Protein AF-T0KMW0-F1 (afdb_monomer)

Radius of gyration: 42.68 Å; Cα contacts (8 Å, |Δi|>4): 1321; chains: 1; bounding box: 124×105×112 Å

Solvent-accessible surface area (backbone atoms only — not comparable to full-atom values): 58105 Å² total; per-residue (Å²): 132,82,87,70,56,68,65,58,56,50,52,48,45,53,71,49,12,86,48,44,51,62,64,63,90,37,74,67,52,76,66,54,47,53,48,23,48,52,53,36,54,50,48,64,73,42,37,80,40,32,26,26,85,86,44,40,38,42,40,37,41,48,25,47,101,69,45,38,69,63,96,67,69,47,76,34,62,45,50,66,51,44,46,58,66,69,69,53,97,56,53,62,53,52,36,39,37,38,35,42,28,41,96,46,80,39,38,32,28,29,29,33,66,65,39,51,28,38,53,35,40,72,64,67,54,64,66,75,53,50,67,58,55,68,66,49,15,62,54,98,63,83,63,65,73,86,65,64,42,69,48,76,48,77,42,81,52,70,86,67,70,44,36,65,62,38,70,72,43,56,43,68,36,30,30,42,39,38,32,40,49,44,50,32,51,44,81,49,91,90,65,97,79,78,81,50,67,42,83,41,59,34,34,41,39,37,38,38,28,73,70,70,36,31,33,42,37,41,34,39,53,51,47,68,71,52,49,51,48,50,61,74,44,39,82,61,50,46,39,79,47,77,91,81,49,62,93,83,66,36,41,59,40,49,43,29,50,56,44,52,49,48,62,61,59,53,50,48,62,37,57,50,68,58,54,51,51,51,51,52,51,53,50,47,67,62,42,49,57,42,58,58,57,62,59,77,81,58,96,60,100,79,80,92,79,88,68,83,74,81,78,62,77,84,80,69,84,77,86,79,89,76,92,87,80,84,88,81,91,76,88,78,89,77,80,89,79,79,90,74,77,76,53,57,58,63,50,49,50,54,48,51,57,47,45,61,59,45,56,78,59,61,84,76,73,81,88,80,90,76,84,77,78,84,81,75,93,76,90,80,87,90,76,82,85,74,86,75,78,77,60,75,78,61,51,62,70,74,69,51,74,68,52,56,44,52,51,52,51,49,48,54,52,45,53,54,50,40,50,46,38,56,36,42,40,50,37,46,49,52,53,40,54,50,52,53,51,45,33,67,64,78,31,62,89,34,67,66,44,34,53,47,48,53,54,50,43,55,49,46,52,50,52,38,53,51,37,51,49,50,36,51,51,44,52,51,49,48,55,52,46,53,53,43,50,53,49,43,50,51,46,52,48,55,51,51,52,53,50,51,51,52,50,50,53,50,49,50,55,48,47,56,49,45,51,60,44,50,67,56,47,71,73,41,57,71,54,52,57,51,50,52,54,50,46,67,64,42,49,62,54,50,52,52,51,50,52,55,69,68,55,33,52,38,75,60,85,86,58,95,82,67,89,84,65,72,59,45,74,37,63,66,53,47,49,51,48,52,68,51,54,53,58,66,63,71,50,50,35,76,52,74,49,77,60,84,52,68,67,63,49,51,26,50,52,29,28,52,50,57,60,72,45,58,87,51,85,73,49,46,70,15,24,61,42,75,78,50,70,53,76,57,92,51,38,38,37,41,33,30,51,54,56,83,48,46,29,44,46,59,38,62,76,72,47,79,80,66,83,49,71,67,49,42,54,50,52,49,56,29,57,55,40,34,58,58,24,49,50,44,43,43,45,42,50,94,61,99,63,90,50,88,51,40,83,33,36,26,38,44,79,46,61,84,51,49,76,36,25,32,24,34,65,71,65,97,86,57,99,78,53,60,38,40,20,45,46,76,44,42,73,24,48,80,41,81,44,47,46,93,58,86,80,86,78,73,76,77,83,70,48,64,87,88,76,68,92,74,53,27,46,66,59,52,34,58,65,31,69,49,93,80,60,78,66,58,58,79,81,44,89,75,93,67,98,67,82,61,54,63,62,52,80,79,40,53,66,54,49,56,42,32,50,64,58,13,56,97,81,32,19,45,45,35,38,38,36,52,39,21,38,87,40,44,87,44,41,66,58,53,20,49,45,54,22,42,51,47,42,56,35,54,78,59,56,15,30,79,80,54,49,37,40,40,40,48,30,54,98,61,86,68,47,75,45,66,46,34,67,56,56,21,46,51,48,67,72,53,75,42,68,40,92,61,38,43,52,34,63,40,46,34,53,50,39,55,51,53,72,73,44,94,64,35,37,39,36,40,35,40,38,45,58,68,44,55,87,88,54,87,57,75,58,71,60,46,55,55,35,53,53,49,47,51,51,47,35,62,72,70,70,48,62,79,72,37,48,23,34,25,39,35,36,59,73,61,88,78,71,48,76,62,40,53,53,9,49,51,37,48,51,42,52,32,62,53,45,24,76,76,63,80,56,71,29,40,26,70,45,54,63,82,40,44,44,60,55,67,63,32,41,28,68,45,77,65,59,61,61,58,60,50,65,64,54,74,77,74,121

Secondary structure (DSSP, 8-state):
-----HHHHHHHHHHTGGGTTT--SS---HHHHHHHHHHHHHHHHTHHHHB-SS---EEEEE--TTS---SS-EEE-SHHHHHHHHS-SSPPPSEEEEEE--SSTTSPBSS-HHHHHHHHHHTT--TTHHHHHTT-SS-SS-TTTT---EEEEEE--SSSSS---BTTTTB-S-EEEEEEEEEEEEE-TT-SSS--EEEEEEEEEEEEETTT--EEEEEES-SHHHHHHHHHHHHHHPPPPGGGS-TT--HHHHHHHHHHHHHHHHHTTSSHHHHHHHHHHHHHHHHHHHHHHHHTT---SS----S-GGGTTTS-------------------------PPPHHHHHHHHHHHHHHHHHHHTT-------PPPPPP--------------TTTGGGS--HHHHHHHHHHHHHHHHHHHHHHHHHHHHHHHHHHHHHHHHHTTTT-HHHHHHHHHHHHHHHHHHHHHHHHHHHHHHHHHHHHHHHHHHHHHHHHHHHHHHHHHHHHHHHHHHHHHHHHHHHTTTHHHHHHHHHHHHHHHHHHHHHHHHHTTSEEE-TT-TT-TT--EEE-HHHHHHHHHHHHHHHHSEEEEEEES--HHHHHHHHHHHHHHHT---GGGGGSBPPEEEEEEETTEEEEEEE--TT-BHHHHHHHSPPP-SHHHHHHHHHHHHHHHHHHHHHH-----S---TT-EEEEEE----STTSEEEEE-STT-TT-EEEEE---TT-EEEEEETT---S--------TTSS---BHHHHIIIII-SS-TTHHHH-S-----S---HHHH-THHHHHHHHHHTTT-EEEEEEE--BGGGGGGHHHHHHHHHHHHHHHHHTT-STTS-EEEEESSSPPPEEES-HHHHHHHHHHS---BSS--HHHHHHHHHHHHHH-SSEEEEEEEE-S-S-TT---SSTTTHHHHHHHHHHHHHTT--GGGEEEEEEE---SSPPHHHHHHHHHHHHHHHHHHHHHS---EEEEETTSBHHHHHHGGGTHHHHHHHHTTTTT--

Foldseek 3Di:
DDPDDLQVLLVVLLVVLVLPPQDAQWDDDPVLNVVRVVLVVLCVVCQPFAADPVFAWKWKWFQDPQQATDLGTDIAGDQVSLCVVLPDQAAAGQEMEIEFAAPAQQAHTRHHPNNVSSVCSNVVPDSVLSVVSSQGGHDPDRPPLLDWDKDKDWQQDPPPIGQPQPVSRRAGSGKIKMKTKAKAWDADPPDPDDRRIDIHMKIWIWMARLQSLRIYIYIYHDPPPLVVVCSVLSVLLGAHGPVPDDRRDNLSSLLSVLLSVCSVLLRRLPPLVVVLVVLLVLLCVLLVLLVVLVPPPDPDPDDPDPDPPPPPVPPDPDDDDDDDDDDDDDDDDDDDDDDPPDRSLVVSVVVVVVVVVVVVVPVPDDDDDDDPDDDDDDDDDDDDDDPPPPPSVVSLVPLDCLSLLSLVVSLVVLVSLLSSLVSSLVNLVVVLVSLVVCCVPVVVPPVSNNVSSVSSSVVSVVSSVSSVVSSVSSVVSSVVSVVSSVSSVVSVVVVVVVVVVVVVVVVVVVVVVVVVVVVVVVVCPVVVVVVVVVCVVVVVVVVVVVVVVQPQWDAPPPDPPDPPDRTDGPVVSVVVVCVPPVVVVPFKDKDKQAADDPLSVLLLVQQQVLLVLQDDPCLCLAAWHWPDWDDDDRITITMTTDFPAAFQVVCVVPPDDDDDPVLVVLVCVQVCVNVVNQVSQQFSDDDPDLDFFDKGWGKDQLEDDRNQKGWHADDPDDPRDIHIHGHRRSVMDTDIDTRPDDDPPPPNPDRPVVDDDFAALVVLCVQFPDQDDPVVCVVDPDDDDDHGDDSCVVVVVLLVLLCLLQDDPAAAEEEEEELALVCVVCLQLSLSLQLSLLRSNLSSVRHVVLWYWYHYQPPDDIDIGNHSNVSSVVSVPRHSYHNAGNLLVRLLVVLVVLLVDPAAYEYEYEELQPHDPVDPDLQVNNVVSVLVSLVSCVVVVHDLRSYAYEYAHDADPPGDPSSVSSVSSLVCVQPVSCVVSVGQRYFYDYSRGGVSCRRCVSPPVVVVVVVVVVVVVPD

Organism: Colletotrichum gloeosporioides (strain Cg-14) (NCBI:txid1237896)

Nearest PDB structures (foldseek):
  5ukl-assembly1_A  TM=7.472E-01  e=7.628E-03  Homo sapiens
  5a4e-assembly3_C  TM=7.513E-01  e=1.359E-02  Homo sapiens
  7a5n-assembly2_B  TM=7.658E-01  e=2.665E-02  Homo sapiens
  6ln1-assembly2_B  TM=7.079E-01  e=1.359E-02  Homo sapiens

pLDDT: mean 72.18, std 20.34, range [23.08, 97.0]

Sequence (1019 aa):
MQNHDPQDEFAELCRRYKEYPKFQLHTQSPQEAWYNETQWDKLQEKEKTVFCATHENIDVWETGGLNKFPAQETSISGVNDLKQHLVRSDKDPIVRHLFLASPDSRSPLNCSVDMFKFACAYHEVDPYFLESLHAFGEQDEPIDLCLSQFRGQNILSADSNGSRELKKLGRSGRETRVSYLLRSVEFSENEEEGLNWKFRQTANYHSFDLKTGRALWINIKGSELFKERILQFRHLLNVPPKTELNEGDVSHHLQASLATHLIYLSWCDENWRQFINDIEGAIKRIIAPAREALVDDHVGEDGLEIYPKLMRETISRKSTTNSKNSPSKTNTMVSGTTLTKSPMLSRMMSATSSTLRSWTRTQTNLPTDLEKGPPQETSADNASSPSLGLDPRGMLKDIRFKHMQSLHHHAETIQKSMLILDLNVGVLKNIGEHYDNLAVTEFKDMDACKAVINEFLREIASISKMLETRSRQLKCLAANLEQGISLYDKALQQRSDQINTKLAEYAQKNSEQMQIISDKTSRQTTSMHVITVATLFFLPATFVATFFQSGVFLWNEETPEEMQAPFKWQGDNFRLFIKITIPLTITVVFKILRGSSDTLKVMYDNEVDMYKNLIKEDSFNHIMRYYGSFQSLDVRVIILEYANGGTLESFFEHQPPPQSKAERELFWNCLMGLSRGLERIHNLTDSKEYSKGAWMRRGTHQDIHPQNILVCNEGFGNMHGFAFKFADMGTGHIRRMRYKGLDEDAMDQEGNGMYNLIATVDLVWHICLADKTGLSKYLNPTPKKQRGRHPFKIFPQLAIDVNKVKGDKGRDQIFLVDDSASMKNHKEAVGRTCRVLAYVLKEGGADPDEAFDLYFTSAQPNVRSGKSSDLQKAVQECKFSDNTCDMQSSLDLIATKVIQNRKQVSIYVLTNGHWNLQSEEKFCGVDFPIRRLIRYIKKEDKQRNWVGIQFIRFFDQPFSNEDKLGQERLIRLDEELETEADRDIVDTTDFGKDVHKMLTGALSRWEDAVGEREKDLET

Mean predicted aligned error: 22.56 Å

InterPro domains:
  IPR000719 Protein kinase domain [PS50011] (538-960)
  IPR011009 Protein kinase-like domain superfamily [SSF56112] (587-732)
  IPR058257 CorA-like transporter domain [PF26616] (14-288)

Structure (mmCIF, N/CA/C/O backbone):
data_AF-T0KMW0-F1
#
_entry.id   AF-T0KMW0-F1
#
loop_
_atom_site.group_PDB
_atom_site.id
_atom_site.type_symbol
_atom_site.label_atom_id
_atom_site.label_alt_id
_atom_site.label_comp_id
_atom_site.label_asym_id
_atom_site.label_entity_id
_atom_site.label_seq_id
_atom_site.pdbx_PDB_ins_code
_atom_site.Cartn_x
_atom_site.Cartn_y
_atom_site.Cartn_z
_atom_site.occupancy
_atom_site.B_iso_or_equiv
_atom_site.auth_seq_id
_atom_site.auth_comp_id
_atom_site.auth_asym_id
_atom_site.auth_atom_id
_atom_site.pdbx_PDB_model_num
ATOM 1 N N . MET A 1 1 ? 29.737 -19.613 -42.304 1.00 38.97 1 MET A N 1
ATOM 2 C CA . MET A 1 1 ? 28.943 -18.440 -41.892 1.00 38.97 1 MET A CA 1
ATOM 3 C C . MET A 1 1 ? 28.436 -17.783 -43.163 1.00 38.97 1 MET A C 1
ATOM 5 O O . MET A 1 1 ? 29.221 -17.154 -43.856 1.00 38.97 1 MET A O 1
ATOM 9 N N . GLN A 1 2 ? 27.196 -18.074 -43.562 1.00 37.94 2 GLN A N 1
ATOM 10 C CA . GLN A 1 2 ? 26.576 -17.412 -44.713 1.00 37.94 2 GLN A CA 1
ATOM 11 C C . GLN A 1 2 ? 26.334 -15.947 -44.329 1.00 37.94 2 GLN A C 1
ATOM 13 O O . GLN A 1 2 ? 25.700 -15.684 -43.311 1.00 37.94 2 GLN A O 1
ATOM 18 N N . ASN A 1 3 ? 26.886 -15.010 -45.103 1.00 44.97 3 ASN A N 1
ATOM 19 C CA . ASN A 1 3 ? 26.545 -13.591 -45.013 1.00 44.97 3 ASN A CA 1
ATOM 20 C C . ASN A 1 3 ? 25.090 -13.434 -45.474 1.00 44.97 3 ASN A C 1
ATOM 22 O O . ASN A 1 3 ? 24.845 -13.300 -46.672 1.00 44.97 3 ASN A O 1
ATOM 26 N N . HIS A 1 4 ? 24.131 -13.519 -44.553 1.00 59.81 4 HIS A N 1
ATOM 27 C CA . HIS A 1 4 ? 22.753 -13.137 -44.842 1.00 59.81 4 HIS A CA 1
ATOM 28 C C . HIS A 1 4 ? 22.685 -11.618 -45.053 1.00 59.81 4 HIS A C 1
ATOM 30 O O . HIS A 1 4 ? 23.308 -10.854 -44.313 1.00 59.81 4 HIS A O 1
ATOM 36 N N . ASP A 1 5 ? 21.972 -11.184 -46.097 1.00 75.50 5 ASP A N 1
ATOM 37 C CA . ASP A 1 5 ? 21.679 -9.768 -46.331 1.00 75.50 5 ASP A CA 1
ATOM 38 C C . ASP A 1 5 ? 20.854 -9.250 -45.133 1.00 75.50 5 ASP A C 1
ATOM 40 O O . ASP A 1 5 ? 19.832 -9.860 -44.805 1.00 75.50 5 ASP A O 1
ATOM 44 N N . PRO A 1 6 ? 21.242 -8.146 -44.465 1.00 75.12 6 PRO A N 1
ATOM 45 C CA . PRO A 1 6 ? 20.454 -7.542 -43.385 1.00 75.12 6 PRO A CA 1
ATOM 46 C C . PRO A 1 6 ? 18.988 -7.274 -43.761 1.00 75.12 6 PRO A C 1
ATOM 48 O O . PRO A 1 6 ? 18.115 -7.244 -42.897 1.00 75.12 6 PRO A O 1
ATOM 51 N N . GLN A 1 7 ? 18.701 -7.098 -45.055 1.00 80.94 7 GLN A N 1
ATOM 52 C CA . GLN A 1 7 ? 17.337 -6.983 -45.573 1.00 80.94 7 GLN A CA 1
ATOM 53 C C . GLN A 1 7 ? 16.532 -8.285 -45.451 1.00 80.94 7 GLN A C 1
ATOM 55 O O . GLN A 1 7 ? 15.338 -8.231 -45.161 1.00 80.94 7 GLN A O 1
ATOM 60 N N . ASP A 1 8 ? 17.166 -9.439 -45.661 1.00 82.19 8 ASP A N 1
ATOM 61 C CA . ASP A 1 8 ? 16.512 -10.747 -45.572 1.00 82.19 8 ASP A CA 1
ATOM 62 C C . ASP A 1 8 ? 16.218 -11.111 -44.112 1.00 82.19 8 ASP A C 1
ATOM 64 O O . ASP A 1 8 ? 15.134 -11.603 -43.804 1.00 82.19 8 ASP A O 1
ATOM 68 N N . GLU A 1 9 ? 17.146 -10.799 -43.201 1.00 83.44 9 GLU A N 1
ATOM 69 C CA . GLU A 1 9 ? 16.940 -10.955 -41.756 1.00 83.44 9 GLU A CA 1
ATOM 70 C C . GLU A 1 9 ? 15.781 -10.069 -41.266 1.00 83.44 9 GLU A C 1
ATOM 72 O O . GLU A 1 9 ? 14.892 -10.547 -40.559 1.00 83.44 9 GLU A O 1
ATOM 77 N N . PHE A 1 10 ? 15.726 -8.801 -41.694 1.00 87.06 10 PHE A N 1
ATOM 78 C CA . PHE A 1 10 ? 14.619 -7.891 -41.371 1.00 87.06 10 PHE A CA 1
ATOM 79 C C . PHE A 1 10 ? 13.270 -8.382 -41.918 1.00 87.06 10 PHE A C 1
ATOM 81 O O . PHE A 1 10 ? 12.250 -8.334 -41.222 1.00 87.06 10 PHE A O 1
ATOM 88 N N . ALA A 1 11 ? 13.249 -8.893 -43.153 1.00 87.12 11 ALA A N 1
ATOM 89 C CA . ALA A 1 11 ? 12.049 -9.493 -43.725 1.00 87.12 11 ALA A CA 1
ATOM 90 C C . ALA A 1 11 ? 11.581 -10.706 -42.901 1.00 87.12 11 ALA A C 1
ATOM 92 O O . ALA A 1 11 ? 10.378 -10.890 -42.708 1.00 87.12 11 ALA A O 1
ATOM 93 N N . GLU A 1 12 ? 12.515 -11.498 -42.371 1.00 88.25 12 GLU A N 1
ATOM 94 C CA . GLU A 1 12 ? 12.210 -12.628 -41.497 1.00 88.25 12 GLU A CA 1
ATOM 95 C C . GLU A 1 12 ? 11.679 -12.191 -40.122 1.00 88.25 12 G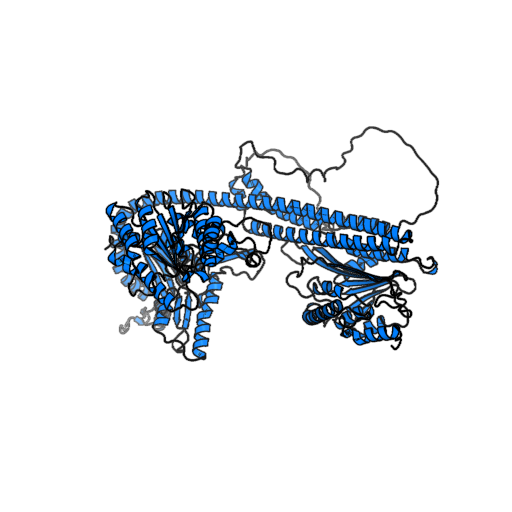LU A C 1
ATOM 97 O O . GLU A 1 12 ? 10.700 -12.768 -39.647 1.00 88.25 12 GLU A O 1
ATOM 102 N N . LEU A 1 13 ? 12.220 -11.119 -39.523 1.00 88.44 13 LEU A N 1
ATOM 103 C CA . LEU A 1 13 ? 11.647 -10.493 -38.317 1.00 88.44 13 LEU A CA 1
ATOM 104 C C . LEU A 1 13 ? 10.181 -10.106 -38.541 1.00 88.44 13 LEU A C 1
ATOM 106 O O . LEU A 1 13 ? 9.316 -10.437 -37.730 1.00 88.44 13 LEU A O 1
ATOM 110 N N . CYS A 1 14 ? 9.883 -9.460 -39.669 1.00 89.31 14 CYS A N 1
ATOM 111 C CA . CYS A 1 14 ? 8.520 -9.055 -40.004 1.00 89.31 14 CYS A CA 1
ATOM 112 C C . CYS A 1 14 ? 7.582 -10.255 -40.220 1.00 89.31 14 CYS A C 1
ATOM 114 O O . CYS A 1 14 ? 6.401 -10.174 -39.878 1.00 89.31 14 CYS A O 1
ATOM 116 N N . ARG A 1 15 ? 8.074 -11.383 -40.756 1.00 90.56 15 ARG A N 1
ATOM 117 C CA . ARG A 1 15 ? 7.285 -12.625 -40.887 1.00 90.56 15 ARG A CA 1
ATOM 118 C C . ARG A 1 15 ? 7.005 -13.268 -39.532 1.00 90.56 15 ARG A C 1
ATOM 120 O O . ARG A 1 15 ? 5.879 -13.697 -39.286 1.00 90.56 15 ARG A O 1
ATOM 127 N N . ARG A 1 16 ? 8.002 -13.278 -38.645 1.00 92.94 16 ARG A N 1
ATOM 128 C CA . ARG A 1 16 ? 7.939 -13.853 -37.294 1.00 92.94 16 ARG A CA 1
ATOM 129 C C . ARG A 1 16 ? 7.467 -12.860 -36.230 1.00 92.94 16 ARG A C 1
ATOM 131 O O . ARG A 1 16 ? 7.627 -13.125 -35.044 1.00 92.94 16 ARG A O 1
ATOM 138 N N . TYR A 1 17 ? 6.818 -11.757 -36.620 1.00 92.94 17 TYR A N 1
ATOM 139 C CA . TYR A 1 17 ? 6.334 -10.720 -35.694 1.00 92.94 17 TYR A CA 1
ATOM 140 C C . TYR A 1 17 ? 5.496 -11.275 -34.540 1.00 92.94 17 TYR A C 1
ATOM 142 O O . TYR A 1 17 ? 5.498 -10.721 -33.442 1.00 92.94 17 TYR A O 1
ATOM 150 N N . LYS A 1 18 ? 4.785 -12.385 -34.783 1.00 93.69 18 LYS A N 1
ATOM 151 C CA . LYS A 1 18 ? 3.978 -13.042 -33.762 1.00 93.69 18 LYS A CA 1
ATOM 152 C C . LYS A 1 18 ? 4.797 -13.429 -32.555 1.00 93.69 18 LYS A C 1
ATOM 154 O O . LYS A 1 18 ? 4.195 -13.422 -31.501 1.00 93.69 18 LYS A O 1
ATOM 159 N N . GLU A 1 19 ? 6.094 -13.702 -32.704 1.00 92.38 19 GLU A N 1
ATOM 160 C CA . GLU A 1 19 ? 7.049 -14.095 -31.661 1.00 92.38 19 GLU A CA 1
ATOM 161 C C . GLU A 1 19 ? 7.676 -12.907 -30.907 1.00 92.38 19 GLU A C 1
ATOM 163 O O . GLU A 1 19 ? 8.499 -13.118 -30.020 1.00 92.38 19 GLU A O 1
ATOM 168 N N . TYR A 1 20 ? 7.313 -11.657 -31.207 1.00 91.88 20 TYR A N 1
ATOM 169 C CA . TYR A 1 20 ? 7.796 -10.493 -30.454 1.00 91.88 20 TYR A CA 1
ATOM 170 C C . TYR A 1 20 ? 7.316 -10.521 -28.985 1.00 91.88 20 TYR A C 1
ATOM 172 O O . TYR A 1 20 ? 6.109 -10.673 -28.769 1.00 91.88 20 TYR A O 1
ATOM 180 N N . PRO A 1 21 ? 8.189 -10.303 -27.973 1.00 91.69 21 PRO A N 1
ATOM 181 C CA . PRO A 1 21 ? 9.578 -9.828 -28.080 1.00 91.69 21 PRO A CA 1
ATOM 182 C C . PRO A 1 21 ? 10.674 -10.913 -28.111 1.00 91.69 21 PRO A C 1
ATOM 184 O O . PRO A 1 21 ? 11.848 -10.546 -28.120 1.00 91.69 21 PRO A O 1
ATOM 187 N N . LYS A 1 22 ? 10.342 -12.215 -28.128 1.00 89.88 22 LYS A N 1
ATOM 188 C CA . LYS A 1 22 ? 11.324 -13.323 -28.089 1.00 89.88 22 LYS A CA 1
ATOM 189 C C . LYS A 1 22 ? 12.306 -13.265 -29.261 1.00 89.88 22 LYS A C 1
ATOM 191 O O . LYS A 1 22 ? 13.511 -13.385 -29.059 1.00 89.88 22 LYS A O 1
ATOM 196 N N . PHE A 1 23 ? 11.807 -13.036 -30.475 1.00 86.50 23 PHE A N 1
ATOM 197 C CA . PHE A 1 23 ? 12.641 -12.915 -31.673 1.00 86.50 23 PHE A CA 1
ATOM 198 C C . PHE A 1 23 ? 13.007 -11.445 -31.954 1.00 86.50 23 PHE A C 1
ATOM 200 O O . PHE A 1 23 ? 12.121 -10.616 -32.148 1.00 86.50 23 PHE A O 1
ATOM 207 N N . GLN A 1 24 ? 14.308 -11.127 -31.971 1.00 81.38 24 GLN A N 1
ATOM 208 C CA . GLN A 1 24 ? 14.875 -9.802 -32.283 1.00 81.38 24 GLN A CA 1
ATOM 209 C C . GLN A 1 24 ? 16.016 -9.950 -33.302 1.00 81.38 24 GLN A C 1
ATOM 211 O O . GLN A 1 24 ? 16.615 -11.018 -33.402 1.00 81.38 24 GLN A O 1
ATOM 216 N N . LEU A 1 25 ? 16.338 -8.878 -34.034 1.00 77.56 25 LEU A N 1
ATOM 217 C CA . LEU A 1 25 ? 17.413 -8.890 -35.042 1.00 77.56 25 LEU A CA 1
ATOM 218 C C . LEU A 1 25 ? 18.827 -8.871 -34.454 1.00 77.56 25 LEU A C 1
ATOM 220 O O . LEU A 1 25 ? 19.761 -9.362 -35.086 1.00 77.56 25 LEU A O 1
ATOM 224 N N . HIS A 1 26 ? 19.001 -8.312 -33.257 1.00 74.06 26 HIS A N 1
ATOM 225 C CA . HIS A 1 26 ? 20.298 -8.279 -32.593 1.00 74.06 26 HIS A CA 1
ATOM 226 C C . HIS A 1 26 ? 20.543 -9.550 -31.774 1.00 74.06 26 HIS A C 1
ATOM 228 O O . HIS A 1 26 ? 19.616 -10.181 -31.264 1.00 74.06 26 HIS A O 1
ATOM 234 N N . THR A 1 27 ? 21.818 -9.904 -31.615 1.00 69.50 27 THR A N 1
ATOM 235 C CA . THR A 1 27 ? 22.227 -11.009 -30.746 1.00 69.50 27 THR A CA 1
ATOM 236 C C . THR A 1 27 ? 21.910 -10.660 -29.296 1.00 69.50 27 THR A C 1
ATOM 238 O O . THR A 1 27 ? 22.543 -9.775 -28.724 1.00 69.50 27 THR A O 1
ATOM 241 N N . GLN A 1 28 ? 20.954 -11.373 -28.707 1.00 76.38 28 GLN A N 1
ATOM 242 C CA . GLN A 1 28 ? 20.549 -11.191 -27.316 1.00 76.38 28 GLN A CA 1
ATOM 243 C C . GLN A 1 28 ? 21.567 -11.834 -26.368 1.00 76.38 28 GLN A C 1
ATOM 245 O O . GLN A 1 28 ? 22.008 -12.970 -26.574 1.00 76.38 28 GLN A O 1
ATOM 250 N N . SER A 1 29 ? 21.912 -11.137 -25.291 1.00 83.00 29 SER A N 1
ATOM 251 C CA . SER A 1 29 ? 22.547 -11.761 -24.132 1.00 83.00 29 SER A CA 1
ATOM 252 C C . SER A 1 29 ? 21.576 -12.740 -23.448 1.00 83.00 29 SER A C 1
ATOM 254 O O . SER A 1 29 ? 20.358 -12.590 -23.567 1.00 83.00 29 SER A O 1
ATOM 256 N N . PRO A 1 30 ? 22.066 -13.723 -22.667 1.00 84.06 30 PRO A N 1
ATOM 257 C CA . PRO A 1 30 ? 21.188 -14.637 -21.929 1.00 84.06 30 PRO A CA 1
ATOM 258 C C . PRO A 1 30 ? 20.183 -13.926 -21.007 1.00 84.06 30 PRO A C 1
ATOM 260 O O . PRO A 1 30 ? 19.072 -14.409 -20.813 1.00 84.06 30 PRO A O 1
ATOM 263 N N . GLN A 1 31 ? 20.560 -12.767 -20.456 1.00 84.56 31 GLN A N 1
ATOM 264 C CA . GLN A 1 31 ? 19.685 -11.955 -19.605 1.00 84.56 31 GLN A CA 1
ATOM 265 C C . GLN A 1 31 ? 18.571 -11.279 -20.411 1.00 84.56 31 GLN A C 1
ATOM 267 O O . GLN A 1 31 ? 17.423 -11.285 -19.978 1.00 84.56 31 GLN A O 1
ATOM 272 N N . GLU A 1 32 ? 18.894 -10.735 -21.587 1.00 83.31 32 GLU A N 1
ATOM 273 C CA . GLU A 1 32 ? 17.906 -10.140 -22.495 1.00 83.31 32 GLU A CA 1
ATOM 274 C C . GLU A 1 32 ? 16.951 -11.198 -23.045 1.00 83.31 32 GLU A C 1
ATOM 276 O O . GLU A 1 32 ? 15.747 -10.966 -23.075 1.00 83.31 32 GLU A O 1
ATOM 281 N N . ALA A 1 33 ? 17.457 -12.381 -23.403 1.00 86.56 33 ALA A N 1
ATOM 282 C CA . ALA A 1 33 ? 16.625 -13.494 -23.848 1.00 86.56 33 ALA A CA 1
ATOM 283 C C . ALA A 1 33 ? 15.615 -13.904 -22.762 1.00 86.56 33 ALA A C 1
ATOM 285 O O . ALA A 1 33 ? 14.414 -13.940 -23.023 1.00 86.56 33 ALA A O 1
ATOM 286 N N . TRP A 1 34 ? 16.074 -14.110 -21.522 1.00 89.31 34 TRP A N 1
ATOM 287 C CA . TRP A 1 34 ? 15.196 -14.431 -20.390 1.00 89.31 34 TRP A CA 1
ATOM 288 C C . TRP A 1 34 ? 14.181 -13.317 -20.084 1.00 89.31 34 TRP A C 1
ATOM 290 O O . TRP A 1 34 ? 13.006 -13.584 -19.814 1.00 89.31 34 TRP A O 1
ATOM 300 N N . TYR A 1 35 ? 14.608 -12.052 -20.153 1.00 90.00 35 TYR A N 1
ATOM 301 C CA . TYR A 1 35 ? 13.713 -10.911 -19.973 1.00 90.00 35 TYR A CA 1
ATOM 302 C C . TYR A 1 35 ? 12.629 -10.880 -21.058 1.00 90.00 35 TYR A C 1
ATOM 304 O O . TYR A 1 35 ? 11.449 -10.733 -20.743 1.00 90.00 35 TYR A O 1
ATOM 312 N N . ASN A 1 36 ? 13.003 -11.097 -22.319 1.00 90.75 36 ASN A N 1
ATOM 313 C CA . ASN A 1 36 ? 12.073 -11.136 -23.444 1.00 90.75 36 ASN A CA 1
ATOM 314 C C . ASN A 1 36 ? 11.086 -12.305 -23.331 1.00 90.75 36 ASN A C 1
ATOM 316 O O . ASN A 1 36 ? 9.907 -12.134 -23.636 1.00 90.75 36 ASN A O 1
ATOM 320 N N . GLU A 1 37 ? 11.520 -13.471 -22.844 1.00 91.56 37 GLU A N 1
ATOM 321 C CA . GLU A 1 37 ? 10.611 -14.579 -22.526 1.00 91.56 37 GLU A CA 1
ATOM 322 C C . GLU A 1 37 ? 9.608 -14.195 -21.432 1.00 91.56 37 GLU A C 1
ATOM 324 O O . GLU A 1 37 ? 8.409 -14.413 -21.590 1.00 91.56 37 GLU A O 1
ATOM 329 N N . THR A 1 38 ? 10.070 -13.526 -20.376 1.00 91.81 38 THR A N 1
ATOM 330 C CA . THR A 1 38 ? 9.199 -13.064 -19.285 1.00 91.81 38 THR A CA 1
ATOM 331 C C . THR A 1 38 ? 8.170 -12.037 -19.770 1.00 91.81 38 THR A C 1
ATOM 333 O O . THR A 1 38 ? 6.995 -12.108 -19.408 1.00 91.81 38 THR A O 1
ATOM 336 N N . GLN A 1 39 ? 8.587 -11.066 -20.589 1.00 91.38 39 GLN A N 1
ATOM 337 C CA . GLN A 1 39 ? 7.674 -10.064 -21.152 1.00 91.38 39 GLN A CA 1
ATOM 338 C C . GLN A 1 39 ? 6.689 -10.688 -22.144 1.00 91.38 39 GLN A C 1
ATOM 340 O O . GLN A 1 39 ? 5.527 -10.292 -22.194 1.00 91.38 39 GLN A O 1
ATOM 345 N N . TRP A 1 40 ? 7.126 -11.693 -22.904 1.00 91.69 40 TRP A N 1
ATOM 346 C CA . TRP A 1 40 ? 6.237 -12.477 -23.750 1.00 91.69 40 TRP A CA 1
ATOM 347 C C . TRP A 1 40 ? 5.134 -13.153 -22.936 1.00 91.69 40 TRP A C 1
ATOM 349 O O . TRP A 1 40 ? 3.965 -13.010 -23.285 1.00 91.69 40 TRP A O 1
ATOM 359 N N . ASP A 1 41 ? 5.483 -13.854 -21.855 1.00 91.50 41 ASP A N 1
ATOM 360 C CA . ASP A 1 41 ? 4.504 -14.572 -21.033 1.00 91.50 41 ASP A CA 1
ATOM 361 C C . ASP A 1 41 ? 3.487 -13.601 -20.409 1.00 91.50 41 ASP A C 1
ATOM 363 O O . ASP A 1 41 ? 2.278 -13.827 -20.496 1.00 91.50 41 ASP A O 1
ATOM 367 N N . LYS A 1 42 ? 3.952 -12.452 -19.896 1.00 89.62 42 LYS A N 1
ATOM 368 C CA . LYS A 1 42 ? 3.077 -11.381 -19.381 1.00 89.62 42 LYS A CA 1
ATOM 369 C C . LYS A 1 42 ? 2.149 -10.801 -20.446 1.00 89.62 42 LYS A C 1
ATOM 371 O O . LYS A 1 42 ? 0.998 -10.480 -20.152 1.00 89.62 42 LYS A O 1
ATOM 376 N N . LEU A 1 43 ? 2.641 -10.629 -21.673 1.00 89.81 43 LEU A N 1
ATOM 377 C CA . LEU A 1 43 ? 1.843 -10.113 -22.784 1.00 89.81 43 LEU A CA 1
ATOM 378 C C . LEU A 1 43 ? 0.722 -11.085 -23.171 1.00 89.81 43 LEU A C 1
ATOM 380 O O . LEU A 1 43 ? -0.370 -10.629 -23.492 1.00 89.81 43 LEU A O 1
ATOM 384 N N . GLN A 1 44 ? 0.974 -12.396 -23.101 1.00 88.00 44 GLN A N 1
ATOM 385 C CA . GLN A 1 44 ? -0.042 -13.431 -23.332 1.00 88.00 44 GLN A CA 1
ATOM 386 C C . GLN A 1 44 ? -1.083 -13.462 -22.205 1.00 88.00 44 GLN A C 1
ATOM 388 O O . GLN A 1 44 ? -2.280 -13.535 -22.468 1.00 88.00 44 GLN A O 1
ATOM 393 N N . GLU A 1 45 ? -0.646 -13.360 -20.946 1.00 88.50 45 GLU A N 1
ATOM 394 C CA . GLU A 1 45 ? -1.540 -13.332 -19.781 1.00 88.50 45 GLU A CA 1
ATOM 395 C C . GLU A 1 45 ? -2.483 -12.118 -19.810 1.00 88.50 45 GLU A C 1
ATOM 397 O O . GLU A 1 45 ? -3.688 -12.245 -19.584 1.00 88.50 45 GLU A O 1
ATOM 402 N N . LYS A 1 46 ? -1.941 -10.936 -20.124 1.00 85.75 46 LYS A N 1
ATOM 403 C CA . LYS A 1 46 ? -2.672 -9.661 -20.114 1.00 85.75 46 LYS A CA 1
ATOM 404 C C . LYS A 1 46 ? -3.316 -9.293 -21.453 1.00 85.75 46 LYS A C 1
ATOM 406 O O . LYS A 1 46 ? -3.844 -8.193 -21.589 1.00 85.75 46 LYS A O 1
ATOM 411 N N . GLU A 1 47 ? -3.300 -10.180 -22.446 1.00 86.50 47 GLU A N 1
ATOM 412 C CA . GLU A 1 47 ? -3.777 -9.867 -23.798 1.00 86.50 47 GLU A CA 1
ATOM 413 C C . GLU A 1 47 ? -5.213 -9.322 -23.789 1.00 86.50 47 GLU A C 1
ATOM 415 O O . GLU A 1 47 ? -5.476 -8.241 -24.313 1.00 86.50 47 GLU A O 1
ATOM 420 N N . LYS A 1 48 ? -6.126 -10.038 -23.122 1.00 84.12 48 LYS A N 1
ATOM 421 C CA . LYS A 1 48 ? -7.560 -9.711 -23.096 1.00 84.12 48 LYS A CA 1
ATOM 422 C C . LYS A 1 48 ? -7.904 -8.483 -22.255 1.00 84.12 48 LYS A C 1
ATOM 424 O O . LYS A 1 48 ? -8.981 -7.929 -22.428 1.00 84.12 48 LYS A O 1
ATOM 429 N N . THR A 1 49 ? -7.025 -8.088 -21.335 1.00 85.38 49 THR A N 1
ATOM 430 C CA . THR A 1 49 ? -7.243 -6.925 -20.465 1.00 85.38 49 THR A CA 1
ATOM 431 C C . THR A 1 49 ? -6.635 -5.661 -21.060 1.00 85.38 49 THR A C 1
ATOM 433 O O . THR A 1 49 ? -7.179 -4.575 -20.873 1.00 85.38 49 THR A O 1
ATOM 436 N N . VAL A 1 50 ? -5.524 -5.782 -21.795 1.00 86.06 50 VAL A N 1
ATOM 437 C CA . VAL A 1 50 ? -4.809 -4.652 -22.406 1.00 86.06 50 VAL A CA 1
ATOM 438 C C . VAL A 1 50 ? -5.359 -4.302 -23.785 1.00 86.06 50 VAL A C 1
ATOM 440 O O . VAL A 1 50 ? -5.402 -3.119 -24.111 1.00 86.06 50 VAL A O 1
ATOM 443 N N . PHE A 1 51 ? -5.780 -5.282 -24.588 1.00 88.94 51 PHE A N 1
ATOM 444 C CA . PHE A 1 51 ? -6.155 -5.089 -25.992 1.00 88.94 51 PHE A CA 1
ATOM 445 C C . PHE A 1 51 ? -7.631 -5.398 -26.252 1.00 88.94 51 PHE A C 1
ATOM 447 O O . PHE A 1 51 ? -8.190 -6.357 -25.725 1.00 88.94 51 PHE A O 1
ATOM 454 N N . CYS A 1 52 ? -8.257 -4.602 -27.118 1.00 82.06 52 CYS A N 1
ATOM 455 C CA . CYS A 1 52 ? -9.628 -4.799 -27.565 1.00 82.06 52 CYS A CA 1
ATOM 456 C C . CYS A 1 52 ? -9.656 -5.559 -28.897 1.00 82.06 52 CYS A C 1
ATOM 458 O O . CYS A 1 52 ? -9.303 -5.019 -29.941 1.00 82.06 52 CYS A O 1
ATOM 460 N N . ALA A 1 53 ? -10.150 -6.799 -28.884 1.00 69.56 53 ALA A N 1
ATOM 461 C CA . ALA A 1 53 ? -10.285 -7.610 -30.101 1.00 69.56 53 ALA A CA 1
ATOM 462 C C . ALA A 1 53 ? -11.443 -7.171 -31.024 1.00 69.56 53 ALA A C 1
ATOM 464 O O . ALA A 1 53 ? -11.557 -7.662 -32.141 1.00 69.56 53 ALA A O 1
ATOM 465 N N . THR A 1 54 ? -12.340 -6.292 -30.558 1.00 72.25 54 THR A N 1
ATOM 466 C CA . THR A 1 54 ? -13.527 -5.864 -31.331 1.00 72.25 54 THR A CA 1
ATOM 467 C C . THR A 1 54 ? -13.321 -4.553 -32.084 1.00 72.25 54 THR A C 1
ATOM 469 O O . THR A 1 54 ? -14.010 -4.308 -33.070 1.00 72.25 54 THR A O 1
ATOM 472 N N . HIS A 1 55 ? -12.376 -3.724 -31.639 1.00 75.25 55 HIS A N 1
ATOM 473 C CA . HIS A 1 55 ? -12.051 -2.435 -32.239 1.00 75.25 55 HIS A CA 1
ATOM 474 C C . HIS A 1 55 ? -10.547 -2.398 -32.503 1.00 75.25 55 HIS A C 1
ATOM 476 O O . HIS A 1 55 ? -9.765 -2.124 -31.598 1.00 75.25 55 HIS A O 1
ATOM 482 N N . GLU A 1 56 ? -10.154 -2.707 -33.739 1.00 82.62 56 GLU A N 1
ATOM 483 C CA . GLU A 1 56 ? -8.758 -2.760 -34.172 1.00 82.62 56 GLU A CA 1
ATOM 484 C C . GLU A 1 56 ? -8.414 -1.537 -35.027 1.00 82.62 56 GLU A C 1
ATOM 486 O O . GLU A 1 56 ? -8.671 -1.539 -36.226 1.00 82.62 56 GLU A O 1
ATOM 491 N N . ASN A 1 57 ? -7.837 -0.496 -34.430 1.00 87.75 57 ASN A N 1
ATOM 492 C CA . ASN A 1 57 ? -7.384 0.703 -35.124 1.00 87.75 57 ASN A CA 1
ATOM 493 C C . ASN A 1 57 ? -6.057 1.235 -34.548 1.00 87.75 57 ASN A C 1
ATOM 495 O O . ASN A 1 57 ? -5.905 1.421 -33.341 1.00 87.75 57 ASN A O 1
ATOM 499 N N . ILE A 1 58 ? -5.100 1.529 -35.424 1.00 89.94 58 ILE A N 1
ATOM 500 C CA . ILE A 1 58 ? -3.927 2.341 -35.088 1.00 89.94 58 ILE A CA 1
ATOM 501 C C . ILE A 1 58 ? -3.962 3.579 -35.972 1.00 89.94 58 ILE A C 1
ATOM 503 O O . ILE A 1 58 ? -3.924 3.465 -37.199 1.00 89.94 58 ILE A O 1
ATOM 507 N N . ASP A 1 59 ? -3.987 4.755 -35.348 1.00 89.94 59 ASP A N 1
ATOM 508 C CA . ASP A 1 59 ? -3.912 6.008 -36.089 1.00 89.94 59 ASP A CA 1
ATOM 509 C C . ASP A 1 59 ? -2.446 6.326 -36.386 1.00 89.94 59 ASP A C 1
ATOM 511 O O . ASP A 1 59 ? -1.596 6.395 -35.490 1.00 89.94 59 ASP A O 1
ATOM 515 N N . VAL A 1 60 ? -2.144 6.482 -37.670 1.00 90.06 60 VAL A N 1
ATOM 516 C CA . VAL A 1 60 ? -0.799 6.685 -38.197 1.00 90.06 60 VAL A CA 1
ATOM 517 C C . VAL A 1 60 ? -0.691 8.072 -38.801 1.00 90.06 60 VAL A C 1
ATOM 519 O O . VAL A 1 60 ? -1.477 8.465 -39.667 1.00 90.06 60 VAL A O 1
ATOM 522 N N . TRP A 1 61 ? 0.334 8.811 -38.387 1.00 88.00 61 TRP A N 1
ATOM 523 C CA . TRP A 1 61 ? 0.594 10.140 -38.914 1.00 88.00 61 TRP A CA 1
ATOM 524 C C . TRP A 1 61 ? 2.056 10.315 -39.312 1.00 88.00 61 TRP A C 1
ATOM 526 O O . TRP A 1 61 ? 2.969 10.242 -38.492 1.00 88.00 61 TRP A O 1
ATOM 536 N N . GLU A 1 62 ? 2.283 10.520 -40.607 1.00 88.69 62 GLU A N 1
ATOM 537 C CA . GLU A 1 62 ? 3.606 10.450 -41.224 1.00 88.69 62 GLU A CA 1
ATOM 538 C C . GLU A 1 62 ? 3.898 11.687 -42.065 1.00 88.69 62 GLU A C 1
ATOM 540 O O . GLU A 1 62 ? 3.012 12.254 -42.704 1.00 88.69 62 GLU A O 1
ATOM 545 N N . THR A 1 63 ? 5.165 12.083 -42.134 1.00 82.69 63 THR A N 1
ATOM 546 C CA . THR A 1 63 ? 5.598 13.110 -43.087 1.00 82.69 63 THR A CA 1
ATOM 547 C C . THR A 1 63 ? 5.597 12.558 -44.511 1.00 82.69 63 THR A C 1
ATOM 549 O O . THR A 1 63 ? 6.269 11.561 -44.781 1.00 82.69 63 THR A O 1
ATOM 552 N N . GLY A 1 64 ? 4.920 13.238 -45.439 1.00 71.69 64 GLY A N 1
ATOM 553 C CA . GLY A 1 64 ? 4.987 12.908 -46.868 1.00 71.69 64 GLY A CA 1
ATOM 554 C C . GLY A 1 64 ? 6.323 13.309 -47.517 1.00 71.69 64 GLY A C 1
ATOM 555 O O . GLY A 1 64 ? 7.209 13.856 -46.862 1.00 71.69 64 GLY A O 1
ATOM 556 N N . GLY A 1 65 ? 6.454 13.127 -48.839 1.00 65.81 65 GLY A N 1
ATOM 557 C CA . GLY A 1 65 ? 7.702 13.387 -49.587 1.00 65.81 65 GLY A CA 1
ATOM 558 C C . GLY A 1 65 ? 8.253 14.825 -49.534 1.00 65.81 65 GLY A C 1
ATOM 559 O O . GLY A 1 65 ? 9.398 15.053 -49.911 1.00 65.81 65 GLY A O 1
ATOM 560 N N . LEU A 1 66 ? 7.464 15.789 -49.042 1.00 66.19 66 LEU A N 1
ATOM 561 C CA . LEU A 1 66 ? 7.867 17.183 -48.802 1.00 66.19 66 LEU A CA 1
ATOM 562 C C . LEU A 1 66 ? 8.290 17.461 -47.344 1.00 66.19 66 LEU A C 1
ATOM 564 O O . LEU A 1 66 ? 8.393 18.627 -46.970 1.00 66.19 66 LEU A O 1
ATOM 568 N N . ASN A 1 67 ? 8.488 16.427 -46.517 1.00 73.56 67 ASN A N 1
ATOM 569 C CA . ASN A 1 67 ? 8.787 16.530 -45.079 1.00 73.56 67 ASN A CA 1
ATOM 570 C C . ASN A 1 67 ? 7.735 17.328 -44.283 1.00 73.56 67 ASN A C 1
ATOM 572 O O . ASN A 1 67 ? 8.047 17.995 -43.298 1.00 73.56 67 ASN A O 1
ATOM 576 N N . LYS A 1 68 ? 6.473 17.270 -44.723 1.00 75.19 68 LYS A N 1
ATOM 577 C CA . LYS A 1 68 ? 5.338 17.939 -44.077 1.00 75.19 68 LYS A CA 1
ATOM 578 C C . LYS A 1 68 ? 4.302 16.918 -43.650 1.00 75.19 68 LYS A C 1
ATOM 580 O O . LYS A 1 68 ? 4.036 15.962 -44.383 1.00 75.19 68 LYS A O 1
ATOM 585 N N . PHE A 1 69 ? 3.699 17.167 -42.496 1.00 75.81 69 PHE A N 1
ATOM 586 C CA . PHE A 1 69 ? 2.566 16.385 -42.025 1.00 75.81 69 PHE A CA 1
ATOM 587 C C . PHE A 1 69 ? 1.305 16.676 -42.854 1.00 75.81 69 PHE A C 1
ATOM 589 O O . PHE A 1 69 ? 1.020 17.849 -43.137 1.00 75.81 69 PHE A O 1
ATOM 596 N N . PRO A 1 70 ? 0.531 15.643 -43.235 1.00 78.06 70 PRO A N 1
ATOM 597 C CA . PRO A 1 70 ? -0.778 15.826 -43.845 1.00 78.06 70 PRO A CA 1
ATOM 598 C C . PRO A 1 70 ? -1.754 16.467 -42.851 1.00 78.06 70 PRO A C 1
ATOM 600 O O . PRO A 1 70 ? -1.534 16.463 -41.640 1.00 78.06 70 PRO A O 1
ATOM 603 N N . ALA A 1 71 ? -2.837 17.050 -43.373 1.00 73.44 71 ALA A N 1
ATOM 604 C CA . ALA A 1 71 ? -3.845 17.720 -42.552 1.00 73.44 71 ALA A CA 1
ATOM 605 C C . ALA A 1 71 ? -4.687 16.756 -41.702 1.00 73.44 71 ALA A C 1
ATOM 607 O O . ALA A 1 71 ? -5.247 17.191 -40.702 1.00 73.44 71 ALA A O 1
ATOM 608 N N . GLN A 1 72 ? -4.766 15.490 -42.108 1.00 75.94 72 GLN A N 1
ATOM 609 C CA . GLN A 1 72 ? -5.462 14.416 -41.410 1.00 75.94 72 GLN A CA 1
ATOM 610 C C . GLN A 1 72 ? -4.530 13.211 -41.283 1.00 75.94 72 GLN A C 1
ATOM 612 O O . GLN A 1 72 ? -3.661 12.997 -42.135 1.00 75.94 72 GLN A O 1
ATOM 617 N N . GLU A 1 73 ? -4.708 12.454 -40.210 1.00 81.06 73 GLU A N 1
ATOM 618 C CA . GLU A 1 73 ? -4.044 11.174 -39.981 1.00 81.06 73 GLU A CA 1
ATOM 619 C C . GLU A 1 73 ? -4.710 10.044 -40.774 1.00 81.06 73 GLU A C 1
ATOM 621 O O . GLU A 1 73 ? -5.820 10.186 -41.289 1.00 81.06 73 GLU A O 1
ATOM 626 N N . THR A 1 74 ? -4.007 8.923 -40.902 1.00 88.12 74 THR A N 1
ATOM 627 C CA . THR A 1 74 ? -4.529 7.708 -41.530 1.00 88.12 74 THR A CA 1
ATOM 628 C C . THR A 1 74 ? -4.860 6.704 -40.439 1.00 88.12 74 THR A C 1
ATOM 630 O O . THR A 1 74 ? -3.962 6.192 -39.779 1.00 88.12 74 THR A O 1
ATOM 633 N N . SER A 1 75 ? -6.144 6.426 -40.251 1.00 88.94 75 SER A N 1
ATOM 634 C CA . SER A 1 75 ? -6.613 5.341 -39.389 1.00 88.94 75 SER A CA 1
ATOM 635 C C . SER A 1 75 ? -6.472 4.014 -40.138 1.00 88.94 75 SER A C 1
ATOM 637 O O . SER A 1 75 ? -6.939 3.888 -41.272 1.00 88.94 75 SER A O 1
ATOM 639 N N . ILE A 1 76 ? -5.780 3.047 -39.534 1.00 90.38 76 ILE A N 1
ATOM 640 C CA . ILE A 1 76 ? -5.517 1.737 -40.132 1.00 90.38 76 ILE A CA 1
ATOM 641 C C . ILE A 1 76 ? -6.208 0.661 -39.310 1.00 90.38 76 ILE A C 1
ATOM 643 O O . ILE A 1 76 ? -5.867 0.452 -38.145 1.00 90.38 76 ILE A O 1
ATOM 647 N N . SER A 1 77 ? -7.121 -0.069 -39.949 1.00 90.62 77 SER A N 1
ATOM 648 C CA . SER A 1 77 ? -7.878 -1.142 -39.316 1.00 90.62 77 SER A CA 1
ATOM 649 C C . SER A 1 77 ? -7.306 -2.524 -39.617 1.00 90.62 77 SER A C 1
ATOM 651 O O . SER A 1 77 ? -7.353 -2.994 -40.748 1.00 90.62 77 SER A O 1
ATOM 653 N N . GLY A 1 78 ? -6.812 -3.216 -38.594 1.00 89.56 78 GLY A N 1
ATOM 654 C CA . GLY A 1 78 ? -6.340 -4.595 -38.711 1.00 89.56 78 GLY A CA 1
ATOM 655 C C . GLY A 1 78 ? -4.892 -4.768 -39.190 1.00 89.56 78 GLY A C 1
ATOM 656 O O . GLY A 1 78 ? -4.262 -3.911 -39.814 1.00 89.56 78 GLY A O 1
ATOM 657 N N . VAL A 1 79 ? -4.329 -5.940 -38.877 1.00 90.88 79 VAL A N 1
ATOM 658 C CA . VAL A 1 79 ? -2.895 -6.234 -39.063 1.00 90.88 79 VAL A CA 1
ATOM 659 C C . VAL A 1 79 ? -2.456 -6.320 -40.531 1.00 90.88 79 VAL A C 1
ATOM 661 O O . VAL A 1 79 ? -1.302 -6.029 -40.845 1.00 90.88 79 VAL A O 1
ATOM 664 N N . ASN A 1 80 ? -3.342 -6.725 -41.444 1.00 91.19 80 ASN A N 1
ATOM 665 C CA . ASN A 1 80 ? -3.002 -6.849 -42.865 1.00 91.19 80 ASN A CA 1
ATOM 666 C C . ASN A 1 80 ? -2.887 -5.481 -43.539 1.00 91.19 80 ASN A C 1
ATOM 668 O O . ASN A 1 80 ? -1.946 -5.265 -44.302 1.00 91.19 80 ASN A O 1
ATOM 672 N N . ASP A 1 81 ? -3.777 -4.553 -43.200 1.00 91.31 81 ASP A N 1
ATOM 673 C CA . ASP A 1 81 ? -3.742 -3.184 -43.714 1.00 91.31 81 ASP A CA 1
ATOM 674 C C . ASP A 1 81 ? -2.519 -2.449 -43.154 1.00 91.31 81 ASP A C 1
ATOM 676 O O . ASP A 1 81 ? -1.802 -1.771 -43.889 1.00 91.31 81 ASP A O 1
ATOM 680 N N . LEU A 1 82 ? -2.177 -2.700 -41.884 1.00 91.62 82 LEU A N 1
ATOM 681 C CA . LEU A 1 82 ? -0.942 -2.203 -41.274 1.00 91.62 82 LEU A CA 1
ATOM 682 C C . LEU A 1 82 ? 0.316 -2.751 -41.963 1.00 91.62 82 LEU A C 1
ATOM 684 O O . LEU A 1 82 ? 1.258 -2.001 -42.213 1.00 91.62 82 LEU A O 1
ATOM 688 N N . LYS A 1 83 ? 0.335 -4.041 -42.321 1.00 91.56 83 LYS A N 1
ATOM 689 C CA . LYS A 1 83 ? 1.420 -4.645 -43.112 1.00 91.56 83 LYS A CA 1
ATOM 690 C C . LYS A 1 83 ? 1.567 -3.978 -44.472 1.00 91.56 83 LYS A C 1
ATOM 692 O O . LYS A 1 83 ? 2.686 -3.650 -44.852 1.00 91.56 83 LYS A O 1
ATOM 697 N N . GLN A 1 84 ? 0.463 -3.770 -45.185 1.00 89.62 84 GLN A N 1
ATOM 698 C CA . GLN A 1 84 ? 0.478 -3.116 -46.495 1.00 89.62 84 GLN A CA 1
ATOM 699 C C . GLN A 1 84 ? 0.940 -1.657 -46.403 1.00 89.62 84 GLN A C 1
ATOM 701 O O . GLN A 1 84 ? 1.675 -1.192 -47.273 1.00 89.62 84 GLN A O 1
ATOM 706 N N . HIS A 1 85 ? 0.554 -0.948 -45.340 1.00 89.44 85 HIS A N 1
ATOM 707 C CA . HIS A 1 85 ? 0.948 0.443 -45.121 1.00 89.44 85 HIS A CA 1
ATOM 708 C C . HIS A 1 85 ? 2.420 0.596 -44.721 1.00 89.44 85 HIS A C 1
ATOM 710 O O . HIS A 1 85 ? 3.083 1.517 -45.193 1.00 89.44 85 HIS A O 1
ATOM 716 N N . LEU A 1 86 ? 2.946 -0.282 -43.859 1.00 87.75 86 LEU A N 1
ATOM 717 C CA . LEU A 1 86 ? 4.331 -0.193 -43.383 1.00 87.75 86 LEU A CA 1
ATOM 718 C C . LEU A 1 86 ? 5.334 -0.801 -44.374 1.00 87.75 86 LEU A C 1
ATOM 720 O O . LEU A 1 86 ? 6.379 -0.206 -44.619 1.00 87.75 86 LEU A O 1
ATOM 724 N N . VAL A 1 87 ? 5.029 -1.954 -44.976 1.00 80.75 87 VAL A N 1
ATOM 725 C CA . VAL A 1 87 ? 5.925 -2.664 -45.907 1.00 80.75 87 VAL A CA 1
ATOM 726 C C . VAL A 1 87 ? 5.730 -2.129 -47.329 1.00 80.75 87 VAL A C 1
ATOM 728 O O . VAL A 1 87 ? 5.202 -2.803 -48.214 1.00 80.75 87 VAL A O 1
ATOM 731 N N . ARG A 1 88 ? 6.146 -0.881 -47.550 1.00 69.50 88 ARG A N 1
ATOM 732 C CA . ARG A 1 88 ? 6.137 -0.230 -48.867 1.00 69.50 88 ARG A CA 1
ATOM 733 C C . ARG A 1 88 ? 7.502 -0.361 -49.555 1.00 69.50 88 ARG A C 1
ATOM 735 O O . ARG A 1 88 ? 8.504 -0.718 -48.942 1.00 69.50 88 ARG A O 1
ATOM 742 N N . SER A 1 89 ? 7.550 -0.102 -50.864 1.00 58.94 89 SER A N 1
ATOM 743 C CA . SER A 1 89 ? 8.787 -0.155 -51.664 1.00 58.94 89 SER A CA 1
ATOM 744 C C . SER A 1 89 ? 9.678 1.091 -51.527 1.00 58.94 89 SER A C 1
ATOM 746 O O . SER A 1 89 ? 10.728 1.165 -52.166 1.00 58.94 89 SER A O 1
ATOM 748 N N . ASP A 1 90 ? 9.240 2.092 -50.763 1.00 71.38 90 ASP A N 1
ATOM 749 C CA . ASP A 1 90 ? 9.943 3.341 -50.480 1.00 71.38 90 ASP A CA 1
ATOM 750 C C . ASP A 1 90 ? 10.682 3.307 -49.128 1.00 71.38 90 ASP A C 1
ATOM 752 O O . ASP A 1 90 ? 10.614 2.349 -48.361 1.00 71.38 90 ASP A O 1
ATOM 756 N N . LYS A 1 91 ? 11.475 4.352 -48.868 1.00 83.31 91 LYS A N 1
ATOM 757 C CA . LYS A 1 91 ? 12.155 4.530 -47.577 1.00 83.31 91 LYS A CA 1
ATOM 758 C C . LYS A 1 91 ? 11.128 4.893 -46.507 1.00 83.31 91 LYS A C 1
ATOM 760 O O . LYS A 1 91 ? 10.157 5.579 -46.816 1.00 83.31 91 LYS A O 1
ATOM 765 N N . ASP A 1 92 ? 11.420 4.567 -45.249 1.00 86.88 92 ASP A N 1
ATOM 766 C CA . ASP A 1 92 ? 10.609 5.025 -44.124 1.00 86.88 92 ASP A CA 1
ATOM 767 C C . ASP A 1 92 ? 10.489 6.566 -44.141 1.00 86.88 92 ASP A C 1
ATOM 769 O O . ASP A 1 92 ? 11.458 7.264 -44.515 1.00 86.88 92 ASP A O 1
ATOM 773 N N . PRO A 1 93 ? 9.322 7.101 -43.727 1.00 88.75 93 PRO A N 1
ATOM 774 C CA . PRO A 1 93 ? 9.088 8.536 -43.623 1.00 88.75 93 PRO A CA 1
ATOM 775 C C . PRO A 1 93 ? 10.082 9.183 -42.654 1.00 88.75 93 PRO A C 1
ATOM 777 O O . PRO A 1 93 ? 10.688 8.521 -41.811 1.00 88.75 93 PRO A O 1
ATOM 780 N N . ILE A 1 94 ? 10.264 10.500 -42.782 1.00 87.31 94 ILE A N 1
ATOM 781 C CA . ILE A 1 94 ? 11.159 11.248 -41.891 1.00 87.31 94 ILE A CA 1
ATOM 782 C C . ILE A 1 94 ? 10.619 11.263 -40.463 1.00 87.31 94 ILE A C 1
ATOM 784 O O . ILE A 1 94 ? 11.381 11.027 -39.536 1.00 87.31 94 ILE A O 1
ATOM 788 N N . VAL A 1 95 ? 9.320 11.480 -40.269 1.00 90.62 95 VAL A N 1
ATOM 789 C CA . VAL A 1 95 ? 8.688 11.330 -38.954 1.00 90.62 95 VAL A CA 1
ATOM 790 C C . VAL A 1 95 ? 7.446 10.461 -39.080 1.00 90.62 95 VAL A C 1
ATOM 792 O O . VAL A 1 95 ? 6.656 10.658 -40.005 1.00 90.62 95 VAL A O 1
ATOM 795 N N . ARG A 1 96 ? 7.276 9.516 -38.150 1.00 92.00 96 ARG A N 1
ATOM 796 C CA . ARG A 1 96 ? 6.091 8.658 -38.007 1.00 92.00 96 ARG A CA 1
ATOM 797 C C . ARG A 1 96 ? 5.587 8.699 -36.570 1.00 92.00 96 ARG A C 1
ATOM 799 O O . ARG A 1 96 ? 6.350 8.439 -35.645 1.00 92.00 96 ARG A O 1
ATOM 806 N N . HIS A 1 97 ? 4.300 8.964 -36.404 1.00 91.44 97 HIS A N 1
ATOM 807 C CA . HIS A 1 97 ? 3.571 8.828 -35.151 1.00 91.44 97 HIS A CA 1
ATOM 808 C C . HIS A 1 97 ? 2.582 7.671 -35.259 1.00 91.44 97 HIS A C 1
ATOM 810 O O . HIS A 1 97 ? 1.841 7.587 -36.236 1.00 91.44 97 HIS A O 1
ATOM 816 N N . LEU A 1 98 ? 2.580 6.801 -34.254 1.00 92.69 98 LEU A N 1
ATOM 817 C CA . LEU A 1 98 ? 1.610 5.734 -34.050 1.00 92.69 98 LEU A CA 1
ATOM 818 C C . LEU A 1 98 ? 0.845 6.039 -32.760 1.00 92.69 98 LEU A C 1
ATOM 820 O O . LEU A 1 98 ? 1.449 6.083 -31.684 1.00 92.69 98 LEU A O 1
ATOM 824 N N . PHE A 1 99 ? -0.466 6.249 -32.855 1.00 91.00 99 PHE A N 1
ATOM 825 C CA . PHE A 1 99 ? -1.326 6.496 -31.701 1.00 91.00 99 PHE A CA 1
ATOM 826 C C . PHE A 1 99 ? -2.166 5.256 -31.392 1.00 91.00 99 PHE A C 1
ATOM 828 O O . PHE A 1 99 ? -2.974 4.802 -32.202 1.00 91.00 99 PHE A O 1
ATOM 835 N N . LEU A 1 100 ? -1.973 4.716 -30.190 1.00 89.69 100 LEU A N 1
ATOM 836 C CA . LEU A 1 100 ? -2.727 3.590 -29.644 1.00 89.69 100 LEU A CA 1
ATOM 837 C C . LEU A 1 100 ? -3.818 4.154 -28.720 1.00 89.69 100 LEU A C 1
ATOM 839 O O . LEU A 1 100 ? -3.569 4.460 -27.547 1.00 89.69 100 LEU A O 1
ATOM 843 N N . ALA A 1 101 ? -5.007 4.366 -29.287 1.00 83.12 101 ALA A N 1
ATOM 844 C CA . ALA A 1 101 ? -6.142 5.021 -28.636 1.00 83.12 101 ALA A CA 1
ATOM 845 C C . ALA A 1 101 ? -6.895 4.105 -27.650 1.00 83.12 101 ALA A C 1
ATOM 847 O O . ALA A 1 101 ? -6.783 2.883 -27.701 1.00 83.12 101 ALA A O 1
ATOM 848 N N . SER A 1 102 ? -7.686 4.706 -26.760 1.00 76.25 102 SER A N 1
ATOM 849 C CA . SER A 1 102 ? -8.598 4.034 -25.821 1.00 76.25 102 SER A CA 1
ATOM 850 C C . SER A 1 102 ? -9.714 5.013 -25.430 1.00 76.25 102 SER A C 1
ATOM 852 O O . SER A 1 102 ? -9.407 6.201 -25.306 1.00 76.25 102 SER A O 1
ATOM 854 N N . PRO A 1 103 ? -10.966 4.568 -25.191 1.00 67.88 103 PRO A N 1
ATOM 855 C CA . PRO A 1 103 ? -12.066 5.440 -24.763 1.00 67.88 103 PRO A CA 1
ATOM 856 C C . PRO A 1 103 ? -11.774 6.210 -23.467 1.00 67.88 103 PRO A C 1
ATOM 858 O O . PRO A 1 103 ? -12.129 7.378 -23.340 1.00 67.88 103 PRO A O 1
ATOM 861 N N . ASP A 1 104 ? -11.088 5.577 -22.511 1.00 65.69 104 ASP A N 1
ATOM 862 C CA . ASP A 1 104 ? -10.645 6.216 -21.270 1.00 65.69 104 ASP A CA 1
ATOM 863 C C . ASP A 1 104 ? -9.377 5.549 -20.685 1.00 65.69 104 ASP A C 1
ATOM 865 O O . ASP A 1 104 ? -8.858 4.551 -21.198 1.00 65.69 104 ASP A O 1
ATOM 869 N N . SER A 1 105 ? -8.826 6.103 -19.598 1.00 59.94 105 SER A N 1
ATOM 870 C CA . SER A 1 105 ? -7.566 5.619 -19.005 1.00 59.94 105 SER A CA 1
ATOM 871 C C . SER A 1 105 ? -7.628 4.211 -18.407 1.00 59.94 105 SER A C 1
ATOM 873 O O . SER A 1 105 ? -6.570 3.633 -18.166 1.00 59.94 105 SER A O 1
ATOM 875 N N . ARG A 1 106 ? -8.819 3.644 -18.217 1.00 67.31 106 ARG A N 1
ATOM 876 C CA . ARG A 1 106 ? -9.085 2.311 -17.662 1.00 67.31 106 ARG A CA 1
ATOM 877 C C . ARG A 1 106 ? -9.687 1.347 -18.683 1.00 67.31 106 ARG A C 1
ATOM 879 O O . ARG A 1 106 ? -9.871 0.195 -18.348 1.00 67.31 106 ARG A O 1
ATOM 886 N N . SER A 1 107 ? -9.963 1.781 -19.909 1.00 76.44 107 SER A N 1
ATOM 887 C CA . SER A 1 107 ? -10.415 0.886 -20.983 1.00 76.44 107 SER A CA 1
ATOM 888 C C . SER A 1 107 ? -9.243 0.159 -21.679 1.00 76.44 107 SER A C 1
ATOM 890 O O . SER A 1 107 ? -8.107 0.653 -21.643 1.00 76.44 107 SER A O 1
ATOM 892 N N . PRO A 1 108 ? -9.468 -1.004 -22.314 1.00 84.12 108 PRO A N 1
ATOM 893 C CA . PRO A 1 108 ? -8.488 -1.637 -23.201 1.00 84.12 108 PRO A CA 1
ATOM 894 C C . PRO A 1 108 ? -8.102 -0.736 -24.387 1.00 84.12 108 PRO A C 1
ATOM 896 O O . PRO A 1 108 ? -8.857 0.148 -24.790 1.00 84.12 108 PRO A O 1
ATOM 899 N N . LEU A 1 109 ? -6.918 -0.957 -24.959 1.00 87.06 109 LEU A N 1
ATOM 900 C CA . LEU A 1 109 ? -6.455 -0.270 -26.164 1.00 87.06 109 LEU A CA 1
ATOM 901 C C . LEU A 1 109 ? -7.274 -0.712 -27.376 1.00 87.06 109 LEU A C 1
ATOM 903 O O . LEU A 1 109 ? -7.515 -1.903 -27.568 1.00 87.06 109 LEU A O 1
ATOM 907 N N . ASN A 1 110 ? -7.625 0.241 -28.233 1.00 85.31 110 ASN A N 1
ATOM 908 C CA . ASN A 1 110 ? -8.356 0.030 -29.481 1.00 85.31 110 ASN A CA 1
ATOM 909 C C . ASN A 1 110 ? -7.470 -0.595 -30.573 1.00 85.31 110 ASN A C 1
ATOM 911 O O . ASN A 1 110 ? -7.535 -0.179 -31.719 1.00 85.31 110 ASN A O 1
ATOM 915 N N . CYS A 1 111 ? -6.604 -1.552 -30.249 1.00 87.81 111 CYS A N 1
ATOM 916 C CA . CYS A 1 111 ? -5.828 -2.305 -31.228 1.00 87.81 111 CYS A CA 1
ATOM 917 C C . CYS A 1 111 ? -5.736 -3.774 -30.813 1.00 87.81 111 CYS A C 1
ATOM 919 O O . CYS A 1 111 ? -5.844 -4.099 -29.629 1.00 87.81 111 CYS A O 1
ATOM 921 N N . SER A 1 112 ? -5.505 -4.667 -31.777 1.00 90.44 112 SER A N 1
ATOM 922 C CA . SER A 1 112 ? -5.213 -6.066 -31.469 1.00 90.44 112 SER A CA 1
ATOM 923 C C . SER A 1 112 ? -3.751 -6.265 -31.083 1.00 90.44 112 SER A C 1
ATOM 925 O O . SER A 1 112 ? -2.852 -5.536 -31.520 1.00 90.44 112 SER A O 1
ATOM 927 N N . VAL A 1 113 ? -3.496 -7.323 -30.309 1.00 91.75 113 VAL A N 1
ATOM 928 C CA . VAL A 1 113 ? -2.133 -7.741 -29.954 1.00 91.75 113 VAL A CA 1
ATOM 929 C C . VAL A 1 113 ? -1.275 -7.995 -31.198 1.00 91.75 113 VAL A C 1
ATOM 931 O O . VAL A 1 113 ? -0.082 -7.700 -31.197 1.00 91.75 113 VAL A O 1
ATOM 934 N N . ASP A 1 114 ? -1.880 -8.490 -32.281 1.00 92.12 114 ASP A N 1
ATOM 935 C CA . ASP A 1 114 ? -1.196 -8.783 -33.538 1.00 92.12 114 ASP A CA 1
ATOM 936 C C . ASP A 1 114 ? -0.766 -7.500 -34.262 1.00 92.12 114 ASP A C 1
ATOM 938 O O . ASP A 1 114 ? 0.356 -7.441 -34.770 1.00 92.12 114 ASP A O 1
ATOM 942 N N . MET A 1 115 ? -1.605 -6.456 -34.273 1.00 92.69 115 MET A N 1
ATOM 943 C CA . MET A 1 115 ? -1.221 -5.138 -34.793 1.00 92.69 115 MET A CA 1
ATOM 944 C C . MET A 1 115 ? -0.082 -4.528 -33.977 1.00 92.69 115 MET A C 1
ATOM 946 O O . MET A 1 115 ? 0.894 -4.044 -34.551 1.00 92.69 115 MET A O 1
ATOM 950 N N . PHE A 1 116 ? -0.180 -4.589 -32.647 1.00 93.12 116 PHE A N 1
ATOM 951 C CA . PHE A 1 116 ? 0.845 -4.060 -31.751 1.00 93.12 116 PHE A CA 1
ATOM 952 C C . PHE A 1 116 ? 2.185 -4.789 -31.928 1.00 93.12 116 PHE A C 1
ATOM 954 O O . PHE A 1 116 ? 3.205 -4.150 -32.180 1.00 93.12 116 PHE A O 1
ATOM 961 N N . LYS A 1 117 ? 2.187 -6.129 -31.887 1.00 94.19 117 LYS A N 1
ATOM 962 C CA . LYS A 1 117 ? 3.388 -6.948 -32.113 1.00 94.19 117 LYS A CA 1
ATOM 963 C C . LYS A 1 117 ? 4.000 -6.697 -33.486 1.00 94.19 117 LYS A C 1
ATOM 965 O O . LYS A 1 117 ? 5.220 -6.617 -33.594 1.00 94.19 117 LYS A O 1
ATOM 970 N N . PHE A 1 118 ? 3.177 -6.548 -34.528 1.00 94.62 118 PHE A N 1
ATOM 971 C CA . PHE A 1 118 ? 3.675 -6.239 -35.865 1.00 94.62 118 PHE A CA 1
ATOM 972 C C . PHE A 1 118 ? 4.328 -4.855 -35.930 1.00 94.62 118 PHE A C 1
ATOM 974 O O . PHE A 1 118 ? 5.442 -4.744 -36.437 1.00 94.62 118 PHE A O 1
ATOM 981 N N . ALA A 1 119 ? 3.684 -3.824 -35.374 1.00 93.81 119 ALA A N 1
ATOM 982 C CA . ALA A 1 119 ? 4.257 -2.484 -35.289 1.00 93.81 119 ALA A CA 1
ATOM 983 C C . ALA A 1 119 ? 5.589 -2.490 -34.522 1.00 93.81 119 ALA A C 1
ATOM 985 O O . ALA A 1 119 ? 6.579 -1.947 -35.009 1.00 93.81 119 ALA A O 1
ATOM 986 N N . CYS A 1 120 ? 5.638 -3.154 -33.363 1.00 94.38 120 CYS A N 1
ATOM 987 C CA . CYS A 1 120 ? 6.849 -3.272 -32.557 1.00 94.38 120 CYS A CA 1
ATOM 988 C C . CYS A 1 120 ? 7.970 -4.033 -33.271 1.00 94.38 120 CYS A C 1
ATOM 990 O O . CYS A 1 120 ? 9.112 -3.583 -33.238 1.00 94.38 120 CYS A O 1
ATOM 992 N N . ALA A 1 121 ? 7.659 -5.139 -33.952 1.00 92.44 121 ALA A N 1
ATOM 993 C CA . ALA A 1 121 ? 8.636 -5.896 -34.729 1.00 92.44 121 ALA A CA 1
ATOM 994 C C . ALA A 1 121 ? 9.168 -5.079 -35.920 1.00 92.44 121 ALA A C 1
ATOM 996 O O . ALA A 1 121 ? 10.376 -4.934 -36.067 1.00 92.44 121 ALA A O 1
ATOM 997 N N . TYR A 1 122 ? 8.293 -4.472 -36.731 1.00 92.56 122 TYR A N 1
ATOM 998 C CA . TYR A 1 122 ? 8.700 -3.666 -37.893 1.00 92.56 122 TYR A CA 1
ATOM 999 C C . TYR A 1 122 ? 9.608 -2.487 -37.504 1.00 92.56 122 TYR A C 1
ATOM 1001 O O . TYR A 1 122 ? 10.518 -2.103 -38.246 1.00 92.56 122 TYR A O 1
ATOM 1009 N N . HIS A 1 123 ? 9.351 -1.895 -36.340 1.00 91.56 123 HIS A N 1
ATOM 1010 C CA . HIS A 1 123 ? 10.091 -0.754 -35.815 1.00 91.56 123 HIS A CA 1
ATOM 1011 C C . HIS A 1 123 ? 11.220 -1.115 -34.848 1.00 91.56 123 HIS A C 1
ATOM 1013 O O . HIS A 1 123 ? 11.860 -0.208 -34.322 1.00 91.56 123 HIS A O 1
ATOM 1019 N N . GLU A 1 124 ? 11.467 -2.408 -34.622 1.00 90.00 124 GLU A N 1
ATOM 1020 C CA . GLU A 1 124 ? 12.509 -2.903 -33.715 1.00 90.00 124 GLU A CA 1
ATOM 1021 C C . GLU A 1 124 ? 12.403 -2.274 -32.309 1.00 90.00 124 GLU A C 1
ATOM 1023 O O . GLU A 1 124 ? 13.406 -1.915 -31.686 1.00 90.00 124 GLU A O 1
ATOM 1028 N N . VAL A 1 125 ? 11.162 -2.110 -31.828 1.00 92.12 125 VAL A N 1
ATOM 1029 C CA . VAL A 1 125 ? 10.839 -1.465 -30.548 1.00 92.12 125 VAL A CA 1
ATOM 1030 C C . VAL A 1 125 ? 11.439 -2.262 -29.403 1.00 92.12 125 VAL A C 1
ATOM 1032 O O . VAL A 1 125 ? 11.198 -3.466 -29.273 1.00 92.12 125 VAL A O 1
ATOM 1035 N N . ASP A 1 126 ? 12.181 -1.567 -28.548 1.00 88.44 126 ASP A N 1
ATOM 1036 C CA . ASP A 1 126 ? 12.834 -2.170 -27.395 1.00 88.44 126 ASP A CA 1
ATOM 1037 C C . ASP A 1 126 ? 11.813 -2.856 -26.449 1.00 88.44 126 ASP A C 1
ATOM 1039 O O . ASP A 1 126 ? 10.827 -2.223 -26.052 1.00 88.44 126 ASP A O 1
ATOM 1043 N N . PRO A 1 127 ? 12.023 -4.136 -26.073 1.00 90.31 127 PRO A N 1
ATOM 1044 C CA . PRO A 1 127 ? 11.094 -4.882 -25.222 1.00 90.31 127 PRO A CA 1
ATOM 1045 C C . PRO A 1 127 ? 10.829 -4.273 -23.841 1.00 90.31 127 PRO A C 1
ATOM 1047 O O . PRO A 1 127 ? 9.777 -4.554 -23.269 1.00 90.31 127 PRO A O 1
ATOM 1050 N N . TYR A 1 128 ? 11.707 -3.416 -23.300 1.00 89.00 128 TYR A N 1
ATOM 1051 C CA . TYR A 1 128 ? 11.441 -2.721 -22.034 1.00 89.00 128 TYR A CA 1
ATOM 1052 C C . TYR A 1 128 ? 10.243 -1.768 -22.130 1.00 89.00 128 TYR A C 1
ATOM 1054 O O . TYR A 1 128 ? 9.640 -1.437 -21.109 1.00 89.00 128 TYR A O 1
ATOM 1062 N N . PHE A 1 129 ? 9.830 -1.363 -23.335 1.00 91.38 129 PHE A N 1
ATOM 1063 C CA . PHE A 1 129 ? 8.596 -0.598 -23.515 1.00 91.38 129 PHE A CA 1
ATOM 1064 C C . PHE A 1 129 ? 7.342 -1.376 -23.068 1.00 91.38 129 PHE A C 1
ATOM 1066 O O . PHE A 1 129 ? 6.339 -0.768 -22.688 1.00 91.38 129 PHE A O 1
ATOM 1073 N N . LEU A 1 130 ? 7.398 -2.715 -23.033 1.00 90.56 130 LEU A N 1
ATOM 1074 C CA . LEU A 1 130 ? 6.286 -3.556 -22.579 1.00 90.56 130 LEU A CA 1
ATOM 1075 C C . LEU A 1 130 ? 5.962 -3.360 -21.095 1.00 90.56 130 LEU A C 1
ATOM 1077 O O . LEU A 1 130 ? 4.796 -3.427 -20.716 1.00 90.56 130 LEU A O 1
ATOM 1081 N N . GLU A 1 131 ? 6.944 -3.005 -20.264 1.00 86.75 131 GLU A N 1
ATOM 1082 C CA . GLU A 1 131 ? 6.677 -2.616 -18.875 1.00 86.75 131 GLU A CA 1
ATOM 1083 C C . GLU A 1 131 ? 5.744 -1.398 -18.799 1.00 86.75 131 GLU A C 1
ATOM 1085 O O . GLU A 1 131 ? 4.861 -1.365 -17.942 1.00 86.75 131 GLU A O 1
ATOM 1090 N N . SER A 1 132 ? 5.863 -0.447 -19.739 1.00 86.75 132 SER A N 1
ATOM 1091 C CA . SER A 1 132 ? 4.945 0.698 -19.806 1.00 86.75 132 SER A CA 1
ATOM 1092 C C . SER A 1 132 ? 3.568 0.261 -20.281 1.00 86.75 132 SER A C 1
ATOM 1094 O O . SER A 1 132 ? 2.566 0.692 -19.720 1.00 86.75 132 SER A O 1
ATOM 1096 N N . LEU A 1 133 ? 3.508 -0.617 -21.286 1.00 87.88 133 LEU A N 1
ATOM 1097 C CA . LEU A 1 133 ? 2.259 -1.179 -21.803 1.00 87.88 133 LEU A CA 1
ATOM 1098 C C . LEU A 1 133 ? 1.461 -1.910 -20.709 1.00 87.88 133 LEU A C 1
ATOM 1100 O O . LEU A 1 133 ? 0.242 -1.772 -20.636 1.00 87.88 133 LEU A O 1
ATOM 1104 N N . HIS A 1 134 ? 2.135 -2.660 -19.836 1.00 85.31 134 HIS A N 1
ATOM 1105 C CA . HIS A 1 134 ? 1.487 -3.458 -18.792 1.00 85.31 134 HIS A CA 1
ATOM 1106 C C . HIS A 1 134 ? 0.788 -2.641 -17.698 1.00 85.31 134 HIS A C 1
ATOM 1108 O O . HIS A 1 134 ? -0.001 -3.223 -16.945 1.00 85.31 134 HIS A O 1
ATOM 1114 N N . ALA A 1 135 ? 1.048 -1.330 -17.627 1.00 80.62 135 ALA A N 1
ATOM 1115 C CA . ALA A 1 135 ? 0.331 -0.402 -16.759 1.00 80.62 135 ALA A CA 1
ATOM 1116 C C . ALA A 1 135 ? -1.068 -0.038 -17.300 1.00 80.62 135 ALA A C 1
ATOM 1118 O O . ALA A 1 135 ? -1.854 0.581 -16.583 1.00 80.62 135 ALA A O 1
ATOM 1119 N N . PHE A 1 136 ? -1.392 -0.394 -18.547 1.00 82.25 136 PHE A N 1
ATOM 1120 C CA . PHE A 1 136 ? -2.671 -0.105 -19.203 1.00 82.25 136 PHE A CA 1
ATOM 1121 C C . PHE A 1 136 ? -3.607 -1.329 -19.226 1.00 82.25 136 PHE A C 1
ATOM 1123 O O . PHE A 1 136 ? -3.194 -2.440 -18.907 1.00 82.25 136 PHE A O 1
ATOM 1130 N N . GLY A 1 137 ? -4.874 -1.114 -19.594 1.00 77.56 137 GLY A N 1
ATOM 1131 C CA . GLY A 1 137 ? -5.920 -2.142 -19.685 1.00 77.56 137 GLY A CA 1
ATOM 1132 C C . GLY A 1 137 ? -7.108 -1.899 -18.750 1.00 77.56 137 GLY A C 1
ATOM 1133 O O . GLY A 1 137 ? -7.147 -0.863 -18.082 1.00 77.56 137 GLY A O 1
ATOM 1134 N N . GLU A 1 138 ? -8.047 -2.849 -18.727 1.00 73.81 138 GLU A N 1
ATOM 1135 C CA . GLU A 1 138 ? -9.235 -2.873 -17.855 1.00 73.81 138 GLU A CA 1
ATOM 1136 C C . GLU A 1 138 ? -8.852 -2.933 -16.367 1.00 73.81 138 GLU A C 1
ATOM 1138 O O . GLU A 1 138 ? -8.208 -3.891 -15.930 1.00 73.81 138 GLU A O 1
ATOM 1143 N N . GLN A 1 139 ? -9.184 -1.885 -15.597 1.00 67.56 139 GLN A N 1
ATOM 1144 C CA . GLN A 1 139 ? -8.782 -1.747 -14.186 1.00 67.56 139 GLN A CA 1
ATOM 1145 C C . GLN A 1 139 ? -9.802 -0.959 -13.335 1.00 67.56 139 GLN A C 1
ATOM 1147 O O . GLN A 1 139 ? -10.179 0.160 -13.692 1.00 67.56 139 GLN A O 1
ATOM 1152 N N . ASP A 1 140 ? -10.156 -1.483 -12.152 1.00 52.81 140 ASP A N 1
ATOM 1153 C CA . ASP A 1 140 ? -11.023 -0.807 -11.162 1.00 52.81 140 ASP A CA 1
ATOM 1154 C C . ASP A 1 140 ? -10.292 0.313 -10.387 1.00 52.81 140 ASP A C 1
ATOM 1156 O O . ASP A 1 140 ? -10.838 1.397 -10.150 1.00 52.81 140 ASP A O 1
ATOM 1160 N N . GLU A 1 141 ? -9.021 0.082 -10.038 1.00 54.69 141 GLU A N 1
ATOM 1161 C CA . GLU A 1 141 ? -8.104 1.047 -9.418 1.00 54.69 141 GLU A CA 1
ATOM 1162 C C . GLU A 1 141 ? -6.786 1.113 -10.214 1.00 54.69 141 GLU A C 1
ATOM 1164 O O . GLU A 1 141 ? -6.365 0.095 -10.759 1.00 54.69 141 GLU A O 1
ATOM 1169 N N . PRO A 1 142 ? -6.116 2.282 -10.298 1.00 56.81 142 PRO A N 1
ATOM 1170 C CA . PRO A 1 142 ? -4.858 2.417 -11.033 1.00 56.81 142 PRO A CA 1
ATOM 1171 C C . PRO A 1 142 ? -3.764 1.529 -10.422 1.00 56.81 142 PRO A C 1
ATOM 1173 O O . PRO A 1 142 ? -3.233 1.824 -9.346 1.00 56.81 142 PRO A O 1
ATOM 1176 N N . ILE A 1 143 ? -3.423 0.451 -11.127 1.00 56.00 143 ILE A N 1
ATOM 1177 C CA . ILE A 1 143 ? -2.304 -0.434 -10.791 1.00 56.00 143 ILE A CA 1
ATOM 1178 C C . ILE A 1 143 ? -0.995 0.332 -11.046 1.00 56.00 143 ILE A C 1
ATOM 1180 O O . ILE A 1 143 ? -0.936 1.231 -11.886 1.00 56.00 143 ILE A O 1
ATOM 1184 N N . ASP A 1 144 ? 0.061 0.016 -10.293 1.00 62.72 144 ASP A N 1
ATOM 1185 C CA . ASP A 1 144 ? 1.399 0.580 -10.509 1.00 62.72 144 ASP A CA 1
ATOM 1186 C C . ASP A 1 144 ? 1.480 2.117 -10.385 1.00 62.72 144 ASP A C 1
ATOM 1188 O O . ASP A 1 144 ? 2.321 2.769 -11.007 1.00 62.72 144 ASP A O 1
ATOM 1192 N N . LEU A 1 145 ? 0.653 2.719 -9.515 1.00 57.59 145 LEU A N 1
ATOM 1193 C CA . LEU A 1 145 ? 0.705 4.159 -9.203 1.00 57.59 145 LEU A CA 1
ATOM 1194 C C . LEU A 1 145 ? 2.105 4.614 -8.733 1.00 57.59 145 LEU A C 1
ATOM 1196 O O . LEU A 1 145 ? 2.484 5.768 -8.920 1.00 57.59 145 LEU A O 1
ATOM 1200 N N . CYS A 1 146 ? 2.875 3.695 -8.141 1.00 57.66 146 CYS A N 1
ATOM 1201 C CA . CYS A 1 146 ? 4.245 3.909 -7.673 1.00 57.66 146 CYS A CA 1
ATOM 1202 C C . CYS A 1 146 ? 5.320 3.694 -8.757 1.00 57.66 146 CYS A C 1
ATOM 1204 O O . CYS A 1 146 ? 6.503 3.895 -8.483 1.00 57.66 146 CYS A O 1
ATOM 1206 N N . LEU A 1 147 ? 4.949 3.252 -9.962 1.00 65.56 147 LEU A N 1
ATOM 1207 C CA . LEU A 1 147 ? 5.889 2.957 -11.041 1.00 65.56 147 LEU A CA 1
ATOM 1208 C C . LEU A 1 147 ? 6.284 4.255 -11.753 1.00 65.56 147 LEU A C 1
ATOM 1210 O O . LEU A 1 147 ? 5.467 4.876 -12.433 1.00 65.56 147 LEU A O 1
ATOM 1214 N N . SER A 1 148 ? 7.542 4.664 -11.598 1.00 65.75 148 SER A N 1
ATOM 1215 C CA . SER A 1 148 ? 8.200 5.627 -12.486 1.00 65.75 148 SER A CA 1
ATOM 1216 C C . SER A 1 148 ? 8.997 4.841 -13.509 1.00 65.75 148 SER A C 1
ATOM 1218 O O . SER A 1 148 ? 9.753 3.944 -13.137 1.00 65.75 148 SER A O 1
ATOM 1220 N N . GLN A 1 149 ? 8.819 5.164 -14.786 1.00 79.19 149 GLN A N 1
ATOM 1221 C CA . GLN A 1 149 ? 9.498 4.450 -15.850 1.00 79.19 149 GLN A CA 1
ATOM 1222 C C . GLN A 1 149 ? 10.146 5.425 -16.820 1.00 79.19 149 GLN A C 1
ATOM 1224 O O . GLN A 1 149 ? 9.480 6.237 -17.461 1.00 79.19 149 GLN A O 1
ATOM 1229 N N . PHE A 1 150 ? 11.463 5.300 -16.924 1.00 91.06 150 PHE A N 1
ATOM 1230 C CA . PHE A 1 150 ? 12.274 5.866 -17.983 1.00 91.06 150 PHE A CA 1
ATOM 1231 C C . PHE A 1 150 ? 13.299 4.816 -18.402 1.00 91.06 150 PHE A C 1
ATOM 1233 O O . PHE A 1 150 ? 13.969 4.221 -17.556 1.00 91.06 150 PHE A O 1
ATOM 1240 N N . ARG A 1 151 ? 13.452 4.627 -19.708 1.00 90.31 151 ARG A N 1
ATOM 1241 C CA . ARG A 1 151 ? 14.520 3.833 -20.305 1.00 90.31 151 ARG A CA 1
ATOM 1242 C C . ARG A 1 151 ? 15.111 4.636 -21.452 1.00 90.31 151 ARG A C 1
ATOM 1244 O O . ARG A 1 151 ? 14.378 5.049 -22.344 1.00 90.31 151 ARG A O 1
ATOM 1251 N N . GLY A 1 152 ? 16.420 4.848 -21.412 1.00 87.69 152 GLY A N 1
ATOM 1252 C CA . GLY A 1 152 ? 17.193 5.443 -22.495 1.00 87.69 152 GLY A CA 1
ATOM 1253 C C . GLY A 1 152 ? 18.257 4.457 -22.958 1.00 87.69 152 GLY A C 1
ATOM 1254 O O . GLY A 1 152 ? 18.929 3.838 -22.131 1.00 87.69 152 GLY A O 1
ATOM 1255 N N . GLN A 1 153 ? 18.397 4.292 -24.267 1.00 87.19 153 GLN A N 1
ATOM 1256 C CA . GLN A 1 153 ? 19.420 3.452 -24.878 1.00 87.19 153 GLN A CA 1
ATOM 1257 C C . GLN A 1 153 ? 19.974 4.146 -26.119 1.00 87.19 153 GLN A C 1
ATOM 1259 O O . GLN A 1 153 ? 19.228 4.700 -26.921 1.00 87.19 153 GLN A O 1
ATOM 1264 N N . ASN A 1 154 ? 21.292 4.099 -26.292 1.00 85.44 154 ASN A N 1
ATOM 1265 C CA . ASN A 1 154 ? 21.966 4.622 -27.473 1.00 85.44 154 ASN A CA 1
ATOM 1266 C C . ASN A 1 154 ? 22.593 3.462 -28.247 1.00 85.44 154 ASN A C 1
ATOM 1268 O O . ASN A 1 154 ? 23.370 2.690 -27.688 1.00 85.44 154 ASN A O 1
ATOM 1272 N N . ILE A 1 155 ? 22.266 3.355 -29.530 1.00 82.56 155 ILE A N 1
ATOM 1273 C CA . ILE A 1 155 ? 22.802 2.360 -30.454 1.00 82.56 155 ILE A CA 1
ATOM 1274 C C . ILE A 1 155 ? 23.758 3.095 -31.396 1.00 82.56 155 ILE A C 1
ATOM 1276 O O . ILE A 1 155 ? 23.326 3.807 -32.301 1.00 82.56 155 ILE A O 1
ATOM 1280 N N . LEU A 1 156 ? 25.064 2.994 -31.129 1.00 72.88 156 LEU A N 1
ATOM 1281 C CA . LEU A 1 156 ? 26.069 3.923 -31.674 1.00 72.88 156 LEU A CA 1
ATOM 1282 C C . LEU A 1 156 ? 27.056 3.283 -32.666 1.00 72.88 156 LEU A C 1
ATOM 1284 O O . LEU A 1 156 ? 27.567 3.978 -33.547 1.00 72.88 156 LEU A O 1
ATOM 1288 N N . SER A 1 157 ? 27.292 1.972 -32.574 1.00 61.34 157 SER A N 1
ATOM 1289 C CA . SER A 1 157 ? 28.274 1.214 -33.366 1.00 61.34 157 SER A CA 1
ATOM 1290 C C . SER A 1 157 ? 27.616 0.117 -34.207 1.00 61.34 157 SER A C 1
ATOM 1292 O O . SER A 1 157 ? 26.785 -0.641 -33.717 1.00 61.34 157 SER A O 1
ATOM 1294 N N . ALA A 1 158 ? 28.054 -0.017 -35.465 1.00 51.84 158 ALA A N 1
ATOM 1295 C CA . ALA A 1 158 ? 27.687 -1.146 -36.329 1.00 51.84 158 ALA A CA 1
ATOM 1296 C C . ALA A 1 158 ? 28.358 -2.468 -35.888 1.00 51.84 158 ALA A C 1
ATOM 1298 O O . ALA A 1 158 ? 27.847 -3.548 -36.175 1.00 51.84 158 ALA A O 1
ATOM 1299 N N . ASP A 1 159 ? 29.477 -2.373 -35.157 1.00 51.28 159 ASP A N 1
ATOM 1300 C CA . ASP A 1 159 ? 30.393 -3.496 -34.910 1.00 51.28 159 ASP A CA 1
ATOM 1301 C C . ASP A 1 159 ? 30.188 -4.207 -33.559 1.00 51.28 159 ASP A C 1
ATOM 1303 O O . ASP A 1 159 ? 30.790 -5.250 -33.314 1.00 51.28 159 ASP A O 1
ATOM 1307 N N . SER A 1 160 ? 29.321 -3.699 -32.678 1.00 47.41 160 SER A N 1
ATOM 1308 C CA . SER A 1 160 ? 28.988 -4.363 -31.409 1.00 47.41 160 SER A CA 1
ATOM 1309 C C . SER A 1 160 ? 27.517 -4.776 -31.399 1.00 47.41 160 SER A C 1
ATOM 1311 O O . SER A 1 160 ? 26.652 -4.013 -30.982 1.00 47.41 160 SER A O 1
ATOM 1313 N N . ASN A 1 161 ? 27.255 -5.990 -31.888 1.00 50.69 161 ASN A N 1
ATOM 1314 C CA . ASN A 1 161 ? 26.014 -6.752 -31.710 1.00 50.69 161 ASN A CA 1
ATOM 1315 C C . ASN A 1 161 ? 24.686 -6.000 -31.955 1.00 50.69 161 ASN A C 1
ATOM 1317 O O . ASN A 1 161 ? 23.806 -6.012 -31.101 1.00 50.69 161 ASN A O 1
ATOM 1321 N N . GLY A 1 162 ? 24.470 -5.498 -33.180 1.00 52.72 162 GLY A N 1
ATOM 1322 C CA . GLY A 1 162 ? 23.199 -5.841 -33.840 1.00 52.72 162 GLY A CA 1
ATOM 1323 C C . GLY A 1 162 ? 22.315 -4.764 -34.469 1.00 52.72 162 GLY A C 1
ATOM 1324 O O . GLY A 1 162 ? 21.185 -5.103 -34.795 1.00 52.72 162 GLY A O 1
ATOM 1325 N N . SER A 1 163 ? 22.776 -3.539 -34.731 1.00 55.41 163 SER A N 1
ATOM 1326 C CA . SER A 1 163 ? 22.013 -2.625 -35.601 1.00 55.41 163 SER A CA 1
ATOM 1327 C C . SER A 1 163 ? 22.729 -2.418 -36.929 1.00 55.41 163 SER A C 1
ATOM 1329 O O . SER A 1 163 ? 23.798 -1.808 -37.005 1.00 55.41 163 SER A O 1
ATOM 1331 N N . ARG A 1 164 ? 22.167 -3.020 -37.980 1.00 70.94 164 ARG A N 1
ATOM 1332 C CA . ARG A 1 164 ? 22.729 -3.042 -39.335 1.00 70.94 164 ARG A CA 1
ATOM 1333 C C . ARG A 1 164 ? 22.023 -2.002 -40.203 1.00 70.94 164 ARG A C 1
ATOM 1335 O O . ARG A 1 164 ? 20.834 -1.747 -40.052 1.00 70.94 164 ARG A O 1
ATOM 1342 N N . GLU A 1 165 ? 22.753 -1.398 -41.136 1.00 82.00 165 GLU A N 1
ATOM 1343 C CA . GLU A 1 165 ? 22.201 -0.380 -42.036 1.00 82.00 165 GLU A CA 1
ATOM 1344 C C . GLU A 1 165 ? 21.115 -0.978 -42.957 1.00 82.00 165 GLU A C 1
ATOM 1346 O O . GLU A 1 165 ? 21.404 -1.773 -43.856 1.00 82.00 165 GLU A O 1
ATOM 1351 N N . LEU A 1 166 ? 19.857 -0.555 -42.793 1.00 85.06 166 LEU A N 1
ATOM 1352 C CA . LEU A 1 166 ? 18.736 -0.975 -43.640 1.00 85.06 166 LEU A CA 1
ATOM 1353 C C . LEU A 1 166 ? 18.520 0.037 -44.770 1.00 85.06 166 LEU A C 1
ATOM 1355 O O . LEU A 1 166 ? 17.604 0.862 -44.746 1.00 85.06 166 LEU A O 1
ATOM 1359 N N . LYS A 1 167 ? 19.363 -0.048 -45.806 1.00 82.38 167 LYS A N 1
ATOM 1360 C CA . LYS A 1 167 ? 19.403 0.906 -46.935 1.00 82.38 167 LYS A CA 1
ATOM 1361 C C . LYS A 1 167 ? 18.074 1.090 -47.675 1.00 82.38 167 LYS A C 1
ATOM 1363 O O . LYS A 1 167 ? 17.771 2.221 -48.061 1.00 82.38 167 LYS A O 1
ATOM 1368 N N . LYS A 1 168 ? 17.281 0.021 -47.862 1.00 83.62 168 LYS A N 1
ATOM 1369 C CA . LYS A 1 168 ? 15.967 0.104 -48.538 1.00 83.62 168 LYS A CA 1
ATOM 1370 C C . LYS A 1 168 ? 14.979 0.967 -47.749 1.00 83.62 168 LYS A C 1
ATOM 1372 O O . LYS A 1 168 ? 14.302 1.795 -48.342 1.00 83.62 168 LYS A O 1
ATOM 1377 N N . LEU A 1 169 ? 14.993 0.850 -46.420 1.00 84.62 169 LEU A N 1
ATOM 1378 C CA . LEU A 1 169 ? 14.160 1.644 -45.511 1.00 84.62 169 LEU A CA 1
ATOM 1379 C C . LEU A 1 169 ? 14.790 2.998 -45.156 1.00 84.62 169 LEU A C 1
ATOM 1381 O O . LEU A 1 169 ? 14.116 3.897 -44.668 1.00 84.62 169 LEU A O 1
ATOM 1385 N N . GLY A 1 170 ? 16.082 3.184 -45.430 1.00 85.88 170 GLY A N 1
ATOM 1386 C CA . GLY A 1 170 ? 16.806 4.407 -45.102 1.00 85.88 170 GLY A CA 1
ATOM 1387 C C . GLY A 1 170 ? 17.152 4.545 -43.619 1.00 85.88 170 GLY A C 1
ATOM 1388 O O . GLY A 1 170 ? 17.347 5.673 -43.174 1.00 85.88 170 GLY A O 1
ATOM 1389 N N . ARG A 1 171 ? 17.237 3.441 -42.867 1.00 88.25 171 ARG A N 1
ATOM 1390 C CA . ARG A 1 171 ? 17.694 3.441 -41.467 1.00 88.25 171 ARG A CA 1
ATOM 1391 C C . ARG A 1 171 ? 19.206 3.245 -41.421 1.00 88.25 171 ARG A C 1
ATOM 1393 O O . ARG A 1 171 ? 19.724 2.319 -42.046 1.00 88.25 171 ARG A O 1
ATOM 1400 N N . SER A 1 172 ? 19.916 4.099 -40.691 1.00 87.69 172 SER A N 1
ATOM 1401 C CA . SER A 1 172 ? 21.380 4.038 -40.605 1.00 87.69 172 SER A CA 1
ATOM 1402 C C . SER A 1 172 ? 21.906 2.992 -39.624 1.00 87.69 172 SER A C 1
ATOM 1404 O O . SER A 1 172 ? 23.102 2.704 -39.629 1.00 87.69 172 SER A O 1
ATOM 1406 N N . GLY A 1 173 ? 21.031 2.469 -38.761 1.00 81.50 173 GLY A N 1
ATOM 1407 C CA . GLY A 1 173 ? 21.386 1.611 -37.632 1.00 81.50 173 GLY A CA 1
ATOM 1408 C C . GLY A 1 173 ? 21.976 2.366 -36.432 1.00 81.50 173 GLY A C 1
ATOM 1409 O O . GLY A 1 173 ? 22.173 1.767 -35.381 1.00 81.50 173 GLY A O 1
ATOM 1410 N N . ARG A 1 174 ? 22.231 3.679 -36.549 1.00 86.94 174 ARG A N 1
ATOM 1411 C CA . ARG A 1 174 ? 22.673 4.530 -35.435 1.00 86.94 174 ARG A CA 1
ATOM 1412 C C . ARG A 1 174 ? 21.512 5.366 -34.926 1.00 86.94 174 ARG A C 1
ATOM 1414 O O . ARG A 1 174 ? 21.107 6.321 -35.587 1.00 86.94 174 ARG A O 1
ATOM 1421 N N . GLU A 1 175 ? 20.998 5.037 -33.753 1.00 89.44 175 GLU A N 1
ATOM 1422 C CA . GLU A 1 175 ? 19.836 5.718 -33.188 1.00 89.44 175 GLU A CA 1
ATOM 1423 C C . GLU A 1 175 ? 19.874 5.807 -31.665 1.00 89.44 175 GLU A C 1
ATOM 1425 O O . GLU A 1 175 ? 20.514 5.008 -30.981 1.00 89.44 175 GLU A O 1
ATOM 1430 N N . THR A 1 176 ? 19.163 6.793 -31.131 1.00 92.38 176 THR A N 1
ATOM 1431 C CA . THR A 1 176 ? 18.824 6.869 -29.710 1.00 92.38 176 THR A CA 1
ATOM 1432 C C . THR A 1 176 ? 17.373 6.441 -29.524 1.00 92.38 176 THR A C 1
ATOM 1434 O O . THR A 1 176 ? 16.507 6.819 -30.315 1.00 92.38 176 THR A O 1
ATOM 1437 N N . ARG A 1 177 ? 17.111 5.618 -28.510 1.00 93.19 177 ARG A N 1
ATOM 1438 C CA . ARG A 1 177 ? 15.790 5.099 -28.149 1.00 93.19 177 ARG A CA 1
ATOM 1439 C C . ARG A 1 177 ? 15.464 5.534 -26.735 1.00 93.19 177 ARG A C 1
ATOM 1441 O O . ARG A 1 177 ? 16.286 5.395 -25.829 1.00 93.19 177 ARG A O 1
ATOM 1448 N N . VAL A 1 178 ? 14.259 6.043 -26.543 1.00 94.88 178 VAL A N 1
ATOM 1449 C CA . VAL A 1 178 ? 13.777 6.506 -25.251 1.00 94.88 178 VAL A CA 1
ATOM 1450 C C . VAL A 1 178 ? 12.338 6.057 -25.063 1.00 94.88 178 VAL A C 1
ATOM 1452 O O . VAL A 1 178 ? 11.502 6.270 -25.935 1.00 94.88 178 VAL A O 1
ATOM 1455 N N . SER A 1 179 ? 12.024 5.502 -23.899 1.00 95.00 179 SER A N 1
ATOM 1456 C CA . SER A 1 179 ? 10.645 5.275 -23.480 1.00 95.00 179 SER A CA 1
ATOM 1457 C C . SER A 1 179 ? 10.391 5.814 -22.086 1.00 95.00 179 SER A C 1
ATOM 1459 O O . SER A 1 179 ? 11.229 5.654 -21.195 1.00 95.00 179 SER A O 1
ATOM 1461 N N . TYR A 1 180 ? 9.226 6.414 -21.879 1.00 93.81 180 TYR A N 1
ATOM 1462 C CA . TYR A 1 180 ? 8.822 6.915 -20.573 1.00 93.81 180 TYR A CA 1
ATOM 1463 C C . TYR A 1 180 ? 7.314 6.877 -20.365 1.00 93.81 180 TYR A C 1
ATOM 1465 O O . TYR A 1 180 ? 6.528 6.962 -21.312 1.00 93.81 180 TYR A O 1
ATOM 1473 N N . LEU A 1 181 ? 6.928 6.822 -19.092 1.00 91.00 181 LEU A N 1
ATOM 1474 C CA . LEU A 1 181 ? 5.547 6.916 -18.641 1.00 91.00 181 LEU A CA 1
ATOM 1475 C C . LEU A 1 181 ? 5.364 8.190 -17.812 1.00 91.00 181 LEU A C 1
ATOM 1477 O O . LEU A 1 181 ? 6.132 8.455 -16.889 1.00 91.00 181 LEU A O 1
ATOM 1481 N N . LEU A 1 182 ? 4.340 8.975 -18.145 1.00 89.44 182 LEU A N 1
ATOM 1482 C CA . LEU A 1 182 ? 3.984 10.214 -17.453 1.00 89.44 182 LEU A CA 1
ATOM 1483 C C . LEU A 1 182 ? 2.555 10.157 -16.942 1.00 89.44 182 LEU A C 1
ATOM 1485 O O . LEU A 1 182 ? 1.703 9.470 -17.509 1.00 89.44 182 LEU A O 1
ATOM 1489 N N . ARG A 1 183 ? 2.287 10.937 -15.893 1.00 88.88 183 ARG A N 1
ATOM 1490 C CA . ARG A 1 183 ? 0.949 11.079 -15.313 1.00 88.88 183 ARG A CA 1
ATOM 1491 C C . ARG A 1 183 ? 0.555 12.535 -15.116 1.00 88.88 183 ARG A C 1
ATOM 1493 O O . ARG A 1 183 ? 1.413 13.375 -14.865 1.00 88.88 183 ARG A O 1
ATOM 1500 N N . SER A 1 184 ? -0.739 12.814 -15.194 1.00 87.81 184 SER A N 1
ATOM 1501 C CA . SER A 1 184 ? -1.315 14.137 -14.939 1.00 87.81 184 SER A CA 1
ATOM 1502 C C . SER A 1 184 ? -2.718 14.009 -14.341 1.00 87.81 184 SER A C 1
ATOM 1504 O O . SER A 1 184 ? -3.225 12.895 -14.171 1.00 87.81 184 SER A O 1
ATOM 1506 N N . VAL A 1 185 ? -3.336 15.135 -13.987 1.00 87.50 185 VAL A N 1
ATOM 1507 C CA . VAL A 1 185 ? -4.721 15.193 -13.493 1.00 87.50 185 VAL A CA 1
ATOM 1508 C C . VAL A 1 185 ? -5.642 15.770 -14.562 1.00 87.50 185 VAL A C 1
ATOM 1510 O O . VAL A 1 185 ? -5.296 16.727 -15.247 1.00 87.50 185 VAL A O 1
ATOM 1513 N N . GLU A 1 186 ? -6.835 15.203 -14.706 1.00 83.44 186 GLU A N 1
ATOM 1514 C CA . GLU A 1 186 ? -7.856 15.688 -15.638 1.00 83.44 186 GLU A CA 1
ATOM 1515 C C . GLU A 1 186 ? -9.223 15.751 -14.963 1.00 83.44 186 GLU A C 1
ATOM 1517 O O . GLU A 1 186 ? -9.540 14.936 -14.092 1.00 83.44 186 GLU A O 1
ATOM 1522 N N . PHE A 1 187 ? -10.025 16.733 -15.368 1.00 79.75 187 PHE A N 1
ATOM 1523 C CA . PHE A 1 187 ? -11.390 16.912 -14.886 1.00 79.75 187 PHE A CA 1
ATOM 1524 C C . PHE A 1 187 ? -12.357 16.025 -15.684 1.00 79.75 187 PHE A C 1
ATOM 1526 O O . PHE A 1 187 ? -12.225 15.889 -16.898 1.00 79.75 187 PHE A O 1
ATOM 1533 N N . SER A 1 188 ? -13.321 15.406 -15.006 1.00 70.44 188 SER A N 1
ATOM 1534 C CA . SER A 1 188 ? -14.296 14.469 -15.572 1.00 70.44 188 SER A CA 1
ATOM 1535 C C . SER A 1 188 ? -15.717 14.987 -15.349 1.00 70.44 188 SER A C 1
ATOM 1537 O O . SER A 1 188 ? -16.240 14.882 -14.249 1.00 70.44 188 SER A O 1
ATOM 1539 N N . GLU A 1 189 ? -16.379 15.486 -16.391 1.00 61.31 189 GLU A N 1
ATOM 1540 C CA . GLU A 1 189 ? -17.709 16.122 -16.293 1.00 61.31 189 GLU A CA 1
ATOM 1541 C C . GLU A 1 189 ? -18.874 15.155 -15.964 1.00 61.31 189 GLU A C 1
ATOM 1543 O O . GLU A 1 189 ? -19.963 15.605 -15.630 1.00 61.31 189 GLU A O 1
ATOM 1548 N N . ASN A 1 190 ? -18.649 13.835 -15.998 1.00 53.59 190 ASN A N 1
ATOM 1549 C CA . ASN A 1 190 ? -19.704 12.806 -15.982 1.00 53.59 190 ASN A CA 1
ATOM 1550 C C . ASN A 1 190 ? -20.168 12.298 -14.590 1.00 53.59 190 ASN A C 1
ATOM 1552 O O . ASN A 1 190 ? -20.798 11.245 -14.531 1.00 53.59 190 ASN A O 1
ATOM 1556 N N . GLU A 1 191 ? -19.858 12.969 -13.473 1.00 50.62 191 GLU A N 1
ATOM 1557 C CA . GLU A 1 191 ? -20.266 12.523 -12.120 1.00 50.62 191 GLU A CA 1
ATOM 1558 C C . GLU A 1 191 ? -20.957 13.655 -11.327 1.00 50.62 191 GLU A C 1
ATOM 1560 O O . GLU A 1 191 ? -20.423 14.761 -11.216 1.00 50.62 191 GLU A O 1
ATOM 1565 N N . GLU A 1 192 ? -22.159 13.374 -10.794 1.00 42.59 192 GLU A N 1
ATOM 1566 C CA . GLU A 1 192 ? -23.052 14.347 -10.126 1.00 42.59 192 GLU A CA 1
ATOM 1567 C C . GLU A 1 192 ? -22.684 14.647 -8.654 1.00 42.59 192 GLU A C 1
ATOM 1569 O O . GLU A 1 192 ? -23.166 15.636 -8.102 1.00 42.59 192 GLU A O 1
ATOM 1574 N N . GLU A 1 193 ? -21.788 13.883 -8.012 1.00 41.12 193 GLU A N 1
ATOM 1575 C CA . GLU A 1 193 ? -21.362 14.141 -6.624 1.00 41.12 193 GLU A CA 1
ATOM 1576 C C . GLU A 1 193 ? -19.858 13.879 -6.381 1.00 41.12 193 GLU A C 1
ATOM 1578 O O . GLU A 1 193 ? -19.423 12.735 -6.276 1.00 41.12 193 GLU A O 1
ATOM 1583 N N . GLY A 1 194 ? -19.050 14.938 -6.200 1.00 55.97 194 GLY A N 1
ATOM 1584 C CA . GLY A 1 194 ? -17.649 14.821 -5.759 1.00 55.97 194 GLY A CA 1
ATOM 1585 C C . GLY A 1 194 ? -16.683 15.872 -6.321 1.00 55.97 194 GLY A C 1
ATOM 1586 O O . GLY A 1 194 ? -17.075 16.808 -7.011 1.00 55.97 194 GLY A O 1
ATOM 1587 N N . LEU A 1 195 ? -15.388 15.739 -5.989 1.00 60.53 195 LEU A N 1
ATOM 1588 C CA . LEU A 1 195 ? -14.309 16.398 -6.737 1.00 60.53 195 LEU A CA 1
ATOM 1589 C C . LEU A 1 195 ? -14.035 15.557 -7.987 1.00 60.53 195 LEU A C 1
ATOM 1591 O O . LEU A 1 195 ? -13.473 14.470 -7.887 1.00 60.53 195 LEU A O 1
ATOM 1595 N N . ASN A 1 196 ? -14.379 16.085 -9.154 1.00 76.31 196 ASN A N 1
ATOM 1596 C CA . ASN A 1 196 ? -14.375 15.375 -10.436 1.00 76.31 196 ASN A CA 1
ATOM 1597 C C . ASN A 1 196 ? -12.975 15.186 -11.062 1.00 76.31 196 ASN A C 1
ATOM 1599 O O . ASN A 1 196 ? -12.821 15.146 -12.281 1.00 76.31 196 ASN A O 1
ATOM 1603 N N . TRP A 1 197 ? -11.928 15.078 -10.244 1.00 84.88 197 TRP A N 1
ATOM 1604 C CA . TRP A 1 197 ? -10.539 14.984 -10.693 1.00 84.88 197 TRP A CA 1
ATOM 1605 C C . TRP A 1 197 ? -10.060 13.529 -10.767 1.00 84.88 197 TRP A C 1
ATOM 1607 O O . TRP A 1 197 ? -10.129 12.794 -9.782 1.00 84.88 197 TRP A O 1
ATOM 1617 N N . LYS A 1 198 ? -9.517 13.113 -11.918 1.00 81.00 198 LYS A N 1
ATOM 1618 C CA . LYS A 1 198 ? -8.986 11.759 -12.153 1.00 81.00 198 LYS A CA 1
ATOM 1619 C C . LYS A 1 198 ? -7.509 11.807 -12.546 1.00 81.00 198 LYS A C 1
ATOM 1621 O O . LYS A 1 198 ? -7.097 12.641 -13.348 1.00 81.00 198 LYS A O 1
ATOM 1626 N N . PHE A 1 199 ? -6.713 10.881 -12.007 1.00 84.06 199 PHE A N 1
ATOM 1627 C CA . PHE A 1 199 ? -5.335 10.674 -12.455 1.00 84.06 199 PHE A CA 1
ATOM 1628 C C . PHE A 1 199 ? -5.330 9.932 -13.791 1.00 84.06 199 PHE A C 1
ATOM 1630 O O . PHE A 1 199 ? -5.983 8.896 -13.943 1.00 84.06 199 PHE A O 1
ATOM 1637 N N . ARG A 1 200 ? -4.574 10.457 -14.748 1.00 81.88 200 ARG A N 1
ATOM 1638 C CA . ARG A 1 200 ? -4.407 9.905 -16.091 1.00 81.88 200 ARG A CA 1
ATOM 1639 C C . ARG A 1 200 ? -2.944 9.586 -16.327 1.00 81.88 200 ARG A C 1
ATOM 1641 O O . ARG A 1 200 ? -2.066 10.187 -15.710 1.00 81.88 200 ARG A O 1
ATOM 1648 N N . GLN A 1 201 ? -2.684 8.646 -17.226 1.00 85.25 201 GLN A N 1
ATOM 1649 C CA . GLN A 1 201 ? -1.329 8.248 -17.586 1.00 85.25 201 GLN A CA 1
ATOM 1650 C C . GLN A 1 201 ? -1.203 8.047 -19.093 1.00 85.25 201 GLN A C 1
ATOM 1652 O O . GLN A 1 201 ? -2.150 7.594 -19.734 1.00 85.25 201 GLN A O 1
ATOM 1657 N N . THR A 1 202 ? -0.024 8.350 -19.628 1.00 88.25 202 THR A N 1
ATOM 1658 C CA . THR A 1 202 ? 0.348 8.129 -21.029 1.00 88.25 202 THR A CA 1
ATOM 1659 C C . THR A 1 202 ? 1.769 7.581 -21.087 1.00 88.25 202 THR A C 1
ATOM 1661 O O . THR A 1 202 ? 2.617 7.945 -20.266 1.00 88.25 202 THR A O 1
ATOM 1664 N N . ALA A 1 203 ? 2.034 6.695 -22.043 1.00 91.31 203 ALA A N 1
ATOM 1665 C CA . ALA A 1 203 ? 3.369 6.166 -22.285 1.00 91.31 203 ALA A CA 1
ATOM 1666 C C . ALA A 1 203 ? 3.819 6.522 -23.693 1.00 91.31 203 ALA A C 1
ATOM 1668 O O . ALA A 1 203 ? 3.034 6.483 -24.639 1.00 91.31 203 ALA A O 1
ATOM 1669 N N . ASN A 1 204 ? 5.092 6.873 -23.817 1.00 93.31 204 ASN A N 1
ATOM 1670 C CA . ASN A 1 204 ? 5.697 7.273 -25.073 1.00 93.31 204 ASN A CA 1
ATOM 1671 C C . ASN A 1 204 ? 6.943 6.438 -25.317 1.00 93.31 204 ASN A C 1
ATOM 1673 O O . ASN A 1 204 ? 7.787 6.320 -24.431 1.00 93.31 204 ASN A O 1
ATOM 1677 N N . TYR A 1 205 ? 7.064 5.915 -26.529 1.00 96.06 205 TYR A N 1
ATOM 1678 C CA . TYR A 1 205 ? 8.302 5.399 -27.088 1.00 96.06 205 TYR A CA 1
ATOM 1679 C C . TYR A 1 205 ? 8.747 6.325 -28.212 1.00 96.06 205 TYR A C 1
ATOM 1681 O O . TYR A 1 205 ? 7.938 6.751 -29.038 1.00 96.06 205 TYR A O 1
ATOM 1689 N N . HIS A 1 206 ? 10.036 6.617 -28.247 1.00 96.25 206 HIS A N 1
ATOM 1690 C CA . HIS A 1 206 ? 10.660 7.446 -29.251 1.00 96.25 206 HIS A CA 1
ATOM 1691 C C . HIS A 1 206 ? 11.959 6.801 -29.725 1.00 96.25 206 HIS A C 1
ATOM 1693 O O . HIS A 1 206 ? 12.785 6.409 -28.902 1.00 96.25 206 HIS A O 1
ATOM 1699 N N . SER A 1 207 ? 12.166 6.732 -31.038 1.00 95.06 207 SER A N 1
ATOM 1700 C CA . SER A 1 207 ? 13.492 6.490 -31.606 1.00 95.06 207 SER A CA 1
ATOM 1701 C C . SER A 1 207 ? 13.881 7.596 -32.581 1.00 95.06 207 SER A C 1
ATOM 1703 O O . SER A 1 207 ? 13.026 8.138 -33.286 1.00 95.06 207 SER A O 1
ATOM 1705 N N . PHE A 1 208 ? 15.167 7.946 -32.600 1.00 94.69 208 PHE A N 1
ATOM 1706 C CA . PHE A 1 208 ? 15.727 8.980 -33.465 1.00 94.69 208 PHE A CA 1
ATOM 1707 C C . PHE A 1 208 ? 17.048 8.529 -34.089 1.00 94.69 208 PHE A C 1
ATOM 1709 O O . PHE A 1 208 ? 18.030 8.291 -33.382 1.00 94.69 208 PHE A O 1
ATOM 1716 N N . ASP A 1 209 ? 17.083 8.453 -35.419 1.00 92.00 209 ASP A N 1
ATOM 1717 C CA . ASP A 1 209 ? 18.267 8.105 -36.202 1.00 92.00 209 ASP A CA 1
ATOM 1718 C C . ASP A 1 209 ? 19.238 9.292 -36.258 1.00 92.00 209 ASP A C 1
ATOM 1720 O O . ASP A 1 209 ? 18.970 10.320 -36.888 1.00 92.00 209 ASP A O 1
ATOM 1724 N N . LEU A 1 210 ? 20.402 9.122 -35.630 1.00 90.44 210 LEU A N 1
ATOM 1725 C CA . LEU A 1 210 ? 21.413 10.165 -35.442 1.00 90.44 210 LEU A CA 1
ATOM 1726 C C . LEU A 1 210 ? 22.077 10.605 -36.755 1.00 90.44 210 LEU A C 1
ATOM 1728 O O . LEU A 1 210 ? 22.701 11.663 -36.794 1.00 90.44 210 LEU A O 1
ATOM 1732 N N . LYS A 1 211 ? 21.962 9.811 -37.829 1.00 87.94 211 LYS A N 1
ATOM 1733 C CA . LYS A 1 211 ? 22.506 10.138 -39.155 1.00 87.94 211 LYS A CA 1
ATOM 1734 C C . LYS A 1 211 ? 21.442 10.643 -40.117 1.00 87.94 211 LYS A C 1
ATOM 1736 O O . LYS A 1 211 ? 21.713 11.553 -40.894 1.00 87.94 211 LYS A O 1
ATOM 1741 N N . THR A 1 212 ? 20.267 10.016 -40.137 1.00 87.75 212 THR A N 1
ATOM 1742 C CA . THR A 1 212 ? 19.238 10.325 -41.143 1.00 87.75 212 THR A CA 1
ATOM 1743 C C . THR A 1 212 ? 18.173 11.300 -40.659 1.00 87.75 212 THR A C 1
ATOM 1745 O O . THR A 1 212 ? 17.414 11.800 -41.489 1.00 87.75 212 THR A O 1
ATOM 1748 N N . GLY A 1 213 ? 18.125 11.586 -39.354 1.00 88.81 213 GLY A N 1
ATOM 1749 C CA . GLY A 1 213 ? 17.128 12.464 -38.743 1.00 88.81 213 GLY A CA 1
ATOM 1750 C C . GLY A 1 213 ? 15.720 11.867 -38.718 1.00 88.81 213 GLY A C 1
ATOM 1751 O O . GLY A 1 213 ? 14.756 12.600 -38.503 1.00 88.81 213 GLY A O 1
ATOM 1752 N N . ARG A 1 214 ? 15.588 10.558 -38.979 1.00 90.81 214 ARG A N 1
ATOM 1753 C CA . ARG A 1 214 ? 14.306 9.855 -38.922 1.00 90.81 214 ARG A CA 1
ATOM 1754 C C . ARG A 1 214 ? 13.853 9.680 -37.484 1.00 90.81 214 ARG A C 1
ATOM 1756 O O . ARG A 1 214 ? 14.654 9.285 -36.644 1.00 90.81 214 ARG A O 1
ATOM 1763 N N . ALA A 1 215 ? 12.575 9.926 -37.227 1.00 93.44 215 ALA A N 1
ATOM 1764 C CA . ALA A 1 215 ? 11.979 9.850 -35.905 1.00 93.44 215 ALA A CA 1
ATOM 1765 C C . ALA A 1 215 ? 10.728 8.963 -35.902 1.00 93.44 215 ALA A C 1
ATOM 1767 O O . ALA A 1 215 ? 9.827 9.135 -36.726 1.00 93.44 215 ALA A O 1
ATOM 1768 N N . LEU A 1 216 ? 10.645 8.057 -34.933 1.00 95.19 216 LEU A N 1
ATOM 1769 C CA . LEU A 1 216 ? 9.442 7.291 -34.624 1.00 95.19 216 LEU A CA 1
ATOM 1770 C C . LEU A 1 216 ? 8.886 7.730 -33.275 1.00 95.19 216 LEU A C 1
ATOM 1772 O O . LEU A 1 216 ? 9.642 7.922 -32.324 1.00 95.19 216 LEU A O 1
ATOM 1776 N N . TRP A 1 217 ? 7.565 7.814 -33.189 1.00 94.81 217 TRP A N 1
ATOM 1777 C CA . TRP A 1 217 ? 6.815 8.022 -31.961 1.00 94.81 217 TRP A CA 1
ATOM 1778 C C . TRP A 1 217 ? 5.729 6.966 -31.846 1.00 94.81 217 TRP A C 1
ATOM 1780 O O . TRP A 1 217 ? 4.927 6.811 -32.762 1.00 94.81 217 TRP A O 1
ATOM 1790 N N . ILE A 1 218 ? 5.677 6.270 -30.716 1.00 94.69 218 ILE A N 1
ATOM 1791 C CA . ILE A 1 218 ? 4.549 5.414 -30.350 1.00 94.69 218 ILE A CA 1
ATOM 1792 C C . ILE A 1 218 ? 3.976 5.969 -29.060 1.00 94.69 218 ILE A C 1
ATOM 1794 O O . ILE A 1 218 ? 4.656 5.994 -28.035 1.00 94.69 218 ILE A O 1
ATOM 1798 N N . ASN A 1 219 ? 2.735 6.433 -29.118 1.00 92.00 219 ASN A N 1
ATOM 1799 C CA . ASN A 1 219 ? 2.023 6.954 -27.967 1.00 92.00 219 ASN A CA 1
ATOM 1800 C C . ASN A 1 219 ? 0.910 5.981 -27.565 1.00 92.00 219 ASN A C 1
ATOM 1802 O O . ASN A 1 219 ? 0.111 5.554 -28.399 1.00 92.00 219 ASN A O 1
ATOM 1806 N N . ILE A 1 220 ? 0.859 5.646 -26.277 1.00 88.94 220 ILE A N 1
ATOM 1807 C CA . ILE A 1 220 ? -0.210 4.859 -25.666 1.00 88.94 220 ILE A CA 1
ATOM 1808 C C . ILE A 1 220 ? -1.104 5.791 -24.850 1.00 88.94 220 ILE A C 1
ATOM 1810 O O . ILE A 1 220 ? -0.624 6.517 -23.971 1.00 88.94 220 ILE A O 1
ATOM 1814 N N . LYS A 1 221 ? -2.415 5.708 -25.114 1.00 74.31 221 LYS A N 1
ATOM 1815 C CA . LYS A 1 221 ? -3.473 6.478 -24.444 1.00 74.31 221 LYS A CA 1
ATOM 1816 C C . LYS A 1 221 ? -3.242 7.986 -24.488 1.00 74.31 221 LYS A C 1
ATOM 1818 O O . LYS A 1 221 ? -3.114 8.650 -23.462 1.00 74.31 221 LYS A O 1
ATOM 1823 N N . GLY A 1 222 ? -3.226 8.514 -25.704 1.00 62.50 222 GLY A N 1
ATOM 1824 C CA . GLY A 1 222 ? -3.105 9.940 -25.959 1.00 62.50 222 GLY A CA 1
ATOM 1825 C C . GLY A 1 222 ? -3.683 10.352 -27.305 1.00 62.50 222 GLY A C 1
ATOM 1826 O O . GLY A 1 222 ? -3.037 11.111 -28.017 1.00 62.50 222 GLY A O 1
ATOM 1827 N N . SER A 1 223 ? -4.857 9.829 -27.682 1.00 60.66 223 SER A N 1
ATOM 1828 C CA . SER A 1 223 ? -5.380 10.048 -29.029 1.00 60.66 223 SER A CA 1
ATOM 1829 C C . SER A 1 223 ? -5.747 11.512 -29.255 1.00 60.66 223 SER A C 1
ATOM 1831 O O . SER A 1 223 ? -4.981 12.202 -29.900 1.00 60.66 223 SER A O 1
ATOM 1833 N N . GLU A 1 224 ? -6.816 12.064 -28.690 1.00 68.31 224 GLU A N 1
ATOM 1834 C CA . GLU A 1 224 ? -7.299 13.358 -29.215 1.00 68.31 224 GLU A CA 1
ATOM 1835 C C . GLU A 1 224 ? -6.457 14.576 -28.798 1.00 68.31 224 GLU A C 1
ATOM 1837 O O . GLU A 1 224 ? -5.992 15.332 -29.650 1.00 68.31 224 GLU A O 1
ATOM 1842 N N . LEU A 1 225 ? -6.147 14.735 -27.509 1.00 77.44 225 LEU A N 1
ATOM 1843 C CA . LEU A 1 225 ? -5.443 15.928 -27.018 1.00 77.44 225 LEU A CA 1
ATOM 1844 C C . LEU A 1 225 ? -4.021 16.079 -27.591 1.00 77.44 225 LEU A C 1
ATOM 1846 O O . LEU A 1 225 ? -3.605 17.184 -27.947 1.00 77.44 225 LEU A O 1
ATOM 1850 N N . PHE A 1 226 ? -3.249 14.993 -27.699 1.00 81.12 226 PHE A N 1
ATOM 1851 C CA . PHE A 1 226 ? -1.899 15.087 -28.263 1.00 81.12 226 PHE A CA 1
ATOM 1852 C C . PHE A 1 226 ? -1.920 15.208 -29.785 1.00 81.12 226 PHE A C 1
ATOM 1854 O O . PHE A 1 226 ? -1.119 15.979 -30.318 1.00 81.12 226 PHE A O 1
ATOM 1861 N N . LYS A 1 227 ? -2.853 14.540 -30.480 1.00 80.12 227 LYS A N 1
ATOM 1862 C CA . LYS A 1 227 ? -3.064 14.756 -31.919 1.00 80.12 227 LYS A CA 1
ATOM 1863 C C . LYS A 1 227 ? -3.378 16.220 -32.209 1.00 80.12 227 LYS A C 1
ATOM 1865 O O . LYS A 1 227 ? -2.701 16.829 -33.036 1.00 80.12 227 LYS A O 1
ATOM 1870 N N . GLU A 1 228 ? -4.321 16.820 -31.481 1.00 80.44 228 GLU A N 1
ATOM 1871 C CA . GLU A 1 228 ? -4.687 18.235 -31.618 1.00 80.44 228 GLU A CA 1
ATOM 1872 C C . GLU A 1 228 ? -3.495 19.167 -31.393 1.00 80.44 228 GLU A C 1
ATOM 1874 O O . GLU A 1 228 ? -3.268 20.091 -32.175 1.00 80.44 228 GLU A O 1
ATOM 1879 N N . ARG A 1 229 ? -2.679 18.911 -30.365 1.00 81.50 229 ARG A N 1
ATOM 1880 C CA . ARG A 1 229 ? -1.482 19.721 -30.087 1.00 81.50 229 ARG A CA 1
ATOM 1881 C C . ARG A 1 229 ? -0.439 19.601 -31.179 1.00 81.50 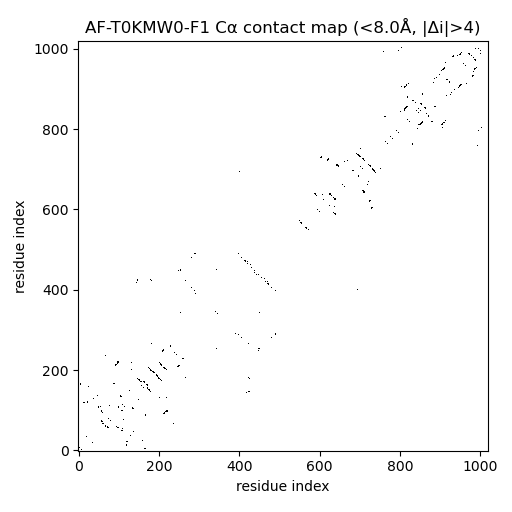229 ARG A C 1
ATOM 1883 O O . ARG A 1 229 ? 0.105 20.611 -31.622 1.00 81.50 229 ARG A O 1
ATOM 1890 N N . ILE A 1 230 ? -0.154 18.388 -31.636 1.00 81.62 230 ILE A N 1
ATOM 1891 C CA . ILE A 1 230 ? 0.802 18.178 -32.722 1.00 81.62 230 ILE A CA 1
ATOM 1892 C C . ILE A 1 230 ? 0.261 18.837 -34.008 1.00 81.62 230 ILE A C 1
ATOM 1894 O O . ILE A 1 230 ? 1.026 19.498 -34.709 1.00 81.62 230 ILE A O 1
ATOM 1898 N N . LEU A 1 231 ? -1.054 18.799 -34.272 1.00 79.19 231 LEU A N 1
ATOM 1899 C CA . LEU A 1 231 ? -1.708 19.539 -35.367 1.00 79.19 231 LEU A CA 1
ATOM 1900 C C . LEU A 1 231 ? -1.575 21.056 -35.218 1.00 79.19 231 LEU A C 1
ATOM 1902 O O . LEU A 1 231 ? -1.235 21.743 -36.186 1.00 79.19 231 LEU A O 1
ATOM 1906 N N . GLN A 1 232 ? -1.786 21.587 -34.017 1.00 79.38 232 GLN A N 1
ATOM 1907 C CA . GLN A 1 232 ? -1.650 23.009 -33.715 1.00 79.38 232 GLN A CA 1
ATOM 1908 C C . GLN A 1 232 ? -0.205 23.486 -33.932 1.00 79.38 232 GLN A C 1
ATOM 1910 O O . GLN A 1 232 ? 0.038 24.531 -34.550 1.00 79.38 232 GLN A O 1
ATOM 1915 N N . PHE A 1 233 ? 0.771 22.687 -33.496 1.00 77.12 233 PHE A N 1
ATOM 1916 C CA . PHE A 1 233 ? 2.197 22.998 -33.584 1.00 77.12 233 PHE A CA 1
ATOM 1917 C C . PHE A 1 233 ? 2.882 22.467 -34.850 1.00 77.12 233 PHE A C 1
ATOM 1919 O O . PHE A 1 233 ? 4.071 22.720 -35.038 1.00 77.12 233 PHE A O 1
ATOM 1926 N N . ARG A 1 234 ? 2.153 21.843 -35.787 1.00 76.81 234 ARG A N 1
ATOM 1927 C CA . ARG A 1 234 ? 2.712 21.222 -37.009 1.00 76.81 234 ARG A CA 1
ATOM 1928 C C . ARG A 1 234 ? 3.617 22.143 -37.821 1.00 76.81 234 ARG A C 1
ATOM 1930 O O . ARG A 1 234 ? 4.608 21.718 -38.396 1.00 76.81 234 ARG A O 1
ATOM 1937 N N . HIS A 1 235 ? 3.280 23.431 -37.871 1.00 74.81 235 HIS A N 1
ATOM 1938 C CA . HIS A 1 235 ? 4.035 24.429 -38.624 1.00 74.81 235 HIS A CA 1
ATOM 1939 C C . HIS A 1 235 ? 5.403 24.727 -37.998 1.00 74.81 235 HIS A C 1
ATOM 1941 O O . HIS A 1 235 ? 6.302 25.179 -38.701 1.00 74.81 235 HIS A O 1
ATOM 1947 N N . LEU A 1 236 ? 5.542 24.484 -36.693 1.00 72.62 236 LEU A N 1
ATOM 1948 C CA . LEU A 1 236 ? 6.804 24.548 -35.973 1.00 72.62 236 LEU A CA 1
ATOM 1949 C C . LEU A 1 236 ? 7.560 23.234 -36.158 1.00 72.62 236 LEU A C 1
ATOM 1951 O O . LEU A 1 236 ? 8.752 23.290 -36.397 1.00 72.62 236 LEU A O 1
ATOM 1955 N N . LEU A 1 237 ? 6.878 22.083 -36.111 1.00 78.31 237 LEU A N 1
ATOM 1956 C CA . LEU A 1 237 ? 7.487 20.744 -36.216 1.00 78.31 237 LEU A CA 1
ATOM 1957 C C . LEU A 1 237 ? 7.993 20.388 -37.628 1.00 78.31 237 LEU A C 1
ATOM 1959 O O . LEU A 1 237 ? 8.727 19.417 -37.790 1.00 78.31 237 LEU A O 1
ATOM 1963 N N . ASN A 1 238 ? 7.601 21.149 -38.654 1.00 77.81 238 ASN A N 1
ATOM 1964 C CA . ASN A 1 238 ? 8.029 20.910 -40.029 1.00 77.81 238 ASN A CA 1
ATOM 1965 C C . ASN A 1 238 ? 9.530 21.168 -40.207 1.00 77.81 238 ASN A C 1
ATOM 1967 O O . ASN A 1 238 ? 10.030 22.262 -39.942 1.00 77.81 238 ASN A O 1
ATOM 1971 N N . VAL A 1 239 ? 10.218 20.179 -40.769 1.00 78.56 239 VAL A N 1
ATOM 1972 C CA . VAL A 1 239 ? 11.634 20.283 -41.120 1.00 78.56 239 VAL A CA 1
ATOM 1973 C C . VAL A 1 239 ? 11.770 20.872 -42.533 1.00 78.56 239 VAL A C 1
ATOM 1975 O O . VAL A 1 239 ? 10.976 20.515 -43.412 1.00 78.56 239 VAL A O 1
ATOM 1978 N N . PRO A 1 240 ? 12.751 21.762 -42.794 1.00 77.50 240 PRO A N 1
ATOM 1979 C CA . PRO A 1 240 ? 13.011 22.260 -44.141 1.00 77.50 240 PRO A CA 1
ATOM 1980 C C . PRO A 1 240 ? 13.233 21.126 -45.161 1.00 77.50 240 PRO A C 1
ATOM 1982 O O . PRO A 1 240 ? 13.708 20.041 -44.799 1.00 77.50 240 PRO A O 1
ATOM 1985 N N . PRO A 1 241 ? 12.905 21.341 -46.448 1.00 72.75 241 PRO A N 1
ATOM 1986 C CA . PRO A 1 241 ? 13.202 20.372 -47.495 1.00 72.75 241 PRO A CA 1
ATOM 1987 C C . PRO A 1 241 ? 14.704 20.079 -47.565 1.00 72.75 241 PRO A C 1
ATOM 1989 O O . PRO A 1 241 ? 15.529 20.953 -47.310 1.00 72.75 241 PRO A O 1
ATOM 1992 N N . LYS A 1 242 ? 15.076 18.869 -48.003 1.00 68.44 242 LYS A N 1
ATOM 1993 C CA . LYS A 1 242 ? 16.490 18.463 -48.146 1.00 68.44 242 LYS A CA 1
ATOM 1994 C C . LYS A 1 242 ? 17.334 19.407 -49.010 1.00 68.44 242 LYS A C 1
ATOM 1996 O O . LYS A 1 242 ? 18.539 19.453 -48.834 1.00 68.44 242 LYS A O 1
ATOM 2001 N N . THR A 1 243 ? 16.715 20.146 -49.928 1.00 65.19 243 THR A N 1
ATOM 2002 C CA . THR A 1 243 ? 17.375 21.138 -50.792 1.00 65.19 243 THR A CA 1
ATOM 2003 C C . THR A 1 243 ? 17.857 22.383 -50.045 1.00 65.19 243 THR A C 1
ATOM 2005 O O . THR A 1 243 ? 18.674 23.122 -50.579 1.00 65.19 243 THR A O 1
ATOM 2008 N N . GLU A 1 244 ? 17.337 22.635 -48.841 1.00 66.25 244 GLU A N 1
ATOM 2009 C CA . GLU A 1 244 ? 17.655 23.800 -48.003 1.00 66.25 244 GLU A CA 1
ATOM 2010 C C . GLU A 1 244 ? 18.545 23.442 -46.799 1.00 66.25 244 GLU A C 1
ATOM 2012 O O . GLU A 1 244 ? 18.911 24.323 -46.022 1.00 66.25 244 GLU A O 1
ATOM 2017 N N . LEU A 1 245 ? 18.883 22.161 -46.626 1.00 71.88 245 LEU A N 1
ATOM 2018 C CA . LEU A 1 245 ? 19.695 21.658 -45.520 1.00 71.88 245 LEU A CA 1
ATOM 2019 C C . LEU A 1 245 ? 21.108 21.333 -46.006 1.00 71.88 245 LEU A C 1
ATOM 2021 O O . LEU A 1 245 ? 21.288 20.766 -47.084 1.00 71.88 245 LEU A O 1
ATOM 2025 N N . ASN A 1 246 ? 22.109 21.651 -45.185 1.00 71.31 246 ASN A N 1
ATOM 2026 C CA . ASN A 1 246 ? 23.478 21.214 -45.438 1.00 71.31 246 ASN A CA 1
ATOM 2027 C C . ASN A 1 246 ? 23.559 19.683 -45.342 1.00 71.31 246 ASN A C 1
ATOM 2029 O O . ASN A 1 246 ? 22.892 19.058 -44.513 1.00 71.31 246 ASN A O 1
ATOM 2033 N N . GLU A 1 247 ? 24.386 19.069 -46.185 1.00 64.19 247 GLU A N 1
ATOM 2034 C CA . GLU A 1 247 ? 24.555 17.618 -46.198 1.00 64.19 247 GLU A CA 1
ATOM 2035 C C . GLU A 1 247 ? 25.094 17.131 -44.840 1.00 64.19 247 GLU A C 1
ATOM 2037 O O . GLU A 1 247 ? 26.145 17.573 -44.381 1.00 64.19 247 GLU A O 1
ATOM 2042 N N . GLY A 1 248 ? 24.339 16.256 -44.166 1.00 67.44 248 GLY A N 1
ATOM 2043 C CA . GLY A 1 248 ? 24.668 15.758 -42.824 1.00 67.44 248 GLY A CA 1
ATOM 2044 C C . GLY A 1 248 ? 24.157 16.607 -41.649 1.00 67.44 248 GLY A C 1
ATOM 2045 O O . GLY A 1 248 ? 24.385 16.224 -40.504 1.00 67.44 248 GLY A O 1
ATOM 2046 N N . ASP A 1 249 ? 23.443 17.714 -41.888 1.00 80.81 249 ASP A N 1
ATOM 2047 C CA . ASP A 1 249 ? 22.842 18.516 -40.814 1.00 80.81 249 ASP A CA 1
ATOM 2048 C C . ASP A 1 249 ? 21.536 17.891 -40.286 1.00 80.81 249 ASP A C 1
ATOM 2050 O O . ASP A 1 249 ? 20.467 17.970 -40.901 1.00 80.81 249 ASP A O 1
ATOM 2054 N N . VAL A 1 250 ? 21.618 17.286 -39.099 1.00 88.56 250 VAL A N 1
ATOM 2055 C CA . VAL A 1 250 ? 20.468 16.710 -38.382 1.00 88.56 250 VAL A CA 1
ATOM 2056 C C . VAL A 1 250 ? 19.849 17.668 -37.360 1.00 88.56 250 VAL A C 1
ATOM 2058 O O . VAL A 1 250 ? 18.842 17.321 -36.746 1.00 88.56 250 VAL A O 1
ATOM 2061 N N . SER A 1 251 ? 20.384 18.883 -37.189 1.00 87.75 251 SER A N 1
ATOM 2062 C CA . SER A 1 251 ? 19.982 19.801 -36.110 1.00 87.75 251 SER A CA 1
ATOM 2063 C C . SER A 1 251 ? 18.501 20.189 -36.160 1.00 87.75 251 SER A C 1
ATOM 2065 O O . SER A 1 251 ? 17.834 20.187 -35.129 1.00 87.75 251 SER A O 1
ATOM 2067 N N . HIS A 1 252 ? 17.955 20.440 -37.353 1.00 85.50 252 HIS A N 1
ATOM 2068 C CA . HIS A 1 252 ? 16.538 20.765 -37.544 1.00 85.50 252 HIS A CA 1
ATOM 2069 C C . HIS A 1 252 ? 15.616 19.564 -37.271 1.00 85.50 252 HIS A C 1
ATOM 2071 O O . HIS A 1 252 ? 14.535 19.731 -36.710 1.00 85.50 252 HIS A O 1
ATOM 2077 N N . HIS A 1 253 ? 16.055 18.350 -37.620 1.00 89.44 253 HIS A N 1
ATOM 2078 C CA . HIS A 1 253 ? 15.323 17.113 -37.330 1.00 89.44 253 HIS A CA 1
ATOM 2079 C C . HIS A 1 253 ? 15.319 16.822 -35.825 1.00 89.44 253 HIS A C 1
ATOM 2081 O O . HIS A 1 253 ? 14.273 16.535 -35.243 1.00 89.44 253 HIS A O 1
ATOM 2087 N N . LEU A 1 254 ? 16.478 16.973 -35.178 1.00 91.25 254 LEU A N 1
ATOM 2088 C CA . LEU A 1 254 ? 16.628 16.841 -33.732 1.00 91.25 254 LEU A CA 1
ATOM 2089 C C . LEU A 1 254 ? 15.782 17.887 -32.999 1.00 91.25 254 LEU A C 1
ATOM 2091 O O . LEU A 1 254 ? 15.099 17.561 -32.033 1.00 91.25 254 LEU A O 1
ATOM 2095 N N . GLN A 1 255 ? 15.768 19.128 -33.487 1.00 89.38 255 GLN A N 1
ATOM 2096 C CA . GLN A 1 255 ? 14.941 20.194 -32.934 1.00 89.38 255 GLN A CA 1
ATOM 2097 C C . GLN A 1 255 ? 13.451 19.857 -32.998 1.00 89.38 255 GLN A C 1
ATOM 2099 O O . GLN A 1 255 ? 12.763 20.018 -31.991 1.00 89.38 255 GLN A O 1
ATOM 2104 N N . ALA A 1 256 ? 12.963 19.351 -34.134 1.00 87.62 256 ALA A N 1
ATOM 2105 C CA . ALA A 1 256 ? 11.577 18.908 -34.267 1.00 87.62 256 ALA A CA 1
ATOM 2106 C C . ALA A 1 256 ? 11.244 17.745 -33.314 1.00 87.62 256 ALA A C 1
ATOM 2108 O O . ALA A 1 256 ? 10.175 17.730 -32.697 1.00 87.62 256 ALA A O 1
ATOM 2109 N N . SER A 1 257 ? 12.181 16.810 -33.131 1.00 92.31 257 SER A N 1
ATOM 2110 C CA . SER A 1 257 ? 12.017 15.673 -32.222 1.00 92.31 257 SER A CA 1
ATOM 2111 C C . SER A 1 257 ? 11.959 16.096 -30.749 1.00 92.31 257 SER A C 1
ATOM 2113 O O . SER A 1 257 ? 11.018 15.770 -30.028 1.00 92.31 257 SER A O 1
ATOM 2115 N N . LEU A 1 258 ? 12.916 16.910 -30.300 1.00 92.88 258 LEU A N 1
ATOM 2116 C CA . LEU A 1 258 ? 12.957 17.421 -28.925 1.00 92.88 258 LEU A CA 1
ATOM 2117 C C . LEU A 1 258 ? 11.766 18.330 -28.616 1.00 92.88 258 LEU A C 1
ATOM 2119 O O . LEU A 1 258 ? 11.224 18.321 -27.513 1.00 92.88 258 LEU A O 1
ATOM 2123 N N . ALA A 1 259 ? 11.298 19.077 -29.607 1.00 88.94 259 ALA A N 1
ATOM 2124 C CA . ALA A 1 259 ? 10.091 19.864 -29.465 1.00 88.94 259 ALA A CA 1
ATOM 2125 C C . ALA A 1 259 ? 8.831 18.994 -29.335 1.00 88.94 259 ALA A C 1
ATOM 2127 O O . ALA A 1 259 ? 7.940 19.316 -28.551 1.00 88.94 259 ALA A O 1
ATOM 2128 N N . THR A 1 260 ? 8.781 17.862 -30.039 1.00 90.12 260 THR A N 1
ATOM 2129 C CA . THR A 1 260 ? 7.724 16.858 -29.870 1.00 90.12 260 THR A CA 1
ATOM 2130 C C . THR A 1 260 ? 7.760 16.248 -28.466 1.00 90.12 260 THR A C 1
ATOM 2132 O O . THR A 1 260 ? 6.707 16.133 -27.840 1.00 90.12 260 THR A O 1
ATOM 2135 N N . HIS A 1 261 ? 8.946 15.969 -27.901 1.00 92.56 261 HIS A N 1
ATOM 2136 C CA . HIS A 1 261 ? 9.056 15.609 -26.480 1.00 92.56 261 HIS A CA 1
ATOM 2137 C C . HIS A 1 261 ? 8.393 16.666 -25.594 1.00 92.56 261 HIS A C 1
ATOM 2139 O O . HIS A 1 261 ? 7.568 16.303 -24.764 1.00 92.56 261 HIS A O 1
ATOM 2145 N N . LEU A 1 262 ? 8.675 17.960 -25.784 1.00 89.50 262 LEU A N 1
ATOM 2146 C CA . LEU A 1 262 ? 8.087 19.022 -24.954 1.00 89.50 262 LEU A CA 1
ATOM 2147 C C . LEU A 1 262 ? 6.551 19.071 -25.004 1.00 89.50 262 LEU A C 1
ATOM 2149 O O . LEU A 1 262 ? 5.934 19.426 -24.000 1.00 89.50 262 LEU A O 1
ATOM 2153 N N . ILE A 1 263 ? 5.913 18.669 -26.110 1.00 87.00 263 ILE A N 1
ATOM 2154 C CA . ILE A 1 263 ? 4.444 18.539 -26.174 1.00 87.00 263 ILE A CA 1
ATOM 2155 C C . ILE A 1 263 ? 3.956 17.497 -25.160 1.00 87.00 263 ILE A C 1
ATOM 2157 O O . ILE A 1 263 ? 3.002 17.753 -24.428 1.00 87.00 263 ILE A O 1
ATOM 2161 N N . TYR A 1 264 ? 4.635 16.351 -25.075 1.00 89.12 264 TYR A N 1
ATOM 2162 C CA . TYR A 1 264 ? 4.292 15.295 -24.121 1.00 89.12 264 TYR A CA 1
ATOM 2163 C C . TYR A 1 264 ? 4.720 15.631 -22.690 1.00 89.12 264 TYR A C 1
ATOM 2165 O O . TYR A 1 264 ? 3.968 15.389 -21.751 1.00 89.12 264 TYR A O 1
ATOM 2173 N N . LEU A 1 265 ? 5.915 16.201 -22.509 1.00 91.38 265 LEU A N 1
ATOM 2174 C CA . LEU A 1 265 ? 6.448 16.540 -21.188 1.00 91.38 265 LEU A CA 1
ATOM 2175 C C . LEU A 1 265 ? 5.655 17.674 -20.533 1.00 91.38 265 LEU A C 1
ATOM 2177 O O . LEU A 1 265 ? 5.455 17.646 -19.328 1.00 91.38 265 LEU A O 1
ATOM 2181 N N . SER A 1 266 ? 5.166 18.653 -21.298 1.00 86.12 266 SER A N 1
ATOM 2182 C CA . SER A 1 266 ? 4.363 19.750 -20.734 1.00 86.12 266 SER A CA 1
ATOM 2183 C C . SER A 1 266 ? 3.022 19.287 -20.158 1.00 86.12 266 SER A C 1
ATOM 2185 O O . SER A 1 266 ? 2.545 19.884 -19.196 1.00 86.12 266 SER A O 1
ATOM 2187 N N . TRP A 1 267 ? 2.451 18.190 -20.669 1.00 87.69 267 TRP A N 1
ATOM 2188 C CA . TRP A 1 267 ? 1.177 17.648 -20.185 1.00 87.69 267 TRP A CA 1
ATOM 2189 C C . TRP A 1 267 ? 1.214 17.215 -18.712 1.00 87.69 267 TRP A C 1
ATOM 2191 O O . TRP A 1 267 ? 0.202 17.304 -18.018 1.00 87.69 267 TRP A O 1
ATOM 2201 N N . CYS A 1 268 ? 2.374 16.807 -18.186 1.00 89.31 268 CYS A N 1
ATOM 2202 C CA . CYS A 1 268 ? 2.470 16.348 -16.799 1.00 89.31 268 CYS A CA 1
ATOM 2203 C C . CYS A 1 268 ? 2.363 17.473 -15.746 1.00 89.31 268 CYS A C 1
ATOM 2205 O O . CYS A 1 268 ? 2.183 17.158 -14.570 1.00 89.31 268 CYS A O 1
ATOM 2207 N N . ASP A 1 269 ? 2.429 18.755 -16.144 1.00 86.56 269 ASP A N 1
ATOM 2208 C CA . ASP A 1 269 ? 2.173 19.935 -15.286 1.00 86.56 269 ASP A CA 1
ATOM 2209 C C . ASP A 1 269 ? 0.730 20.472 -15.399 1.00 86.56 269 ASP A C 1
ATOM 2211 O O . ASP A 1 269 ? 0.307 21.350 -14.640 1.00 86.56 269 ASP A O 1
ATOM 2215 N N . GLU A 1 270 ? -0.077 19.927 -16.302 1.00 85.81 270 GLU A N 1
ATOM 2216 C CA . GLU A 1 270 ? -1.407 20.467 -16.570 1.00 85.81 270 GLU A CA 1
ATOM 2217 C C . GLU A 1 270 ? -2.406 20.203 -15.446 1.00 85.81 270 GLU A C 1
ATOM 2219 O O . GLU A 1 270 ? -2.318 19.220 -14.716 1.00 85.81 270 GLU A O 1
ATOM 2224 N N . ASN A 1 271 ? -3.362 21.126 -15.297 1.00 86.25 271 ASN A N 1
ATOM 2225 C CA . ASN A 1 271 ? -4.485 21.082 -14.355 1.00 86.25 271 ASN A CA 1
ATOM 2226 C C . ASN A 1 271 ? -4.142 21.001 -12.852 1.00 86.25 271 ASN A C 1
ATOM 2228 O O . ASN A 1 271 ? -5.003 21.298 -12.022 1.00 86.25 271 ASN A O 1
ATOM 2232 N N . TRP A 1 272 ? -2.888 20.739 -12.465 1.00 88.31 272 TRP A N 1
ATOM 2233 C CA . TRP A 1 272 ? -2.458 20.659 -11.063 1.00 88.31 272 TRP A CA 1
ATOM 2234 C C . TRP A 1 272 ? -2.802 21.908 -10.257 1.00 88.31 272 TRP A C 1
ATOM 2236 O O . TRP A 1 272 ? -3.136 21.813 -9.081 1.00 88.31 272 TRP A O 1
ATOM 2246 N N . ARG A 1 273 ? -2.754 23.097 -10.871 1.00 86.38 273 ARG A N 1
ATOM 2247 C CA . ARG A 1 273 ? -3.144 24.343 -10.195 1.00 86.38 273 ARG A CA 1
ATOM 2248 C C . ARG A 1 273 ? -4.621 24.340 -9.793 1.00 86.38 273 ARG A C 1
ATOM 2250 O O . ARG A 1 273 ? -4.927 24.735 -8.674 1.00 86.38 273 ARG A O 1
ATOM 2257 N N . GLN A 1 274 ? -5.514 23.968 -10.709 1.00 86.81 274 GLN A N 1
ATOM 2258 C CA . GLN A 1 274 ? -6.958 23.951 -10.456 1.00 86.81 274 GLN A CA 1
ATOM 2259 C C . GLN A 1 274 ? -7.292 22.856 -9.446 1.00 86.81 274 GLN A C 1
ATOM 2261 O O . GLN A 1 274 ? -7.895 23.145 -8.421 1.00 86.81 274 GLN A O 1
ATOM 2266 N N . PHE A 1 275 ? -6.741 21.661 -9.650 1.00 90.31 275 PHE A N 1
ATOM 2267 C CA . PHE A 1 275 ? -6.824 20.546 -8.714 1.00 90.31 275 PHE A CA 1
ATOM 2268 C C . PHE A 1 275 ? -6.415 20.923 -7.278 1.00 90.31 275 PHE A C 1
ATOM 2270 O O . PHE A 1 275 ? -7.167 20.682 -6.334 1.00 90.31 275 PHE A O 1
ATOM 2277 N N . ILE A 1 276 ? -5.247 21.558 -7.097 1.00 90.19 276 ILE A N 1
ATOM 2278 C CA . ILE A 1 276 ? -4.771 21.996 -5.773 1.00 90.19 276 ILE A CA 1
ATOM 2279 C C . ILE A 1 276 ? -5.728 23.025 -5.164 1.00 90.19 276 ILE A C 1
ATOM 2281 O O . ILE A 1 276 ? -6.059 22.911 -3.985 1.00 90.19 276 ILE A O 1
ATOM 2285 N N . ASN A 1 277 ? -6.187 24.004 -5.949 1.00 88.12 277 ASN A N 1
ATOM 2286 C CA . ASN A 1 277 ? -7.104 25.037 -5.466 1.00 88.12 277 ASN A CA 1
ATOM 2287 C C . ASN A 1 277 ? -8.461 24.454 -5.049 1.00 88.12 277 ASN A C 1
ATOM 2289 O O . ASN A 1 277 ? -9.011 24.870 -4.031 1.00 88.12 277 ASN A O 1
ATOM 2293 N N . ASP A 1 278 ? -8.991 23.494 -5.806 1.00 87.44 278 ASP A N 1
ATOM 2294 C CA . ASP A 1 278 ? -10.282 22.867 -5.526 1.00 87.44 278 ASP A CA 1
ATOM 2295 C C . ASP A 1 278 ? -10.215 21.996 -4.270 1.00 87.44 278 ASP A C 1
ATOM 2297 O O . ASP A 1 278 ? -11.104 22.072 -3.418 1.00 87.44 278 ASP A O 1
ATOM 2301 N N . ILE A 1 279 ? -9.132 21.224 -4.106 1.00 88.25 279 ILE A N 1
ATOM 2302 C CA . ILE A 1 279 ? -8.875 20.460 -2.879 1.00 88.25 279 ILE A CA 1
ATOM 2303 C C . ILE A 1 279 ? -8.697 21.404 -1.691 1.00 88.25 279 ILE A C 1
ATOM 2305 O O . ILE A 1 279 ? -9.316 21.199 -0.648 1.00 88.25 279 ILE A O 1
ATOM 2309 N N . GLU A 1 280 ? -7.895 22.461 -1.828 1.00 90.12 280 GLU A N 1
ATOM 2310 C CA . GLU A 1 280 ? -7.705 23.449 -0.766 1.00 90.12 280 GLU A CA 1
ATOM 2311 C C . GLU A 1 280 ? -9.031 24.131 -0.389 1.00 90.12 280 GLU A C 1
ATOM 2313 O O . GLU A 1 280 ? -9.330 24.299 0.795 1.00 90.12 280 GLU A O 1
ATOM 2318 N N . GLY A 1 281 ? -9.857 24.487 -1.376 1.00 85.44 281 GLY A N 1
ATOM 2319 C CA . GLY A 1 281 ? -11.184 25.063 -1.171 1.00 85.44 281 GLY A CA 1
ATOM 2320 C C . GLY A 1 281 ? -12.158 24.095 -0.494 1.00 85.44 281 GLY A C 1
ATOM 2321 O O . GLY A 1 281 ? -12.912 24.500 0.392 1.00 85.44 281 GLY A O 1
ATOM 2322 N N . ALA A 1 282 ? -12.137 22.811 -0.861 1.00 86.44 282 ALA A N 1
ATOM 2323 C CA . ALA A 1 282 ? -12.922 21.769 -0.200 1.00 86.44 282 ALA A CA 1
ATOM 2324 C C . ALA A 1 282 ? -12.500 21.588 1.268 1.00 86.44 282 ALA A C 1
ATOM 2326 O O . ALA A 1 282 ? -13.349 21.641 2.158 1.00 86.44 282 ALA A O 1
ATOM 2327 N N . ILE A 1 283 ? -11.194 21.493 1.535 1.00 87.19 283 ILE A N 1
ATOM 2328 C CA . ILE A 1 283 ? -10.631 21.390 2.890 1.00 87.19 283 ILE A CA 1
ATOM 2329 C C . ILE A 1 283 ? -11.017 22.608 3.741 1.00 87.19 283 ILE A C 1
ATOM 2331 O O . ILE A 1 283 ? -11.498 22.454 4.864 1.00 87.19 283 ILE A O 1
ATOM 2335 N N . LYS A 1 284 ? -10.857 23.829 3.210 1.00 86.06 284 LYS A N 1
ATOM 2336 C CA . LYS A 1 284 ? -11.191 25.069 3.932 1.00 86.06 284 LYS A CA 1
ATOM 2337 C C . LYS A 1 284 ? -12.669 25.154 4.297 1.00 86.06 284 LYS A C 1
ATOM 2339 O O . LYS A 1 284 ? -12.973 25.528 5.426 1.00 86.06 284 LYS A O 1
ATOM 2344 N N . ARG A 1 285 ? -13.572 24.786 3.379 1.00 84.94 285 ARG A N 1
ATOM 2345 C CA . ARG A 1 285 ? -15.023 24.752 3.643 1.00 84.94 285 ARG A CA 1
ATOM 2346 C C . ARG A 1 285 ? -15.373 23.816 4.796 1.00 84.94 285 ARG A C 1
ATOM 2348 O O . ARG A 1 285 ? -16.277 24.115 5.564 1.00 84.94 285 ARG A O 1
ATOM 2355 N N . ILE A 1 286 ? -14.644 22.710 4.924 1.00 82.81 286 ILE A N 1
ATOM 2356 C CA . ILE A 1 286 ? -14.867 21.730 5.984 1.00 82.81 286 ILE A CA 1
ATOM 2357 C C . ILE A 1 286 ? -14.295 22.196 7.337 1.00 82.81 286 ILE A C 1
ATOM 2359 O O . ILE A 1 286 ? -14.934 21.998 8.367 1.00 82.81 286 ILE A O 1
ATOM 2363 N N . ILE A 1 287 ? -13.103 22.803 7.352 1.00 82.31 287 ILE A N 1
ATOM 2364 C CA . ILE A 1 287 ? -12.412 23.194 8.597 1.00 82.31 287 ILE A CA 1
ATOM 2365 C C . ILE A 1 287 ? -12.961 24.501 9.192 1.00 82.31 287 ILE A C 1
ATOM 2367 O O . ILE A 1 287 ? -12.926 24.663 10.412 1.00 82.31 287 ILE A O 1
ATOM 2371 N N . ALA A 1 288 ? -13.462 25.433 8.371 1.00 79.62 288 ALA A N 1
ATOM 2372 C CA . ALA A 1 288 ? -13.866 26.769 8.828 1.00 79.62 288 ALA A CA 1
ATOM 2373 C C . ALA A 1 288 ? -14.828 26.770 10.041 1.00 79.62 288 ALA A C 1
ATOM 2375 O O . ALA A 1 288 ? -14.497 27.448 11.016 1.00 79.62 288 ALA A O 1
ATOM 2376 N N . PRO A 1 289 ? -15.909 25.959 10.076 1.00 71.31 289 PRO A N 1
ATOM 2377 C CA . PRO A 1 289 ? -16.826 25.932 11.221 1.00 71.31 289 PRO A CA 1
ATOM 2378 C C . PRO A 1 289 ? -16.165 25.471 12.528 1.00 71.31 289 PRO A C 1
ATOM 2380 O O . PRO A 1 289 ? -16.461 25.998 13.595 1.00 71.31 289 PRO A O 1
ATOM 2383 N N . ALA A 1 290 ? -15.236 24.510 12.459 1.00 68.06 290 ALA A N 1
ATOM 2384 C CA . ALA A 1 290 ? -14.521 24.017 13.638 1.00 68.06 290 ALA A CA 1
ATOM 2385 C C . ALA A 1 290 ? -13.532 25.052 14.190 1.00 68.06 290 ALA A C 1
ATOM 2387 O O . ALA A 1 290 ? -13.344 25.148 15.400 1.00 68.06 290 ALA A O 1
ATOM 2388 N N . ARG A 1 291 ? -12.916 25.851 13.309 1.00 68.69 291 ARG A N 1
ATOM 2389 C CA . ARG A 1 291 ? -12.011 26.929 13.723 1.00 68.69 291 ARG A CA 1
ATOM 2390 C C . ARG A 1 291 ? -12.766 28.066 14.409 1.00 68.69 291 ARG A C 1
ATOM 2392 O O . ARG A 1 291 ? -12.248 28.629 15.360 1.00 68.69 291 ARG A O 1
ATOM 2399 N N . GLU A 1 292 ? -13.959 28.402 13.929 1.00 68.12 292 GLU A N 1
ATOM 2400 C CA . GLU A 1 292 ? -14.797 29.456 14.517 1.00 68.12 292 GLU A CA 1
ATOM 2401 C C . GLU A 1 292 ? -15.388 29.028 15.869 1.00 68.12 292 GLU A C 1
ATOM 2403 O O . GLU A 1 292 ? -15.356 29.812 16.810 1.00 68.12 292 GLU A O 1
ATOM 2408 N N . ALA A 1 293 ? -15.804 27.764 16.014 1.00 60.12 293 ALA A N 1
ATOM 2409 C CA . ALA A 1 293 ? -16.359 27.238 17.266 1.00 60.12 293 ALA A CA 1
ATOM 2410 C C . ALA A 1 293 ? -15.370 27.223 18.455 1.00 60.12 293 ALA A C 1
ATOM 2412 O O . ALA A 1 293 ? -15.803 27.288 19.600 1.00 60.12 293 ALA A O 1
ATOM 2413 N N . LEU A 1 294 ? -14.057 27.132 18.207 1.00 56.34 294 LEU A N 1
ATOM 2414 C CA . LEU A 1 294 ? -13.025 27.078 19.258 1.00 56.34 294 LEU A CA 1
ATOM 2415 C C . LEU A 1 294 ? -12.542 28.462 19.734 1.00 56.34 294 LEU A C 1
ATOM 2417 O O . LEU A 1 294 ? -11.942 28.561 20.803 1.00 56.34 294 LEU A O 1
ATOM 2421 N N . VAL A 1 295 ? -12.759 29.519 18.943 1.00 54.34 295 VAL A N 1
ATOM 2422 C CA . VAL A 1 295 ? -12.237 30.873 19.222 1.00 54.34 295 VAL A CA 1
ATOM 2423 C C . VAL A 1 295 ? -13.077 31.620 20.267 1.00 54.34 295 VAL A C 1
ATOM 2425 O O . VAL A 1 295 ? -12.548 32.499 20.939 1.00 54.34 295 VAL A O 1
ATOM 2428 N N . ASP A 1 296 ? -14.345 31.250 20.460 1.00 46.31 296 ASP A N 1
ATOM 2429 C CA . ASP A 1 296 ? -15.285 32.007 21.306 1.00 46.31 296 ASP A CA 1
ATOM 2430 C C . ASP A 1 296 ? -15.195 31.683 22.818 1.00 46.31 296 ASP A C 1
ATOM 2432 O O . ASP A 1 296 ? -15.659 32.464 23.644 1.00 46.31 296 ASP A O 1
ATOM 2436 N N . ASP A 1 297 ? -14.542 30.578 23.211 1.00 44.09 297 ASP A N 1
ATOM 2437 C CA . ASP A 1 297 ? -14.413 30.161 24.626 1.00 44.09 297 ASP A CA 1
ATOM 2438 C C . ASP A 1 297 ? -13.084 30.600 25.295 1.00 44.09 297 ASP A C 1
ATOM 2440 O O . ASP A 1 297 ? -12.886 30.367 26.487 1.00 44.09 297 ASP A O 1
ATOM 2444 N N . HIS A 1 298 ? -12.167 31.258 24.568 1.00 36.03 298 HIS A N 1
ATOM 2445 C CA . HIS A 1 298 ? -10.868 31.712 25.097 1.00 36.03 298 HIS A CA 1
ATOM 2446 C C . HIS A 1 298 ? -10.686 33.234 24.977 1.00 36.03 298 HIS A C 1
ATOM 2448 O O . HIS A 1 298 ? -9.904 33.723 24.162 1.00 36.03 298 HIS A O 1
ATOM 2454 N N . VAL A 1 299 ? -11.325 33.998 25.870 1.00 33.50 299 VAL A N 1
ATOM 2455 C CA . VAL A 1 299 ? -10.774 35.302 26.277 1.00 33.50 299 VAL A CA 1
ATOM 2456 C C . VAL A 1 299 ? -9.676 35.033 27.306 1.00 33.50 299 VAL A C 1
ATOM 2458 O O . VAL A 1 299 ? -9.885 35.073 28.515 1.00 33.50 299 VAL A O 1
ATOM 2461 N N . GLY A 1 300 ? -8.500 34.701 26.787 1.00 30.31 300 GLY A N 1
ATOM 2462 C CA . GLY A 1 300 ? -7.232 34.683 27.497 1.00 30.31 300 GLY A CA 1
ATOM 2463 C C . GLY A 1 300 ? -6.162 35.100 26.500 1.00 30.31 300 GLY A C 1
ATOM 2464 O O . GLY A 1 300 ? -5.914 34.392 25.527 1.00 30.31 300 GLY A O 1
ATOM 2465 N N . GLU A 1 301 ? -5.602 36.291 26.696 1.00 35.66 301 GLU A N 1
ATOM 2466 C CA . GLU A 1 301 ? -4.425 36.781 25.983 1.00 35.66 301 GLU A CA 1
ATOM 2467 C C . GLU A 1 301 ? -3.284 35.764 26.131 1.00 35.66 301 GLU A C 1
ATOM 2469 O O . GLU A 1 301 ? -2.692 35.680 27.197 1.00 35.66 301 GLU A O 1
ATOM 2474 N N . ASP A 1 302 ? -3.069 34.926 25.112 1.00 31.27 302 ASP A N 1
ATOM 2475 C CA . ASP A 1 302 ? -1.782 34.348 24.679 1.00 31.27 302 ASP A CA 1
ATOM 2476 C C . ASP A 1 302 ? -2.051 33.127 23.780 1.00 31.27 302 ASP A C 1
ATOM 2478 O O . ASP A 1 302 ? -2.234 32.001 24.238 1.00 31.27 302 ASP A O 1
ATOM 2482 N N . GLY A 1 303 ? -2.088 33.334 22.459 1.00 31.62 303 GLY A N 1
ATOM 2483 C CA . GLY A 1 303 ? -2.231 32.214 21.513 1.00 31.62 303 GLY A CA 1
ATOM 2484 C C . GLY A 1 303 ? -2.611 32.558 20.073 1.00 31.62 303 GLY A C 1
ATOM 2485 O O . GLY A 1 303 ? -2.731 31.662 19.237 1.00 31.62 303 GLY A O 1
ATOM 2486 N N . LEU A 1 304 ? -2.786 33.836 19.740 1.00 33.28 304 LEU A N 1
ATOM 2487 C CA . LEU A 1 304 ? -3.177 34.279 18.401 1.00 33.28 304 LEU A CA 1
ATOM 2488 C C . LEU A 1 304 ? -1.960 34.640 17.540 1.00 33.28 304 LEU A C 1
ATOM 2490 O O . LEU A 1 304 ? -1.725 35.803 17.249 1.00 33.28 304 LEU A O 1
ATOM 2494 N N . GLU A 1 305 ? -1.208 33.633 17.086 1.00 36.22 305 GLU A N 1
ATOM 2495 C CA . GLU A 1 305 ? -0.409 33.740 15.852 1.00 36.22 305 GLU A CA 1
ATOM 2496 C C . GLU A 1 305 ? 0.053 32.361 15.342 1.00 36.22 305 GLU A C 1
ATOM 2498 O O . GLU A 1 305 ? 1.216 31.994 15.451 1.00 36.22 305 GLU A O 1
ATOM 2503 N N . ILE A 1 306 ? -0.841 31.563 14.740 1.00 32.12 306 ILE A N 1
ATOM 2504 C CA . ILE A 1 306 ? -0.410 30.397 13.940 1.00 32.12 306 ILE A CA 1
ATOM 2505 C C . ILE A 1 306 ? -1.181 30.340 12.615 1.00 32.12 306 ILE A C 1
ATOM 2507 O O . ILE A 1 306 ? -1.959 29.442 12.320 1.00 32.12 306 ILE A O 1
ATOM 2511 N N . TYR A 1 307 ? -0.925 31.348 11.787 1.00 27.41 307 TYR A N 1
ATOM 2512 C CA . TYR A 1 307 ? -0.853 31.194 10.338 1.00 27.41 307 TYR A CA 1
ATOM 2513 C C . TYR A 1 307 ? 0.559 31.627 9.948 1.00 27.41 307 TYR A C 1
ATOM 2515 O O . TYR A 1 307 ? 0.887 32.798 10.159 1.00 27.41 307 TYR A O 1
ATOM 2523 N N . PRO A 1 308 ? 1.405 30.781 9.332 1.00 28.92 308 PRO A N 1
ATOM 2524 C CA . PRO A 1 308 ? 2.526 31.323 8.591 1.00 28.92 308 PRO A CA 1
ATOM 2525 C C . PRO A 1 308 ? 1.935 32.233 7.509 1.00 28.92 308 PRO A C 1
ATOM 2527 O O . PRO A 1 308 ? 1.228 31.770 6.611 1.00 28.92 308 PRO A O 1
ATOM 2530 N N . LYS A 1 309 ? 2.222 33.536 7.590 1.00 29.69 309 LYS A N 1
ATOM 2531 C CA . LYS A 1 309 ? 1.889 34.587 6.607 1.00 29.69 309 LYS A CA 1
ATOM 2532 C C . LYS A 1 309 ? 2.488 34.339 5.203 1.00 29.69 309 LYS A C 1
ATOM 2534 O O . LYS A 1 309 ? 2.592 35.261 4.405 1.00 29.69 309 LYS A O 1
ATOM 2539 N N . LEU A 1 310 ? 2.840 33.105 4.839 1.00 28.78 310 LEU A N 1
ATOM 2540 C CA . LEU A 1 310 ? 3.576 32.790 3.615 1.00 28.78 310 LEU A CA 1
ATOM 2541 C C . LEU A 1 310 ? 2.705 32.651 2.351 1.00 28.78 310 LEU A C 1
ATOM 2543 O O . LEU A 1 310 ? 3.241 32.449 1.269 1.00 28.78 310 LEU A O 1
ATOM 2547 N N . MET A 1 311 ? 1.376 32.775 2.442 1.00 28.95 311 MET A N 1
ATOM 2548 C CA . MET A 1 311 ? 0.476 32.605 1.281 1.00 28.95 311 MET A CA 1
ATOM 2549 C C . MET A 1 311 ? -0.336 33.854 0.900 1.00 28.95 311 MET A C 1
ATOM 2551 O O . MET A 1 311 ? -1.081 33.817 -0.077 1.00 28.95 311 MET A O 1
ATOM 2555 N N . ARG A 1 312 ? -0.181 34.986 1.607 1.00 27.59 312 ARG A N 1
ATOM 2556 C CA . ARG A 1 312 ? -0.869 36.248 1.249 1.00 27.59 312 ARG A CA 1
ATOM 2557 C C . ARG A 1 312 ? 0.052 37.305 0.625 1.00 27.59 312 ARG A C 1
ATOM 2559 O O . ARG A 1 312 ? -0.437 38.156 -0.114 1.00 27.59 312 ARG A O 1
ATOM 2566 N N . GLU A 1 313 ? 1.369 37.216 0.805 1.00 28.08 313 GLU A N 1
ATOM 2567 C CA . GLU A 1 313 ? 2.308 38.202 0.240 1.00 28.08 313 GLU A CA 1
ATOM 2568 C C . GLU A 1 313 ? 2.662 37.992 -1.242 1.00 28.08 313 GLU A C 1
ATOM 2570 O O . GLU A 1 313 ? 3.231 38.884 -1.865 1.00 28.08 313 GLU A O 1
ATOM 2575 N N . THR A 1 314 ? 2.268 36.878 -1.871 1.00 29.92 314 THR A N 1
ATOM 2576 C CA . THR A 1 314 ? 2.582 36.641 -3.297 1.00 29.92 314 THR A CA 1
ATOM 2577 C C . THR A 1 314 ? 1.448 37.027 -4.262 1.00 29.92 314 THR A C 1
ATOM 2579 O O . THR A 1 314 ? 1.664 37.030 -5.470 1.00 29.92 314 THR A O 1
ATOM 2582 N N . ILE A 1 315 ? 0.247 37.392 -3.779 1.00 32.47 315 ILE A N 1
ATOM 2583 C CA . ILE A 1 315 ? -0.932 37.645 -4.650 1.00 32.47 315 ILE A CA 1
ATOM 2584 C C . ILE A 1 315 ? -1.577 39.034 -4.431 1.00 32.47 315 ILE A C 1
ATOM 2586 O O . ILE A 1 315 ? -2.675 39.302 -4.906 1.00 32.47 315 ILE A O 1
ATOM 2590 N N . SER A 1 316 ? -0.886 39.994 -3.808 1.00 28.55 316 SER A N 1
ATOM 2591 C CA . SER A 1 316 ? -1.337 41.397 -3.841 1.00 28.55 316 SER A CA 1
ATOM 2592 C C . SER A 1 316 ? -0.197 42.374 -4.106 1.00 28.55 316 SER A C 1
ATOM 2594 O O . SER A 1 316 ? 0.314 43.053 -3.223 1.00 28.55 316 SER A O 1
ATOM 2596 N N . ARG A 1 317 ? 0.178 42.479 -5.381 1.00 26.84 317 ARG A N 1
ATOM 2597 C CA . ARG A 1 317 ? 0.655 43.740 -5.959 1.00 26.84 317 ARG A CA 1
ATOM 2598 C C . ARG A 1 317 ? -0.247 44.085 -7.136 1.00 26.84 317 ARG A C 1
ATOM 2600 O O . ARG A 1 317 ? 0.142 43.974 -8.293 1.00 26.84 317 ARG A O 1
ATOM 2607 N N . LYS A 1 318 ? -1.486 44.480 -6.830 1.00 28.73 318 LYS A N 1
ATOM 2608 C CA . LYS A 1 318 ? -2.228 45.373 -7.721 1.00 28.73 318 LYS A CA 1
ATOM 2609 C C . LYS A 1 318 ? -1.700 46.780 -7.477 1.00 28.73 318 LYS A C 1
ATOM 2611 O O . LYS A 1 318 ? -1.779 47.318 -6.381 1.00 28.73 318 LYS A O 1
ATOM 2616 N N . SER A 1 319 ? -1.114 47.315 -8.532 1.00 24.75 319 SER A N 1
ATOM 2617 C CA . SER A 1 319 ? -0.778 48.711 -8.738 1.00 24.75 319 SER A CA 1
ATOM 2618 C C . SER A 1 319 ? -1.947 49.633 -8.382 1.00 24.75 319 SER A C 1
ATOM 2620 O O . SER A 1 319 ? -2.952 49.652 -9.092 1.00 24.75 319 SER A O 1
ATOM 2622 N N . THR A 1 320 ? -1.781 50.450 -7.349 1.00 26.38 320 THR A N 1
ATOM 2623 C CA . THR A 1 320 ? -2.439 51.756 -7.263 1.00 26.38 320 THR A CA 1
ATOM 2624 C C . THR A 1 320 ? -1.410 52.820 -7.592 1.00 26.38 320 THR A C 1
ATOM 2626 O O . THR A 1 320 ? -0.468 53.080 -6.846 1.00 26.38 320 THR A O 1
ATOM 2629 N N . THR A 1 321 ? -1.596 53.390 -8.773 1.00 26.11 321 THR A N 1
ATOM 2630 C CA . THR A 1 321 ? -1.005 54.635 -9.237 1.00 26.11 321 THR A CA 1
ATOM 2631 C C . THR A 1 321 ? -1.235 55.746 -8.219 1.00 26.11 321 THR A C 1
ATOM 2633 O O . THR A 1 321 ? -2.383 56.037 -7.889 1.00 26.11 321 THR A O 1
ATOM 2636 N N . ASN A 1 322 ? -0.168 56.426 -7.805 1.00 27.95 322 ASN A N 1
ATOM 2637 C CA . ASN A 1 322 ? -0.265 57.838 -7.473 1.00 27.95 322 ASN A CA 1
ATOM 2638 C C . ASN A 1 322 ? 0.884 58.608 -8.123 1.00 27.95 322 ASN A C 1
ATOM 2640 O O . ASN A 1 322 ? 2.045 58.208 -8.107 1.00 27.95 322 ASN A O 1
ATOM 2644 N N . SER A 1 323 ? 0.468 59.683 -8.773 1.00 27.12 323 SER A N 1
ATOM 2645 C CA . SER A 1 323 ? 1.230 60.611 -9.592 1.00 27.12 323 SER A CA 1
ATOM 2646 C C . SER A 1 323 ? 2.311 61.347 -8.797 1.00 27.12 323 SER A C 1
ATOM 2648 O O . SER A 1 323 ? 2.014 61.913 -7.747 1.00 27.12 323 SER A O 1
ATOM 2650 N N . LYS A 1 324 ? 3.537 61.378 -9.340 1.00 29.56 324 LYS A N 1
ATOM 2651 C CA . LYS A 1 324 ? 4.331 62.577 -9.698 1.00 29.56 324 LYS A CA 1
ATOM 2652 C C . LYS A 1 324 ? 5.819 62.213 -9.760 1.00 29.56 324 LYS A C 1
ATOM 2654 O O . LYS A 1 324 ? 6.427 61.959 -8.728 1.00 29.56 324 LYS A O 1
ATOM 2659 N N . ASN A 1 325 ? 6.367 62.188 -10.980 1.00 25.06 325 ASN A N 1
ATOM 2660 C CA . ASN A 1 325 ? 7.660 62.768 -11.389 1.00 25.06 325 ASN A CA 1
ATOM 2661 C C . ASN A 1 325 ? 8.162 62.114 -12.693 1.00 25.06 325 ASN A C 1
ATOM 2663 O O . ASN A 1 325 ? 8.657 60.992 -12.701 1.00 25.06 325 ASN A O 1
ATOM 2667 N N . SER A 1 326 ? 8.046 62.856 -13.796 1.00 23.08 326 SER A N 1
ATOM 2668 C CA . SER A 1 326 ? 9.004 62.819 -14.921 1.00 23.08 326 SER A CA 1
ATOM 2669 C C . SER A 1 326 ? 10.365 63.365 -14.433 1.00 23.08 326 SER A C 1
ATOM 2671 O O . SER A 1 326 ? 10.343 64.076 -13.423 1.00 23.08 326 SER A O 1
ATOM 2673 N N . PRO A 1 327 ? 11.527 63.149 -15.097 1.00 31.06 327 PRO A N 1
ATOM 2674 C CA . PRO A 1 327 ? 11.765 62.939 -16.540 1.00 31.06 327 PRO A CA 1
ATOM 2675 C C . PRO A 1 327 ? 12.724 61.731 -16.794 1.00 31.06 327 PRO A C 1
ATOM 2677 O O . PRO A 1 327 ? 13.050 61.015 -15.860 1.00 31.06 327 PRO A O 1
ATOM 2680 N N . SER A 1 328 ? 13.176 61.308 -17.977 1.00 23.80 328 SER A N 1
ATOM 2681 C CA . SER A 1 328 ? 13.469 61.963 -19.250 1.00 23.80 328 SER A CA 1
ATOM 2682 C C . SER A 1 328 ? 13.551 60.902 -20.354 1.00 23.80 328 SER A C 1
ATOM 2684 O O . SER A 1 328 ? 13.945 59.763 -20.118 1.00 23.80 328 SER A O 1
ATOM 2686 N N . LYS A 1 329 ? 13.245 61.324 -21.579 1.00 34.59 329 LYS A N 1
ATOM 2687 C CA . LYS A 1 329 ? 13.523 60.617 -22.829 1.00 34.59 329 LYS A CA 1
ATOM 2688 C C . LYS A 1 329 ? 15.030 60.395 -23.015 1.00 34.59 329 LYS A C 1
ATOM 2690 O O . LYS A 1 329 ? 15.783 61.362 -22.945 1.00 34.59 329 LYS A O 1
ATOM 2695 N N . THR A 1 330 ? 15.415 59.199 -23.443 1.00 23.50 330 THR A N 1
ATOM 2696 C CA . THR A 1 330 ? 16.558 59.002 -24.346 1.00 23.50 330 THR A CA 1
ATOM 2697 C C . THR A 1 330 ? 16.184 57.949 -25.380 1.00 23.50 330 THR A C 1
ATOM 2699 O O . THR A 1 330 ? 16.070 56.761 -25.096 1.00 23.50 330 THR A O 1
ATOM 2702 N N . ASN A 1 331 ? 15.941 58.437 -26.596 1.00 27.27 331 ASN A N 1
ATOM 2703 C CA . ASN A 1 331 ? 15.933 57.632 -27.804 1.00 27.27 331 ASN A CA 1
ATOM 2704 C C . ASN A 1 331 ? 17.357 57.148 -28.069 1.00 27.27 331 ASN A C 1
ATOM 2706 O O . ASN A 1 331 ? 18.263 57.974 -28.173 1.00 27.27 331 ASN A O 1
ATOM 2710 N N . THR A 1 332 ? 17.510 55.852 -28.316 1.00 25.12 332 THR A N 1
ATOM 2711 C CA . THR A 1 332 ? 18.649 55.344 -29.078 1.00 25.12 332 THR A CA 1
ATOM 2712 C C . THR A 1 332 ? 18.098 54.544 -30.251 1.00 25.12 332 THR A C 1
ATOM 2714 O O . THR A 1 332 ? 17.687 53.397 -30.104 1.00 25.12 332 THR A O 1
ATOM 2717 N N . MET A 1 333 ? 18.049 55.182 -31.423 1.00 31.19 333 MET A N 1
ATOM 2718 C CA . MET A 1 333 ? 18.038 54.469 -32.699 1.00 31.19 333 MET A CA 1
ATOM 2719 C C . MET A 1 333 ? 19.429 53.869 -32.898 1.00 31.19 333 MET A C 1
ATOM 2721 O O . MET A 1 333 ? 20.402 54.617 -32.951 1.00 31.19 333 MET A O 1
ATOM 2725 N N . VAL A 1 334 ? 19.512 52.552 -33.078 1.00 26.47 334 VAL A N 1
ATOM 2726 C CA . VAL A 1 334 ? 20.599 51.928 -33.840 1.00 26.47 334 VAL A CA 1
ATOM 2727 C C . VAL A 1 334 ? 19.984 50.926 -34.814 1.00 26.47 334 VAL A C 1
ATOM 2729 O O . VAL A 1 334 ? 19.404 49.918 -34.429 1.00 26.47 334 VAL A O 1
ATOM 2732 N N . SER A 1 335 ? 20.063 51.346 -36.074 1.00 24.94 335 SER A N 1
ATOM 2733 C CA . SER A 1 335 ? 20.241 50.641 -37.342 1.00 24.94 335 SER A CA 1
ATOM 2734 C C . SER A 1 335 ? 20.093 49.121 -37.396 1.00 24.94 335 SER A C 1
ATOM 2736 O O . SER A 1 335 ? 20.688 48.370 -36.630 1.00 24.94 335 SER A O 1
ATOM 2738 N N . GLY A 1 336 ? 19.346 48.690 -38.414 1.00 31.34 336 GLY A N 1
ATOM 2739 C CA . GLY A 1 336 ? 19.062 47.295 -38.701 1.00 31.34 336 GLY A CA 1
ATOM 2740 C C . GLY A 1 336 ? 20.277 46.446 -39.056 1.00 31.34 336 GLY A C 1
ATOM 2741 O O . GLY A 1 336 ? 21.290 46.929 -39.553 1.00 31.34 336 GLY A O 1
ATOM 2742 N N . THR A 1 337 ? 20.117 45.145 -38.832 1.00 24.52 337 THR A N 1
ATOM 2743 C CA . THR A 1 337 ? 20.713 44.050 -39.605 1.00 24.52 337 THR A CA 1
ATOM 2744 C C . THR A 1 337 ? 20.060 42.731 -39.174 1.00 24.52 337 THR A C 1
ATOM 2746 O O . THR A 1 337 ? 19.866 42.477 -37.991 1.00 24.52 337 THR A O 1
ATOM 2749 N N . THR A 1 338 ? 19.693 41.925 -40.176 1.00 25.06 338 THR A N 1
ATOM 2750 C CA . THR A 1 338 ? 19.410 40.475 -40.149 1.00 25.06 338 THR A CA 1
ATOM 2751 C C . THR A 1 338 ? 18.363 39.942 -39.157 1.00 25.06 338 THR A C 1
ATOM 2753 O O . THR A 1 338 ? 18.621 39.761 -37.972 1.00 25.06 338 THR A O 1
ATOM 2756 N N . LEU A 1 339 ? 17.201 39.562 -39.701 1.00 26.88 339 LEU A N 1
ATOM 2757 C CA . LEU A 1 339 ? 16.208 38.683 -39.076 1.00 26.88 339 LEU A CA 1
ATOM 2758 C C . LEU A 1 339 ? 16.845 37.330 -38.706 1.00 26.88 339 LEU A C 1
ATOM 2760 O O . LEU A 1 339 ? 16.861 36.401 -39.514 1.00 26.88 339 LEU A O 1
ATOM 2764 N N . THR A 1 340 ? 17.350 37.192 -37.484 1.00 28.73 340 THR A N 1
ATOM 2765 C CA . THR A 1 340 ? 17.651 35.882 -36.905 1.00 28.73 340 THR A CA 1
ATOM 2766 C C . THR A 1 340 ? 16.323 35.226 -36.522 1.00 28.73 340 THR A C 1
ATOM 2768 O O . THR A 1 340 ? 15.621 35.655 -35.608 1.00 28.73 340 THR A O 1
ATOM 2771 N N . LYS A 1 341 ? 15.918 34.206 -37.290 1.00 40.62 341 LYS A N 1
ATOM 2772 C CA . LYS A 1 341 ? 14.735 33.386 -36.992 1.00 40.62 341 LYS A CA 1
ATOM 2773 C C . LYS A 1 341 ? 14.913 32.783 -35.593 1.00 40.62 341 LYS A C 1
ATOM 2775 O O . LYS A 1 341 ? 15.847 32.017 -35.377 1.00 40.62 341 LYS A O 1
ATOM 2780 N N . SER A 1 342 ? 14.041 33.128 -34.647 1.00 48.56 342 SER A N 1
ATOM 2781 C CA . SER A 1 342 ? 14.052 32.525 -33.310 1.00 48.56 342 SER A CA 1
ATOM 2782 C C . SER A 1 342 ? 13.896 31.000 -33.421 1.00 48.56 342 SER A C 1
ATOM 2784 O O . SER A 1 342 ? 13.059 30.550 -34.216 1.00 48.56 342 SER A O 1
ATOM 2786 N N . PRO A 1 343 ? 14.662 30.202 -32.654 1.00 61.34 343 PRO A N 1
ATOM 2787 C CA . PRO A 1 343 ? 14.620 28.747 -32.745 1.00 61.34 343 PRO A CA 1
ATOM 2788 C C . PRO A 1 343 ? 13.213 28.216 -32.440 1.00 61.34 343 PRO A C 1
ATOM 2790 O O . PRO A 1 343 ? 12.492 28.753 -31.597 1.00 61.34 343 PRO A O 1
ATOM 2793 N N . MET A 1 344 ? 12.815 27.154 -33.139 1.00 65.75 344 MET A N 1
ATOM 2794 C CA . MET A 1 344 ? 11.506 26.505 -33.029 1.00 65.75 344 MET A CA 1
ATOM 2795 C C . MET A 1 344 ? 11.125 26.166 -31.579 1.00 65.75 344 MET A C 1
ATOM 2797 O O . MET A 1 344 ? 9.986 26.416 -31.191 1.00 65.75 344 MET A O 1
ATOM 2801 N N . LEU A 1 345 ? 12.080 25.677 -30.776 1.00 63.59 345 LEU A N 1
ATOM 2802 C CA . LEU A 1 345 ? 11.893 25.425 -29.341 1.00 63.59 345 LEU A CA 1
ATOM 2803 C C . LEU A 1 345 ? 11.452 26.702 -28.619 1.00 63.59 345 LEU A C 1
ATOM 2805 O O . LEU A 1 345 ? 10.374 26.720 -28.046 1.00 63.59 345 LEU A O 1
ATOM 2809 N N . SER A 1 346 ? 12.180 27.810 -28.770 1.00 64.94 346 SER A N 1
ATOM 2810 C CA . SER A 1 346 ? 11.814 29.114 -28.190 1.00 64.94 346 SER A CA 1
ATOM 2811 C C . SER A 1 346 ? 10.423 29.610 -28.634 1.00 64.94 346 SER A C 1
ATOM 2813 O O . SER A 1 346 ? 9.672 30.185 -27.843 1.00 64.94 346 SER A O 1
ATOM 2815 N N . ARG A 1 347 ? 10.016 29.339 -29.884 1.00 64.62 347 ARG A N 1
ATOM 2816 C CA . ARG A 1 347 ? 8.657 29.652 -30.370 1.00 64.62 347 ARG A CA 1
ATOM 2817 C C . ARG A 1 347 ? 7.592 28.759 -29.742 1.00 64.62 347 ARG A C 1
ATOM 2819 O O . ARG A 1 347 ? 6.545 29.274 -29.354 1.00 64.62 347 ARG A O 1
ATOM 2826 N N . MET A 1 348 ? 7.856 27.459 -29.621 1.00 60.88 348 MET A N 1
ATOM 2827 C CA . MET A 1 348 ? 6.981 26.547 -28.886 1.00 60.88 348 MET A CA 1
ATOM 2828 C C . MET A 1 348 ? 6.885 26.951 -27.423 1.00 60.88 348 MET A C 1
ATOM 2830 O O . MET A 1 348 ? 5.783 26.961 -26.906 1.00 60.88 348 MET A O 1
ATOM 2834 N N . MET A 1 349 ? 7.964 27.424 -26.805 1.00 56.66 349 MET A N 1
ATOM 2835 C CA . MET A 1 349 ? 7.960 27.948 -25.439 1.00 56.66 349 MET A CA 1
ATOM 2836 C C . MET A 1 349 ? 7.109 29.208 -25.269 1.00 56.66 349 MET A C 1
ATOM 2838 O O . MET A 1 349 ? 6.361 29.331 -24.298 1.00 56.66 349 MET A O 1
ATOM 2842 N N . SER A 1 350 ? 7.172 30.142 -26.224 1.00 58.56 350 SER A N 1
ATOM 2843 C CA . SER A 1 350 ? 6.292 31.319 -26.249 1.00 58.56 350 SER A CA 1
ATOM 2844 C C . SER A 1 350 ? 4.822 30.916 -26.424 1.00 58.56 350 SER A C 1
ATOM 2846 O O . SER A 1 350 ? 3.936 31.473 -25.772 1.00 58.56 350 SER A O 1
ATOM 2848 N N . ALA A 1 351 ? 4.563 29.899 -27.250 1.00 55.50 351 ALA A N 1
ATOM 2849 C CA . ALA A 1 351 ? 3.225 29.394 -27.510 1.00 55.50 351 ALA A CA 1
ATOM 2850 C C . ALA A 1 351 ? 2.663 28.529 -26.367 1.00 55.50 351 ALA A C 1
ATOM 2852 O O . ALA A 1 351 ? 1.492 28.661 -26.044 1.00 55.50 351 ALA A O 1
ATOM 2853 N N . THR A 1 352 ? 3.461 27.705 -25.687 1.00 47.09 352 THR A N 1
ATOM 2854 C CA . THR A 1 352 ? 3.042 26.957 -24.490 1.00 47.09 352 THR A CA 1
ATOM 2855 C C . THR A 1 352 ? 2.846 27.905 -23.312 1.00 47.09 352 THR A C 1
ATOM 2857 O O . THR A 1 352 ? 1.839 27.813 -22.621 1.00 47.09 352 THR A O 1
ATOM 2860 N N . SER A 1 353 ? 3.715 28.907 -23.143 1.00 46.25 353 SER A N 1
ATOM 2861 C CA . SER A 1 353 ? 3.544 29.969 -22.140 1.00 46.25 353 SER A CA 1
ATOM 2862 C C . SER A 1 353 ? 2.288 30.816 -22.376 1.00 46.25 353 SER A C 1
ATOM 2864 O O . SER A 1 353 ? 1.643 31.239 -21.413 1.00 46.25 353 SER A O 1
ATOM 2866 N N . SER A 1 354 ? 1.921 31.082 -23.635 1.00 47.44 354 SER A N 1
ATOM 2867 C CA . SER A 1 354 ? 0.681 31.789 -23.980 1.00 47.44 354 SER A CA 1
ATOM 2868 C C . SER A 1 354 ? -0.549 30.881 -23.898 1.00 47.44 354 SER A C 1
ATOM 2870 O O . SER A 1 354 ? -1.592 31.339 -23.441 1.00 47.44 354 SER A O 1
ATOM 2872 N N . THR A 1 355 ? -0.420 29.589 -24.214 1.00 45.06 355 THR A N 1
ATOM 2873 C CA . THR A 1 355 ? -1.477 28.574 -24.065 1.00 45.06 355 THR A CA 1
ATOM 2874 C C . THR A 1 355 ? -1.797 28.345 -22.587 1.00 45.06 355 THR A C 1
ATOM 2876 O O . THR A 1 355 ? -2.952 28.486 -22.207 1.00 45.06 355 THR A O 1
ATOM 2879 N N . LEU A 1 356 ? -0.789 28.191 -21.717 1.00 38.03 356 LEU A N 1
ATOM 2880 C CA . LEU A 1 356 ? -0.936 28.120 -20.254 1.00 38.03 356 LEU A CA 1
ATOM 2881 C C . LEU A 1 356 ? -1.598 29.379 -19.662 1.00 38.03 356 LEU A C 1
ATOM 2883 O O . LEU A 1 356 ? -2.375 29.278 -18.712 1.00 38.03 356 LEU A O 1
ATOM 2887 N N . ARG A 1 357 ? -1.338 30.570 -20.230 1.00 35.84 357 ARG A N 1
ATOM 2888 C CA . ARG A 1 357 ? -1.988 31.842 -19.838 1.00 35.84 357 ARG A CA 1
ATOM 2889 C C . ARG A 1 357 ? -3.380 32.049 -20.446 1.00 35.84 357 ARG A C 1
ATOM 2891 O O . ARG A 1 357 ? -4.176 32.780 -19.862 1.00 35.84 357 ARG A O 1
ATOM 2898 N N . SER A 1 358 ? -3.673 31.462 -21.606 1.00 34.09 358 SER A N 1
ATOM 2899 C CA . SER A 1 358 ? -4.982 31.566 -22.265 1.00 34.09 358 SER A CA 1
ATOM 2900 C C . SER A 1 358 ? -5.964 30.528 -21.721 1.00 34.09 358 SER A C 1
ATOM 2902 O O . SER A 1 358 ? -7.096 30.870 -21.405 1.00 34.09 358 SER A O 1
ATOM 2904 N N . TRP A 1 359 ? -5.524 29.294 -21.472 1.00 37.22 359 TRP A N 1
ATOM 2905 C CA . TRP A 1 359 ? -6.353 28.213 -20.938 1.00 37.22 359 TRP A CA 1
ATOM 2906 C C . TRP A 1 359 ? -6.752 28.457 -19.481 1.00 37.22 359 TRP A C 1
ATOM 2908 O O . TRP A 1 359 ? -7.910 28.257 -19.129 1.00 37.22 359 TRP A O 1
ATOM 2918 N N . THR A 1 360 ? -5.877 29.072 -18.672 1.00 33.19 360 THR A N 1
ATOM 2919 C CA . THR A 1 360 ? -6.253 29.610 -17.345 1.00 33.19 360 THR A CA 1
ATOM 2920 C C . THR A 1 360 ? -7.295 30.737 -17.403 1.00 33.19 360 THR A C 1
ATOM 2922 O O . THR A 1 360 ? -7.841 31.108 -16.368 1.00 33.19 360 THR A O 1
ATOM 2925 N N . ARG A 1 361 ? -7.596 31.272 -18.595 1.00 30.39 361 ARG A N 1
ATOM 2926 C CA . ARG A 1 361 ? -8.611 32.307 -18.846 1.00 30.39 361 ARG A CA 1
ATOM 2927 C C . ARG A 1 361 ? -9.864 31.794 -19.565 1.00 30.39 361 ARG A C 1
ATOM 2929 O O . ARG A 1 361 ? -10.839 32.534 -19.620 1.00 30.39 361 ARG A O 1
ATOM 2936 N N . THR A 1 362 ? -9.852 30.577 -20.123 1.00 27.33 362 THR A N 1
ATOM 2937 C CA . THR A 1 362 ? -10.948 30.087 -20.992 1.00 27.33 362 THR A CA 1
ATOM 2938 C C . THR A 1 362 ? -11.913 29.126 -20.285 1.00 27.33 362 THR A C 1
ATOM 2940 O O . THR A 1 362 ? -12.943 28.794 -20.849 1.00 27.33 362 THR A O 1
ATOM 2943 N N . GLN A 1 363 ? -11.673 28.761 -19.019 1.00 31.58 363 GLN A N 1
ATOM 2944 C CA . GLN A 1 363 ? -12.654 28.044 -18.181 1.00 31.58 363 GLN A CA 1
ATOM 2945 C C . GLN A 1 363 ? -13.571 28.969 -17.351 1.00 31.58 363 GLN A C 1
ATOM 2947 O O . GLN A 1 363 ? -14.172 28.535 -16.374 1.00 31.58 363 GLN A O 1
ATOM 2952 N N . THR A 1 364 ? -13.696 30.251 -17.714 1.00 30.81 364 THR A N 1
ATOM 2953 C CA . THR A 1 364 ? -14.591 31.193 -17.012 1.00 30.81 364 THR A CA 1
ATOM 2954 C C . THR A 1 364 ? -15.740 31.747 -17.847 1.00 30.81 364 THR A C 1
ATOM 2956 O O . THR A 1 364 ? -16.445 32.596 -17.329 1.00 30.81 364 THR A O 1
ATOM 2959 N N . ASN A 1 365 ? -15.981 31.311 -19.090 1.00 26.30 365 ASN A N 1
ATOM 2960 C CA . ASN A 1 365 ? -17.104 31.845 -19.874 1.00 26.30 365 ASN A CA 1
ATOM 2961 C C . ASN A 1 365 ? -17.766 30.785 -20.772 1.00 26.30 365 ASN A C 1
ATOM 2963 O O . ASN A 1 365 ? -17.302 30.541 -21.883 1.00 26.30 365 ASN A O 1
ATOM 2967 N N . LEU A 1 366 ? -18.909 30.254 -20.330 1.00 24.16 366 LEU A N 1
ATOM 2968 C CA . LEU A 1 366 ? -20.045 29.978 -21.216 1.00 24.16 366 LEU A CA 1
ATOM 2969 C C . LEU A 1 366 ? -21.240 30.798 -20.679 1.00 24.16 366 LEU A C 1
ATOM 2971 O O . LEU A 1 366 ? -21.400 30.890 -19.460 1.00 24.16 366 LEU A O 1
ATOM 2975 N N . PRO A 1 367 ? -22.011 31.476 -21.546 1.00 27.14 367 PRO A N 1
ATOM 2976 C CA . PRO A 1 367 ? -22.825 32.621 -21.174 1.00 27.14 367 PRO A CA 1
ATOM 2977 C C . PRO A 1 367 ? -24.180 32.177 -20.627 1.00 27.14 367 PRO A C 1
ATOM 2979 O O . PRO A 1 367 ? -24.894 31.405 -21.260 1.00 27.14 367 PRO A O 1
ATOM 2982 N N . THR A 1 368 ? -24.559 32.708 -19.467 1.00 25.75 368 THR A N 1
ATOM 2983 C CA . THR A 1 368 ? -25.970 32.766 -19.074 1.00 25.75 368 THR A CA 1
ATOM 2984 C C . THR A 1 368 ? -26.415 34.211 -19.247 1.00 25.75 368 THR A C 1
ATOM 2986 O O . THR A 1 368 ? -26.193 35.052 -18.380 1.00 25.75 368 THR A O 1
ATOM 2989 N N . ASP A 1 369 ? -26.981 34.511 -20.414 1.00 26.20 369 ASP A N 1
ATOM 2990 C CA . ASP A 1 369 ? -27.775 35.718 -20.606 1.00 26.20 369 ASP A CA 1
ATOM 2991 C C . ASP A 1 369 ? -28.984 35.661 -19.667 1.00 26.20 369 ASP A C 1
ATOM 2993 O O . ASP A 1 369 ? -29.777 34.721 -19.733 1.00 26.20 369 ASP A O 1
ATOM 2997 N N . LEU A 1 370 ? -29.087 36.657 -18.781 1.00 27.31 370 LEU A N 1
ATOM 2998 C CA . LEU A 1 370 ? -30.275 37.474 -18.483 1.00 27.31 370 LEU A CA 1
ATOM 2999 C C . LEU A 1 370 ? -29.994 38.325 -17.225 1.00 27.31 370 LEU A C 1
ATOM 3001 O O . LEU A 1 370 ? -30.578 38.120 -16.161 1.00 27.31 370 LEU A O 1
ATOM 3005 N N . GLU A 1 371 ? -29.114 39.324 -17.346 1.00 25.28 371 GLU A N 1
ATOM 3006 C CA . GLU A 1 371 ? -29.088 40.440 -16.392 1.00 25.28 371 GLU A CA 1
ATOM 3007 C C . GLU A 1 371 ? -30.310 41.338 -16.643 1.00 25.28 371 GLU A C 1
ATOM 3009 O O . GLU A 1 371 ? -30.349 42.153 -17.566 1.00 25.28 371 GLU A O 1
ATOM 3014 N N . LYS A 1 372 ? -31.327 41.213 -15.783 1.00 26.42 372 LYS A N 1
ATOM 3015 C CA . LYS A 1 372 ? -32.157 42.370 -15.433 1.00 26.42 372 LYS A CA 1
ATOM 3016 C C . LYS A 1 372 ? -31.279 43.312 -14.614 1.00 26.42 372 LYS A C 1
ATOM 3018 O O . LYS A 1 372 ? -30.693 42.895 -13.620 1.00 26.42 372 LYS A O 1
ATOM 3023 N N . GLY A 1 373 ? -31.192 44.558 -15.074 1.00 24.61 373 GLY A N 1
ATOM 3024 C CA . GLY A 1 373 ? -30.342 45.597 -14.500 1.00 24.61 373 GLY A CA 1
ATOM 3025 C C . GLY A 1 373 ? -30.579 45.872 -13.006 1.00 24.61 373 GLY A C 1
ATOM 3026 O O . GLY A 1 373 ? -31.602 45.475 -12.440 1.00 24.61 373 GLY A O 1
ATOM 3027 N N . PRO A 1 374 ? -29.629 46.571 -12.366 1.00 24.61 374 PRO A N 1
ATOM 3028 C CA . PRO A 1 374 ? -29.603 46.747 -10.922 1.00 24.61 374 PRO A CA 1
ATOM 3029 C C . PRO A 1 374 ? -30.670 47.757 -10.479 1.00 24.61 374 PRO A C 1
ATOM 3031 O O . PRO A 1 374 ? -30.740 48.848 -11.054 1.00 24.61 374 PRO A O 1
ATOM 3034 N N . PRO A 1 375 ? -31.470 47.481 -9.434 1.00 23.50 375 PRO A N 1
ATOM 3035 C CA . PRO A 1 375 ? -32.162 48.544 -8.734 1.00 23.50 375 PRO A CA 1
ATOM 3036 C C . PRO A 1 375 ? -31.178 49.265 -7.813 1.00 23.50 375 PRO A C 1
ATOM 3038 O O . PRO A 1 375 ? -30.421 48.652 -7.061 1.00 23.50 375 PRO A O 1
ATOM 3041 N N . GLN A 1 376 ? -31.227 50.586 -7.925 1.00 24.83 376 GLN A N 1
ATOM 3042 C CA . GLN A 1 376 ? -30.532 51.583 -7.130 1.00 24.83 376 GLN A CA 1
ATOM 3043 C C . GLN A 1 376 ? -30.683 51.375 -5.620 1.00 24.83 376 GLN A C 1
ATOM 3045 O O . GLN A 1 376 ? -31.751 51.026 -5.119 1.00 24.83 376 GLN A O 1
ATOM 3050 N N . GLU A 1 377 ? -29.615 51.731 -4.910 1.00 26.94 377 GLU A N 1
ATOM 3051 C CA . GLU A 1 377 ? -29.648 52.114 -3.505 1.00 26.94 377 GLU A CA 1
ATOM 3052 C C . GLU A 1 377 ? -30.657 53.254 -3.294 1.00 26.94 377 GLU A C 1
ATOM 3054 O O . GLU A 1 377 ? -30.525 54.339 -3.863 1.00 26.94 377 GLU A O 1
ATOM 3059 N N . THR A 1 378 ? -31.639 53.023 -2.427 1.00 23.17 378 THR A N 1
ATOM 3060 C CA . THR A 1 378 ? -32.349 54.093 -1.726 1.00 23.17 378 THR A CA 1
ATOM 3061 C C . THR A 1 378 ? -32.216 53.860 -0.233 1.00 23.17 378 THR A C 1
ATOM 3063 O O . THR A 1 378 ? -32.664 52.846 0.300 1.00 23.17 378 THR A O 1
ATOM 3066 N N . SER A 1 379 ? -31.575 54.824 0.410 1.00 29.89 379 SER A N 1
ATOM 3067 C CA . SER A 1 379 ? -31.502 55.030 1.846 1.00 29.89 379 SER A CA 1
ATOM 3068 C C . SER A 1 379 ? -32.887 55.219 2.471 1.00 29.89 379 SER A C 1
ATOM 3070 O O . SER A 1 379 ? -33.703 55.985 1.963 1.00 29.89 379 SER A O 1
ATOM 3072 N N . ALA A 1 380 ? -33.111 54.589 3.625 1.00 24.83 380 ALA A N 1
ATOM 3073 C CA . ALA A 1 380 ? -33.994 55.109 4.664 1.00 24.83 380 ALA A CA 1
ATOM 3074 C C . ALA A 1 380 ? -33.629 54.484 6.018 1.00 24.83 380 ALA A C 1
ATOM 3076 O O . ALA A 1 380 ? -33.663 53.267 6.194 1.00 24.83 380 ALA A O 1
ATOM 3077 N N . ASP A 1 381 ? -33.266 55.365 6.944 1.00 26.42 381 ASP A N 1
ATOM 3078 C CA . ASP A 1 381 ? -33.047 55.124 8.363 1.00 26.42 381 ASP A CA 1
ATOM 3079 C C . ASP A 1 381 ? -34.285 54.575 9.096 1.00 26.42 381 ASP A C 1
ATOM 3081 O O . ASP A 1 381 ? -35.427 54.761 8.672 1.00 26.42 381 ASP A O 1
ATOM 3085 N N . ASN A 1 382 ? -34.002 54.050 10.295 1.00 29.23 382 ASN A N 1
ATOM 3086 C CA . ASN A 1 382 ? -34.889 53.758 11.429 1.00 29.23 382 ASN A CA 1
ATOM 3087 C C . ASN A 1 382 ? -35.533 52.367 11.494 1.00 29.23 382 ASN A C 1
ATOM 3089 O O . ASN A 1 382 ? -36.710 52.192 11.195 1.00 29.23 382 ASN A O 1
ATOM 3093 N N . ALA A 1 383 ? -34.811 51.426 12.106 1.00 23.98 383 ALA A N 1
ATOM 3094 C CA . ALA A 1 383 ? -35.359 50.638 13.211 1.00 23.98 383 ALA A CA 1
ATOM 3095 C C . ALA A 1 383 ? -34.216 50.070 14.066 1.00 23.98 383 ALA A C 1
ATOM 3097 O O . ALA A 1 383 ? -33.335 49.374 13.574 1.00 23.98 383 ALA A O 1
ATOM 3098 N N . SER A 1 384 ? -34.252 50.430 15.347 1.00 24.83 384 SER A N 1
ATOM 3099 C CA . SER A 1 384 ? -33.545 49.851 16.493 1.00 24.83 384 SER A CA 1
ATOM 3100 C C . SER A 1 384 ? -32.864 48.498 16.268 1.00 24.83 384 SER A C 1
ATOM 3102 O O . SER A 1 384 ? -33.515 47.502 15.953 1.00 24.83 384 SER A O 1
ATOM 3104 N N . SER A 1 385 ? -31.571 48.473 16.577 1.00 26.91 385 SER A N 1
ATOM 3105 C CA . SER A 1 385 ? -30.755 47.292 16.833 1.00 26.91 385 SER A CA 1
ATOM 3106 C C . SER A 1 385 ? -31.522 46.200 17.593 1.00 26.91 385 SER A C 1
ATOM 3108 O O . SER A 1 385 ? -31.943 46.439 18.726 1.00 26.91 385 SER A O 1
ATOM 3110 N N . PRO A 1 386 ? -31.598 44.965 17.078 1.00 25.16 386 PRO A N 1
ATOM 3111 C CA . PRO A 1 386 ? -31.477 43.795 17.912 1.00 25.16 386 PRO A CA 1
ATOM 3112 C C . PRO A 1 386 ? -30.017 43.361 17.828 1.00 25.16 386 PRO A C 1
ATOM 3114 O O . PRO A 1 386 ? -29.533 42.908 16.791 1.00 25.16 386 PRO A O 1
ATOM 3117 N N . SER A 1 387 ? -29.297 43.515 18.933 1.00 29.69 387 SER A N 1
ATOM 3118 C CA . SER A 1 387 ? -28.116 42.707 19.203 1.00 29.69 387 SER A CA 1
ATOM 3119 C C . SER A 1 387 ? -28.528 41.232 19.114 1.00 29.69 387 SER A C 1
ATOM 3121 O O . SER A 1 387 ? -29.000 40.661 20.098 1.00 29.69 387 SER A O 1
ATOM 3123 N N . LEU A 1 388 ? -28.420 40.619 17.932 1.00 29.33 388 LEU A N 1
ATOM 3124 C CA . LEU A 1 388 ? -28.469 39.169 17.814 1.00 29.33 388 LEU A CA 1
ATOM 3125 C C . LEU A 1 388 ? -27.138 38.664 18.367 1.00 29.33 388 LEU A C 1
ATOM 3127 O O . LEU A 1 388 ? -26.140 38.580 17.655 1.00 29.33 388 LEU A O 1
ATOM 3131 N N . GLY A 1 389 ? -27.129 38.383 19.669 1.00 30.28 389 GLY A N 1
ATOM 3132 C CA . GLY A 1 389 ? -26.167 37.460 20.245 1.00 30.28 389 GLY A CA 1
ATOM 3133 C C . GLY A 1 389 ? -26.298 36.146 19.485 1.00 30.28 389 GLY A C 1
ATOM 3134 O O . GLY A 1 389 ? -27.277 35.420 19.655 1.00 30.28 389 GLY A O 1
ATOM 3135 N N . LEU A 1 390 ? -25.360 35.899 18.576 1.00 33.22 390 LEU A N 1
ATOM 3136 C CA . LEU A 1 390 ? -25.196 34.603 17.940 1.00 33.22 390 LEU A CA 1
ATOM 3137 C C . LEU A 1 390 ? -24.720 33.653 19.037 1.00 33.22 390 LEU A C 1
ATOM 3139 O O . LEU A 1 390 ? -23.608 33.777 19.531 1.00 33.22 390 LEU A O 1
ATOM 3143 N N . ASP A 1 391 ? -25.622 32.777 19.476 1.00 37.50 391 ASP A N 1
ATOM 3144 C CA . ASP A 1 391 ? -25.370 31.765 20.499 1.00 37.50 391 ASP A CA 1
ATOM 3145 C C . ASP A 1 391 ? -24.230 30.831 20.031 1.00 37.50 391 ASP A C 1
ATOM 3147 O O . ASP A 1 391 ? -24.420 30.110 19.040 1.00 37.50 391 ASP A O 1
ATOM 3151 N N . PRO A 1 392 ? -23.074 30.781 20.727 1.00 39.88 392 PRO A N 1
ATOM 3152 C CA . PRO A 1 392 ? -21.946 29.899 20.391 1.00 39.88 392 PRO A CA 1
ATOM 3153 C C . PRO A 1 392 ? -22.350 28.414 20.297 1.00 39.88 392 PRO A C 1
ATOM 3155 O O . PRO A 1 392 ? -21.707 27.601 19.632 1.00 39.88 392 PRO A O 1
ATOM 3158 N N . ARG A 1 393 ? -23.488 28.044 20.906 1.00 42.91 393 ARG A N 1
ATOM 3159 C CA . ARG A 1 393 ? -24.055 26.684 20.910 1.00 42.91 393 ARG A CA 1
ATOM 3160 C C . ARG A 1 393 ? -24.673 26.251 19.577 1.00 42.91 393 ARG A C 1
ATOM 3162 O O . ARG A 1 393 ? -24.933 25.059 19.391 1.00 42.91 393 ARG A O 1
ATOM 3169 N N . GLY A 1 394 ? -24.927 27.176 18.650 1.00 43.62 394 GLY A N 1
ATOM 3170 C CA . GLY A 1 394 ? -25.447 26.859 17.316 1.00 43.62 394 GLY A CA 1
ATOM 3171 C C . GLY A 1 394 ? -24.400 26.229 16.392 1.00 43.62 394 GLY A C 1
ATOM 3172 O O . GLY A 1 394 ? -24.715 25.284 15.672 1.00 43.62 394 GLY A O 1
ATOM 3173 N N . MET A 1 395 ? -23.146 26.693 16.466 1.00 46.31 395 MET A N 1
ATOM 3174 C CA . MET A 1 395 ? -22.089 26.363 15.496 1.00 46.31 395 MET A CA 1
ATOM 3175 C C . MET A 1 395 ? -21.537 24.935 15.649 1.00 46.31 395 MET A C 1
ATOM 3177 O O . MET A 1 395 ? -21.186 24.291 14.661 1.00 46.31 395 MET A O 1
ATOM 3181 N N . LEU A 1 396 ? -21.547 24.368 16.863 1.00 51.09 396 LEU A N 1
ATOM 3182 C CA . LEU A 1 396 ? -21.137 22.972 17.090 1.00 51.09 396 LEU A CA 1
ATOM 3183 C C . LEU A 1 396 ? -22.102 21.933 16.484 1.00 51.09 396 LEU A C 1
ATOM 3185 O O . LEU A 1 396 ? -21.727 20.765 16.334 1.00 51.09 396 LEU A O 1
ATOM 3189 N N . LYS A 1 397 ? -23.331 22.317 16.101 1.00 49.72 397 LYS A N 1
ATOM 3190 C CA . LYS A 1 397 ? -24.272 21.407 15.420 1.00 49.72 397 LYS A CA 1
ATOM 3191 C C . LYS A 1 397 ? -23.825 21.068 13.995 1.00 49.72 397 LYS A C 1
ATOM 3193 O O . LYS A 1 397 ? -24.078 19.945 13.550 1.00 49.72 397 LYS A O 1
ATOM 3198 N N . ASP A 1 398 ? -23.103 21.975 13.338 1.00 55.34 398 ASP A N 1
ATOM 3199 C CA . ASP A 1 398 ? -22.638 21.825 11.952 1.00 55.34 398 ASP A CA 1
ATOM 3200 C C . ASP A 1 398 ? -21.387 20.937 11.827 1.00 55.34 398 ASP A C 1
ATOM 3202 O O . ASP A 1 398 ? -21.070 20.419 10.749 1.00 55.34 398 ASP A O 1
ATOM 3206 N N . ILE A 1 399 ? -20.708 20.671 12.948 1.00 62.66 399 ILE A N 1
ATOM 3207 C CA . ILE A 1 399 ? -19.545 19.784 13.032 1.00 62.66 399 ILE A CA 1
ATOM 3208 C C . ILE A 1 399 ? -20.023 18.323 13.013 1.00 62.66 399 ILE A C 1
ATOM 3210 O O . ILE A 1 399 ? -20.459 17.766 14.020 1.00 62.66 399 ILE A O 1
ATOM 3214 N N . ARG A 1 400 ? -19.967 17.684 11.838 1.00 64.50 400 ARG A N 1
ATOM 3215 C CA . ARG A 1 400 ? -20.371 16.283 11.605 1.00 64.50 400 ARG A CA 1
ATOM 3216 C C . ARG A 1 400 ? -19.162 15.390 11.358 1.00 64.50 400 ARG A C 1
ATOM 3218 O O . ARG A 1 400 ? -18.208 15.810 10.717 1.00 64.50 400 ARG A O 1
ATOM 3225 N N . PHE A 1 401 ? -19.222 14.115 11.732 1.00 64.06 401 PHE A N 1
ATOM 3226 C CA . PHE A 1 401 ? -18.095 13.200 11.497 1.00 64.06 401 PHE A CA 1
ATOM 3227 C C . PHE A 1 401 ? -17.981 12.701 10.028 1.00 64.06 401 PHE A C 1
ATOM 3229 O O . PHE A 1 401 ? -16.920 12.229 9.628 1.00 64.06 401 PHE A O 1
ATOM 3236 N N . LYS A 1 402 ? -18.985 12.950 9.156 1.00 70.19 402 LYS A N 1
ATOM 3237 C CA . LYS A 1 402 ? -18.831 12.852 7.676 1.00 70.19 402 LYS A CA 1
ATOM 3238 C C . LYS A 1 402 ? -17.750 13.811 7.148 1.00 70.19 402 LYS A C 1
ATOM 3240 O O . LYS A 1 402 ? -16.999 13.460 6.251 1.00 70.19 402 LYS A O 1
ATOM 3245 N N . HIS A 1 403 ? -17.614 15.000 7.730 1.00 73.56 403 HIS A N 1
ATOM 3246 C CA . HIS A 1 403 ? -16.587 15.963 7.324 1.00 73.56 403 HIS A CA 1
ATOM 3247 C C . HIS A 1 403 ? -15.166 15.439 7.582 1.00 73.56 403 HIS A C 1
ATOM 3249 O O . HIS A 1 403 ? -14.287 15.606 6.745 1.00 73.56 403 HIS A O 1
ATOM 3255 N N . MET A 1 404 ? -14.963 14.704 8.678 1.00 75.62 404 MET A N 1
ATOM 3256 C CA . MET A 1 404 ? -13.691 14.043 8.973 1.00 75.62 404 MET A CA 1
ATOM 3257 C C . MET A 1 404 ? -13.377 12.917 7.957 1.00 75.62 404 MET A C 1
ATOM 3259 O O . MET A 1 404 ? -12.214 12.606 7.722 1.00 75.62 404 MET A O 1
ATOM 3263 N N . GLN A 1 405 ? -14.382 12.291 7.323 1.00 73.81 405 GLN A N 1
ATOM 3264 C CA . GLN A 1 405 ? -14.173 11.325 6.220 1.00 73.81 405 GLN A CA 1
ATOM 3265 C C . GLN A 1 405 ? -13.596 12.024 5.015 1.00 73.81 405 GLN A C 1
ATOM 3267 O O . GLN A 1 405 ? -12.567 11.607 4.488 1.00 73.81 405 GLN A O 1
ATOM 3272 N N . SER A 1 406 ? -14.237 13.125 4.637 1.00 78.06 406 SER A N 1
ATOM 3273 C CA . SER A 1 406 ? -13.798 13.964 3.537 1.00 78.06 406 SER A CA 1
ATOM 3274 C C . SER A 1 406 ? -12.386 14.508 3.779 1.00 78.06 406 SER A C 1
ATOM 3276 O O . SER A 1 406 ? -11.566 14.437 2.871 1.00 78.06 406 SER A O 1
ATOM 3278 N N . LEU A 1 407 ? -12.042 14.946 5.000 1.00 83.00 407 LEU A N 1
ATOM 3279 C CA . LEU A 1 407 ? -10.680 15.394 5.332 1.00 83.00 407 LEU A CA 1
ATOM 3280 C C . LEU A 1 407 ? -9.630 14.282 5.157 1.00 83.00 407 LEU A C 1
ATOM 3282 O O . LEU A 1 407 ? -8.629 14.508 4.482 1.00 83.00 407 LEU A O 1
ATOM 3286 N N . HIS A 1 408 ? -9.859 13.069 5.676 1.00 82.94 408 HIS A N 1
ATOM 3287 C CA . HIS A 1 408 ? -8.925 11.949 5.466 1.00 82.94 408 HIS A CA 1
ATOM 3288 C C . HIS A 1 408 ? -8.846 11.504 3.997 1.00 82.94 408 HIS A C 1
ATOM 3290 O O . HIS A 1 408 ? -7.767 11.164 3.515 1.00 82.94 408 HIS A O 1
ATOM 3296 N N . HIS A 1 409 ? -9.955 11.553 3.257 1.00 84.38 409 HIS A N 1
ATOM 3297 C CA . HIS A 1 409 ? -9.959 11.267 1.823 1.00 84.38 409 HIS A CA 1
ATOM 3298 C C . HIS A 1 409 ? -9.145 12.302 1.026 1.00 84.38 409 HIS A C 1
ATOM 3300 O O . HIS A 1 409 ? -8.360 11.941 0.143 1.00 84.38 409 HIS A O 1
ATOM 3306 N N . HIS A 1 410 ? -9.263 13.589 1.369 1.00 86.38 410 HIS A N 1
ATOM 3307 C CA . HIS A 1 410 ? -8.402 14.629 0.808 1.00 86.38 410 HIS A CA 1
ATOM 3308 C C . HIS A 1 410 ? -6.930 14.408 1.189 1.00 86.38 410 HIS A C 1
ATOM 3310 O O . HIS A 1 410 ? -6.064 14.615 0.341 1.00 86.38 410 HIS A O 1
ATOM 3316 N N . ALA A 1 411 ? -6.631 13.918 2.400 1.00 87.12 411 ALA A N 1
ATOM 3317 C CA . ALA A 1 411 ? -5.265 13.578 2.809 1.00 87.12 411 ALA A CA 1
ATOM 3318 C C . ALA A 1 411 ? -4.667 12.447 1.949 1.00 87.12 411 ALA A C 1
ATOM 3320 O O . ALA A 1 411 ? -3.563 12.604 1.426 1.00 87.12 411 ALA A O 1
ATOM 3321 N N . GLU A 1 412 ? -5.408 11.353 1.730 1.00 85.62 412 GLU A N 1
ATOM 3322 C CA . GLU A 1 412 ? -4.996 10.251 0.839 1.00 85.62 412 GLU A CA 1
ATOM 3323 C C . GLU A 1 412 ? -4.757 10.765 -0.594 1.00 85.62 412 GLU A C 1
ATOM 3325 O O . GLU A 1 412 ? -3.756 10.437 -1.235 1.00 85.62 412 GLU A O 1
ATOM 3330 N N . THR A 1 413 ? -5.650 11.626 -1.087 1.00 87.75 413 THR A N 1
ATOM 3331 C CA . THR A 1 413 ? -5.561 12.219 -2.430 1.00 87.75 413 THR A CA 1
ATOM 3332 C C . THR A 1 413 ? -4.334 13.125 -2.582 1.00 87.75 413 THR A C 1
ATOM 3334 O O . THR A 1 413 ? -3.627 13.042 -3.590 1.00 87.75 413 THR A O 1
ATOM 3337 N N . ILE A 1 414 ? -4.023 13.949 -1.574 1.00 90.50 414 ILE A N 1
ATOM 3338 C CA . ILE A 1 414 ? -2.820 14.795 -1.546 1.00 90.50 414 ILE A CA 1
ATOM 3339 C C . ILE A 1 414 ? -1.550 13.935 -1.538 1.00 90.50 414 ILE A C 1
ATOM 3341 O O . ILE A 1 414 ? -0.623 14.217 -2.297 1.00 90.50 414 ILE A O 1
ATOM 3345 N N . GLN A 1 415 ? -1.511 12.859 -0.748 1.00 89.06 415 GLN A N 1
ATOM 3346 C CA . GLN A 1 415 ? -0.358 11.953 -0.702 1.00 89.06 415 GLN A CA 1
ATOM 3347 C C . GLN A 1 415 ? -0.106 11.266 -2.052 1.00 89.06 415 GLN A C 1
ATOM 3349 O O . GLN A 1 415 ? 1.029 11.263 -2.533 1.00 89.06 415 GLN A O 1
ATOM 3354 N N . LYS A 1 416 ? -1.158 10.750 -2.706 1.00 88.25 416 LYS A N 1
ATOM 3355 C CA . LYS A 1 416 ? -1.062 10.175 -4.063 1.00 88.25 416 LYS A CA 1
ATOM 3356 C C . LYS A 1 416 ? -0.555 11.199 -5.080 1.00 88.25 416 LYS A C 1
ATOM 3358 O O . LYS A 1 416 ? 0.310 10.890 -5.894 1.00 88.25 416 LYS A O 1
ATOM 3363 N N . SER A 1 417 ? -1.051 12.429 -4.990 1.00 91.12 417 SER A N 1
ATOM 3364 C CA . SER A 1 417 ? -0.647 13.540 -5.857 1.00 91.12 417 SER A CA 1
ATOM 3365 C C . SER A 1 417 ? 0.832 13.889 -5.707 1.00 91.12 417 SER A C 1
ATOM 3367 O O . SER A 1 417 ? 1.536 14.052 -6.700 1.00 91.12 417 SER A O 1
ATOM 3369 N N . MET A 1 418 ? 1.323 13.959 -4.465 1.00 90.81 418 MET A N 1
ATOM 3370 C CA . MET A 1 418 ? 2.739 14.198 -4.177 1.00 90.81 418 MET A CA 1
ATOM 3371 C C . MET A 1 418 ? 3.628 13.102 -4.765 1.00 90.81 418 MET A C 1
ATOM 3373 O O . MET A 1 418 ? 4.637 13.418 -5.390 1.00 90.81 418 MET A O 1
ATOM 3377 N N . LEU A 1 419 ? 3.234 11.834 -4.613 1.00 90.12 419 LEU A N 1
ATOM 3378 C CA . LEU A 1 419 ? 3.966 10.709 -5.190 1.00 90.12 419 LEU A CA 1
ATOM 3379 C C . LEU A 1 419 ? 4.056 10.823 -6.717 1.00 90.12 419 LEU A C 1
ATOM 3381 O O . LEU A 1 419 ? 5.145 10.711 -7.266 1.00 90.12 419 LEU A O 1
ATOM 3385 N N . ILE A 1 420 ? 2.940 11.091 -7.400 1.00 90.00 420 ILE A N 1
ATOM 3386 C CA . ILE A 1 420 ? 2.913 11.234 -8.864 1.00 90.00 420 ILE A CA 1
ATOM 3387 C C . ILE A 1 420 ? 3.857 12.346 -9.338 1.00 90.00 420 ILE A C 1
ATOM 3389 O O . ILE A 1 420 ? 4.630 12.139 -10.275 1.00 90.00 420 ILE A O 1
ATOM 3393 N N . LEU A 1 421 ? 3.819 13.510 -8.686 1.00 92.31 421 LEU A N 1
ATOM 3394 C CA . LEU A 1 421 ? 4.695 14.631 -9.026 1.00 92.31 421 LEU A CA 1
ATOM 3395 C C . LEU A 1 421 ? 6.170 14.275 -8.829 1.00 92.31 421 LEU A C 1
ATOM 3397 O O . LEU A 1 421 ? 6.980 14.539 -9.716 1.00 92.31 421 LEU A O 1
ATO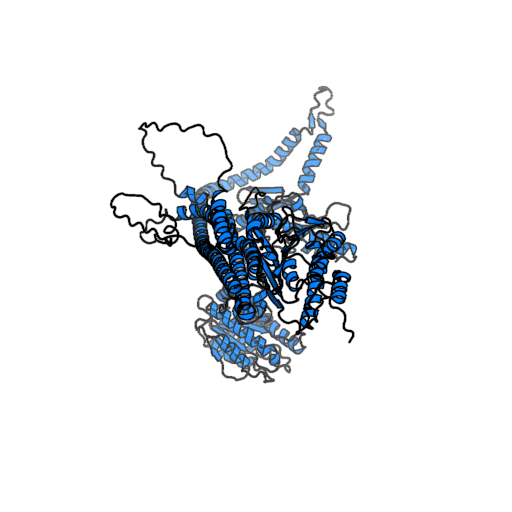M 3401 N N . ASP A 1 422 ? 6.513 13.639 -7.707 1.00 91.06 422 ASP A N 1
ATOM 3402 C CA . ASP A 1 422 ? 7.889 13.240 -7.409 1.00 91.06 422 ASP A CA 1
ATOM 3403 C C . ASP A 1 422 ? 8.391 12.180 -8.425 1.00 91.06 422 ASP A C 1
ATOM 3405 O O . ASP A 1 422 ? 9.533 12.256 -8.888 1.00 91.06 422 ASP A O 1
ATOM 3409 N N . LEU A 1 423 ? 7.531 11.245 -8.858 1.00 91.19 423 LEU A N 1
ATOM 3410 C CA . LEU A 1 423 ? 7.852 10.260 -9.904 1.00 91.19 423 LEU A CA 1
ATOM 3411 C C . LEU A 1 423 ? 8.067 10.912 -11.279 1.00 91.19 423 LEU A C 1
ATOM 3413 O O . LEU A 1 423 ? 9.030 10.559 -11.964 1.00 91.19 423 LEU A O 1
ATOM 3417 N N . ASN A 1 424 ? 7.217 11.868 -11.675 1.00 93.81 424 ASN A N 1
ATOM 3418 C CA . ASN A 1 424 ? 7.363 12.616 -12.930 1.00 93.81 424 ASN A CA 1
ATOM 3419 C C . ASN A 1 424 ? 8.650 13.456 -12.945 1.00 93.81 424 ASN A C 1
ATOM 3421 O O . ASN A 1 424 ? 9.350 13.473 -13.955 1.00 93.81 424 ASN A O 1
ATOM 3425 N N . VAL A 1 425 ? 8.996 14.116 -11.831 1.00 94.44 425 VAL A N 1
ATOM 3426 C CA . VAL A 1 425 ? 10.273 14.845 -11.693 1.00 94.44 425 VAL A CA 1
ATOM 3427 C C . VAL A 1 425 ? 11.456 13.895 -11.898 1.00 94.44 425 VAL A C 1
ATOM 3429 O O . VAL A 1 425 ? 12.407 14.242 -12.598 1.00 94.44 425 VAL A O 1
ATOM 3432 N N . GLY A 1 426 ? 11.379 12.674 -11.355 1.00 93.88 426 GLY A N 1
ATOM 3433 C CA . GLY A 1 426 ? 12.369 11.624 -11.604 1.00 93.88 426 GLY A CA 1
ATOM 3434 C C . GLY A 1 426 ? 12.512 11.271 -13.089 1.00 93.88 426 GLY A C 1
ATOM 3435 O O . GLY A 1 426 ? 13.628 11.243 -13.604 1.00 93.88 426 GLY A O 1
ATOM 3436 N N . VAL A 1 427 ? 11.395 11.071 -13.801 1.00 94.38 427 VAL A N 1
ATOM 3437 C CA . VAL A 1 427 ? 11.398 10.803 -15.254 1.00 94.38 427 VAL A CA 1
ATOM 3438 C C . VAL A 1 427 ? 12.034 11.958 -16.028 1.00 94.38 427 VAL A C 1
ATOM 3440 O O . VAL A 1 427 ? 12.921 11.725 -16.845 1.00 94.38 427 VAL A O 1
ATOM 3443 N N . LEU A 1 428 ? 11.627 13.201 -15.752 1.00 95.06 428 LEU A N 1
ATOM 3444 C CA . LEU A 1 428 ? 12.160 14.397 -16.413 1.00 95.06 428 LEU A CA 1
ATOM 3445 C C . LEU A 1 428 ? 13.670 14.537 -16.209 1.00 95.06 428 LEU A C 1
ATOM 3447 O O . LEU A 1 428 ? 14.397 14.827 -17.159 1.00 95.06 428 LEU A O 1
ATOM 3451 N N . LYS A 1 429 ? 14.150 14.282 -14.988 1.00 95.19 429 LYS A N 1
ATOM 3452 C CA . LYS A 1 429 ? 15.579 14.281 -14.677 1.00 95.19 429 LYS A CA 1
ATOM 3453 C C . LYS A 1 429 ? 16.330 13.233 -15.501 1.00 95.19 429 LYS A C 1
ATOM 3455 O O . LYS A 1 429 ? 17.331 13.576 -16.122 1.00 95.19 429 LYS A O 1
ATOM 3460 N N . ASN A 1 430 ? 15.821 12.003 -15.567 1.00 95.44 430 ASN A N 1
ATOM 3461 C CA . ASN A 1 430 ? 16.461 10.930 -16.330 1.00 95.44 430 ASN A CA 1
ATOM 3462 C C . ASN A 1 430 ? 16.488 11.222 -17.845 1.00 95.44 430 ASN A C 1
ATOM 3464 O O . ASN A 1 430 ? 17.493 10.958 -18.501 1.00 95.44 430 ASN A O 1
ATOM 3468 N N . ILE A 1 431 ? 15.422 11.822 -18.400 1.00 96.06 431 ILE A N 1
ATOM 3469 C CA . ILE A 1 431 ? 15.405 12.299 -19.796 1.00 96.06 431 ILE A CA 1
ATOM 3470 C C . ILE A 1 431 ? 16.489 13.364 -20.004 1.00 96.06 431 ILE A C 1
ATOM 3472 O O . ILE A 1 431 ? 17.227 13.307 -20.987 1.00 96.06 431 ILE A O 1
ATOM 3476 N N . GLY A 1 432 ? 16.595 14.322 -19.079 1.00 95.19 432 GLY A N 1
ATOM 3477 C CA . GLY A 1 432 ? 17.616 15.364 -19.126 1.00 95.19 432 GLY A CA 1
ATOM 3478 C C . GLY A 1 432 ? 19.033 14.787 -19.123 1.00 95.19 432 GLY A C 1
ATOM 3479 O O . GLY A 1 432 ? 19.826 15.112 -20.000 1.00 95.19 432 GLY A O 1
ATOM 3480 N N . GLU A 1 433 ? 19.329 13.872 -18.200 1.00 95.62 433 GLU A N 1
ATOM 3481 C CA . GLU A 1 433 ? 20.630 13.194 -18.115 1.00 95.62 433 GLU A CA 1
ATOM 3482 C C . GLU A 1 433 ? 20.957 12.398 -19.388 1.00 95.62 433 GLU A C 1
ATOM 3484 O O . GLU A 1 433 ? 22.092 12.418 -19.861 1.00 95.62 433 GLU A O 1
ATOM 3489 N N . HIS A 1 434 ? 19.972 11.724 -19.988 1.00 95.38 434 HIS A N 1
ATOM 3490 C CA . HIS A 1 434 ? 20.165 10.977 -21.234 1.00 95.38 434 HIS A CA 1
ATOM 3491 C C . HIS A 1 434 ? 20.575 11.877 -22.403 1.00 95.38 434 HIS A C 1
ATOM 3493 O O . HIS A 1 434 ? 21.547 11.580 -23.100 1.00 95.38 434 HIS A O 1
ATOM 3499 N N . TYR A 1 435 ? 19.868 12.990 -22.607 1.00 95.12 435 TYR A N 1
ATOM 3500 C CA . TYR A 1 435 ? 20.173 13.913 -23.701 1.00 95.12 435 TYR A CA 1
ATOM 3501 C C . TYR A 1 435 ? 21.421 14.766 -23.441 1.00 95.12 435 TYR A C 1
ATOM 3503 O O . TYR A 1 435 ? 22.135 15.075 -24.394 1.00 95.12 435 TYR A O 1
ATOM 3511 N N . ASP A 1 436 ? 21.735 15.089 -22.185 1.00 94.38 436 ASP A N 1
ATOM 3512 C CA . ASP A 1 436 ? 23.006 15.723 -21.811 1.00 94.38 436 ASP A CA 1
ATOM 3513 C C . ASP A 1 436 ? 24.194 14.807 -22.151 1.00 94.38 436 ASP A C 1
ATOM 3515 O O . ASP A 1 436 ? 25.122 15.202 -22.861 1.00 94.38 436 ASP A O 1
ATOM 3519 N N . ASN A 1 437 ? 24.102 13.524 -21.782 1.00 93.00 437 ASN A N 1
ATOM 3520 C CA . ASN A 1 437 ? 25.093 12.518 -22.162 1.00 93.00 437 ASN A CA 1
ATOM 3521 C C . ASN A 1 437 ? 25.214 12.376 -23.687 1.00 93.00 437 ASN A C 1
ATOM 3523 O O . ASN A 1 437 ? 26.327 12.300 -24.212 1.00 93.00 437 ASN A O 1
ATOM 3527 N N . LEU A 1 438 ? 24.093 12.379 -24.417 1.00 90.81 438 LEU A N 1
ATOM 3528 C CA . LEU A 1 438 ? 24.088 12.320 -25.882 1.00 90.81 438 LEU A CA 1
ATOM 3529 C C . LEU A 1 438 ? 24.762 13.553 -26.515 1.00 90.81 438 LEU A C 1
ATOM 3531 O O . LEU A 1 438 ? 25.487 13.421 -27.502 1.00 90.81 438 LEU A O 1
ATOM 3535 N N . ALA A 1 439 ? 24.581 14.745 -25.935 1.00 91.69 439 ALA A N 1
ATOM 3536 C CA . ALA A 1 439 ? 25.226 15.974 -26.399 1.00 91.69 439 ALA A CA 1
ATOM 3537 C C . ALA A 1 439 ? 26.754 15.938 -26.242 1.00 91.69 439 ALA A C 1
ATOM 3539 O O . ALA A 1 439 ? 27.483 16.411 -27.118 1.00 91.69 439 ALA A O 1
ATOM 3540 N N . VAL A 1 440 ? 27.235 15.384 -25.124 1.00 89.44 440 VAL A N 1
ATOM 3541 C CA . VAL A 1 440 ? 28.668 15.289 -24.804 1.00 89.44 440 VAL A CA 1
ATOM 3542 C C . VAL A 1 440 ? 29.368 14.197 -25.616 1.00 89.44 440 VAL A C 1
ATOM 3544 O O . VAL A 1 440 ? 30.536 14.361 -25.974 1.00 89.44 440 VAL A O 1
ATOM 3547 N N . THR A 1 441 ? 28.671 13.098 -25.909 1.00 87.81 441 THR A N 1
ATOM 3548 C CA . THR A 1 441 ? 29.232 11.926 -26.599 1.00 87.81 441 THR A CA 1
ATOM 3549 C C . THR A 1 441 ? 29.115 12.040 -28.117 1.00 87.81 441 THR A C 1
ATOM 3551 O O . THR A 1 441 ? 30.126 12.194 -28.799 1.00 87.81 441 THR A O 1
ATOM 3554 N N . GLU A 1 442 ? 27.894 12.031 -28.649 1.00 86.50 442 GLU A N 1
ATOM 3555 C CA . GLU A 1 442 ? 27.641 11.907 -30.090 1.00 86.50 442 GLU A CA 1
ATOM 3556 C C . GLU A 1 442 ? 27.654 13.246 -30.826 1.00 86.50 442 GLU A C 1
ATOM 3558 O O . GLU A 1 442 ? 28.074 13.320 -31.980 1.00 86.50 442 GLU A O 1
ATOM 3563 N N . PHE A 1 443 ? 27.236 14.325 -30.161 1.00 87.00 443 PHE A N 1
ATOM 3564 C CA . PHE A 1 443 ? 27.172 15.660 -30.762 1.00 87.00 443 PHE A CA 1
ATOM 3565 C C . PHE A 1 443 ? 28.341 16.564 -30.362 1.00 87.00 443 PHE A C 1
ATOM 3567 O O . PHE A 1 443 ? 28.241 17.785 -30.490 1.00 87.00 443 PHE A O 1
ATOM 3574 N N . LYS A 1 444 ? 29.469 15.993 -29.912 1.00 84.31 444 LYS A N 1
ATOM 3575 C CA . LYS A 1 444 ? 30.637 16.740 -29.413 1.00 84.31 444 LYS A CA 1
ATOM 3576 C C . LYS A 1 444 ? 31.162 17.799 -30.391 1.00 84.31 444 LYS A C 1
ATOM 3578 O O . LYS A 1 444 ? 31.573 18.861 -29.934 1.00 84.31 444 LYS A O 1
ATOM 3583 N N . ASP A 1 445 ? 31.088 17.556 -31.694 1.00 85.44 445 ASP A N 1
ATOM 3584 C CA . ASP A 1 445 ? 31.594 18.479 -32.720 1.00 85.44 445 ASP A CA 1
ATOM 3585 C C . ASP A 1 445 ? 30.460 19.169 -33.514 1.00 85.44 445 ASP A C 1
ATOM 3587 O O . ASP A 1 445 ? 30.698 19.774 -34.556 1.00 85.44 445 ASP A O 1
ATOM 3591 N N . MET A 1 446 ? 29.210 19.088 -33.032 1.00 86.50 446 MET A N 1
ATOM 3592 C CA . MET A 1 446 ? 28.022 19.655 -33.686 1.00 86.50 446 MET A CA 1
ATOM 3593 C C . MET A 1 446 ? 27.363 20.746 -32.828 1.00 86.50 446 MET A C 1
ATOM 3595 O O . MET A 1 446 ? 26.364 20.505 -32.144 1.00 86.50 446 MET A O 1
ATOM 3599 N N . ASP A 1 447 ? 27.889 21.972 -32.895 1.00 85.94 447 ASP A N 1
ATOM 3600 C CA . ASP A 1 447 ? 27.433 23.102 -32.065 1.00 85.94 447 ASP A CA 1
ATOM 3601 C C . ASP A 1 447 ? 25.936 23.413 -32.212 1.00 85.94 447 ASP A C 1
ATOM 3603 O O . ASP A 1 447 ? 25.267 23.714 -31.222 1.00 85.94 447 ASP A O 1
ATOM 3607 N N . ALA A 1 448 ? 25.378 23.276 -33.420 1.00 85.94 448 ALA A N 1
ATOM 3608 C CA . ALA A 1 448 ? 23.947 23.467 -33.656 1.00 85.94 448 ALA A CA 1
ATOM 3609 C C . ALA A 1 448 ? 23.094 22.445 -32.880 1.00 85.94 448 ALA A C 1
ATOM 3611 O O . ALA A 1 448 ? 22.119 22.823 -32.232 1.00 85.94 448 ALA A O 1
ATOM 3612 N N . CYS A 1 449 ? 23.484 21.166 -32.875 1.00 88.06 449 CYS A N 1
ATOM 3613 C CA . CYS A 1 449 ? 22.773 20.116 -32.139 1.00 88.06 449 CYS A CA 1
ATOM 3614 C C . CYS A 1 449 ? 22.898 20.310 -30.623 1.00 88.06 449 CYS A C 1
ATOM 3616 O O . CYS A 1 449 ? 21.900 20.213 -29.909 1.00 88.06 449 CYS A O 1
ATOM 3618 N N . LYS A 1 450 ? 24.089 20.675 -30.127 1.00 90.62 450 LYS A N 1
ATOM 3619 C CA . LYS A 1 450 ? 24.284 21.019 -28.709 1.00 90.62 450 LYS A CA 1
ATOM 3620 C C . LYS A 1 450 ? 23.440 22.210 -28.280 1.00 90.62 450 LYS A C 1
ATOM 3622 O O . LYS A 1 450 ? 22.866 22.185 -27.197 1.00 90.62 450 LYS A O 1
ATOM 3627 N N . ALA A 1 451 ? 23.355 23.255 -29.104 1.00 87.88 451 ALA A N 1
ATOM 3628 C CA . ALA A 1 451 ? 22.535 24.424 -28.803 1.00 87.88 451 ALA A CA 1
ATOM 3629 C C . ALA A 1 451 ? 21.052 24.045 -28.667 1.00 87.88 451 ALA A C 1
ATOM 3631 O O . ALA A 1 451 ? 20.390 24.489 -27.730 1.00 87.88 451 ALA A O 1
ATOM 3632 N N . VAL A 1 452 ? 20.553 23.176 -29.553 1.00 89.31 452 VAL A N 1
ATOM 3633 C CA . VAL A 1 452 ? 19.183 22.650 -29.490 1.00 89.31 452 VAL A CA 1
ATOM 3634 C C . VAL A 1 452 ? 18.966 21.799 -28.230 1.00 89.31 452 VAL A C 1
ATOM 3636 O O . VAL A 1 452 ? 17.964 21.996 -27.544 1.00 89.31 452 VAL A O 1
ATOM 3639 N N . ILE A 1 453 ? 19.896 20.899 -27.886 1.00 92.69 453 ILE A N 1
ATOM 3640 C CA . ILE A 1 453 ? 19.792 20.074 -26.669 1.00 92.69 453 ILE A CA 1
ATOM 3641 C C . ILE A 1 453 ? 19.836 20.948 -25.413 1.00 92.69 453 ILE A C 1
ATOM 3643 O O . ILE A 1 453 ? 19.002 20.785 -24.532 1.00 92.69 453 ILE A O 1
ATOM 3647 N N . ASN A 1 454 ? 20.743 21.921 -25.336 1.00 90.56 454 ASN A N 1
ATOM 3648 C CA . ASN A 1 454 ? 20.838 22.826 -24.190 1.00 90.56 454 ASN A CA 1
ATOM 3649 C C . ASN A 1 454 ? 19.547 23.622 -23.971 1.00 90.56 454 ASN A C 1
ATOM 3651 O O . ASN A 1 454 ? 19.143 23.831 -22.827 1.00 90.56 454 ASN A O 1
ATOM 3655 N N . GLU A 1 455 ? 18.891 24.058 -25.049 1.00 87.62 455 GLU A N 1
ATOM 3656 C CA . GLU A 1 455 ? 17.580 24.697 -24.946 1.00 87.62 455 GLU A CA 1
ATOM 3657 C C . GLU A 1 455 ? 16.531 23.711 -24.416 1.00 87.62 455 GLU A C 1
ATOM 3659 O O . GLU A 1 455 ? 15.818 24.025 -23.471 1.00 87.62 455 GLU A O 1
ATOM 3664 N N . PHE A 1 456 ? 16.496 22.481 -24.931 1.00 92.19 456 PHE A N 1
ATOM 3665 C CA . PHE A 1 456 ? 15.608 21.432 -24.425 1.00 92.19 456 PHE A CA 1
ATOM 3666 C C . PHE A 1 456 ? 15.835 21.106 -22.935 1.00 92.19 456 PHE A C 1
ATOM 3668 O O . PHE A 1 456 ? 14.872 20.993 -22.175 1.00 92.19 456 PHE A O 1
ATOM 3675 N N . LEU A 1 457 ? 17.090 21.019 -22.482 1.00 93.75 457 LEU A N 1
ATOM 3676 C CA . LEU A 1 457 ? 17.445 20.758 -21.081 1.00 93.75 457 LEU A CA 1
ATOM 3677 C C . LEU A 1 457 ? 16.996 21.885 -20.144 1.00 93.75 457 LEU A C 1
ATOM 3679 O O . LEU A 1 457 ? 16.517 21.614 -19.040 1.00 93.75 457 LEU A O 1
ATOM 3683 N N . ARG A 1 458 ? 17.102 23.148 -20.581 1.00 88.50 458 ARG A N 1
ATOM 3684 C CA . ARG A 1 458 ? 16.549 24.288 -19.830 1.00 88.50 458 ARG A CA 1
ATOM 3685 C C . ARG A 1 458 ? 15.047 24.142 -19.634 1.00 88.50 458 ARG A C 1
ATOM 3687 O O . ARG A 1 458 ? 14.550 24.460 -18.554 1.00 88.50 458 ARG A O 1
ATOM 3694 N N . GLU A 1 459 ? 14.344 23.616 -20.631 1.00 85.12 459 GLU A N 1
ATOM 3695 C CA . GLU A 1 459 ? 12.897 23.447 -20.551 1.00 85.12 459 GLU A CA 1
ATOM 3696 C C . GLU A 1 459 ? 12.462 22.271 -19.697 1.00 85.12 459 GLU A C 1
ATOM 3698 O O . GLU A 1 459 ? 11.545 22.412 -18.887 1.00 85.12 459 GLU A O 1
ATOM 3703 N N . ILE A 1 460 ? 13.182 21.155 -19.758 1.00 91.12 460 ILE A N 1
ATOM 3704 C CA . ILE A 1 460 ? 13.014 20.079 -18.779 1.00 91.12 460 ILE A CA 1
ATOM 3705 C C . ILE A 1 460 ? 13.202 20.623 -17.359 1.00 91.12 460 ILE A C 1
ATOM 3707 O O . ILE A 1 460 ? 12.382 20.353 -16.482 1.00 91.12 460 ILE A O 1
ATOM 3711 N N . ALA A 1 461 ? 14.247 21.421 -17.120 1.00 89.56 461 ALA A N 1
ATOM 3712 C CA . ALA A 1 461 ? 14.489 22.012 -15.807 1.00 89.56 461 ALA A CA 1
ATOM 3713 C C . ALA A 1 461 ? 13.367 22.980 -15.382 1.00 89.56 461 ALA A C 1
ATOM 3715 O O . ALA A 1 461 ? 12.992 23.012 -14.208 1.00 89.56 461 ALA A O 1
ATOM 3716 N N . SER A 1 462 ? 12.804 23.739 -16.326 1.00 86.88 462 SER A N 1
ATOM 3717 C CA . SER A 1 462 ? 11.661 24.629 -16.103 1.00 86.88 462 SER A CA 1
ATOM 3718 C C . SER A 1 462 ? 10.406 23.853 -15.680 1.00 86.88 462 SER A C 1
ATOM 3720 O O . SER A 1 462 ? 9.818 24.162 -14.639 1.00 86.88 462 SER A O 1
ATOM 3722 N N . ILE A 1 463 ? 10.044 22.796 -16.420 1.00 87.88 463 ILE A N 1
ATOM 3723 C CA . ILE A 1 463 ? 8.893 21.930 -16.109 1.00 87.88 463 ILE A CA 1
ATOM 3724 C C . ILE A 1 463 ? 9.103 21.239 -14.756 1.00 87.88 463 ILE A C 1
ATOM 3726 O O . ILE A 1 463 ? 8.241 21.332 -13.882 1.00 87.88 463 ILE A O 1
ATOM 3730 N N . SER A 1 464 ? 10.275 20.637 -14.524 1.00 91.00 464 SER A N 1
ATOM 3731 C CA . SER A 1 464 ? 10.620 20.003 -13.243 1.00 91.00 464 SER A CA 1
ATOM 3732 C C . SER A 1 464 ? 10.473 20.967 -12.066 1.00 91.00 464 SER A C 1
ATOM 3734 O O . SER A 1 464 ? 9.875 20.619 -11.050 1.00 91.00 464 SER A O 1
ATOM 3736 N N . LYS A 1 465 ? 10.934 22.216 -12.208 1.00 88.06 465 LYS A N 1
ATOM 3737 C CA . LYS A 1 465 ? 10.784 23.245 -11.170 1.00 88.06 465 LYS A CA 1
ATOM 3738 C C . LYS A 1 465 ? 9.317 23.601 -10.907 1.00 88.06 465 LYS A C 1
ATOM 3740 O O . LYS A 1 465 ? 8.955 23.892 -9.760 1.00 88.06 465 LYS A O 1
ATOM 3745 N N . MET A 1 466 ? 8.469 23.595 -11.936 1.00 87.00 466 MET A N 1
ATOM 3746 C CA . MET A 1 466 ? 7.031 23.819 -11.773 1.00 87.00 466 MET A CA 1
ATOM 3747 C C . MET A 1 466 ? 6.392 22.670 -10.987 1.00 87.00 466 MET A C 1
ATOM 3749 O O . MET A 1 466 ? 5.741 22.931 -9.973 1.00 87.00 466 MET A O 1
ATOM 3753 N N . LEU A 1 467 ? 6.672 21.416 -11.357 1.00 91.12 467 LEU A N 1
ATOM 3754 C CA . LEU A 1 467 ? 6.190 20.233 -10.634 1.00 91.12 467 LEU A CA 1
ATOM 3755 C C . LEU A 1 467 ? 6.680 20.201 -9.182 1.00 91.12 467 LEU A C 1
ATOM 3757 O O . LEU A 1 467 ? 5.894 19.951 -8.269 1.00 91.12 467 LEU A O 1
ATOM 3761 N N . GLU A 1 468 ? 7.949 20.531 -8.930 1.00 91.94 468 GLU A N 1
ATOM 3762 C CA . GLU A 1 468 ? 8.480 20.671 -7.571 1.00 91.94 468 GLU A CA 1
ATOM 3763 C C . GLU A 1 468 ? 7.731 21.745 -6.777 1.00 91.94 468 GLU A C 1
ATOM 3765 O O . GLU A 1 468 ? 7.460 21.573 -5.587 1.00 91.94 468 GLU A O 1
ATOM 3770 N N . THR A 1 469 ? 7.374 22.856 -7.426 1.00 87.06 469 THR A N 1
ATOM 3771 C CA . THR A 1 469 ? 6.569 23.910 -6.803 1.00 87.06 469 THR A CA 1
ATOM 3772 C C . THR A 1 469 ? 5.179 23.381 -6.439 1.00 87.06 469 THR A C 1
ATOM 3774 O O . THR A 1 469 ? 4.720 23.640 -5.326 1.00 87.06 469 THR A O 1
ATOM 3777 N N . ARG A 1 470 ? 4.536 22.578 -7.302 1.00 88.75 470 ARG A N 1
ATOM 3778 C CA . ARG A 1 470 ? 3.265 21.889 -6.990 1.00 88.75 470 ARG A CA 1
ATOM 3779 C C . ARG A 1 470 ? 3.413 20.890 -5.841 1.00 88.75 470 ARG A C 1
ATOM 3781 O O . ARG A 1 470 ? 2.595 20.897 -4.925 1.00 88.75 470 ARG A O 1
ATOM 3788 N N . SER A 1 471 ? 4.491 20.104 -5.827 1.00 90.69 471 SER A N 1
ATOM 3789 C CA . SER A 1 471 ? 4.806 19.147 -4.754 1.00 90.69 471 SER A CA 1
ATOM 3790 C C . SER A 1 471 ? 4.984 19.873 -3.413 1.00 90.69 471 SER A C 1
ATOM 3792 O O . SER A 1 471 ? 4.429 19.460 -2.396 1.00 90.69 471 SER A O 1
ATOM 3794 N N . ARG A 1 472 ? 5.662 21.031 -3.401 1.00 89.56 472 ARG A N 1
ATOM 3795 C CA . ARG A 1 472 ? 5.786 21.892 -2.208 1.00 89.56 472 ARG A CA 1
ATOM 3796 C C . ARG A 1 472 ? 4.443 22.480 -1.760 1.00 89.56 472 ARG A C 1
ATOM 3798 O O . ARG A 1 472 ? 4.182 22.510 -0.559 1.00 89.56 472 ARG A O 1
ATOM 3805 N N . GLN A 1 473 ? 3.589 22.912 -2.694 1.00 89.94 473 GLN A N 1
ATOM 3806 C CA . GLN A 1 473 ? 2.233 23.394 -2.384 1.00 89.94 473 GLN A CA 1
ATOM 3807 C C . GLN A 1 473 ? 1.397 22.304 -1.703 1.00 89.94 473 GLN A C 1
ATOM 3809 O O . GLN A 1 473 ? 0.820 22.549 -0.646 1.00 89.94 473 GLN A O 1
ATOM 3814 N N . LEU A 1 474 ? 1.402 21.087 -2.252 1.00 92.44 474 LEU A N 1
ATOM 3815 C CA . LEU A 1 474 ? 0.701 19.937 -1.680 1.00 92.44 474 LEU A CA 1
ATOM 3816 C C . LEU A 1 474 ? 1.269 19.515 -0.319 1.00 92.44 474 LEU A C 1
ATOM 3818 O O . LEU A 1 474 ? 0.494 19.223 0.585 1.00 92.44 474 LEU A O 1
ATOM 3822 N N . LYS A 1 475 ? 2.595 19.556 -0.126 1.00 90.94 475 LYS A N 1
ATOM 3823 C CA . LYS A 1 475 ? 3.235 19.308 1.183 1.00 90.94 475 LYS A CA 1
ATOM 3824 C C . LYS A 1 475 ? 2.766 20.301 2.247 1.00 90.94 475 LYS A C 1
ATOM 3826 O O . LYS A 1 475 ? 2.452 19.901 3.364 1.00 90.94 475 LYS A O 1
ATOM 3831 N N . CYS A 1 476 ? 2.688 21.586 1.900 1.00 89.44 476 CYS A N 1
ATOM 3832 C CA . CYS A 1 476 ? 2.153 22.608 2.799 1.00 89.44 476 CYS A CA 1
ATOM 3833 C C . CYS A 1 476 ? 0.666 22.368 3.099 1.00 89.44 476 CYS A C 1
ATOM 3835 O O . CYS A 1 476 ? 0.254 22.434 4.255 1.00 89.44 476 CYS A O 1
ATOM 3837 N N . LEU A 1 477 ? -0.126 22.029 2.078 1.00 89.00 477 LEU A N 1
ATOM 3838 C CA . LEU A 1 477 ? -1.542 21.718 2.245 1.00 89.00 477 LEU A CA 1
ATOM 3839 C C . LEU A 1 477 ? -1.766 20.482 3.130 1.00 89.00 477 LEU A C 1
ATOM 3841 O O . LEU A 1 477 ? -2.660 20.509 3.968 1.00 89.00 477 LEU A O 1
ATOM 3845 N N . ALA A 1 478 ? -0.937 19.442 2.999 1.00 88.19 478 ALA A N 1
ATOM 3846 C CA . ALA A 1 478 ? -0.976 18.248 3.842 1.00 88.19 478 ALA A CA 1
ATOM 3847 C C . ALA A 1 478 ? -0.726 18.582 5.319 1.00 88.19 478 ALA A C 1
ATOM 3849 O O . ALA A 1 478 ? -1.496 18.159 6.175 1.00 88.19 478 ALA A O 1
ATOM 3850 N N . ALA A 1 479 ? 0.299 19.388 5.611 1.00 86.62 479 ALA A N 1
ATOM 3851 C CA . ALA A 1 479 ? 0.595 19.820 6.977 1.00 86.62 479 ALA A CA 1
ATOM 3852 C C . ALA A 1 479 ? -0.553 20.655 7.576 1.00 86.62 479 ALA A C 1
ATOM 3854 O O . ALA A 1 479 ? -0.950 20.444 8.721 1.00 86.62 479 ALA A O 1
ATOM 3855 N N . ASN A 1 480 ? -1.136 21.566 6.787 1.00 82.38 480 ASN A N 1
ATOM 3856 C CA . ASN A 1 480 ? -2.297 22.353 7.214 1.00 82.38 480 ASN A CA 1
ATOM 3857 C C . ASN A 1 480 ? -3.533 21.473 7.450 1.00 82.38 480 ASN A C 1
ATOM 3859 O O . ASN A 1 480 ? -4.310 21.726 8.368 1.00 82.38 480 ASN A O 1
ATOM 3863 N N . LEU A 1 481 ? -3.726 20.446 6.622 1.00 87.44 481 LEU A N 1
ATOM 3864 C CA . LEU A 1 481 ? -4.818 19.491 6.760 1.00 87.44 481 LEU A CA 1
ATOM 3865 C C . LEU A 1 481 ? -4.654 18.624 8.011 1.00 87.44 481 LEU A C 1
ATOM 3867 O O . LEU A 1 481 ? -5.635 18.406 8.706 1.00 87.44 481 LEU A O 1
ATOM 3871 N N . GLU A 1 482 ? -3.441 18.174 8.331 1.00 83.81 482 GLU A N 1
ATOM 3872 C CA . GLU A 1 482 ? -3.149 17.402 9.546 1.00 83.81 482 GLU A CA 1
ATOM 3873 C C . GLU A 1 482 ? -3.449 18.218 10.814 1.00 83.81 482 GLU A C 1
ATOM 3875 O O . GLU A 1 482 ? -4.132 17.742 11.723 1.00 83.81 482 GLU A O 1
ATOM 3880 N N . GLN A 1 483 ? -3.054 19.496 10.829 1.00 79.50 483 GLN A N 1
ATOM 3881 C CA . GLN A 1 483 ? -3.458 20.436 11.881 1.00 79.50 483 GLN A CA 1
ATOM 3882 C C . GLN A 1 483 ? -4.980 20.628 11.914 1.00 79.50 483 GLN A C 1
ATOM 3884 O O . GLN A 1 483 ? -5.582 20.630 12.984 1.00 79.50 483 GLN A O 1
ATOM 3889 N N . GLY A 1 484 ? -5.612 20.748 10.746 1.00 78.50 484 GLY A N 1
ATOM 3890 C CA . GLY A 1 484 ? -7.061 20.853 10.602 1.00 78.50 484 GLY A CA 1
ATOM 3891 C C . GLY A 1 484 ? -7.822 19.646 11.146 1.00 78.50 484 GLY A C 1
ATOM 3892 O O . GLY A 1 484 ? -8.830 19.824 11.821 1.00 78.50 484 GLY A O 1
ATOM 3893 N N . ILE A 1 485 ? -7.322 18.435 10.897 1.00 81.38 485 ILE A N 1
ATOM 3894 C CA . ILE A 1 485 ? -7.857 17.182 11.437 1.00 81.38 485 ILE A CA 1
ATOM 3895 C C . ILE A 1 485 ? -7.755 17.201 12.962 1.00 81.38 485 ILE A C 1
ATOM 3897 O O . ILE A 1 485 ? -8.760 16.971 13.623 1.00 81.38 485 ILE A O 1
ATOM 3901 N N . SER A 1 486 ? -6.598 17.569 13.524 1.00 80.00 486 SER A N 1
ATOM 3902 C CA . SER A 1 486 ? -6.432 17.680 14.980 1.00 80.00 486 SER A CA 1
ATOM 3903 C C . SER A 1 486 ? -7.363 18.726 15.609 1.00 80.00 486 SER A C 1
ATOM 3905 O O . SER A 1 486 ? -7.943 18.479 16.663 1.00 80.00 486 SER A O 1
ATOM 3907 N N . LEU A 1 487 ? -7.548 19.887 14.969 1.00 76.12 487 LEU A N 1
ATOM 3908 C CA . LEU A 1 487 ? -8.499 20.906 15.432 1.00 76.12 487 LEU A CA 1
ATOM 3909 C C . LEU A 1 487 ? -9.942 20.395 15.392 1.00 76.12 487 LEU A C 1
ATOM 3911 O O . LEU A 1 487 ? -10.707 20.622 16.326 1.00 76.12 487 LEU A O 1
ATOM 3915 N N . TYR A 1 488 ? -10.310 19.696 14.321 1.00 76.81 488 TYR A N 1
ATOM 3916 C CA . TYR A 1 488 ? -11.647 19.138 14.162 1.00 76.81 488 TYR A CA 1
ATOM 3917 C C . TYR A 1 488 ? -11.922 18.016 15.174 1.00 76.81 488 TYR A C 1
ATOM 3919 O O . TYR A 1 488 ? -13.034 17.914 15.683 1.00 76.81 488 TYR A O 1
ATOM 3927 N N . ASP A 1 489 ? -10.909 17.209 15.496 1.00 76.69 489 ASP A N 1
ATOM 3928 C CA . ASP A 1 489 ? -10.966 16.159 16.516 1.00 76.69 489 ASP A CA 1
ATOM 3929 C C . ASP A 1 489 ? -11.200 16.747 17.915 1.00 76.69 489 ASP A C 1
ATOM 3931 O O . ASP A 1 489 ? -12.141 16.366 18.609 1.00 76.69 489 ASP A O 1
ATOM 3935 N N . LYS A 1 490 ? -10.456 17.804 18.269 1.00 75.94 490 LYS A N 1
ATOM 3936 C CA . LYS A 1 490 ? -10.682 18.569 19.508 1.00 75.94 490 LYS A CA 1
ATOM 3937 C C . LYS A 1 490 ? -12.088 19.163 19.583 1.00 75.94 490 LYS A C 1
ATOM 3939 O O . LYS A 1 490 ? -12.730 19.081 20.625 1.00 75.94 490 LYS A O 1
ATOM 3944 N N . ALA A 1 491 ? -12.588 19.734 18.486 1.00 69.94 491 ALA A N 1
ATOM 3945 C CA . ALA A 1 491 ? -13.940 20.291 18.444 1.00 69.94 491 ALA A CA 1
ATOM 3946 C C . ALA A 1 491 ? -15.026 19.203 18.594 1.00 69.94 491 ALA A C 1
ATOM 3948 O O . ALA A 1 491 ? -16.059 19.435 19.225 1.00 69.94 491 ALA A O 1
ATOM 3949 N N . LEU A 1 492 ? -14.797 18.000 18.050 1.00 70.44 492 LEU A N 1
ATOM 3950 C CA . LEU A 1 492 ? -15.674 16.843 18.264 1.00 70.44 492 LEU A CA 1
ATOM 3951 C C . LEU A 1 492 ? -15.633 16.355 19.717 1.00 70.44 492 LEU A C 1
ATOM 3953 O O . LEU A 1 492 ? -16.691 16.068 20.280 1.00 70.44 492 LEU A O 1
ATOM 3957 N N . GLN A 1 493 ? -14.452 16.308 20.332 1.00 71.81 493 GLN A N 1
ATOM 3958 C CA . GLN A 1 493 ? -14.289 15.931 21.735 1.00 71.81 493 GLN A CA 1
ATOM 3959 C C . GLN A 1 493 ? -15.001 16.922 22.665 1.00 71.81 493 GLN A C 1
ATOM 3961 O O . GLN A 1 493 ? -15.833 16.509 23.468 1.00 71.81 493 GLN A O 1
ATOM 3966 N N . GLN A 1 494 ? -14.802 18.230 22.468 1.00 67.81 494 GLN A N 1
ATOM 3967 C CA . GLN A 1 494 ? -15.491 19.274 23.237 1.00 67.81 494 GLN A CA 1
ATOM 3968 C C . GLN A 1 494 ? -17.018 19.157 23.121 1.00 67.81 494 GLN A C 1
ATOM 3970 O O . GLN A 1 494 ? -17.740 19.309 24.107 1.00 67.81 494 GLN A O 1
ATOM 3975 N N . ARG A 1 495 ? -17.536 18.836 21.927 1.00 64.50 495 ARG A N 1
ATOM 3976 C CA . ARG A 1 495 ? -18.967 18.565 21.738 1.00 64.50 495 ARG A CA 1
ATOM 3977 C C . ARG A 1 495 ? -19.429 17.359 22.555 1.00 64.50 495 ARG A C 1
ATOM 3979 O O . ARG A 1 495 ? -20.504 17.412 23.151 1.00 64.50 495 ARG A O 1
ATOM 3986 N N . SER A 1 496 ? -18.654 16.277 22.551 1.00 64.25 496 SER A N 1
ATOM 3987 C CA . SER A 1 496 ? -18.947 15.074 23.334 1.00 64.25 496 SER A CA 1
ATOM 3988 C C . SER A 1 496 ? -18.980 15.389 24.832 1.00 64.25 496 SER A C 1
ATOM 3990 O O . SER A 1 496 ? -19.933 15.019 25.514 1.00 64.25 496 SER A O 1
ATOM 3992 N N . ASP A 1 497 ? -18.015 16.163 25.324 1.00 65.69 497 ASP A N 1
ATOM 3993 C CA . ASP A 1 497 ? -17.921 16.562 26.731 1.00 65.69 497 ASP A CA 1
ATOM 3994 C C . ASP A 1 497 ? -19.097 17.450 27.163 1.00 65.69 497 ASP A C 1
ATOM 3996 O O . ASP A 1 497 ? -19.669 17.253 28.238 1.00 65.69 497 ASP A O 1
ATOM 4000 N N . GLN A 1 498 ? -19.541 18.372 26.299 1.00 63.75 498 GLN A N 1
ATOM 4001 C CA . GLN A 1 498 ?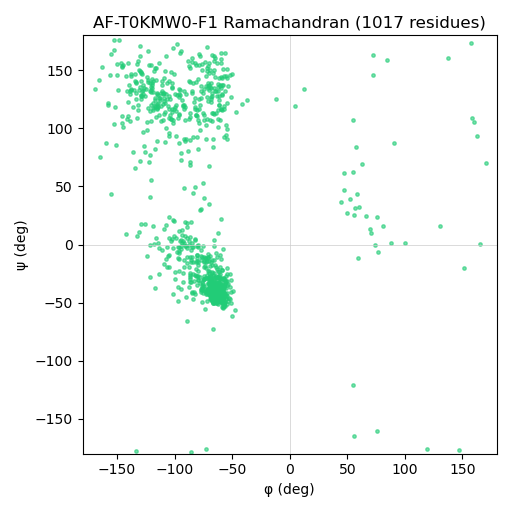 -20.734 19.190 26.547 1.00 63.75 498 GLN A CA 1
ATOM 4002 C C . GLN A 1 498 ? -22.017 18.347 26.586 1.00 63.75 498 GLN A C 1
ATOM 4004 O O . GLN A 1 498 ? -22.887 18.583 27.429 1.00 63.75 498 GLN A O 1
ATOM 4009 N N . ILE A 1 499 ? -22.148 17.359 25.694 1.00 58.88 499 ILE A N 1
ATOM 4010 C CA . ILE A 1 499 ? -23.289 16.432 25.690 1.00 58.88 499 ILE A CA 1
ATOM 4011 C C . ILE A 1 499 ? -23.280 15.580 26.963 1.00 58.88 499 ILE A C 1
ATOM 4013 O O . ILE A 1 499 ? -24.321 15.449 27.603 1.00 58.88 499 ILE A O 1
ATOM 4017 N N . ASN A 1 500 ? -22.120 15.066 27.369 1.00 60.06 500 ASN A N 1
ATOM 4018 C CA . ASN A 1 500 ? -21.973 14.265 28.583 1.00 60.06 500 ASN A CA 1
ATOM 4019 C C . ASN A 1 500 ? -22.274 15.079 29.846 1.00 60.06 500 ASN A C 1
ATOM 4021 O O . ASN A 1 500 ? -22.989 14.601 30.721 1.00 60.06 500 ASN A O 1
ATOM 4025 N N . THR A 1 501 ? -21.828 16.336 29.910 1.00 59.78 501 THR A N 1
ATOM 4026 C CA . THR A 1 501 ? -22.163 17.248 31.018 1.00 59.78 501 THR A CA 1
ATOM 4027 C C . THR A 1 501 ? -23.671 17.497 31.098 1.00 59.78 501 THR A C 1
ATOM 4029 O O . THR A 1 501 ? -24.268 17.357 32.161 1.00 59.78 501 THR A O 1
ATOM 4032 N N . LYS A 1 502 ? -24.324 17.780 29.961 1.00 55.97 502 LYS A N 1
ATOM 4033 C CA . LYS A 1 502 ? -25.788 17.927 29.884 1.00 55.97 502 LYS A CA 1
ATOM 4034 C C . LYS A 1 502 ? -26.512 16.652 30.317 1.00 55.97 502 LYS A C 1
ATOM 4036 O O . LYS A 1 502 ? -27.509 16.727 31.028 1.00 55.97 502 LYS A O 1
ATOM 4041 N N . LEU A 1 503 ? -26.035 15.487 29.882 1.00 47.41 503 LEU A N 1
ATOM 4042 C CA . LEU A 1 503 ? -26.598 14.194 30.270 1.00 47.41 503 LEU A CA 1
ATOM 4043 C C . LEU A 1 503 ? -26.438 13.939 31.770 1.00 47.41 503 LEU A C 1
ATOM 4045 O O . LEU A 1 503 ? -27.385 13.457 32.385 1.00 47.41 503 LEU A O 1
ATOM 4049 N N . ALA A 1 504 ? -25.308 14.317 32.369 1.00 55.12 504 ALA A N 1
ATOM 4050 C CA . ALA A 1 504 ? -25.094 14.240 33.810 1.00 55.12 504 ALA A CA 1
ATOM 4051 C C . ALA A 1 504 ? -26.039 15.178 34.584 1.00 55.12 504 ALA A C 1
ATOM 4053 O O . ALA A 1 504 ? -26.659 14.744 35.550 1.00 55.12 504 ALA A O 1
ATOM 4054 N N . GLU A 1 505 ? -26.241 16.419 34.123 1.00 62.69 505 GLU A N 1
ATOM 4055 C CA . GLU A 1 505 ? -27.232 17.348 34.698 1.00 62.69 505 GLU A CA 1
ATOM 4056 C C . GLU A 1 505 ? -28.661 16.782 34.614 1.00 62.69 505 GLU A C 1
ATOM 4058 O O . GLU A 1 505 ? -29.423 16.843 35.582 1.00 62.69 505 GLU A O 1
ATOM 4063 N N . TYR A 1 506 ? -29.037 16.191 33.472 1.00 55.69 506 TYR A N 1
ATOM 4064 C CA . TYR A 1 506 ? -30.332 15.522 33.315 1.00 55.69 506 TYR A CA 1
ATOM 4065 C C . TYR A 1 506 ? -30.451 14.277 34.197 1.00 55.69 506 TYR A C 1
ATOM 4067 O O . TYR A 1 506 ? -31.519 14.045 34.761 1.00 55.69 506 TYR A O 1
ATOM 4075 N N . ALA A 1 507 ? -29.383 13.494 34.349 1.00 49.72 507 ALA A N 1
ATOM 4076 C CA . ALA A 1 507 ? -29.352 12.326 35.222 1.00 49.72 507 ALA A CA 1
ATOM 4077 C C . ALA A 1 507 ? -29.486 12.727 36.696 1.00 49.72 507 ALA A C 1
ATOM 4079 O O . ALA A 1 507 ? -30.271 12.116 37.416 1.00 49.72 507 ALA A O 1
ATOM 4080 N N . GLN A 1 508 ? -28.814 13.798 37.128 1.00 62.78 508 GLN A N 1
ATOM 4081 C CA . GLN A 1 508 ? -28.947 14.347 38.477 1.00 62.78 508 GLN A CA 1
ATOM 4082 C C . GLN A 1 508 ? -30.373 14.846 38.730 1.00 62.78 508 GLN A C 1
ATOM 4084 O O . GLN A 1 508 ? -30.997 14.454 39.713 1.00 62.78 508 GLN A O 1
ATOM 4089 N N . LYS A 1 509 ? -30.936 15.627 37.800 1.00 62.50 509 LYS A N 1
ATOM 4090 C CA . LYS A 1 509 ? -32.316 16.122 37.902 1.00 62.50 509 LYS A CA 1
ATOM 4091 C C . LYS A 1 509 ? -33.343 14.986 37.903 1.00 62.50 509 LYS A C 1
ATOM 4093 O O . LYS A 1 509 ? -34.329 15.041 38.635 1.00 62.50 509 LYS A O 1
ATOM 4098 N N . ASN A 1 510 ? -33.111 13.941 37.110 1.00 51.66 510 ASN A N 1
ATOM 4099 C CA . ASN A 1 510 ? -33.941 12.740 37.116 1.00 51.66 510 ASN A CA 1
ATOM 4100 C C . ASN A 1 510 ? -33.779 11.939 38.411 1.00 51.66 510 ASN A C 1
ATOM 4102 O O . ASN A 1 510 ? -34.766 11.388 38.878 1.00 51.66 510 ASN A O 1
ATOM 4106 N N . SER A 1 511 ? -32.588 11.894 39.012 1.00 51.53 511 SER A N 1
ATOM 4107 C CA . SER A 1 511 ? -32.341 11.223 40.295 1.00 51.53 511 SER A CA 1
ATOM 4108 C C . SER A 1 511 ? -33.030 11.949 41.460 1.00 51.53 511 SER A C 1
ATOM 4110 O O . SER A 1 511 ? -33.680 11.315 42.289 1.00 51.53 511 SER A O 1
ATOM 4112 N N . GLU A 1 512 ? -33.020 13.286 41.463 1.00 54.31 512 GLU A N 1
ATOM 4113 C CA . GLU A 1 512 ? -33.798 14.107 42.406 1.00 54.31 512 GLU A CA 1
ATOM 4114 C C . GLU A 1 512 ? -35.309 13.876 42.246 1.00 54.31 512 GLU A C 1
ATOM 4116 O O . GLU A 1 512 ? -36.033 13.703 43.230 1.00 54.31 512 GLU A O 1
ATOM 4121 N N . GLN A 1 513 ? -35.806 13.795 41.005 1.00 52.94 513 GLN A N 1
ATOM 4122 C CA . GLN A 1 513 ? -37.196 13.404 40.764 1.00 52.94 513 GLN A CA 1
ATOM 4123 C C . GLN A 1 513 ? -37.471 11.949 41.160 1.00 52.94 513 GLN A C 1
ATOM 4125 O O . GLN A 1 513 ? -38.550 11.670 41.675 1.00 52.94 513 GLN A O 1
ATOM 4130 N N . MET A 1 514 ? -36.510 11.039 40.991 1.00 37.97 514 MET A N 1
ATOM 4131 C CA . MET A 1 514 ? -36.623 9.634 41.381 1.00 37.97 514 MET A CA 1
ATOM 4132 C C . MET A 1 514 ? -36.693 9.471 42.901 1.00 37.97 514 MET A C 1
ATOM 4134 O O . MET A 1 514 ? -37.456 8.635 43.364 1.00 37.97 514 MET A O 1
ATOM 4138 N N . GLN A 1 515 ? -35.992 10.291 43.692 1.00 49.47 515 GLN A N 1
ATOM 4139 C CA . GLN A 1 515 ? -36.155 10.315 45.152 1.00 49.47 515 GLN A CA 1
ATOM 4140 C C . GLN A 1 515 ? -37.563 10.762 45.556 1.00 49.47 515 GLN A C 1
ATOM 4142 O O . GLN A 1 515 ? -38.219 10.097 46.356 1.00 49.47 515 GLN A O 1
ATOM 4147 N N . ILE A 1 516 ? -38.069 11.837 44.943 1.00 54.84 516 ILE A N 1
ATOM 4148 C CA . ILE A 1 516 ? -39.427 12.347 45.200 1.00 54.84 516 ILE A CA 1
ATOM 4149 C C . ILE A 1 516 ? -40.497 11.331 44.762 1.00 54.84 516 ILE A C 1
ATOM 4151 O O . ILE A 1 516 ? -41.552 11.219 45.393 1.00 54.84 516 ILE A O 1
ATOM 4155 N N . ILE A 1 517 ? -40.244 10.597 43.674 1.00 50.03 517 ILE A N 1
ATOM 4156 C CA . ILE A 1 517 ? -41.115 9.526 43.189 1.00 50.03 517 ILE A CA 1
ATOM 4157 C C . ILE A 1 517 ? -41.022 8.321 44.125 1.00 50.03 517 ILE A C 1
ATOM 4159 O O . ILE A 1 517 ? -42.064 7.877 44.572 1.00 50.03 517 ILE A O 1
ATOM 4163 N N . SER A 1 518 ? -39.833 7.854 44.507 1.00 41.09 518 SER A N 1
ATOM 4164 C CA . SER A 1 518 ? -39.613 6.711 45.409 1.00 41.09 518 SER A CA 1
ATOM 4165 C C . SER A 1 518 ? -40.291 6.896 46.775 1.00 41.09 518 SER A C 1
ATOM 4167 O O . SER A 1 518 ? -41.001 6.000 47.240 1.00 41.09 518 SER A O 1
ATOM 4169 N N . ASP A 1 519 ? -40.218 8.102 47.352 1.00 51.44 519 ASP A N 1
ATOM 4170 C CA . ASP A 1 519 ? -40.939 8.456 48.585 1.00 51.44 519 ASP A CA 1
ATOM 4171 C C . ASP A 1 519 ? -42.468 8.431 48.408 1.00 51.44 519 ASP A C 1
ATOM 4173 O O . ASP A 1 519 ? -43.211 8.055 49.322 1.00 51.44 519 ASP A O 1
ATOM 4177 N N . LYS A 1 520 ? -42.972 8.781 47.217 1.00 54.22 520 LYS A N 1
ATOM 4178 C CA . LYS A 1 520 ? -44.394 8.626 46.868 1.00 54.22 520 LYS A CA 1
ATOM 4179 C C . LYS A 1 520 ? -44.768 7.170 46.553 1.00 54.22 520 LYS A C 1
ATOM 4181 O O . LYS A 1 520 ? -45.887 6.769 46.877 1.00 54.22 520 LYS A O 1
ATOM 4186 N N . THR A 1 521 ? -43.857 6.374 45.992 1.00 43.75 521 THR A N 1
ATOM 4187 C CA . THR A 1 521 ? -44.063 4.970 45.600 1.00 43.75 521 THR A CA 1
ATOM 4188 C C . THR A 1 521 ? -44.086 4.033 46.812 1.00 43.75 521 THR A C 1
ATOM 4190 O O . THR A 1 521 ? -44.847 3.068 46.807 1.00 43.75 521 THR A O 1
ATOM 4193 N N . SER A 1 522 ? -43.378 4.361 47.902 1.00 48.62 522 SER A N 1
ATOM 4194 C CA . SER A 1 522 ? -43.437 3.632 49.186 1.00 48.62 522 SER A CA 1
ATOM 4195 C C . SER A 1 522 ? -44.858 3.558 49.780 1.00 48.62 522 SER A C 1
ATOM 4197 O O . SER A 1 522 ? -45.239 2.568 50.403 1.00 48.62 522 SER A O 1
ATOM 4199 N N . ARG A 1 523 ? -45.710 4.562 49.517 1.00 48.84 523 ARG A N 1
ATOM 4200 C CA . ARG A 1 523 ? -47.139 4.533 49.892 1.00 48.84 523 ARG A CA 1
ATOM 4201 C C . ARG A 1 523 ? -48.040 3.821 48.871 1.00 48.84 523 ARG A C 1
ATOM 4203 O O . ARG A 1 523 ? -49.203 3.564 49.177 1.00 48.84 523 ARG A O 1
ATOM 4210 N N . GLN A 1 524 ? -47.545 3.499 47.676 1.00 50.00 524 GLN A N 1
ATOM 4211 C CA . GLN A 1 524 ? -48.328 2.903 46.583 1.00 50.00 524 GLN A CA 1
ATOM 4212 C C . GLN A 1 524 ? -48.238 1.371 46.501 1.00 50.00 524 GLN A C 1
ATOM 4214 O O . GLN A 1 524 ? -49.078 0.755 45.840 1.00 50.00 524 GLN A O 1
ATOM 4219 N N . THR A 1 525 ? -47.314 0.729 47.217 1.00 44.94 525 THR A N 1
ATOM 4220 C CA . THR A 1 525 ? -47.128 -0.736 47.226 1.00 44.94 525 THR A CA 1
ATOM 4221 C C . THR A 1 525 ? -48.380 -1.496 47.692 1.00 44.94 525 THR A C 1
ATOM 4223 O O . THR A 1 525 ? -48.729 -2.524 47.114 1.00 44.94 525 THR A O 1
ATOM 4226 N N . THR A 1 526 ? -49.163 -0.951 48.631 1.00 40.31 526 THR A N 1
ATOM 4227 C CA . THR A 1 526 ? -50.449 -1.542 49.063 1.00 40.31 526 THR A CA 1
ATOM 4228 C C . THR A 1 526 ? -51.538 -1.459 47.981 1.00 40.31 526 THR A C 1
ATOM 4230 O O . THR A 1 526 ? -52.398 -2.331 47.898 1.00 40.31 526 THR A O 1
ATOM 4233 N N . SER A 1 527 ? -51.493 -0.448 47.104 1.00 44.38 527 SER A N 1
ATOM 4234 C CA . SER A 1 527 ? -52.465 -0.285 46.007 1.00 44.38 527 SER A CA 1
ATOM 4235 C C . SER A 1 527 ? -52.152 -1.191 44.814 1.00 44.38 527 SER A C 1
ATOM 4237 O O . SER A 1 527 ? -53.065 -1.666 44.145 1.00 44.38 527 SER A O 1
ATOM 4239 N N . MET A 1 528 ? -50.875 -1.496 44.576 1.00 45.41 528 MET A N 1
ATOM 4240 C CA . MET A 1 528 ? -50.440 -2.386 43.498 1.00 45.41 528 MET A CA 1
ATOM 4241 C C . MET A 1 528 ? -50.889 -3.838 43.730 1.00 45.41 528 MET A C 1
ATOM 4243 O O . MET A 1 528 ? -51.387 -4.482 42.806 1.00 45.41 528 MET A O 1
ATOM 4247 N N . HIS A 1 529 ? -50.821 -4.332 44.972 1.00 46.09 529 HIS A N 1
ATOM 4248 C CA . HIS A 1 529 ? -51.374 -5.643 45.329 1.00 46.09 529 HIS A CA 1
ATOM 4249 C C . HIS A 1 529 ? -52.903 -5.690 45.182 1.00 46.09 529 HIS A C 1
ATOM 4251 O O . HIS A 1 529 ? -53.438 -6.668 44.663 1.00 46.09 529 HIS A O 1
ATOM 4257 N N . VAL A 1 530 ? -53.609 -4.615 45.544 1.00 46.62 530 VAL A N 1
ATOM 4258 C CA . VAL A 1 530 ? -55.072 -4.516 45.388 1.00 46.62 530 VAL A CA 1
ATOM 4259 C C . VAL A 1 530 ? -55.487 -4.467 43.913 1.00 46.62 530 VAL A C 1
ATOM 4261 O O . VAL A 1 530 ? -56.439 -5.141 43.532 1.00 46.62 530 VAL A O 1
ATOM 4264 N N . ILE A 1 531 ? -54.753 -3.750 43.057 1.00 53.06 531 ILE A N 1
ATOM 4265 C CA . ILE A 1 531 ? -55.005 -3.696 41.607 1.00 53.06 531 ILE A CA 1
ATOM 4266 C C . ILE A 1 531 ? -54.672 -5.035 40.937 1.00 53.06 531 ILE A C 1
ATOM 4268 O O . ILE A 1 531 ? -55.391 -5.450 40.033 1.00 53.06 531 ILE A O 1
ATOM 4272 N N . THR A 1 532 ? -53.640 -5.748 41.394 1.00 46.38 532 THR A N 1
ATOM 4273 C CA . THR A 1 532 ? -53.278 -7.082 40.875 1.00 46.38 532 THR A CA 1
ATOM 4274 C C . THR A 1 532 ? -54.338 -8.130 41.236 1.00 46.38 532 THR A C 1
ATOM 4276 O O . THR A 1 532 ? -54.724 -8.942 40.400 1.00 46.38 532 THR A O 1
ATOM 4279 N N . VAL A 1 533 ? -54.893 -8.069 42.452 1.00 53.00 533 VAL A N 1
ATOM 4280 C CA . VAL A 1 533 ? -56.027 -8.917 42.862 1.00 53.00 533 VAL A CA 1
ATOM 4281 C C . VAL A 1 533 ? -57.314 -8.516 42.129 1.00 53.00 533 VAL A C 1
ATOM 4283 O O . VAL A 1 533 ? -58.041 -9.386 41.654 1.00 53.00 533 VAL A O 1
ATOM 4286 N N . ALA A 1 534 ? -57.576 -7.218 41.951 1.00 48.94 534 ALA A N 1
ATOM 4287 C CA . ALA A 1 534 ? -58.712 -6.739 41.167 1.00 48.94 534 ALA A CA 1
ATOM 4288 C C . ALA A 1 534 ? -58.606 -7.164 39.691 1.00 48.94 534 ALA A C 1
ATOM 4290 O O . ALA A 1 534 ? -59.578 -7.638 39.120 1.00 48.94 534 ALA A O 1
ATOM 4291 N N . THR A 1 535 ? -57.427 -7.092 39.073 1.00 49.28 535 THR A N 1
ATOM 4292 C CA . THR A 1 535 ? -57.213 -7.536 37.684 1.00 49.28 535 THR A CA 1
ATOM 4293 C C . THR A 1 535 ? -57.273 -9.056 37.531 1.00 49.28 535 THR A C 1
ATOM 4295 O O . THR A 1 535 ? -57.819 -9.514 36.532 1.00 49.28 535 THR A O 1
ATOM 4298 N N . LEU A 1 536 ? -56.844 -9.844 38.527 1.00 49.31 536 LEU A N 1
ATOM 4299 C CA . LEU A 1 536 ? -57.037 -11.306 38.560 1.00 49.31 536 LEU A CA 1
ATOM 4300 C C . LEU A 1 536 ? -58.521 -11.718 38.574 1.00 49.31 536 LEU A C 1
ATOM 4302 O O . LEU A 1 536 ? -58.877 -12.720 37.958 1.00 49.31 536 LEU A O 1
ATOM 4306 N N . PHE A 1 537 ? -59.394 -10.931 39.212 1.00 52.72 537 PHE A N 1
ATOM 4307 C CA . PHE A 1 537 ? -60.849 -11.144 39.177 1.00 52.72 537 PHE A CA 1
ATOM 4308 C C . PHE A 1 537 ? -61.526 -10.552 37.928 1.00 52.72 537 PHE A C 1
ATOM 4310 O O . PHE A 1 537 ? -62.513 -11.108 37.445 1.00 52.72 537 PHE A O 1
ATOM 4317 N N . PHE A 1 538 ? -61.004 -9.448 37.382 1.00 48.91 538 PHE A N 1
ATOM 4318 C CA . PHE A 1 538 ? -61.602 -8.754 36.236 1.00 48.91 538 PHE A CA 1
ATOM 4319 C C . PHE A 1 538 ? -61.165 -9.301 34.869 1.00 48.91 538 PHE A C 1
ATOM 4321 O O . PHE A 1 538 ? -61.955 -9.218 33.930 1.00 48.91 538 PHE A O 1
ATOM 4328 N N . LEU A 1 539 ? -59.975 -9.895 34.706 1.00 49.94 539 LEU A N 1
ATOM 4329 C CA . LEU A 1 539 ? -59.530 -10.417 33.402 1.00 49.94 539 LEU A CA 1
ATOM 4330 C C . LEU A 1 539 ? -60.458 -11.506 32.824 1.00 49.94 539 LEU A C 1
ATOM 4332 O O . LEU A 1 539 ? -60.799 -11.404 31.645 1.00 49.94 539 LEU A O 1
ATOM 4336 N N . PRO A 1 540 ? -60.935 -12.499 33.607 1.00 50.66 540 PRO A N 1
ATOM 4337 C CA . PRO A 1 540 ? -61.869 -13.503 33.100 1.00 50.66 540 PRO A CA 1
ATOM 4338 C C . PRO A 1 540 ? -63.209 -12.880 32.699 1.00 50.66 540 PRO A C 1
ATOM 4340 O O . PRO A 1 540 ? -63.759 -13.214 31.655 1.00 50.66 540 PRO A O 1
ATOM 4343 N N . ALA A 1 541 ? -63.712 -11.920 33.482 1.00 46.25 541 ALA A N 1
ATOM 4344 C CA . ALA A 1 541 ? -64.982 -11.252 33.209 1.00 46.25 541 ALA A CA 1
ATOM 4345 C C . ALA A 1 541 ? -64.905 -10.326 31.983 1.00 46.25 541 ALA A C 1
ATOM 4347 O O . ALA A 1 541 ? -65.841 -10.278 31.188 1.00 46.25 541 ALA A O 1
ATOM 4348 N N . THR A 1 542 ? -63.777 -9.637 31.792 1.00 52.62 542 THR A N 1
ATOM 4349 C CA . THR A 1 542 ? -63.557 -8.744 30.646 1.00 52.62 542 THR A CA 1
ATOM 4350 C C . THR A 1 542 ? -63.340 -9.557 29.374 1.00 52.62 542 THR A C 1
ATOM 4352 O O . THR A 1 542 ? -63.966 -9.260 28.368 1.00 52.62 542 THR A O 1
ATOM 4355 N N . PHE A 1 543 ? -62.566 -10.648 29.431 1.00 51.75 543 PHE A N 1
ATOM 4356 C CA . PHE A 1 543 ? -62.394 -11.575 28.307 1.00 51.75 543 PHE A CA 1
ATOM 4357 C C . PHE A 1 543 ? -63.718 -12.227 27.889 1.00 51.75 543 PHE A C 1
ATOM 4359 O O . PHE A 1 543 ? -64.037 -12.251 26.703 1.00 51.75 543 PHE A O 1
ATOM 4366 N N . VAL A 1 544 ? -64.526 -12.694 28.848 1.00 51.75 544 VAL A N 1
ATOM 4367 C CA . VAL A 1 544 ? -65.863 -13.244 28.573 1.00 51.75 544 VAL A CA 1
ATOM 4368 C C . VAL A 1 544 ? -66.771 -12.169 27.965 1.00 51.75 544 VAL A C 1
ATOM 4370 O O . VAL A 1 544 ? -67.411 -12.424 26.949 1.00 51.75 544 VAL A O 1
ATOM 4373 N N . ALA A 1 545 ? -66.776 -10.945 28.500 1.00 51.12 545 ALA A N 1
ATOM 4374 C CA . ALA A 1 545 ? -67.568 -9.845 27.953 1.00 51.12 545 ALA A CA 1
ATOM 4375 C C . ALA A 1 545 ? -67.147 -9.474 26.520 1.00 51.12 545 ALA A C 1
ATOM 4377 O O . ALA A 1 545 ? -68.008 -9.383 25.650 1.00 51.12 545 ALA A O 1
ATOM 4378 N N . THR A 1 546 ? -65.846 -9.334 26.238 1.00 54.94 546 THR A N 1
ATOM 4379 C CA . THR A 1 546 ? -65.340 -9.028 24.887 1.00 54.94 546 THR A CA 1
ATOM 4380 C C . THR A 1 546 ? -65.568 -10.190 23.916 1.00 54.94 546 THR A C 1
ATOM 4382 O O . THR A 1 546 ? -65.872 -9.956 22.749 1.00 54.94 546 THR A O 1
ATOM 4385 N N . PHE A 1 547 ? -65.507 -11.442 24.387 1.00 58.06 547 PHE A N 1
ATOM 4386 C CA . PHE A 1 547 ? -65.843 -12.627 23.592 1.00 58.06 547 PHE A CA 1
ATOM 4387 C C . PHE A 1 547 ? -67.320 -12.618 23.166 1.00 58.06 547 PHE A C 1
ATOM 4389 O O . PHE A 1 547 ? -67.616 -12.823 21.988 1.00 58.06 547 PHE A O 1
ATOM 4396 N N . PHE A 1 548 ? -68.247 -12.272 24.065 1.00 54.34 548 PHE A N 1
ATOM 4397 C CA . PHE A 1 548 ? -69.666 -12.111 23.719 1.00 54.34 548 PHE A CA 1
ATOM 4398 C C . PHE A 1 548 ? -69.950 -10.849 22.881 1.00 54.34 548 PHE A C 1
ATOM 4400 O O . PHE A 1 548 ? -70.874 -10.855 22.073 1.00 54.34 548 PHE A O 1
ATOM 4407 N N . GLN A 1 549 ? -69.125 -9.802 22.995 1.00 57.31 549 GLN A N 1
ATOM 4408 C CA . GLN A 1 549 ? -69.215 -8.581 22.178 1.00 57.31 549 GLN A CA 1
ATOM 4409 C C . GLN A 1 549 ? -68.610 -8.729 20.769 1.00 57.31 549 GLN A C 1
ATOM 4411 O O . GLN A 1 549 ? -68.906 -7.925 19.890 1.00 57.31 549 GLN A O 1
ATOM 4416 N N . SER A 1 550 ? -67.780 -9.752 20.537 1.00 61.12 550 SER A N 1
ATOM 4417 C CA . SER A 1 550 ? -67.050 -9.970 19.276 1.00 61.12 550 SER A CA 1
ATOM 4418 C C . SER A 1 550 ? -67.900 -10.514 18.116 1.00 61.12 550 SER A C 1
ATOM 4420 O O . SER A 1 550 ? -67.384 -10.717 17.019 1.00 61.12 550 SER A O 1
ATOM 4422 N N . GLY A 1 551 ? -69.197 -10.767 18.336 1.00 58.62 551 GLY A N 1
ATOM 4423 C CA . GLY A 1 551 ? -70.119 -11.249 17.297 1.00 58.62 551 GLY A CA 1
ATOM 4424 C C . GLY A 1 551 ? -70.052 -12.757 17.015 1.00 58.62 551 GLY A C 1
ATOM 4425 O O . GLY A 1 551 ? -70.557 -13.211 15.989 1.00 58.62 551 GLY A O 1
ATOM 4426 N N . VAL A 1 552 ? -69.441 -13.551 17.906 1.00 63.09 552 VAL A N 1
ATOM 4427 C CA . VAL A 1 552 ? -69.440 -15.032 17.842 1.00 63.09 552 VAL A CA 1
ATOM 4428 C C . VAL A 1 552 ? -70.828 -15.619 18.156 1.00 63.09 552 VAL A C 1
ATOM 4430 O O . VAL A 1 552 ? -71.232 -16.624 17.564 1.00 63.09 552 VAL A O 1
ATOM 4433 N N . PHE A 1 553 ? -71.585 -14.954 19.033 1.00 59.09 553 PHE A N 1
ATOM 4434 C CA . PHE A 1 553 ? -72.986 -15.246 19.327 1.00 59.09 553 PHE A CA 1
ATOM 4435 C C . PHE A 1 553 ? -73.836 -14.023 18.981 1.00 59.09 553 PHE A C 1
ATOM 4437 O O . PHE A 1 553 ? -73.658 -12.962 19.575 1.00 59.09 553 PHE A O 1
ATOM 4444 N N . LEU A 1 554 ? -74.755 -14.166 18.027 1.00 59.62 554 LEU A N 1
ATOM 4445 C CA . LEU A 1 554 ? -75.718 -13.120 17.673 1.00 59.62 554 LEU A CA 1
ATOM 4446 C C . LEU A 1 554 ? -77.118 -13.521 18.141 1.00 59.62 554 LEU A C 1
ATOM 4448 O O . LEU A 1 554 ? -77.485 -14.700 18.090 1.00 59.62 554 LEU A O 1
ATOM 4452 N N . TRP A 1 555 ? -77.887 -12.533 18.602 1.00 57.44 555 TRP A N 1
ATOM 4453 C CA . TRP A 1 555 ? -79.291 -12.713 18.963 1.00 57.44 555 TRP A CA 1
ATOM 4454 C C . TRP A 1 555 ? -80.124 -12.944 17.702 1.00 57.44 555 TRP A C 1
ATOM 4456 O O . TRP A 1 555 ? -79.959 -12.253 16.698 1.00 57.44 555 TRP A O 1
ATOM 4466 N N . ASN A 1 556 ? -80.985 -13.959 17.734 1.00 56.69 556 ASN A N 1
ATOM 4467 C CA . ASN A 1 556 ? -81.833 -14.304 16.600 1.00 56.69 556 ASN A CA 1
ATOM 4468 C C . ASN A 1 556 ? -83.086 -13.410 16.636 1.00 56.69 556 ASN A C 1
ATOM 4470 O O . ASN A 1 556 ? -84.046 -13.718 17.335 1.00 56.69 556 ASN A O 1
ATOM 4474 N N . GLU A 1 557 ? -83.054 -12.268 15.947 1.00 55.59 557 GLU A N 1
ATOM 4475 C CA . GLU A 1 557 ? -84.108 -11.238 16.038 1.00 55.59 557 GLU A CA 1
ATOM 4476 C C . GLU A 1 557 ? -85.373 -11.534 15.201 1.00 55.59 557 GLU A C 1
ATOM 4478 O O . GLU A 1 557 ? -86.325 -10.761 15.251 1.00 55.59 557 GLU A O 1
ATOM 4483 N N . GLU A 1 558 ? -85.441 -12.653 14.464 1.00 52.34 558 GLU A N 1
ATOM 4484 C CA . GLU A 1 558 ? -86.520 -12.887 13.483 1.00 52.34 558 GLU A CA 1
ATOM 4485 C C . GLU A 1 558 ? -87.725 -13.735 13.938 1.00 52.34 558 GLU A C 1
ATOM 4487 O O . GLU A 1 558 ? -88.692 -13.816 13.187 1.00 52.34 558 GLU A O 1
ATOM 4492 N N . THR A 1 559 ? -87.786 -14.290 15.154 1.00 50.19 559 THR A N 1
ATOM 4493 C CA . THR A 1 559 ? -89.029 -14.938 15.649 1.00 50.19 559 THR A CA 1
ATOM 4494 C C . THR A 1 559 ? -89.139 -14.896 17.182 1.00 50.19 559 THR A C 1
ATOM 4496 O O . THR A 1 559 ? -88.487 -15.700 17.850 1.00 50.19 559 THR A O 1
ATOM 4499 N N . PRO A 1 560 ? -89.979 -14.019 17.769 1.00 50.22 560 PRO A N 1
ATOM 4500 C CA . PRO A 1 560 ? -90.125 -13.891 19.226 1.00 50.22 560 PRO A CA 1
ATOM 4501 C C . PRO A 1 560 ? -90.834 -15.061 19.933 1.00 50.22 560 PRO A C 1
ATOM 4503 O O . PRO A 1 560 ? -90.867 -15.076 21.161 1.00 50.22 560 PRO A O 1
ATOM 4506 N N . GLU A 1 561 ? -91.422 -16.021 19.207 1.00 50.56 561 GLU A N 1
ATOM 4507 C CA . GLU A 1 561 ? -92.399 -16.961 19.790 1.00 50.56 561 GLU A CA 1
ATOM 4508 C C . GLU A 1 561 ? -91.941 -18.427 19.918 1.00 50.56 561 GLU A C 1
ATOM 4510 O O . GLU A 1 561 ? -92.621 -19.207 20.578 1.00 50.56 561 GLU A O 1
ATOM 4515 N N . GLU A 1 562 ? -90.754 -18.812 19.433 1.00 50.81 562 GLU A N 1
ATOM 4516 C CA . GLU A 1 562 ? -90.209 -20.165 19.662 1.00 50.81 562 GLU A CA 1
ATOM 4517 C C . GLU A 1 562 ? -88.789 -20.115 20.254 1.00 50.81 562 GLU A C 1
ATOM 4519 O O . GLU A 1 562 ? -87.769 -20.197 19.570 1.00 50.81 562 GLU A O 1
ATOM 4524 N N . MET A 1 563 ? -88.720 -19.992 21.585 1.00 48.50 563 MET A N 1
ATOM 4525 C CA . MET A 1 563 ? -87.490 -20.099 22.385 1.00 48.50 563 MET A CA 1
ATOM 4526 C C . MET A 1 563 ? -86.952 -21.542 22.437 1.00 48.50 563 MET A C 1
ATOM 4528 O O . MET A 1 563 ? -86.947 -22.176 23.490 1.00 48.50 563 MET A O 1
ATOM 4532 N N . GLN A 1 564 ? -86.469 -22.083 21.319 1.00 52.12 564 GLN A N 1
ATOM 4533 C CA . GLN A 1 564 ? -85.680 -23.326 21.344 1.00 52.12 564 GLN A CA 1
ATOM 4534 C C . GLN A 1 564 ? -84.192 -23.109 21.025 1.00 52.12 564 GLN A C 1
ATOM 4536 O O . GLN A 1 564 ? -83.369 -23.942 21.400 1.00 52.12 564 GLN A O 1
ATOM 4541 N N . ALA A 1 565 ? -83.808 -21.967 20.439 1.00 52.53 565 ALA A N 1
ATOM 4542 C CA . ALA A 1 565 ? -82.404 -21.605 20.210 1.00 52.53 565 ALA A CA 1
ATOM 4543 C C . ALA A 1 565 ? -82.190 -20.069 20.222 1.00 52.53 565 ALA A C 1
ATOM 4545 O O . ALA A 1 565 ? -82.200 -19.438 19.166 1.00 52.53 565 ALA A O 1
ATOM 4546 N N . PRO A 1 566 ? -81.992 -19.440 21.400 1.00 56.81 566 PRO A N 1
ATOM 4547 C CA . PRO A 1 566 ? -81.888 -17.977 21.535 1.00 56.81 566 PRO A CA 1
ATOM 4548 C C . PRO A 1 566 ? -80.592 -17.369 20.972 1.00 56.81 566 PRO A C 1
ATOM 4550 O O . PRO A 1 566 ? -80.489 -16.152 20.834 1.00 56.81 566 PRO A O 1
ATOM 4553 N N . PHE A 1 567 ? -79.606 -18.198 20.621 1.00 58.09 567 PHE A N 1
ATOM 4554 C CA . PHE A 1 567 ? -78.313 -17.747 20.117 1.00 58.09 567 PHE A CA 1
ATOM 4555 C C . PHE A 1 567 ? -77.995 -18.408 18.779 1.00 58.09 567 PHE A C 1
ATOM 4557 O O . PHE A 1 567 ? -77.992 -19.635 18.666 1.00 58.09 567 PHE A O 1
ATOM 4564 N N . LYS A 1 568 ? -77.665 -17.597 17.771 1.00 61.53 568 LYS A N 1
ATOM 4565 C CA . LYS A 1 568 ? -77.131 -18.083 16.499 1.00 61.53 568 LYS A CA 1
ATOM 4566 C C . LYS A 1 568 ? -75.608 -18.124 16.597 1.00 61.53 568 LYS A C 1
ATOM 4568 O O . LYS A 1 568 ? -74.950 -17.084 16.614 1.00 61.53 568 LYS A O 1
ATOM 4573 N N . TRP A 1 569 ? -75.057 -19.333 16.684 1.00 64.25 569 TRP A N 1
ATOM 4574 C CA . TRP A 1 569 ? -73.614 -19.570 16.626 1.00 64.25 569 TRP A CA 1
ATOM 4575 C C . TRP A 1 569 ? -73.091 -19.253 15.222 1.00 64.25 569 TRP A C 1
ATOM 4577 O O . TRP A 1 569 ? -73.420 -19.954 14.262 1.00 64.25 569 TRP A O 1
ATOM 4587 N N . GLN A 1 570 ? -72.264 -18.213 15.090 1.00 64.69 570 GLN A N 1
ATOM 4588 C CA . GLN A 1 570 ? -71.536 -17.952 13.849 1.00 64.69 570 GLN A CA 1
ATOM 4589 C C . GLN A 1 570 ? -70.177 -18.646 13.894 1.00 64.69 570 GLN A C 1
ATOM 4591 O O . GLN A 1 570 ? -69.161 -18.077 14.299 1.00 64.69 570 GLN A O 1
ATOM 4596 N N . GLY A 1 571 ? -70.172 -19.901 13.437 1.00 61.06 571 GLY A N 1
ATOM 4597 C CA . GLY A 1 571 ? -68.973 -20.732 13.389 1.00 61.06 571 GLY A CA 1
ATOM 4598 C C . GLY A 1 571 ? -67.812 -20.089 12.634 1.00 61.06 571 GLY A C 1
ATOM 4599 O O . GLY A 1 571 ? -66.673 -20.293 13.036 1.00 61.06 571 GLY A O 1
ATOM 4600 N N . ASP A 1 572 ? -68.071 -19.266 11.617 1.00 65.69 572 ASP A N 1
ATOM 4601 C CA . ASP A 1 572 ? -67.026 -18.616 10.818 1.00 65.69 572 ASP A CA 1
ATOM 4602 C C . ASP A 1 572 ? -66.255 -17.535 11.590 1.00 65.69 572 ASP A C 1
ATOM 4604 O O . ASP A 1 572 ? -65.027 -17.490 11.499 1.00 65.69 572 ASP A O 1
ATOM 4608 N N . ASN A 1 573 ? -66.930 -16.743 12.432 1.00 60.00 573 ASN A N 1
ATOM 4609 C CA . ASN A 1 573 ? -66.282 -15.731 13.278 1.00 60.00 573 ASN A CA 1
ATOM 4610 C C . ASN A 1 573 ? -65.455 -16.381 14.389 1.00 60.00 573 ASN A C 1
ATOM 4612 O O . ASN A 1 573 ? -64.337 -15.953 14.667 1.00 60.00 573 ASN A O 1
ATOM 4616 N N . PHE A 1 574 ? -65.959 -17.469 14.979 1.00 65.88 574 PHE A N 1
ATOM 4617 C CA . PHE A 1 574 ? -65.192 -18.250 15.948 1.00 65.88 574 PHE A CA 1
ATOM 4618 C C . PHE A 1 574 ? -63.985 -18.938 15.303 1.00 65.88 574 PHE A C 1
ATOM 4620 O O . PHE A 1 574 ? -62.896 -18.964 15.877 1.00 65.88 574 PHE A O 1
ATOM 4627 N N . ARG A 1 575 ? -64.146 -19.457 14.079 1.00 62.47 575 ARG A N 1
ATOM 4628 C CA . ARG A 1 575 ? -63.050 -20.054 13.310 1.00 62.47 575 ARG A CA 1
ATOM 4629 C C . ARG A 1 575 ? -61.998 -19.012 12.956 1.00 62.47 575 ARG A C 1
ATOM 4631 O O . ARG A 1 575 ? -60.822 -19.347 12.984 1.00 62.47 575 ARG A O 1
ATOM 4638 N N . LEU A 1 576 ? -62.396 -17.778 12.645 1.00 62.81 576 LEU A N 1
ATOM 4639 C CA . LEU A 1 576 ? -61.488 -16.658 12.397 1.00 62.81 576 LEU A CA 1
ATOM 4640 C C . LEU A 1 576 ? -60.755 -16.237 13.679 1.00 62.81 576 LEU A C 1
ATOM 4642 O O . LEU A 1 576 ? -59.536 -16.107 13.653 1.00 62.81 576 LEU A O 1
ATOM 4646 N N . PHE A 1 577 ? -61.468 -16.117 14.803 1.00 59.94 577 PHE A N 1
ATOM 4647 C CA . PHE A 1 577 ? -60.888 -15.820 16.115 1.00 59.94 577 PHE A CA 1
ATOM 4648 C C . PHE A 1 577 ? -59.839 -16.869 16.505 1.00 59.94 577 PHE A C 1
ATOM 4650 O O . PHE A 1 577 ? -58.673 -16.535 16.680 1.00 59.94 577 PHE A O 1
ATOM 4657 N N . ILE A 1 578 ? -60.194 -18.159 16.504 1.00 64.38 578 ILE A N 1
ATOM 4658 C CA . ILE A 1 578 ? -59.250 -19.242 16.815 1.00 64.38 578 ILE A CA 1
ATOM 4659 C C . ILE A 1 578 ? -58.083 -19.311 15.818 1.00 64.38 578 ILE A C 1
ATOM 4661 O O . ILE A 1 578 ? -56.944 -19.525 16.239 1.00 64.38 578 ILE A O 1
ATOM 4665 N N . LYS A 1 579 ? -58.330 -19.093 14.517 1.00 58.66 579 LYS A N 1
ATOM 4666 C CA . LYS A 1 579 ? -57.271 -19.045 13.492 1.00 58.66 579 LYS A CA 1
ATOM 4667 C C . LYS A 1 579 ? -56.284 -17.899 13.694 1.00 58.66 579 LYS A C 1
ATOM 4669 O O . LYS A 1 579 ? -55.189 -17.982 13.154 1.00 58.66 579 LYS A O 1
ATOM 4674 N N . ILE A 1 580 ? -56.648 -16.852 14.429 1.00 58.41 580 ILE A N 1
ATOM 4675 C CA . ILE A 1 580 ? -55.764 -15.718 14.704 1.00 58.41 580 ILE A CA 1
ATOM 4676 C C . ILE A 1 580 ? -55.096 -15.895 16.072 1.00 58.41 580 ILE A C 1
ATOM 4678 O O . ILE A 1 580 ? -53.878 -15.799 16.169 1.00 58.41 580 ILE A O 1
ATOM 4682 N N . THR A 1 581 ? -55.850 -16.216 17.126 1.00 55.22 581 THR A N 1
ATOM 4683 C CA . THR A 1 581 ? -55.342 -16.189 18.508 1.00 55.22 581 THR A CA 1
ATOM 4684 C C . THR A 1 581 ? -54.454 -17.385 18.862 1.00 55.22 581 THR A C 1
ATOM 4686 O O . THR A 1 581 ? -53.440 -17.208 19.534 1.00 55.22 581 THR A O 1
ATOM 4689 N N . ILE A 1 582 ? -54.781 -18.603 18.408 1.00 61.62 582 ILE A N 1
ATOM 4690 C CA . ILE A 1 582 ? -53.992 -19.801 18.753 1.00 61.62 582 ILE A CA 1
ATOM 4691 C C . ILE A 1 582 ? -52.596 -19.777 18.106 1.00 61.62 582 ILE A C 1
ATOM 4693 O O . ILE A 1 582 ? -51.624 -20.001 18.831 1.00 61.62 582 ILE A O 1
ATOM 4697 N N . PRO A 1 583 ? -52.436 -19.440 16.809 1.00 57.12 583 PRO A N 1
ATOM 4698 C CA . PRO A 1 583 ? -51.107 -19.303 16.215 1.00 57.12 583 PRO A CA 1
ATOM 4699 C C . PRO A 1 583 ? -50.267 -18.231 16.912 1.00 57.12 583 PRO A C 1
ATOM 4701 O O . PRO A 1 583 ? -49.125 -18.503 17.256 1.00 57.12 583 PRO A O 1
ATOM 4704 N N . LEU A 1 584 ? -50.858 -17.072 17.229 1.00 51.50 584 LEU A N 1
ATOM 4705 C CA . LEU A 1 584 ? -50.180 -15.981 17.942 1.00 51.50 584 LEU A CA 1
ATOM 4706 C C . LEU A 1 584 ? -49.672 -16.368 19.342 1.00 51.50 584 LEU A C 1
ATOM 4708 O O . LEU A 1 584 ? -48.721 -15.760 19.822 1.00 51.50 584 LEU A O 1
ATOM 4712 N N . THR A 1 585 ? -50.283 -17.363 19.993 1.00 56.91 585 THR A N 1
ATOM 4713 C CA . THR A 1 585 ? -49.925 -17.769 21.366 1.00 56.91 585 THR A CA 1
ATOM 4714 C C . THR A 1 585 ? -48.882 -18.897 21.401 1.00 56.91 585 THR A C 1
ATOM 4716 O O . THR A 1 585 ? -48.157 -19.021 22.381 1.00 56.91 585 THR A O 1
ATOM 4719 N N . ILE A 1 586 ? -48.773 -19.712 20.343 1.00 61.50 586 ILE A N 1
ATOM 4720 C CA . ILE A 1 586 ? -47.857 -20.872 20.281 1.00 61.50 586 ILE A CA 1
ATOM 4721 C C . ILE A 1 586 ? -46.484 -20.507 19.677 1.00 61.50 586 ILE A C 1
ATOM 4723 O O . ILE A 1 586 ? -45.509 -21.222 19.889 1.00 61.50 586 ILE A O 1
ATOM 4727 N N . THR A 1 587 ? -46.366 -19.393 18.948 1.00 67.25 587 THR A N 1
ATOM 4728 C CA . THR A 1 587 ? -45.154 -19.057 18.169 1.00 67.25 587 THR A CA 1
ATOM 4729 C C . THR A 1 587 ? -44.196 -18.064 18.839 1.00 67.25 587 THR A C 1
ATOM 4731 O O . THR A 1 587 ? -43.238 -17.628 18.193 1.00 67.25 587 THR A O 1
ATOM 4734 N N . VAL A 1 588 ? -44.442 -17.664 20.093 1.00 75.81 588 VAL A N 1
ATOM 4735 C CA . VAL A 1 588 ? -43.720 -16.557 20.751 1.00 75.81 588 VAL A CA 1
ATOM 4736 C C . VAL A 1 588 ? -43.165 -16.923 22.134 1.00 75.81 588 VAL A C 1
ATOM 4738 O O . VAL A 1 588 ? -43.767 -17.694 22.875 1.00 75.81 588 VAL A O 1
ATOM 4741 N N . VAL A 1 589 ? -42.026 -16.329 22.495 1.00 82.06 589 VAL A N 1
ATOM 4742 C CA . VAL A 1 589 ? -41.341 -16.429 23.796 1.00 82.06 589 VAL A CA 1
ATOM 4743 C C . VAL A 1 589 ? -41.252 -15.047 24.416 1.00 82.06 589 VAL A C 1
ATOM 4745 O O . VAL A 1 589 ? -40.924 -14.078 23.737 1.00 82.06 589 VAL A O 1
ATOM 4748 N N . PHE A 1 590 ? -41.480 -14.971 25.725 1.00 80.31 590 PHE A N 1
ATOM 4749 C CA . PHE A 1 590 ? -41.283 -13.760 26.514 1.00 80.31 590 PHE A CA 1
ATOM 4750 C C . PHE A 1 590 ? -40.011 -13.889 27.360 1.00 80.31 590 PHE A C 1
ATOM 4752 O O . PHE A 1 590 ? -39.991 -14.633 28.339 1.00 80.31 590 PHE A O 1
ATOM 4759 N N . LYS A 1 591 ? -38.956 -13.145 27.012 1.00 82.06 591 LYS A N 1
ATOM 4760 C CA . LYS A 1 591 ? -37.779 -12.958 27.874 1.00 82.06 591 LYS A CA 1
ATOM 4761 C C . LYS A 1 591 ? -38.120 -11.862 28.883 1.00 82.06 591 LYS A C 1
ATOM 4763 O O . LYS A 1 591 ? -38.322 -10.712 28.494 1.00 82.06 591 LYS A O 1
ATOM 4768 N N . ILE A 1 592 ? -38.257 -12.227 30.159 1.00 79.44 592 ILE A N 1
ATOM 4769 C CA . ILE A 1 592 ? -38.677 -11.320 31.237 1.00 79.44 592 ILE A CA 1
ATOM 4770 C C . ILE A 1 592 ? -37.477 -11.023 32.135 1.00 79.44 592 ILE A C 1
ATOM 4772 O O . ILE A 1 592 ? -37.000 -11.899 32.850 1.00 79.44 592 ILE A O 1
ATOM 4776 N N . LEU A 1 593 ? -37.036 -9.771 32.142 1.00 71.94 593 LEU A N 1
ATOM 4777 C CA . LEU A 1 593 ? -35.983 -9.267 33.017 1.00 71.94 593 LEU A CA 1
ATOM 4778 C C . LEU A 1 593 ? -36.648 -8.546 34.195 1.00 71.94 593 LEU A C 1
ATOM 4780 O O . LEU A 1 593 ? -37.390 -7.578 33.998 1.00 71.94 593 LEU A O 1
ATOM 4784 N N . ARG A 1 594 ? -36.414 -9.039 35.417 1.00 75.50 594 ARG A N 1
ATOM 4785 C CA . ARG A 1 594 ? -36.960 -8.473 36.659 1.00 75.50 594 ARG A CA 1
ATOM 4786 C C . ARG A 1 594 ? -35.831 -7.887 37.494 1.00 75.50 594 ARG A C 1
ATOM 4788 O O . ARG A 1 594 ? -34.877 -8.595 37.794 1.00 75.50 594 ARG A O 1
ATOM 4795 N N . GLY A 1 595 ? -35.961 -6.621 37.881 1.00 63.09 595 GLY A N 1
ATOM 4796 C CA . GLY A 1 595 ? -35.018 -5.964 38.783 1.00 63.09 595 GLY A CA 1
ATOM 4797 C C . GLY A 1 595 ? -34.654 -4.539 38.371 1.00 63.09 595 GLY A C 1
ATOM 4798 O O . GLY A 1 595 ? -34.814 -4.121 37.218 1.00 63.09 595 GLY A O 1
ATOM 4799 N N . SER A 1 596 ? -34.140 -3.795 39.347 1.00 63.84 596 SER A N 1
ATOM 4800 C CA . SER A 1 596 ? -33.851 -2.360 39.237 1.00 63.84 596 SER A CA 1
ATOM 4801 C C . SER A 1 596 ? -32.366 -2.052 38.977 1.00 63.84 596 SER A C 1
ATOM 4803 O O . SER A 1 596 ? -31.986 -0.889 39.002 1.00 63.84 596 SER A O 1
ATOM 4805 N N . SER A 1 597 ? -31.529 -3.070 38.724 1.00 64.50 597 SER A N 1
ATOM 4806 C CA . SER A 1 597 ? -30.091 -2.899 38.455 1.00 64.50 597 SER A CA 1
ATOM 4807 C C . SER A 1 597 ? -29.836 -2.149 37.143 1.00 64.50 597 SER A C 1
ATOM 4809 O O . SER A 1 597 ? -30.431 -2.466 36.106 1.00 64.50 597 SER A O 1
ATOM 4811 N N . ASP A 1 598 ? -28.913 -1.186 37.177 1.00 65.31 598 ASP A N 1
ATOM 4812 C CA . ASP A 1 598 ? -28.505 -0.406 36.005 1.00 65.31 598 ASP A CA 1
ATOM 4813 C C . ASP A 1 598 ? -27.886 -1.291 34.912 1.00 65.31 598 ASP A C 1
ATOM 4815 O O . ASP A 1 598 ? -28.131 -1.069 33.727 1.00 65.31 598 ASP A O 1
ATOM 4819 N N . THR A 1 599 ? -27.189 -2.368 35.287 1.00 62.25 599 THR A N 1
ATOM 4820 C CA . THR A 1 599 ? -26.609 -3.332 34.339 1.00 62.25 599 THR A CA 1
ATOM 4821 C C . THR A 1 599 ? -27.688 -4.060 33.534 1.00 62.25 599 THR A C 1
ATOM 4823 O O . THR A 1 599 ? -27.579 -4.183 32.316 1.00 62.25 599 THR A O 1
ATOM 4826 N N . LEU A 1 600 ? -28.785 -4.471 34.186 1.00 66.69 600 LEU A N 1
ATOM 4827 C CA . LEU A 1 600 ? -29.924 -5.119 33.516 1.00 66.69 600 LEU A CA 1
ATOM 4828 C C . LEU A 1 600 ? -30.636 -4.169 32.553 1.00 66.69 600 LEU A C 1
ATOM 4830 O O . LEU A 1 600 ? -31.174 -4.598 31.532 1.00 66.69 600 LEU A O 1
ATOM 4834 N N . LYS A 1 601 ? -30.651 -2.873 32.877 1.00 71.94 601 LYS A N 1
ATOM 4835 C CA . LYS A 1 601 ? -31.217 -1.848 32.005 1.00 71.94 601 LYS A CA 1
ATOM 4836 C C . LYS A 1 601 ? -30.369 -1.671 30.747 1.00 71.94 601 LYS A C 1
ATOM 4838 O O . LYS A 1 601 ? -30.930 -1.689 29.660 1.00 71.94 601 LYS A O 1
ATOM 4843 N N . VAL A 1 602 ? -29.047 -1.577 30.895 1.00 70.38 602 VAL A N 1
ATOM 4844 C CA . VAL A 1 602 ? -28.114 -1.464 29.762 1.00 70.38 602 VAL A CA 1
ATOM 4845 C C . VAL A 1 602 ? -28.189 -2.698 28.861 1.00 70.38 602 VAL A C 1
ATOM 4847 O O . VAL A 1 602 ? -28.312 -2.548 27.651 1.00 70.38 602 VAL A O 1
ATOM 4850 N N . MET A 1 603 ? -28.203 -3.907 29.430 1.00 69.19 603 MET A N 1
ATOM 4851 C CA . MET A 1 603 ? -28.343 -5.145 28.651 1.00 69.19 603 MET A CA 1
ATOM 4852 C C . MET A 1 603 ? -29.669 -5.204 27.882 1.00 69.19 603 MET A C 1
ATOM 4854 O O . MET A 1 603 ? -29.688 -5.573 26.710 1.00 69.19 603 MET A O 1
ATOM 4858 N N . TYR A 1 604 ? -30.775 -4.797 28.513 1.00 78.19 604 TYR A N 1
ATOM 4859 C CA . TYR A 1 604 ? -32.074 -4.712 27.843 1.00 78.19 604 TYR A CA 1
ATOM 4860 C C . TYR A 1 604 ? -32.077 -3.682 26.708 1.00 78.19 604 TYR A C 1
ATOM 4862 O O . TYR A 1 604 ? -32.564 -3.981 25.619 1.00 78.19 604 TYR A O 1
ATOM 4870 N N . ASP A 1 605 ? -31.546 -2.482 26.954 1.00 77.94 605 ASP A N 1
ATOM 4871 C CA . ASP A 1 605 ? -31.518 -1.403 25.965 1.00 77.94 605 ASP A CA 1
ATOM 4872 C C . ASP A 1 605 ? -30.646 -1.800 24.758 1.00 77.94 605 ASP A C 1
ATOM 4874 O O . ASP A 1 605 ? -31.083 -1.649 23.617 1.00 77.94 605 ASP A O 1
ATOM 4878 N N . ASN A 1 606 ? -29.483 -2.418 24.998 1.00 77.25 606 ASN A N 1
ATOM 4879 C CA . ASN A 1 606 ? -28.597 -2.948 23.958 1.00 77.25 606 ASN A CA 1
ATOM 4880 C C . ASN A 1 606 ? -29.272 -4.038 23.116 1.00 77.25 606 ASN A C 1
ATOM 4882 O O . ASN A 1 606 ? -29.256 -3.975 21.885 1.00 77.25 606 ASN A O 1
ATOM 4886 N N . GLU A 1 607 ? -29.901 -5.022 23.766 1.00 84.25 607 GLU A N 1
ATOM 4887 C CA . GLU A 1 607 ? -30.569 -6.129 23.078 1.00 84.25 607 GLU A CA 1
ATOM 4888 C C . GLU A 1 607 ? -31.732 -5.619 22.210 1.00 84.25 607 GLU A C 1
ATOM 4890 O O . GLU A 1 607 ? -31.867 -5.995 21.043 1.00 84.25 607 GLU A O 1
ATOM 4895 N N . VAL A 1 608 ? -32.547 -4.706 22.745 1.00 82.25 608 VAL A N 1
ATOM 4896 C CA . VAL A 1 608 ? -33.665 -4.093 22.016 1.00 82.25 608 VAL A CA 1
ATOM 4897 C C . VAL A 1 608 ? -33.175 -3.234 20.848 1.00 82.25 608 VAL A C 1
ATOM 4899 O O . VAL A 1 608 ? -33.769 -3.290 19.766 1.00 82.25 608 VAL A O 1
ATOM 4902 N N . ASP A 1 609 ? -32.107 -2.455 21.028 1.00 81.25 609 ASP A N 1
ATOM 4903 C CA . ASP A 1 609 ? -31.545 -1.624 19.964 1.00 81.25 609 ASP A CA 1
ATOM 4904 C C . ASP A 1 609 ? -30.939 -2.468 18.838 1.00 81.25 609 ASP A C 1
ATOM 4906 O O . ASP A 1 609 ? -31.157 -2.148 17.665 1.00 81.25 609 ASP A O 1
ATOM 4910 N N . MET A 1 610 ? -30.264 -3.576 19.156 1.00 80.62 610 MET A N 1
ATOM 4911 C CA . MET A 1 610 ? -29.762 -4.532 18.162 1.00 80.62 610 MET A CA 1
ATOM 4912 C C . MET A 1 610 ? -30.890 -5.064 17.274 1.00 80.62 610 MET A C 1
ATOM 4914 O O . MET A 1 610 ? -30.802 -4.955 16.049 1.00 80.62 610 MET A O 1
ATOM 4918 N N . TYR A 1 611 ? -31.992 -5.541 17.863 1.00 83.38 611 TYR A N 1
ATOM 4919 C CA . TYR A 1 611 ? -33.129 -6.049 17.090 1.00 83.38 611 TYR A CA 1
ATOM 4920 C C . TYR A 1 611 ? -33.835 -4.966 16.262 1.00 83.38 611 TYR A C 1
ATOM 4922 O O . TYR A 1 611 ? -34.182 -5.208 15.105 1.00 83.38 611 TYR A O 1
ATOM 4930 N N . LYS A 1 612 ? -34.025 -3.758 16.810 1.00 80.94 612 LYS A N 1
ATOM 4931 C CA . LYS A 1 612 ? -34.699 -2.648 16.107 1.00 80.94 612 LYS A CA 1
ATOM 4932 C C . LYS A 1 612 ? -33.915 -2.106 14.913 1.00 80.94 612 LYS A C 1
ATOM 4934 O O . LYS A 1 612 ? -34.514 -1.508 14.021 1.00 80.94 612 LYS A O 1
ATOM 4939 N N . ASN A 1 613 ? -32.594 -2.276 14.896 1.00 77.81 613 ASN A N 1
ATOM 4940 C CA . ASN A 1 613 ? -31.735 -1.804 13.811 1.00 77.81 613 ASN A CA 1
ATOM 4941 C C . ASN A 1 613 ? -31.505 -2.853 12.705 1.00 77.81 613 ASN A C 1
ATOM 4943 O O . ASN A 1 613 ? -30.805 -2.553 11.739 1.00 77.81 613 ASN A O 1
ATOM 4947 N N . LEU A 1 614 ? -32.094 -4.052 12.793 1.00 78.12 614 LEU A N 1
ATOM 4948 C CA . LEU A 1 614 ? -32.088 -5.027 11.697 1.00 78.12 614 LEU A CA 1
ATOM 4949 C C . LEU A 1 614 ? -33.063 -4.570 10.594 1.00 78.12 614 LEU A C 1
ATOM 4951 O O . LEU A 1 614 ? -34.274 -4.541 10.783 1.00 78.12 614 LEU A O 1
ATOM 4955 N N . ILE A 1 615 ? -32.523 -4.180 9.434 1.00 59.16 615 ILE A N 1
ATOM 4956 C CA . ILE A 1 615 ? -33.253 -3.416 8.399 1.00 59.16 615 ILE A CA 1
ATOM 4957 C C . ILE A 1 615 ? -34.138 -4.294 7.493 1.00 59.16 615 ILE A C 1
ATOM 4959 O O . ILE A 1 615 ? -35.069 -3.785 6.870 1.00 59.16 615 ILE A O 1
ATOM 4963 N N . LYS A 1 616 ? -33.874 -5.604 7.393 1.00 63.94 616 LYS A N 1
ATOM 4964 C CA . LYS A 1 616 ? -34.533 -6.487 6.412 1.00 63.94 616 LYS A CA 1
ATOM 4965 C C . LYS A 1 616 ? -35.244 -7.666 7.062 1.00 63.94 616 LYS A C 1
ATOM 4967 O O . LYS A 1 616 ? -34.667 -8.315 7.931 1.00 63.94 616 LYS A O 1
ATOM 4972 N N . GLU A 1 617 ? -36.434 -8.008 6.563 1.00 61.41 617 GLU A N 1
ATOM 4973 C CA . GLU A 1 617 ? -37.201 -9.176 7.027 1.00 61.41 617 GLU A CA 1
ATOM 4974 C C . GLU A 1 617 ? -36.456 -10.509 6.817 1.00 61.41 617 GLU A C 1
ATOM 4976 O O . GLU A 1 617 ? -36.621 -11.424 7.620 1.00 61.41 617 GLU A O 1
ATOM 4981 N N . ASP A 1 618 ? -35.579 -10.605 5.808 1.00 67.88 618 ASP A N 1
ATOM 4982 C CA . ASP A 1 618 ? -34.734 -11.788 5.563 1.00 67.88 618 ASP A CA 1
ATOM 4983 C C . ASP A 1 618 ? -33.624 -11.981 6.616 1.00 67.88 618 ASP A C 1
ATOM 4985 O O . ASP A 1 618 ? -33.049 -13.067 6.713 1.00 67.88 618 ASP A O 1
ATOM 4989 N N . SER A 1 619 ? -33.337 -10.964 7.440 1.00 68.75 619 SER A N 1
ATOM 4990 C CA . SER A 1 619 ? -32.340 -11.052 8.521 1.00 68.75 619 SER A CA 1
ATOM 4991 C C . SER A 1 619 ? -32.735 -12.098 9.568 1.00 68.75 619 SER A C 1
ATOM 4993 O O . SER A 1 619 ? -31.868 -12.723 10.175 1.00 68.75 619 SER A O 1
ATOM 4995 N N . PHE A 1 620 ? -34.039 -12.345 9.735 1.00 73.50 620 PHE A N 1
ATOM 4996 C CA . PHE A 1 620 ? -34.585 -13.276 10.727 1.00 73.50 620 PHE A CA 1
ATOM 4997 C C . PHE A 1 620 ? -34.578 -14.750 10.283 1.00 73.50 620 PHE A C 1
ATOM 4999 O O . PHE A 1 620 ? -35.052 -15.633 11.003 1.00 73.50 620 PHE A O 1
ATOM 5006 N N . ASN A 1 621 ? -34.002 -15.042 9.113 1.00 79.88 621 ASN A N 1
ATOM 5007 C CA . ASN A 1 621 ? -33.739 -16.417 8.685 1.00 79.88 621 ASN A CA 1
ATOM 5008 C C . ASN A 1 621 ? -32.638 -17.074 9.539 1.00 79.88 621 ASN A C 1
ATOM 5010 O O . ASN A 1 621 ? -32.665 -18.283 9.750 1.00 79.88 621 ASN A O 1
ATOM 5014 N N . HIS A 1 622 ? -31.697 -16.273 10.056 1.00 84.81 622 HIS A N 1
ATOM 5015 C CA . HIS A 1 622 ? -30.535 -16.731 10.837 1.00 84.81 622 HIS A CA 1
ATOM 5016 C C . HIS A 1 622 ? -30.346 -15.958 12.158 1.00 84.81 622 HIS A C 1
ATOM 5018 O O . HIS A 1 622 ? -29.317 -16.080 12.820 1.00 84.81 622 HIS A O 1
ATOM 5024 N N . ILE A 1 623 ? -31.337 -15.154 12.545 1.00 87.75 623 ILE A N 1
ATOM 5025 C CA . ILE A 1 623 ? -31.415 -14.402 13.804 1.00 87.75 623 ILE A CA 1
ATOM 5026 C C . ILE A 1 623 ? -32.829 -14.602 14.351 1.00 87.75 623 ILE A C 1
ATOM 5028 O O . ILE A 1 623 ? -33.778 -14.612 13.567 1.00 87.75 623 ILE A O 1
ATOM 5032 N N . MET A 1 624 ? -32.993 -14.764 15.664 1.00 86.31 624 MET A N 1
ATOM 5033 C CA . MET A 1 624 ? -34.324 -14.923 16.260 1.00 86.31 624 MET A CA 1
ATOM 5034 C C . MET A 1 624 ? -35.242 -13.747 15.916 1.00 86.31 624 MET A C 1
ATOM 5036 O O . MET A 1 624 ? -34.853 -12.582 16.034 1.00 86.31 624 MET A O 1
ATOM 5040 N N . ARG A 1 625 ? -36.476 -14.039 15.480 1.00 84.69 625 ARG A N 1
ATOM 5041 C CA . ARG A 1 625 ? -37.423 -12.981 15.110 1.00 84.69 625 ARG A CA 1
ATOM 5042 C C . ARG A 1 625 ? -37.862 -12.190 16.337 1.00 84.69 625 ARG A C 1
ATOM 5044 O O . ARG A 1 625 ? -38.345 -12.769 17.304 1.00 84.69 625 ARG A O 1
ATOM 5051 N N . TYR A 1 626 ? -37.731 -10.869 16.267 1.00 84.81 626 TYR A N 1
ATOM 5052 C CA . TYR A 1 626 ? -38.195 -9.941 17.296 1.00 84.81 626 TYR A CA 1
ATOM 5053 C C . TYR A 1 626 ? -39.605 -9.441 16.967 1.00 84.81 626 TYR A C 1
ATOM 5055 O O . TYR A 1 626 ? -39.838 -8.894 15.888 1.00 84.81 626 TYR A O 1
ATOM 5063 N N . TYR A 1 627 ? -40.544 -9.629 17.896 1.00 79.31 627 TYR A N 1
ATOM 5064 C CA . TYR A 1 627 ? -41.936 -9.188 17.751 1.00 79.31 627 TYR A CA 1
ATOM 5065 C C . TYR A 1 627 ? -42.229 -7.874 18.476 1.00 79.31 627 TYR A C 1
ATOM 5067 O O . TYR A 1 627 ? -43.172 -7.172 18.116 1.00 79.31 627 TYR A O 1
ATOM 5075 N N . GLY A 1 628 ? -41.438 -7.528 19.491 1.00 77.25 628 GLY A N 1
ATOM 5076 C CA . GLY A 1 628 ? -41.607 -6.290 20.240 1.00 77.25 628 GLY A CA 1
ATOM 5077 C C . GLY A 1 628 ? -40.995 -6.354 21.630 1.00 77.25 628 GLY A C 1
ATOM 5078 O O . GLY A 1 628 ? -40.541 -7.398 22.092 1.00 77.25 628 GLY A O 1
ATOM 5079 N N . SER A 1 629 ? -40.992 -5.222 22.320 1.00 82.06 629 SER A N 1
ATOM 5080 C CA . SER A 1 629 ? -40.627 -5.149 23.729 1.00 82.06 629 SER A CA 1
ATOM 5081 C C . SER A 1 629 ? -41.449 -4.085 24.436 1.00 82.06 629 SER A C 1
ATOM 5083 O O . SER A 1 629 ? -41.918 -3.125 23.821 1.00 82.06 629 SER A O 1
ATOM 5085 N N . PHE A 1 630 ? -41.645 -4.269 25.735 1.00 78.88 630 PHE A N 1
ATOM 5086 C CA . PHE A 1 630 ? -42.314 -3.293 26.579 1.00 78.88 630 PHE A CA 1
ATOM 5087 C C . PHE A 1 630 ? -41.694 -3.281 27.970 1.00 78.88 630 PHE A C 1
ATOM 5089 O O . PHE A 1 630 ? -41.123 -4.266 28.442 1.00 78.88 630 PHE A O 1
ATOM 5096 N N . GLN A 1 631 ? -41.828 -2.138 28.631 1.00 72.75 631 GLN A N 1
ATOM 5097 C CA . GLN A 1 631 ? -41.337 -1.927 29.981 1.00 72.75 631 GLN A CA 1
ATOM 5098 C C . GLN A 1 631 ? -42.473 -1.403 30.852 1.00 72.75 631 GLN A C 1
ATOM 5100 O O . GLN A 1 631 ? -43.192 -0.483 30.464 1.00 72.75 631 GLN A O 1
ATOM 5105 N N . SER A 1 632 ? -42.603 -1.975 32.045 1.00 63.06 632 SER A N 1
ATOM 5106 C CA . SER A 1 632 ? -43.500 -1.486 33.083 1.00 63.06 632 SER A CA 1
ATOM 5107 C C . SER A 1 632 ? -42.808 -1.615 34.435 1.00 63.06 632 SER A C 1
ATOM 5109 O O . SER A 1 632 ? -42.617 -2.724 34.932 1.00 63.06 632 SER A O 1
ATOM 5111 N N . LEU A 1 633 ? -42.456 -0.473 35.033 1.00 73.62 633 LEU A N 1
ATOM 5112 C CA . LEU A 1 633 ? -41.761 -0.388 36.325 1.00 73.62 633 LEU A CA 1
ATOM 5113 C C . LEU A 1 633 ? -40.454 -1.212 36.317 1.00 73.62 633 LEU A C 1
ATOM 5115 O O . LEU A 1 633 ? -39.594 -0.950 35.473 1.00 73.62 633 LEU A O 1
ATOM 5119 N N . ASP A 1 634 ? -40.317 -2.203 37.206 1.00 73.25 634 ASP A N 1
ATOM 5120 C CA . ASP A 1 634 ? -39.132 -3.072 37.347 1.00 73.25 634 ASP A CA 1
ATOM 5121 C C . ASP A 1 634 ? -39.136 -4.305 36.428 1.00 73.25 634 ASP A C 1
ATOM 5123 O O . ASP A 1 634 ? -38.273 -5.179 36.546 1.00 73.25 634 ASP A O 1
ATOM 5127 N N . VAL A 1 635 ? -40.111 -4.407 35.519 1.00 70.31 635 VAL A N 1
ATOM 5128 C CA . VAL A 1 635 ? -40.239 -5.531 34.588 1.00 70.31 635 VAL A CA 1
ATOM 5129 C C . VAL A 1 635 ? -40.027 -5.048 33.159 1.00 70.31 635 VAL A C 1
ATOM 5131 O O . VAL A 1 635 ? -40.746 -4.179 32.657 1.00 70.31 635 VAL A O 1
ATOM 5134 N N . ARG A 1 636 ? -39.038 -5.643 32.490 1.00 79.81 636 ARG A N 1
ATOM 5135 C CA . ARG A 1 636 ? -38.722 -5.425 31.075 1.00 79.81 636 ARG A CA 1
ATOM 5136 C C . ARG A 1 636 ? -38.952 -6.726 30.321 1.00 79.81 636 ARG A C 1
ATOM 5138 O O . ARG A 1 636 ? -38.503 -7.779 30.769 1.00 79.81 636 ARG A O 1
ATOM 5145 N N . VAL A 1 637 ? -39.680 -6.671 29.210 1.00 79.50 637 VAL A N 1
ATOM 5146 C CA . VAL A 1 637 ? -40.076 -7.866 28.456 1.00 79.50 637 VAL A CA 1
ATOM 5147 C C . VAL A 1 637 ? -39.692 -7.717 26.991 1.00 79.50 637 VAL A C 1
ATOM 5149 O O . VAL A 1 637 ? -40.043 -6.720 26.362 1.00 79.50 637 VAL A O 1
ATOM 5152 N N . ILE A 1 638 ? -39.008 -8.724 26.447 1.00 82.75 638 ILE A N 1
ATOM 5153 C CA . ILE A 1 638 ? -38.693 -8.866 25.020 1.00 82.75 638 ILE A CA 1
ATOM 5154 C C .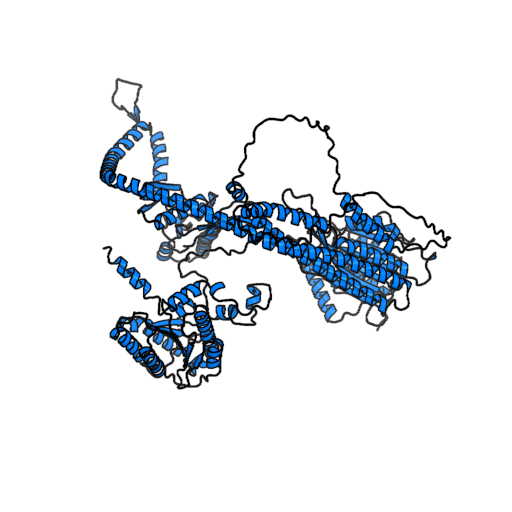 ILE A 1 638 ? -39.480 -10.062 24.479 1.00 82.75 638 ILE A C 1
ATOM 5156 O O . ILE A 1 638 ? -39.474 -11.136 25.079 1.00 82.75 638 ILE A O 1
ATOM 5160 N N . ILE A 1 639 ? -40.176 -9.869 23.360 1.00 83.19 639 ILE A N 1
ATOM 5161 C CA . ILE A 1 639 ? -41.010 -10.881 22.710 1.00 83.19 639 ILE A CA 1
ATOM 5162 C C . ILE A 1 639 ? -40.272 -11.390 21.469 1.00 83.19 639 ILE A C 1
ATOM 5164 O O . ILE A 1 639 ? -40.033 -10.621 20.534 1.00 83.19 639 ILE A O 1
ATOM 5168 N N . LEU A 1 640 ? -39.923 -12.676 21.457 1.00 85.25 640 LEU A N 1
ATOM 5169 C CA . LEU A 1 640 ? -39.139 -13.335 20.407 1.00 85.25 640 LEU A CA 1
ATOM 5170 C C . LEU A 1 640 ? -39.890 -14.530 19.802 1.00 85.25 640 LEU A C 1
ATOM 5172 O O . LEU A 1 640 ? -40.887 -14.992 20.348 1.00 85.25 640 LEU A O 1
ATOM 5176 N N . GLU A 1 641 ? -39.416 -15.041 18.670 1.00 85.06 641 GLU A N 1
ATOM 5177 C CA . GLU A 1 641 ? -39.806 -16.344 18.114 1.00 85.06 641 GLU A CA 1
ATOM 5178 C C . GLU A 1 641 ? -39.502 -17.493 19.077 1.00 85.06 641 GLU A C 1
ATOM 5180 O O . GLU A 1 641 ? -38.498 -17.487 19.788 1.00 85.06 641 GLU A O 1
ATOM 5185 N N . TYR A 1 642 ? -40.386 -18.489 19.105 1.00 83.25 642 TYR A N 1
ATOM 5186 C CA . TYR A 1 642 ? -40.141 -19.725 19.836 1.00 83.25 642 TYR A CA 1
ATOM 5187 C C . TYR A 1 642 ? -39.272 -20.687 19.022 1.00 83.25 642 TYR A C 1
ATOM 5189 O O . TYR A 1 642 ? -39.678 -21.151 17.958 1.00 83.25 642 TYR A O 1
ATOM 5197 N N . ALA A 1 643 ? -38.094 -21.016 19.556 1.00 82.50 643 ALA A N 1
ATOM 5198 C CA . ALA A 1 643 ? -37.217 -22.048 19.015 1.00 82.50 643 ALA A CA 1
ATOM 5199 C C . ALA A 1 643 ? -37.607 -23.424 19.578 1.00 82.50 643 ALA A C 1
ATOM 5201 O O . ALA A 1 643 ? -37.397 -23.722 20.752 1.00 82.50 643 ALA A O 1
ATOM 5202 N N . ASN A 1 644 ? -38.175 -24.279 18.733 1.00 77.38 644 ASN A N 1
ATOM 5203 C CA . ASN A 1 644 ? -38.652 -25.615 19.104 1.00 77.38 644 ASN A CA 1
ATOM 5204 C C . ASN A 1 644 ? -37.547 -26.691 19.187 1.00 77.38 644 ASN A C 1
ATOM 5206 O O . ASN A 1 644 ? -37.837 -27.802 19.624 1.00 77.38 644 ASN A O 1
ATOM 5210 N N . GLY A 1 645 ? -36.315 -26.393 18.760 1.00 74.56 645 GLY A N 1
ATOM 5211 C CA . GLY A 1 645 ? -35.182 -27.327 18.735 1.00 74.56 645 GLY A CA 1
ATOM 5212 C C . GLY A 1 645 ? -34.141 -27.135 19.847 1.00 74.56 645 GLY A C 1
ATOM 5213 O O . GLY A 1 645 ? -33.152 -27.861 19.854 1.00 74.56 645 GLY A O 1
ATOM 5214 N N . GLY A 1 646 ? -34.345 -26.195 20.778 1.00 81.62 646 GLY A N 1
ATOM 5215 C CA . GLY A 1 646 ? -33.414 -25.941 21.889 1.00 81.62 646 GLY A CA 1
ATOM 5216 C C . GLY A 1 646 ? -32.141 -25.184 21.484 1.00 81.62 646 GLY A C 1
ATOM 5217 O O . GLY A 1 646 ? -32.117 -24.502 20.458 1.00 81.62 646 GLY A O 1
ATOM 5218 N N . THR A 1 647 ? -31.092 -25.269 22.310 1.00 85.38 647 THR A N 1
ATOM 5219 C CA . THR A 1 647 ? -29.772 -24.662 22.045 1.00 85.38 647 THR A CA 1
ATOM 5220 C C . THR A 1 647 ? -28.906 -25.581 21.181 1.00 85.38 647 THR A C 1
ATOM 5222 O O . THR A 1 647 ? -29.096 -26.799 21.175 1.00 85.38 647 THR A O 1
ATOM 5225 N N . LEU A 1 648 ? -27.917 -25.029 20.478 1.00 84.19 648 LEU A N 1
ATOM 5226 C CA . LEU A 1 648 ? -26.966 -25.808 19.681 1.00 84.19 648 LEU A CA 1
ATOM 5227 C C . LEU A 1 648 ? -26.141 -26.768 20.552 1.00 84.19 648 LEU A C 1
ATOM 5229 O O . LEU A 1 648 ? -25.829 -27.872 20.115 1.00 84.19 648 LEU A O 1
ATOM 5233 N N . GLU A 1 649 ? -25.836 -26.376 21.789 1.00 80.06 649 GLU A N 1
ATOM 5234 C CA . GLU A 1 649 ? -25.232 -27.267 22.785 1.00 80.06 649 GLU A CA 1
ATOM 5235 C C . GLU A 1 649 ? -26.111 -28.501 23.031 1.00 80.06 649 GLU A C 1
ATOM 5237 O O . GLU A 1 649 ? -25.673 -29.626 22.794 1.00 80.06 649 GLU A O 1
ATOM 5242 N N . SER A 1 650 ? -27.391 -28.296 23.368 1.00 80.44 650 SER A N 1
ATOM 5243 C CA . SER A 1 650 ? -28.329 -29.406 23.577 1.00 80.44 650 SER A CA 1
ATOM 5244 C C . SER A 1 650 ? -28.519 -30.253 22.313 1.00 80.44 650 SER A C 1
ATOM 5246 O O . SER A 1 650 ? -28.671 -31.472 22.390 1.00 80.44 650 SER A O 1
ATOM 5248 N N . PHE A 1 651 ? -28.448 -29.636 21.131 1.00 80.12 651 PHE A N 1
ATOM 5249 C CA . PHE A 1 651 ? -28.500 -30.339 19.856 1.00 80.12 651 PHE A CA 1
ATOM 5250 C C . PHE A 1 651 ? -27.298 -31.275 19.682 1.00 80.12 651 PHE A C 1
ATOM 5252 O O . PHE A 1 651 ? -27.492 -32.423 19.294 1.00 80.12 651 PHE A O 1
ATOM 5259 N N . PHE A 1 652 ? -26.077 -30.838 20.006 1.00 80.12 652 PHE A N 1
ATOM 5260 C CA . PHE A 1 652 ? -24.885 -31.691 19.927 1.00 80.12 652 PHE A CA 1
ATOM 5261 C C . PHE A 1 652 ? -24.866 -32.818 20.956 1.00 80.12 652 PHE A C 1
ATOM 5263 O O . PHE A 1 652 ? -24.329 -33.886 20.671 1.00 80.12 652 PHE A O 1
ATOM 5270 N N . GLU A 1 653 ? -25.467 -32.608 22.123 1.00 78.50 653 GLU A N 1
ATOM 5271 C CA . GLU A 1 653 ? -25.577 -33.648 23.147 1.00 78.50 653 GLU A CA 1
ATOM 5272 C C . GLU A 1 653 ? -26.564 -34.756 22.757 1.00 78.50 653 GLU A C 1
ATOM 5274 O O . GLU A 1 653 ? -26.331 -35.930 23.046 1.00 78.50 653 GLU A O 1
ATOM 5279 N N . HIS A 1 654 ? -27.667 -34.395 22.094 1.00 75.19 654 HIS A N 1
ATOM 5280 C CA . HIS A 1 654 ? -28.788 -35.309 21.860 1.00 75.19 654 HIS A CA 1
ATOM 5281 C C . HIS A 1 654 ? -28.873 -35.841 20.422 1.00 75.19 654 HIS A C 1
ATOM 5283 O O . HIS A 1 654 ? -29.536 -36.857 20.197 1.00 75.19 654 HIS A O 1
ATOM 5289 N N . GLN A 1 655 ? -28.239 -35.188 19.441 1.00 73.62 655 GLN A N 1
ATOM 5290 C CA . GLN A 1 655 ? -28.239 -35.635 18.046 1.00 73.62 655 GLN A CA 1
ATOM 5291 C C . GLN A 1 655 ? -26.949 -36.382 17.691 1.00 73.62 655 GLN A C 1
ATOM 5293 O O . GLN A 1 655 ? -25.851 -35.868 17.909 1.00 73.62 655 GLN A O 1
ATOM 5298 N N . PRO A 1 656 ? -27.046 -37.580 17.086 1.00 71.31 656 PRO A N 1
ATOM 5299 C CA . PRO A 1 656 ? -25.868 -38.286 16.614 1.00 71.31 656 PRO A CA 1
ATOM 5300 C C . PRO A 1 656 ? -25.205 -37.519 15.455 1.00 71.31 656 PRO A C 1
ATOM 5302 O O . PRO A 1 656 ? -25.894 -36.891 14.646 1.00 71.31 656 PRO A O 1
ATOM 5305 N N . PRO A 1 657 ? -23.870 -37.592 15.320 1.00 73.25 657 PRO A N 1
ATOM 5306 C CA . PRO A 1 657 ? -23.163 -36.910 14.244 1.00 73.25 657 PRO A CA 1
ATOM 5307 C C . PRO A 1 657 ? -23.615 -37.425 12.864 1.00 73.25 657 PRO A C 1
ATOM 5309 O O . PRO A 1 657 ? -23.839 -38.633 12.711 1.00 73.25 657 PRO A O 1
ATOM 5312 N N . PRO A 1 658 ? -23.706 -36.549 11.843 1.00 79.12 658 PRO A N 1
ATOM 5313 C CA . PRO A 1 658 ? -24.194 -36.906 10.512 1.00 79.12 658 PRO A CA 1
ATOM 5314 C C . PRO A 1 658 ? -23.305 -37.971 9.854 1.00 79.12 658 PRO A C 1
ATOM 5316 O O . PRO A 1 658 ? -22.094 -37.784 9.704 1.00 79.12 658 PRO A O 1
ATOM 5319 N N . GLN A 1 659 ? -23.907 -39.092 9.450 1.00 75.75 659 GLN A N 1
ATOM 5320 C CA . GLN A 1 659 ? -23.181 -40.275 8.971 1.00 75.75 659 GLN A CA 1
ATOM 5321 C C . GLN A 1 659 ? -23.048 -40.282 7.445 1.00 75.75 659 GLN A C 1
ATOM 5323 O O . GLN A 1 659 ? -22.006 -40.651 6.893 1.00 75.75 659 GLN A O 1
ATOM 5328 N N . SER A 1 660 ? -24.089 -39.845 6.735 1.00 80.31 660 SER A N 1
ATOM 5329 C CA . SER A 1 660 ? -24.081 -39.809 5.276 1.00 80.31 660 SER A CA 1
ATOM 5330 C C . SER A 1 660 ? -23.427 -38.533 4.731 1.00 80.31 660 SER A C 1
ATOM 5332 O O . SER A 1 660 ? -23.274 -37.512 5.404 1.00 80.31 660 SER A O 1
ATOM 5334 N N . LYS A 1 661 ? -23.000 -38.577 3.465 1.00 78.06 661 LYS A N 1
ATOM 5335 C CA . LYS A 1 661 ? -22.485 -37.387 2.770 1.00 78.06 661 LYS A CA 1
ATOM 5336 C C . LYS A 1 661 ? -23.557 -36.291 2.664 1.00 78.06 661 LYS A C 1
ATOM 5338 O O . LYS A 1 661 ? -23.251 -35.139 2.940 1.00 78.06 661 LYS A O 1
ATOM 5343 N N . ALA A 1 662 ? -24.794 -36.668 2.340 1.00 73.75 662 ALA A N 1
ATOM 5344 C CA . ALA A 1 662 ? -25.905 -35.733 2.190 1.00 73.75 662 ALA A CA 1
ATOM 5345 C C . ALA A 1 662 ? -26.271 -35.040 3.514 1.00 73.75 662 ALA A C 1
ATOM 5347 O O . ALA A 1 662 ? -26.464 -33.829 3.535 1.00 73.75 662 ALA A O 1
ATOM 5348 N N . GLU A 1 663 ? -26.293 -35.773 4.632 1.00 72.94 663 GLU A N 1
ATOM 5349 C CA . GLU A 1 663 ? -26.545 -35.187 5.959 1.00 72.94 663 GLU A CA 1
ATOM 5350 C C . GLU A 1 663 ? -25.423 -34.240 6.394 1.00 72.94 663 GLU A C 1
ATOM 5352 O O . GLU A 1 663 ? -25.700 -33.190 6.966 1.00 72.94 663 GLU A O 1
ATOM 5357 N N . ARG A 1 664 ? -24.157 -34.574 6.100 1.00 79.31 664 ARG A N 1
ATOM 5358 C CA . ARG A 1 664 ? -23.019 -33.682 6.377 1.00 79.31 664 ARG A CA 1
ATOM 5359 C C . ARG A 1 664 ? -23.112 -32.391 5.576 1.00 79.31 664 ARG A C 1
ATOM 5361 O O . ARG A 1 664 ? -22.919 -31.318 6.138 1.00 79.31 664 ARG A O 1
ATOM 5368 N N . GLU A 1 665 ? -23.412 -32.493 4.284 1.00 78.75 665 GLU A N 1
ATOM 5369 C CA . GLU A 1 665 ? -23.603 -31.327 3.417 1.00 78.75 665 GLU A CA 1
ATOM 5370 C C . GLU A 1 665 ? -24.759 -30.455 3.913 1.00 78.75 665 GLU A C 1
ATOM 5372 O O . GLU A 1 665 ? -24.607 -29.241 4.013 1.00 78.75 665 GLU A O 1
ATOM 5377 N N . LEU A 1 666 ? -25.883 -31.061 4.298 1.00 77.19 666 LEU A N 1
ATOM 5378 C CA . LEU A 1 666 ? -27.037 -30.338 4.823 1.00 77.19 666 LEU A CA 1
ATOM 5379 C C . LEU A 1 666 ? -26.734 -29.645 6.158 1.00 77.19 666 LEU A C 1
ATOM 5381 O O . LEU A 1 666 ? -26.999 -28.453 6.288 1.00 77.19 666 LEU A O 1
ATOM 5385 N N . PHE A 1 667 ? -26.118 -30.348 7.112 1.00 80.75 667 PHE A N 1
ATOM 5386 C CA . PHE A 1 667 ? -25.720 -29.780 8.402 1.00 80.75 667 PHE A CA 1
ATOM 5387 C C . PHE A 1 667 ? -24.805 -28.562 8.226 1.00 80.75 667 PHE A C 1
ATOM 5389 O O . PHE A 1 667 ? -25.074 -27.499 8.787 1.00 80.75 667 PHE A O 1
ATOM 5396 N N . TRP A 1 668 ? -23.759 -28.688 7.401 1.00 83.31 668 TRP A N 1
ATOM 5397 C CA . TRP A 1 668 ? -22.836 -27.584 7.141 1.00 83.31 668 TRP A CA 1
ATOM 5398 C C . TRP A 1 668 ? -23.499 -26.433 6.392 1.00 83.31 668 TRP A C 1
ATOM 5400 O O . TRP A 1 668 ? -23.243 -25.283 6.730 1.00 83.31 668 TRP A O 1
ATOM 5410 N N . ASN A 1 669 ? -24.380 -26.709 5.428 1.00 79.69 669 ASN A N 1
ATOM 5411 C CA . ASN A 1 669 ? -25.135 -25.663 4.737 1.00 79.69 669 ASN A CA 1
ATOM 5412 C C . ASN A 1 669 ? -26.024 -24.872 5.707 1.00 79.69 669 ASN A C 1
ATOM 5414 O O . ASN A 1 669 ? -26.067 -23.643 5.630 1.00 79.69 669 ASN A O 1
ATOM 5418 N N . CYS A 1 670 ? -26.685 -25.555 6.643 1.00 77.94 670 CYS A N 1
ATOM 5419 C CA . CYS A 1 670 ? -27.503 -24.912 7.666 1.00 77.94 670 CYS A CA 1
ATOM 5420 C C . CYS A 1 670 ? -26.649 -24.099 8.651 1.00 77.94 670 CYS A C 1
ATOM 5422 O O . CYS A 1 670 ? -26.972 -22.943 8.923 1.00 77.94 670 CYS A O 1
ATOM 5424 N N . LEU A 1 671 ? -25.542 -24.660 9.155 1.00 82.56 671 LEU A N 1
ATOM 5425 C CA . LEU A 1 671 ? -24.663 -23.987 10.121 1.00 82.56 671 LEU A CA 1
ATOM 5426 C C . LEU A 1 671 ? -23.950 -22.779 9.500 1.00 82.56 671 LEU A C 1
ATOM 5428 O O . LEU A 1 671 ? -23.885 -21.713 10.108 1.00 82.56 671 LEU A O 1
ATOM 5432 N N . MET A 1 672 ? -23.489 -22.904 8.253 1.00 82.88 672 MET A N 1
ATOM 5433 C CA . MET A 1 672 ? -22.898 -21.793 7.502 1.00 82.88 672 MET A CA 1
ATOM 5434 C C . MET A 1 672 ? -23.910 -20.680 7.207 1.00 82.88 672 MET A C 1
ATOM 5436 O O . MET A 1 672 ? -23.497 -19.550 6.949 1.00 82.88 672 MET A O 1
ATOM 5440 N N . GLY A 1 673 ? -25.217 -20.939 7.312 1.00 78.81 673 GLY A N 1
ATOM 5441 C CA . GLY A 1 673 ? -26.253 -19.905 7.280 1.00 78.81 673 GLY A CA 1
ATOM 5442 C C . GLY A 1 673 ? -26.052 -18.819 8.346 1.00 78.81 673 GLY A C 1
ATOM 5443 O O . GLY A 1 673 ? -26.279 -17.641 8.066 1.00 78.81 673 GLY A O 1
ATOM 5444 N N . LEU A 1 674 ? -25.498 -19.168 9.516 1.00 84.00 674 LEU A N 1
ATOM 5445 C CA . LEU A 1 674 ? -25.165 -18.206 10.574 1.00 84.00 674 LEU A CA 1
ATOM 5446 C C . LEU A 1 674 ? -24.193 -17.117 10.098 1.00 84.00 674 LEU A C 1
ATOM 5448 O O . LEU A 1 674 ? -24.291 -15.983 10.551 1.00 84.00 674 LEU A O 1
ATOM 5452 N N . SER A 1 675 ? -23.309 -17.398 9.133 1.00 83.06 675 SER A N 1
ATOM 5453 C CA . SER A 1 675 ? -22.409 -16.375 8.573 1.00 83.06 675 SER A CA 1
ATOM 5454 C C . SER A 1 675 ? -23.174 -15.219 7.919 1.00 83.06 675 SER A C 1
ATOM 5456 O O . SER A 1 675 ? -22.780 -14.063 8.059 1.00 83.06 675 SER A O 1
ATOM 5458 N N . ARG A 1 676 ? -24.320 -15.511 7.290 1.00 82.06 676 ARG A N 1
ATOM 5459 C CA . ARG A 1 676 ? -25.221 -14.499 6.722 1.00 82.06 676 ARG A CA 1
ATOM 5460 C C . ARG A 1 676 ? -25.924 -13.715 7.825 1.00 82.06 676 ARG A C 1
ATOM 5462 O O . ARG A 1 676 ? -26.070 -12.503 7.708 1.00 82.06 676 ARG A O 1
ATOM 5469 N N . GLY A 1 677 ? -26.319 -14.382 8.913 1.00 80.62 677 GLY A N 1
ATOM 5470 C CA . GLY A 1 677 ? -26.836 -13.713 10.112 1.00 80.62 677 GLY A CA 1
ATOM 5471 C C . GLY A 1 677 ? -25.809 -12.748 10.714 1.00 80.62 677 GLY A C 1
ATOM 5472 O O . GLY A 1 677 ? -26.127 -11.594 10.990 1.00 80.62 677 GLY A O 1
ATOM 5473 N N . LEU A 1 678 ? -24.549 -13.175 10.819 1.00 83.94 678 LEU A N 1
ATOM 5474 C CA . LEU A 1 678 ? -23.461 -12.346 11.333 1.00 83.94 678 LEU A CA 1
ATOM 5475 C C . LEU A 1 678 ? -23.125 -11.182 10.392 1.00 83.94 678 LEU A C 1
ATOM 5477 O O . LEU A 1 678 ? -22.887 -10.071 10.853 1.00 83.94 678 LEU A O 1
ATOM 5481 N N . GLU A 1 679 ? -23.156 -11.395 9.076 1.00 81.44 679 GLU A N 1
ATOM 5482 C CA . GLU A 1 679 ? -23.014 -10.324 8.085 1.00 81.44 679 GLU A CA 1
ATOM 5483 C C . GLU A 1 679 ? -24.112 -9.263 8.242 1.00 81.44 679 GLU A C 1
ATOM 5485 O O . GLU A 1 679 ? -23.823 -8.069 8.150 1.00 81.44 679 GLU A O 1
ATOM 5490 N N . ARG A 1 680 ? -25.357 -9.677 8.520 1.00 81.31 680 ARG A N 1
ATOM 5491 C CA . ARG A 1 680 ? -26.477 -8.763 8.795 1.00 81.31 680 ARG A CA 1
ATOM 5492 C C . ARG A 1 680 ? -26.282 -7.997 10.101 1.00 81.31 680 ARG A C 1
ATOM 5494 O O . ARG A 1 680 ? -26.493 -6.789 10.107 1.00 81.31 680 ARG A O 1
ATOM 5501 N N . ILE A 1 681 ? -25.812 -8.657 11.161 1.00 82.62 681 ILE A N 1
ATOM 5502 C CA . ILE A 1 681 ? -25.438 -7.999 12.424 1.00 82.62 681 ILE A CA 1
ATOM 5503 C C . ILE A 1 681 ? -24.300 -6.995 12.196 1.00 82.62 681 ILE A C 1
ATOM 5505 O O . ILE A 1 681 ? -24.344 -5.875 12.697 1.00 82.62 681 ILE A O 1
ATOM 5509 N N . HIS A 1 682 ? -23.296 -7.359 11.400 1.00 79.81 682 HIS A N 1
ATOM 5510 C CA . HIS A 1 682 ? -22.148 -6.503 11.119 1.00 79.81 682 HIS A CA 1
ATOM 5511 C C . HIS A 1 682 ? -22.459 -5.346 10.158 1.00 79.81 682 HIS A C 1
ATOM 5513 O O . HIS A 1 682 ? -21.715 -4.370 10.124 1.00 79.81 682 HIS A O 1
ATOM 5519 N N . ASN A 1 683 ? -23.538 -5.428 9.381 1.00 76.12 683 ASN A N 1
ATOM 5520 C CA . ASN A 1 683 ? -23.895 -4.431 8.376 1.00 76.12 683 ASN A CA 1
ATOM 5521 C C . ASN A 1 683 ? -25.362 -4.007 8.539 1.00 76.12 683 ASN A C 1
ATOM 5523 O O . ASN A 1 683 ? -26.217 -4.295 7.702 1.00 76.12 683 ASN A O 1
ATOM 5527 N N . LEU A 1 684 ? -25.639 -3.253 9.603 1.00 73.50 684 LEU A N 1
ATOM 5528 C CA . LEU A 1 684 ? -26.954 -2.692 9.940 1.00 73.50 684 LEU A CA 1
ATOM 5529 C C . LEU A 1 684 ? -27.292 -1.453 9.091 1.00 73.50 684 LEU A C 1
ATOM 5531 O O . LEU A 1 684 ? -27.925 -0.514 9.563 1.00 73.50 684 LEU A O 1
ATOM 5535 N N . THR A 1 685 ? -26.791 -1.344 7.861 1.00 67.62 685 THR A N 1
ATOM 5536 C CA . THR A 1 685 ? -27.075 -0.221 6.953 1.00 67.62 685 THR A CA 1
ATOM 5537 C C . THR A 1 685 ? -27.247 -0.762 5.545 1.00 67.62 685 THR A C 1
ATOM 5539 O O . THR A 1 685 ? -26.353 -1.422 5.025 1.00 67.62 685 THR A O 1
ATOM 5542 N N . ASP A 1 686 ? -28.398 -0.494 4.931 1.00 58.44 686 ASP A N 1
ATOM 5543 C CA . ASP A 1 686 ? -28.704 -0.942 3.575 1.00 58.44 686 ASP A CA 1
ATOM 5544 C C . ASP A 1 686 ? -28.392 0.188 2.592 1.00 58.44 686 ASP A C 1
ATOM 5546 O O . ASP A 1 686 ? -29.238 1.029 2.297 1.00 58.44 686 ASP A O 1
ATOM 5550 N N . SER A 1 687 ? -27.148 0.265 2.124 1.00 48.62 687 SER A N 1
ATOM 5551 C CA . SER A 1 687 ? -26.787 1.185 1.048 1.00 48.62 687 SER A CA 1
ATOM 5552 C C . SER A 1 687 ? -26.208 0.405 -0.120 1.00 48.62 687 SER A C 1
ATOM 5554 O O . SER A 1 687 ? -25.105 -0.129 -0.039 1.00 48.62 687 SER A O 1
ATOM 5556 N N . LYS A 1 688 ? -26.921 0.433 -1.251 1.00 44.31 688 LYS A N 1
ATOM 5557 C CA . LYS A 1 688 ? -26.416 0.079 -2.592 1.00 44.31 688 LYS A CA 1
ATOM 5558 C C . LYS A 1 688 ? -25.270 0.993 -3.076 1.00 44.31 688 LYS A C 1
ATOM 5560 O O . LYS A 1 688 ? -24.866 0.914 -4.228 1.00 44.31 688 LYS A O 1
ATOM 5565 N N . GLU A 1 689 ? -24.725 1.833 -2.203 1.00 43.19 689 GLU A N 1
ATOM 5566 C CA . GLU A 1 689 ? -23.585 2.706 -2.443 1.00 43.19 689 GLU A CA 1
ATOM 5567 C C . GLU A 1 689 ? -22.378 2.178 -1.667 1.00 43.19 689 GLU A C 1
ATOM 5569 O O . GLU A 1 689 ? -22.112 2.566 -0.530 1.00 43.19 689 GLU A O 1
ATOM 5574 N N . TYR A 1 690 ? -21.621 1.281 -2.294 1.00 46.38 690 TYR A N 1
ATOM 5575 C CA . TYR A 1 690 ? -20.299 0.866 -1.820 1.00 46.38 690 TYR A CA 1
ATOM 5576 C C . TYR A 1 690 ? -19.253 1.963 -2.100 1.00 46.38 690 TYR A C 1
ATOM 5578 O O . TYR A 1 690 ? -18.226 1.720 -2.731 1.00 46.38 690 TYR A O 1
ATOM 5586 N N . SER A 1 691 ? -19.513 3.199 -1.666 1.00 47.38 691 SER A N 1
ATOM 5587 C CA . SER A 1 691 ? -18.566 4.308 -1.789 1.00 47.38 691 SER A CA 1
ATOM 5588 C C . SER A 1 691 ? -17.575 4.294 -0.613 1.00 47.38 691 SER A C 1
ATOM 5590 O O . SER A 1 691 ? -17.930 4.117 0.557 1.00 47.38 691 SER A O 1
ATOM 5592 N N . LYS A 1 692 ? -16.277 4.418 -0.920 1.00 43.62 692 LYS A N 1
ATOM 5593 C CA . LYS A 1 692 ? -15.178 4.356 0.061 1.00 43.62 692 LYS A CA 1
ATOM 5594 C C . LYS A 1 692 ? -15.363 5.470 1.106 1.00 43.62 692 LYS A C 1
ATOM 5596 O O . LYS A 1 692 ? -15.320 6.647 0.764 1.00 43.62 692 LYS A O 1
ATOM 5601 N N . GLY A 1 693 ? -15.570 5.098 2.373 1.00 49.38 693 GLY A N 1
ATOM 5602 C CA . GLY A 1 693 ? -15.827 6.036 3.471 1.00 49.38 693 GLY A CA 1
ATOM 5603 C C . GLY A 1 693 ? -17.293 6.202 3.885 1.00 49.38 693 GLY A C 1
ATOM 5604 O O . GLY A 1 693 ? -17.536 6.959 4.816 1.00 49.38 693 GLY A O 1
ATOM 5605 N N . ALA A 1 694 ? -18.260 5.501 3.283 1.00 51.12 694 ALA A N 1
ATOM 5606 C CA . ALA A 1 694 ? -19.649 5.544 3.739 1.00 51.12 694 ALA A CA 1
ATOM 5607 C C . ALA A 1 694 ? -19.793 5.123 5.212 1.00 51.12 694 ALA A C 1
ATOM 5609 O O . ALA A 1 694 ? -19.071 4.263 5.729 1.00 51.12 694 ALA A O 1
ATOM 5610 N N . TRP A 1 695 ? -20.734 5.768 5.894 1.00 55.47 695 TRP A N 1
ATOM 5611 C CA . TRP A 1 695 ? -21.057 5.483 7.278 1.00 55.47 695 TRP A CA 1
ATOM 5612 C C . TRP A 1 695 ? -21.941 4.257 7.399 1.00 55.47 695 TRP A C 1
ATOM 5614 O O . TRP A 1 695 ? -23.137 4.340 7.135 1.00 55.47 695 TRP A O 1
ATOM 5624 N N . MET A 1 696 ? -21.365 3.161 7.871 1.00 59.84 696 MET A N 1
ATOM 5625 C CA . MET A 1 696 ? -22.104 1.947 8.169 1.00 59.84 696 MET A CA 1
ATOM 5626 C C . MET A 1 696 ? -22.319 1.846 9.673 1.00 59.84 696 MET A C 1
ATOM 5628 O O . MET A 1 696 ? -21.410 2.088 10.468 1.00 59.84 696 MET A O 1
ATOM 5632 N N . ARG A 1 697 ? -23.536 1.505 10.080 1.00 67.12 697 ARG A N 1
ATOM 5633 C CA . ARG A 1 697 ? -23.776 0.964 11.414 1.00 67.12 697 ARG A CA 1
ATOM 5634 C C . ARG A 1 697 ? -23.346 -0.496 11.385 1.00 67.12 697 ARG A C 1
ATOM 5636 O O . ARG A 1 697 ? -23.870 -1.273 10.593 1.00 67.12 697 ARG A O 1
ATOM 5643 N N . ARG A 1 698 ? -22.388 -0.843 12.231 1.00 70.56 698 ARG A N 1
ATOM 5644 C CA . ARG A 1 698 ? -21.948 -2.210 12.470 1.00 70.56 698 ARG A CA 1
ATOM 5645 C C . ARG A 1 698 ? -22.355 -2.598 13.873 1.00 70.56 698 ARG A C 1
ATOM 5647 O O . ARG A 1 698 ? -21.947 -1.944 14.825 1.00 70.56 698 ARG A O 1
ATOM 5654 N N . GLY A 1 699 ? -23.188 -3.620 13.991 1.00 72.00 699 GLY A N 1
ATOM 5655 C CA . GLY A 1 699 ? -23.366 -4.314 15.254 1.00 72.00 699 GLY A CA 1
ATOM 5656 C C . GLY A 1 699 ? -22.168 -5.220 15.508 1.00 72.00 699 GLY A C 1
ATOM 5657 O O . GLY A 1 699 ? -21.553 -5.722 14.565 1.00 72.00 699 GLY A O 1
ATOM 5658 N N . THR A 1 700 ? -21.852 -5.444 16.772 1.00 73.50 700 THR A N 1
ATOM 5659 C CA . THR A 1 700 ? -20.909 -6.474 17.211 1.00 73.50 700 THR A CA 1
ATOM 5660 C C . THR A 1 700 ? -21.663 -7.418 18.131 1.00 73.50 700 THR A C 1
ATOM 5662 O O . THR A 1 700 ? -22.342 -6.950 19.041 1.00 73.50 700 THR A O 1
ATOM 5665 N N . HIS A 1 701 ? -21.555 -8.726 17.906 1.00 76.00 701 HIS A N 1
ATOM 5666 C CA . HIS A 1 701 ? -22.072 -9.741 18.823 1.00 76.00 701 HIS A CA 1
ATOM 5667 C C . HIS A 1 701 ? -20.892 -10.292 19.624 1.00 76.00 701 HIS A C 1
ATOM 5669 O O . HIS A 1 701 ? -20.070 -11.021 19.073 1.00 76.00 701 HIS A O 1
ATOM 5675 N N . GLN A 1 702 ? -20.768 -9.891 20.888 1.00 68.31 702 GLN A N 1
ATOM 5676 C CA . GLN A 1 702 ? -19.605 -10.232 21.721 1.00 68.31 702 GLN A CA 1
ATOM 5677 C C . GLN A 1 702 ? -19.753 -11.581 22.443 1.00 68.31 702 GLN A C 1
ATOM 5679 O O . GLN A 1 702 ? -18.764 -12.106 22.941 1.00 68.31 702 GLN A O 1
ATOM 5684 N N . ASP A 1 7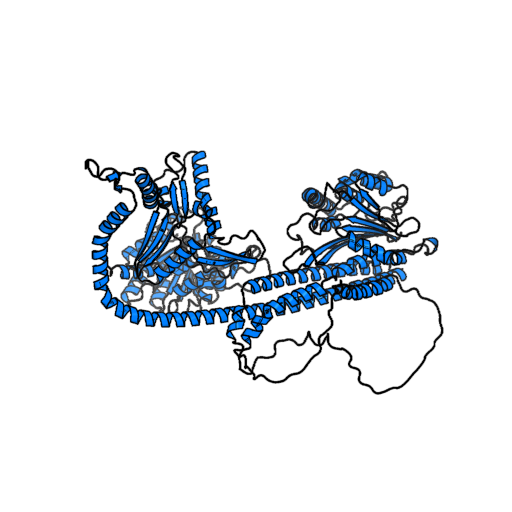03 ? -20.952 -12.173 22.429 1.00 68.25 703 ASP A N 1
ATOM 5685 C CA . ASP A 1 703 ? -21.259 -13.406 23.167 1.00 68.25 703 ASP A CA 1
ATOM 5686 C C . ASP A 1 703 ? -21.721 -14.562 22.260 1.00 68.25 703 ASP A C 1
ATOM 5688 O O . ASP A 1 703 ? -22.824 -15.095 22.377 1.00 68.25 703 ASP A O 1
ATOM 5692 N N . ILE A 1 704 ? -20.896 -14.907 21.262 1.00 79.75 704 ILE A N 1
ATOM 5693 C CA . ILE A 1 704 ? -21.174 -16.026 20.347 1.00 79.75 704 ILE A CA 1
ATOM 5694 C C . ILE A 1 704 ? -20.632 -17.330 20.943 1.00 79.75 704 ILE A C 1
ATOM 5696 O O . ILE A 1 704 ? -19.428 -17.576 20.922 1.00 79.75 704 ILE A O 1
ATOM 5700 N N . HIS A 1 705 ? -21.528 -18.203 21.401 1.00 74.62 705 HIS A N 1
ATOM 5701 C CA . HIS A 1 705 ? -21.201 -19.554 21.869 1.00 74.62 705 HIS A CA 1
ATOM 5702 C C . HIS A 1 705 ? -22.395 -20.517 21.686 1.00 74.62 705 HIS A C 1
ATOM 5704 O O . HIS A 1 705 ? -23.509 -20.064 21.411 1.00 74.62 705 HIS A O 1
ATOM 5710 N N . PRO A 1 706 ? -22.207 -21.849 21.815 1.00 77.00 706 PRO A N 1
ATOM 5711 C CA . PRO A 1 706 ? -23.252 -22.838 21.515 1.00 77.00 706 PRO A CA 1
ATOM 5712 C C . PRO A 1 706 ? -24.563 -22.727 22.315 1.00 77.00 706 PRO A C 1
ATOM 5714 O O . PRO A 1 706 ? -25.590 -23.217 21.849 1.00 77.00 706 PRO A O 1
ATOM 5717 N N . GLN A 1 707 ? -24.573 -22.086 23.486 1.00 75.50 707 GLN A N 1
ATOM 5718 C CA . GLN A 1 707 ? -25.803 -21.894 24.274 1.00 75.50 707 GLN A CA 1
ATOM 5719 C C . GLN A 1 707 ? -26.656 -20.728 23.749 1.00 75.50 707 GLN A C 1
ATOM 5721 O O . GLN A 1 707 ? -27.879 -20.783 23.848 1.00 75.50 707 GLN A O 1
ATOM 5726 N N . ASN A 1 708 ? -26.034 -19.737 23.101 1.00 82.88 708 ASN A N 1
ATOM 5727 C CA . ASN A 1 708 ? -26.709 -18.570 22.517 1.00 82.88 708 ASN A CA 1
ATOM 5728 C C . ASN A 1 708 ? -27.069 -18.757 21.030 1.00 82.88 708 ASN A C 1
ATOM 5730 O O . ASN A 1 708 ? -27.514 -17.829 20.352 1.00 82.88 708 ASN A O 1
ATOM 5734 N N . ILE A 1 709 ? -26.900 -19.969 20.496 1.00 88.56 709 ILE A N 1
ATOM 5735 C CA . ILE A 1 709 ? -27.369 -20.348 19.161 1.00 88.56 709 ILE A CA 1
ATOM 5736 C C . ILE A 1 709 ? -28.555 -21.291 19.337 1.00 88.56 709 ILE A C 1
ATOM 5738 O O . ILE A 1 709 ? -28.422 -22.346 19.952 1.00 88.56 709 ILE A O 1
ATOM 5742 N N . LEU A 1 710 ? -29.710 -20.923 18.786 1.00 87.19 710 LEU A N 1
ATOM 5743 C CA . LEU A 1 710 ? -30.946 -21.693 18.896 1.00 87.19 710 LEU A CA 1
ATOM 5744 C C . LEU A 1 710 ? -31.254 -22.456 17.608 1.00 87.19 710 LEU A C 1
ATOM 5746 O O . LEU A 1 710 ? -30.946 -22.005 16.501 1.00 87.19 710 LEU A O 1
ATOM 5750 N N . VAL A 1 711 ? -31.898 -23.611 17.761 1.00 85.31 711 VAL A N 1
ATOM 5751 C CA . VAL A 1 711 ? -32.319 -24.487 16.666 1.00 85.31 711 VAL A CA 1
ATOM 5752 C C . VAL A 1 711 ? -33.826 -24.347 16.448 1.00 85.31 711 VAL A C 1
ATOM 5754 O O . VAL A 1 711 ? -34.624 -24.530 17.368 1.00 85.31 711 VAL A O 1
ATOM 5757 N N . CYS A 1 712 ? -34.227 -24.030 15.218 1.00 81.88 712 CYS A N 1
ATOM 5758 C CA . CYS A 1 712 ? -35.621 -23.936 14.788 1.00 81.88 712 CYS A CA 1
ATOM 5759 C C . CYS A 1 712 ? -35.905 -24.995 13.709 1.00 81.88 712 CYS A C 1
ATOM 5761 O O . CYS A 1 712 ? -35.218 -25.042 12.690 1.00 81.88 712 CYS A O 1
ATOM 5763 N N . ASN A 1 713 ? -36.922 -25.832 13.909 1.00 70.56 713 ASN A N 1
ATOM 5764 C CA . ASN A 1 713 ? -37.362 -26.845 12.949 1.00 70.56 713 ASN A CA 1
ATOM 5765 C C . ASN A 1 713 ? -38.475 -26.276 12.064 1.00 70.56 713 ASN A C 1
ATOM 5767 O O . ASN A 1 713 ? -39.554 -25.936 12.565 1.00 70.56 713 ASN A O 1
ATOM 5771 N N . GLU A 1 714 ? -38.247 -26.225 10.751 1.00 57.00 714 GLU A N 1
ATOM 5772 C CA . GLU A 1 714 ? -39.266 -25.819 9.780 1.00 57.00 714 GLU A CA 1
ATOM 5773 C C . GLU A 1 714 ? -40.228 -26.977 9.466 1.00 57.00 714 GLU A C 1
ATOM 5775 O O . GLU A 1 714 ? -40.002 -27.763 8.553 1.00 57.00 714 GLU A O 1
ATOM 5780 N N . GLY A 1 715 ? -41.338 -27.055 10.207 1.00 47.84 715 GLY A N 1
ATOM 5781 C CA . GLY A 1 715 ? -42.553 -27.769 9.794 1.00 47.84 715 GLY A CA 1
ATOM 5782 C C . GLY A 1 715 ? -42.513 -29.310 9.786 1.00 47.84 715 GLY A C 1
ATOM 5783 O O . GLY A 1 715 ? -41.526 -29.970 9.477 1.00 47.84 715 GLY A O 1
ATOM 5784 N N . PHE A 1 716 ? -43.658 -29.910 10.117 1.00 38.16 716 PHE A N 1
ATOM 5785 C CA . PHE A 1 716 ? -43.884 -31.358 10.107 1.00 38.16 716 PHE A CA 1
ATOM 5786 C C . PHE A 1 716 ? -43.693 -31.949 8.697 1.00 38.16 716 PHE A C 1
ATOM 5788 O O . PHE A 1 716 ? -44.561 -31.784 7.842 1.00 38.16 716 PHE A O 1
ATOM 5795 N N . GLY A 1 717 ? -42.593 -32.675 8.459 1.00 41.62 717 GLY A N 1
ATOM 5796 C CA . GLY A 1 717 ? -42.469 -33.551 7.284 1.00 41.62 717 GLY A CA 1
ATOM 5797 C C . GLY A 1 717 ? -41.063 -33.782 6.727 1.00 41.62 717 GLY A C 1
ATOM 5798 O O . GLY A 1 717 ? -40.864 -34.791 6.058 1.00 41.62 717 GLY A O 1
ATOM 5799 N N . ASN A 1 718 ? -40.081 -32.922 7.018 1.00 39.69 718 ASN A N 1
ATOM 5800 C CA . ASN A 1 718 ? -38.695 -33.122 6.577 1.00 39.69 718 ASN A CA 1
ATOM 5801 C C . ASN A 1 718 ? -37.793 -33.405 7.777 1.00 39.69 718 ASN A C 1
ATOM 5803 O O . ASN A 1 718 ? -37.457 -32.514 8.548 1.00 39.69 718 ASN A O 1
ATOM 5807 N N . MET A 1 719 ? -37.376 -34.661 7.914 1.00 42.22 719 MET A N 1
ATOM 5808 C CA . MET A 1 719 ? -36.653 -35.195 9.076 1.00 42.22 719 MET A CA 1
ATOM 5809 C C . MET A 1 719 ? -35.236 -34.606 9.289 1.00 42.22 719 MET A C 1
ATOM 5811 O O . MET A 1 719 ? -34.540 -35.033 10.202 1.00 42.22 719 MET A O 1
ATOM 5815 N N . HIS A 1 720 ? -34.805 -33.627 8.478 1.00 48.31 720 HIS A N 1
ATOM 5816 C CA . HIS A 1 720 ? -33.442 -33.073 8.500 1.00 48.31 720 HIS A CA 1
ATOM 5817 C C . HIS A 1 720 ? -33.342 -31.546 8.273 1.00 48.31 720 HIS A C 1
ATOM 5819 O O . HIS A 1 720 ? -32.243 -31.025 8.092 1.00 48.31 720 HIS A O 1
ATOM 5825 N N . GLY A 1 721 ? -34.459 -30.809 8.255 1.00 57.44 721 GLY A N 1
ATOM 5826 C CA . GLY A 1 721 ? -34.460 -29.357 8.022 1.00 57.44 721 GLY A CA 1
ATOM 5827 C C . GLY A 1 721 ? -34.299 -28.545 9.310 1.00 57.44 721 GLY A C 1
ATOM 5828 O O . GLY A 1 721 ? -35.293 -28.064 9.847 1.00 57.44 721 GLY A O 1
ATOM 5829 N N . PHE A 1 722 ? -33.070 -28.396 9.808 1.00 70.38 722 PHE A N 1
ATOM 5830 C CA . PHE A 1 722 ? -32.766 -27.550 10.972 1.00 70.38 722 PHE A CA 1
ATOM 5831 C C . PHE A 1 722 ? -32.297 -26.159 10.523 1.00 70.38 722 PHE A C 1
ATOM 5833 O O . PHE A 1 722 ? -31.421 -26.059 9.662 1.00 70.38 722 PHE A O 1
ATOM 5840 N N . ALA A 1 723 ? -32.827 -25.090 11.121 1.00 79.25 723 ALA A N 1
ATOM 5841 C CA . ALA A 1 723 ? -32.332 -23.724 10.958 1.00 79.25 723 ALA A CA 1
ATOM 5842 C C . ALA A 1 723 ? -31.651 -23.252 12.250 1.00 79.25 723 ALA A C 1
ATOM 5844 O O . ALA A 1 723 ? -32.269 -23.239 13.314 1.00 79.25 723 ALA A O 1
ATOM 5845 N N . PHE A 1 724 ? -30.384 -22.845 12.156 1.00 86.12 724 PHE A N 1
ATOM 5846 C CA . PHE A 1 724 ? -29.646 -22.263 13.278 1.00 86.12 724 PHE A CA 1
ATOM 5847 C C . PHE A 1 724 ? -29.797 -20.743 13.269 1.00 86.12 724 PHE A C 1
ATOM 5849 O O . PHE A 1 724 ? -29.611 -20.106 12.225 1.00 86.12 724 PHE A O 1
ATOM 5856 N N . LYS A 1 725 ? -30.125 -20.164 14.427 1.00 89.19 725 LYS A N 1
ATOM 5857 C CA . LYS A 1 725 ? -30.348 -18.724 14.584 1.00 89.19 725 LYS A CA 1
ATOM 5858 C C . LYS A 1 725 ? -29.618 -18.175 15.809 1.00 89.19 725 LYS A C 1
ATOM 5860 O O . LYS A 1 725 ? -29.626 -18.807 16.862 1.00 89.19 725 LYS A O 1
ATOM 5865 N N . PHE A 1 726 ? -29.019 -16.991 15.684 1.00 89.00 726 PHE A N 1
ATOM 5866 C CA . PHE A 1 726 ? -28.446 -16.278 16.831 1.00 89.00 726 PHE A CA 1
ATOM 5867 C C . PHE A 1 726 ? -29.538 -15.757 17.769 1.00 89.00 726 PHE A C 1
ATOM 5869 O O . PHE A 1 726 ? -30.541 -15.202 17.303 1.00 89.00 726 PHE A O 1
ATOM 5876 N N . ALA A 1 727 ? -29.306 -15.905 19.070 1.00 82.00 727 ALA A N 1
ATOM 5877 C CA . ALA A 1 727 ? -30.102 -15.354 20.156 1.00 82.00 727 ALA A CA 1
ATOM 5878 C C . ALA A 1 727 ? -29.192 -14.624 21.161 1.00 82.00 727 ALA A C 1
ATOM 5880 O O . ALA A 1 727 ? -27.976 -14.712 21.074 1.00 82.00 727 ALA A O 1
ATOM 5881 N N . ASP A 1 728 ? -29.815 -13.913 22.102 1.00 73.50 728 ASP A N 1
ATOM 5882 C CA . ASP A 1 728 ? -29.169 -13.191 23.207 1.00 73.50 728 ASP A CA 1
ATOM 5883 C C . ASP A 1 728 ? -28.129 -12.128 22.799 1.00 73.50 728 ASP A C 1
ATOM 5885 O O . ASP A 1 728 ? -26.921 -12.346 22.779 1.00 73.50 728 ASP A O 1
ATOM 5889 N N . MET A 1 729 ? -28.618 -10.921 22.489 1.00 75.94 729 MET A N 1
ATOM 5890 C CA . MET A 1 729 ? -27.780 -9.793 22.052 1.00 75.94 729 MET A CA 1
ATOM 5891 C C . MET A 1 729 ? -27.491 -8.776 23.169 1.00 75.94 729 MET A C 1
ATOM 5893 O O . MET A 1 729 ? -27.163 -7.628 22.873 1.00 75.94 729 MET A O 1
ATOM 5897 N N . GLY A 1 730 ? -27.622 -9.159 24.446 1.00 60.12 730 GLY A N 1
ATOM 5898 C CA . GLY A 1 730 ? -27.491 -8.238 25.589 1.00 60.12 730 GLY A CA 1
ATOM 5899 C C . GLY A 1 730 ? -26.111 -7.587 25.749 1.00 60.12 730 GLY A C 1
ATOM 5900 O O . GLY A 1 730 ? -26.009 -6.459 26.235 1.00 60.12 730 GLY A O 1
ATOM 5901 N N . THR A 1 731 ? -25.054 -8.258 25.289 1.00 61.75 731 THR A N 1
ATOM 5902 C CA . THR A 1 731 ? -23.667 -7.747 25.235 1.00 61.75 731 THR A CA 1
ATOM 5903 C C . THR A 1 731 ? -23.323 -7.114 23.884 1.00 61.75 731 THR A C 1
ATOM 5905 O O . THR A 1 731 ? -22.195 -6.685 23.645 1.00 61.75 731 THR A O 1
ATOM 5908 N N . GLY A 1 732 ? -24.286 -7.082 22.962 1.00 62.75 732 GLY A N 1
ATOM 5909 C CA . GLY A 1 732 ? -24.099 -6.527 21.637 1.00 62.75 732 GLY A CA 1
ATOM 5910 C C . GLY A 1 732 ? -24.031 -5.006 21.663 1.00 62.75 732 GLY A C 1
ATOM 5911 O O . GLY A 1 732 ? -24.731 -4.346 22.425 1.00 62.75 732 GLY A O 1
ATOM 5912 N N . HIS A 1 733 ? -23.209 -4.441 20.781 1.00 66.88 733 HIS A N 1
ATOM 5913 C CA . HIS A 1 733 ? -23.070 -2.991 20.647 1.00 66.88 733 HIS A CA 1
ATOM 5914 C C . HIS A 1 733 ? -23.184 -2.572 19.194 1.00 66.88 733 HIS A C 1
ATOM 5916 O O . HIS A 1 733 ? -22.520 -3.132 18.322 1.00 66.88 733 HIS A O 1
ATOM 5922 N N . ILE A 1 734 ? -23.980 -1.537 18.932 1.00 67.12 734 ILE A N 1
ATOM 5923 C CA . ILE A 1 734 ? -24.041 -0.904 17.616 1.00 67.12 734 ILE A CA 1
ATOM 5924 C C . ILE A 1 734 ? -23.045 0.239 17.583 1.00 67.12 734 ILE A C 1
ATOM 5926 O O . ILE A 1 734 ? -23.150 1.215 18.323 1.00 67.12 734 ILE A O 1
ATOM 5930 N N . ARG A 1 735 ? -22.098 0.149 16.660 1.00 66.00 735 ARG A N 1
ATOM 5931 C CA . ARG A 1 735 ? -21.087 1.172 16.430 1.00 66.00 735 ARG A CA 1
ATOM 5932 C C . ARG A 1 735 ? -21.231 1.734 15.039 1.00 66.00 735 ARG A C 1
ATOM 5934 O O . ARG A 1 735 ? -21.706 1.088 14.109 1.00 66.00 735 ARG A O 1
ATOM 5941 N N . ARG A 1 736 ? -20.831 2.986 14.884 1.00 60.69 736 ARG A N 1
ATOM 5942 C CA . ARG A 1 736 ? -20.809 3.636 13.581 1.00 60.69 736 ARG A CA 1
ATOM 5943 C C . ARG A 1 736 ? -19.380 3.578 13.071 1.00 60.69 736 ARG A C 1
ATOM 5945 O O . ARG A 1 736 ? -18.491 4.126 13.708 1.00 60.69 736 ARG A O 1
ATOM 5952 N N . MET A 1 737 ? -19.169 2.950 11.922 1.00 53.22 737 MET A N 1
ATOM 5953 C CA . MET A 1 737 ? -17.849 2.770 11.326 1.00 53.22 737 MET A CA 1
ATOM 5954 C C . MET A 1 737 ? -17.822 3.203 9.859 1.00 53.22 737 MET A C 1
ATOM 5956 O O . MET A 1 737 ? -18.855 3.320 9.199 1.00 53.22 737 MET A O 1
ATOM 5960 N N . ARG A 1 738 ? -16.622 3.430 9.324 1.00 51.31 738 ARG A N 1
ATOM 5961 C CA . ARG A 1 738 ? -16.420 3.821 7.922 1.00 51.31 738 ARG A CA 1
ATOM 5962 C C . ARG A 1 738 ? -16.128 2.589 7.065 1.00 51.31 738 ARG A C 1
ATOM 5964 O O . ARG A 1 738 ? -15.265 1.793 7.427 1.00 51.31 738 ARG A O 1
ATOM 5971 N N . TYR A 1 739 ? -16.784 2.446 5.914 1.00 43.62 739 TYR A N 1
ATOM 5972 C CA . TYR A 1 739 ? -16.501 1.369 4.955 1.00 43.62 739 TYR A CA 1
ATOM 5973 C C . TYR A 1 739 ? -15.018 1.398 4.510 1.00 43.62 739 TYR A C 1
ATOM 5975 O O . TYR A 1 739 ? -14.569 2.397 3.942 1.00 43.62 739 TYR A O 1
ATOM 5983 N N . LYS A 1 740 ? -14.271 0.309 4.786 1.00 43.81 740 LYS A N 1
ATOM 5984 C CA . LYS A 1 740 ? -12.812 0.110 4.567 1.00 43.81 740 LYS A CA 1
ATOM 5985 C C . LYS A 1 740 ? -11.840 0.983 5.408 1.00 43.81 740 LYS A C 1
ATOM 5987 O O . LYS A 1 740 ? -10.709 1.198 4.978 1.00 43.81 740 LYS A O 1
ATOM 5992 N N . GLY A 1 741 ? -12.236 1.481 6.585 1.00 42.28 741 GLY A N 1
ATOM 5993 C CA . GLY A 1 741 ? -11.314 2.094 7.567 1.00 42.28 741 GLY A CA 1
ATOM 5994 C C . GLY A 1 741 ? -10.696 1.075 8.542 1.00 42.28 741 GLY A C 1
ATOM 5995 O O . GLY A 1 741 ? -11.308 0.040 8.793 1.00 42.28 741 GLY A O 1
ATOM 5996 N N . LEU A 1 742 ? -9.501 1.362 9.081 1.00 36.75 742 LEU A N 1
ATOM 5997 C CA . LEU A 1 742 ? -8.929 0.640 10.231 1.00 36.75 742 LEU A CA 1
ATOM 5998 C C . LEU A 1 742 ? -9.713 1.006 11.501 1.00 36.75 742 LEU A C 1
ATOM 6000 O O . LEU A 1 742 ? -10.045 2.173 11.705 1.00 36.75 742 LEU A O 1
ATOM 6004 N N . ASP A 1 743 ? -10.046 -0.003 12.301 1.00 41.75 743 ASP A N 1
ATOM 6005 C CA . ASP A 1 743 ? -10.907 0.097 13.482 1.00 41.75 743 ASP A CA 1
ATOM 6006 C C . ASP A 1 743 ? -10.048 0.354 14.733 1.00 41.75 743 ASP A C 1
ATOM 6008 O O . ASP A 1 743 ? -9.524 -0.584 15.328 1.00 41.75 743 ASP A O 1
ATOM 6012 N N . GLU A 1 744 ? -9.814 1.626 15.074 1.00 37.47 744 GLU A N 1
ATOM 6013 C CA . GLU A 1 744 ? -9.004 2.021 16.245 1.00 37.47 744 GLU A CA 1
ATOM 6014 C C . GLU A 1 744 ? -9.837 2.155 17.540 1.00 37.47 744 GLU A C 1
ATOM 6016 O O . GLU A 1 744 ? -9.271 2.095 18.628 1.00 37.47 744 GLU A O 1
ATOM 6021 N N . ASP A 1 745 ? -11.172 2.237 17.435 1.00 40.84 745 ASP A N 1
ATOM 6022 C CA . ASP A 1 745 ? -12.111 2.437 18.558 1.00 40.84 745 ASP A CA 1
ATOM 6023 C C . ASP A 1 745 ? -12.916 1.170 18.909 1.00 40.84 745 ASP A C 1
ATOM 6025 O O . ASP A 1 745 ? -13.952 1.222 19.589 1.00 40.84 745 ASP A O 1
ATOM 6029 N N . ALA A 1 746 ? -12.474 -0.001 18.443 1.00 42.12 746 ALA A N 1
ATOM 6030 C CA . ALA A 1 746 ? -13.047 -1.268 18.862 1.00 42.12 746 ALA A CA 1
ATOM 6031 C C . ALA A 1 746 ? -12.743 -1.515 20.352 1.00 42.12 746 ALA A C 1
ATOM 6033 O O . ALA A 1 746 ? -11.806 -2.225 20.695 1.00 42.12 746 ALA A O 1
ATOM 6034 N N . MET A 1 747 ? -13.550 -0.953 21.260 1.00 41.03 747 MET A N 1
ATOM 6035 C CA . MET A 1 747 ? -13.592 -1.418 22.646 1.00 41.03 747 MET A CA 1
ATOM 6036 C C . MET A 1 747 ? -14.066 -2.873 22.645 1.00 41.03 747 MET A C 1
ATOM 6038 O O . MET A 1 747 ? -15.253 -3.142 22.451 1.00 41.03 747 MET A O 1
ATOM 6042 N N . ASP A 1 748 ? -13.143 -3.812 22.780 1.00 43.56 748 ASP A N 1
ATOM 6043 C CA . ASP A 1 748 ? -13.464 -5.173 23.183 1.00 43.56 748 ASP A CA 1
ATOM 6044 C C . ASP A 1 748 ? -13.892 -5.103 24.654 1.00 43.56 748 ASP A C 1
ATOM 6046 O O . ASP A 1 748 ? -13.082 -4.787 25.521 1.00 43.56 748 ASP A O 1
ATOM 6050 N N . GLN A 1 749 ? -15.190 -5.267 24.917 1.00 42.59 749 GLN A N 1
ATOM 6051 C CA . GLN A 1 749 ? -15.736 -5.265 26.278 1.00 42.59 749 GLN A CA 1
ATOM 6052 C C . GLN A 1 749 ? -15.778 -6.696 26.818 1.00 42.59 749 GLN A C 1
ATOM 6054 O O . GLN A 1 749 ? -16.795 -7.122 27.344 1.00 42.59 749 GLN A O 1
ATOM 6059 N N . GLU A 1 750 ? -14.665 -7.420 26.684 1.00 52.53 750 GLU A N 1
ATOM 6060 C CA . GLU A 1 750 ? -14.506 -8.755 27.265 1.00 52.53 750 GLU A CA 1
ATOM 6061 C C . GLU A 1 750 ? -15.504 -9.769 26.679 1.00 52.53 750 GLU A C 1
ATOM 6063 O O . GLU A 1 750 ? -16.402 -10.272 27.353 1.00 52.53 750 GLU A O 1
ATOM 6068 N N . GLY A 1 751 ? -15.318 -10.126 25.402 1.00 44.06 751 GLY A N 1
ATOM 6069 C CA . GLY A 1 751 ? -15.814 -11.421 24.930 1.00 44.06 751 GLY A CA 1
ATOM 6070 C C . GLY A 1 751 ? -15.268 -12.547 25.820 1.00 44.06 751 GLY A C 1
ATOM 6071 O O . GLY A 1 751 ? -14.134 -12.467 26.297 1.00 44.06 751 GLY A O 1
ATOM 6072 N N . ASN A 1 752 ? -16.082 -13.580 26.068 1.00 40.38 752 ASN A N 1
ATOM 6073 C CA . ASN A 1 752 ? -15.768 -14.697 26.967 1.00 40.38 752 ASN A CA 1
ATOM 6074 C C . ASN A 1 752 ? -14.300 -15.155 26.782 1.00 40.38 752 ASN A C 1
ATOM 6076 O O . ASN A 1 752 ? -13.905 -15.513 25.668 1.00 40.38 752 ASN A O 1
ATOM 6080 N N . GLY A 1 753 ? -13.482 -15.102 27.847 1.00 38.72 753 GLY A N 1
ATOM 6081 C CA . GLY A 1 753 ? -12.003 -15.075 27.805 1.00 38.72 753 GLY A CA 1
ATOM 6082 C C . GLY A 1 753 ? -11.295 -16.244 27.098 1.00 38.72 753 GLY A C 1
ATOM 6083 O O . GLY A 1 753 ? -10.077 -16.236 26.936 1.00 38.72 753 GLY A O 1
ATOM 6084 N N . MET A 1 754 ? -12.047 -17.240 26.630 1.00 38.25 754 MET A N 1
ATOM 6085 C CA . MET A 1 754 ? -11.580 -18.324 25.769 1.00 38.25 754 MET A CA 1
ATOM 6086 C C . MET A 1 754 ? -11.316 -17.886 24.304 1.00 38.25 754 MET A C 1
ATOM 6088 O O . MET A 1 754 ? -10.587 -18.593 23.608 1.00 38.25 754 MET A O 1
ATOM 6092 N N . TYR A 1 755 ? -11.844 -16.745 23.826 1.00 43.97 755 TYR A N 1
ATOM 6093 C CA . TYR A 1 755 ? -11.906 -16.418 22.383 1.00 43.97 755 TYR A CA 1
ATOM 6094 C C . TYR A 1 755 ? -11.148 -15.138 21.903 1.00 43.97 755 TYR A C 1
ATOM 6096 O O . TYR A 1 755 ? -11.361 -14.717 20.765 1.00 43.97 755 TYR A O 1
ATOM 6104 N N . ASN A 1 756 ? -10.224 -14.553 22.692 1.00 50.88 756 ASN A N 1
ATOM 6105 C CA . ASN A 1 756 ? -9.466 -13.310 22.370 1.00 50.88 756 ASN A CA 1
ATOM 6106 C C . ASN A 1 756 ? -8.065 -13.504 21.709 1.00 50.88 756 ASN A C 1
ATOM 6108 O O . ASN A 1 756 ? -7.514 -14.605 21.702 1.00 50.88 756 ASN A O 1
ATOM 6112 N N . LEU A 1 757 ? -7.462 -12.432 21.140 1.00 52.62 757 LEU A N 1
ATOM 6113 C CA . LEU A 1 757 ? -6.123 -12.443 20.496 1.00 52.62 757 LEU A CA 1
ATOM 6114 C C . LEU A 1 757 ? -4.994 -12.698 21.524 1.00 52.62 757 LEU A C 1
ATOM 6116 O O . LEU A 1 757 ? -4.702 -11.850 22.365 1.00 52.62 757 LEU A O 1
ATOM 6120 N N . ILE A 1 758 ? -4.330 -13.849 21.406 1.00 65.94 758 ILE A N 1
ATOM 6121 C CA . ILE A 1 758 ? -3.379 -14.394 22.394 1.00 65.94 758 ILE A CA 1
ATOM 6122 C C . ILE A 1 758 ? -2.008 -13.694 22.325 1.00 65.94 758 ILE A C 1
ATOM 6124 O O . ILE A 1 758 ? -1.368 -13.672 21.268 1.00 65.94 758 ILE A O 1
ATOM 6128 N N . ALA A 1 759 ? -1.507 -13.177 23.454 1.00 77.94 759 ALA A N 1
ATOM 6129 C CA . ALA A 1 759 ? -0.189 -12.539 23.540 1.00 77.94 759 ALA A CA 1
ATOM 6130 C C . ALA A 1 759 ? 0.904 -13.569 23.883 1.00 77.94 759 ALA A C 1
ATOM 6132 O O . ALA A 1 759 ? 1.183 -13.818 25.046 1.00 77.94 759 ALA A O 1
ATOM 6133 N N . THR A 1 760 ? 1.553 -14.187 22.891 1.00 86.75 760 THR A N 1
ATOM 6134 C CA . THR A 1 760 ? 2.612 -15.194 23.140 1.00 86.75 760 THR A CA 1
ATOM 6135 C C . THR A 1 760 ? 4.013 -14.582 23.275 1.00 86.75 760 THR A C 1
ATOM 6137 O O . THR A 1 760 ? 4.289 -13.500 22.746 1.00 86.75 760 THR A O 1
ATOM 6140 N N . VAL A 1 761 ? 4.941 -15.299 23.930 1.00 86.06 761 VAL A N 1
ATOM 6141 C CA . VAL A 1 761 ? 6.352 -14.878 24.102 1.00 86.06 761 VAL A CA 1
ATOM 6142 C C . VAL A 1 761 ? 7.004 -14.527 22.764 1.00 86.06 761 VAL A C 1
ATOM 6144 O O . VAL A 1 761 ? 7.652 -13.485 22.639 1.00 86.06 761 VAL A O 1
ATOM 6147 N N . ASP A 1 762 ? 6.813 -15.367 21.746 1.00 83.25 762 ASP A N 1
ATOM 6148 C CA . ASP A 1 762 ? 7.385 -15.129 20.424 1.00 83.25 762 ASP A CA 1
ATOM 6149 C C . ASP A 1 762 ? 6.789 -13.886 19.762 1.00 83.25 762 ASP A C 1
ATOM 6151 O O . ASP A 1 762 ? 7.528 -13.099 19.170 1.00 83.25 762 ASP A O 1
ATOM 6155 N N . LEU A 1 763 ? 5.482 -13.652 19.874 1.00 78.44 763 LEU A N 1
ATOM 6156 C CA . LEU A 1 763 ? 4.855 -12.495 19.244 1.00 78.44 763 LEU A CA 1
ATOM 6157 C C . LEU A 1 763 ? 5.349 -11.181 19.871 1.00 78.44 763 LEU A C 1
ATOM 6159 O O . LEU A 1 763 ? 5.743 -10.257 19.151 1.00 78.44 763 LEU A O 1
ATOM 6163 N N . VAL A 1 764 ? 5.427 -11.127 21.205 1.00 82.06 764 VAL A N 1
ATOM 6164 C CA . VAL A 1 764 ? 5.974 -9.971 21.935 1.00 82.06 764 VAL A CA 1
ATOM 6165 C C . VAL A 1 764 ? 7.456 -9.769 21.601 1.00 82.06 764 VAL A C 1
ATOM 6167 O O . VAL A 1 764 ? 7.884 -8.643 21.338 1.00 82.06 764 VAL A O 1
ATOM 6170 N N . TRP A 1 765 ? 8.244 -10.847 21.526 1.00 84.62 765 TRP A N 1
ATOM 6171 C CA . TRP A 1 765 ? 9.648 -10.786 21.113 1.00 84.62 765 TRP A CA 1
ATOM 6172 C C . TRP A 1 765 ? 9.819 -10.148 19.730 1.00 84.62 765 TRP A C 1
ATOM 6174 O O . TRP A 1 765 ? 10.585 -9.194 19.579 1.00 84.62 765 TRP A O 1
ATOM 6184 N N . HIS A 1 766 ? 9.102 -10.648 18.722 1.00 79.69 766 HIS A N 1
ATOM 6185 C CA . HIS A 1 766 ? 9.272 -10.213 17.335 1.00 79.69 766 HIS A CA 1
ATOM 6186 C C . HIS A 1 766 ? 8.803 -8.772 17.098 1.00 79.69 766 HIS A C 1
ATOM 6188 O O . HIS A 1 766 ? 9.413 -8.064 16.298 1.00 79.69 766 HIS A O 1
ATOM 6194 N N . ILE A 1 767 ? 7.742 -8.332 17.780 1.00 73.62 767 ILE A N 1
ATOM 6195 C CA . ILE A 1 767 ? 7.159 -6.998 17.578 1.00 73.62 767 ILE A CA 1
ATOM 6196 C C . ILE A 1 767 ? 7.880 -5.926 18.404 1.00 73.62 767 ILE A C 1
ATOM 6198 O O . ILE A 1 767 ? 8.105 -4.818 17.907 1.00 73.62 767 ILE A O 1
ATOM 6202 N N . CYS A 1 768 ? 8.230 -6.231 19.655 1.00 79.75 768 CYS A N 1
ATOM 6203 C CA . CYS A 1 768 ? 8.727 -5.226 20.596 1.00 79.75 768 CYS A CA 1
ATOM 6204 C C . CYS A 1 768 ? 10.255 -5.220 20.739 1.00 79.75 768 CYS A C 1
ATOM 6206 O O . CYS A 1 768 ? 10.829 -4.165 21.010 1.00 79.75 768 CYS A O 1
ATOM 6208 N N . LEU A 1 769 ? 10.926 -6.366 20.566 1.00 78.69 769 LEU A N 1
ATOM 6209 C CA . LEU A 1 769 ? 12.332 -6.542 20.965 1.00 78.69 769 LEU A CA 1
ATOM 6210 C C . LEU A 1 769 ? 13.288 -6.937 19.828 1.00 78.69 769 LEU A C 1
ATOM 6212 O O . LEU A 1 769 ? 14.479 -6.626 19.915 1.00 78.69 769 LEU A O 1
ATOM 6216 N N . ALA A 1 770 ? 12.816 -7.622 18.784 1.00 72.69 770 ALA A N 1
ATOM 6217 C CA . ALA A 1 770 ? 13.656 -8.082 17.683 1.00 72.69 770 ALA A CA 1
ATOM 6218 C C . ALA A 1 770 ? 13.923 -6.955 16.671 1.00 72.69 770 ALA A C 1
ATOM 6220 O O . ALA A 1 770 ? 13.025 -6.499 15.972 1.00 72.69 770 ALA A O 1
ATOM 6221 N N . ASP A 1 771 ? 15.185 -6.548 16.524 1.00 54.19 771 ASP A N 1
ATOM 6222 C CA . ASP A 1 771 ? 15.545 -5.412 15.661 1.00 54.19 771 ASP A CA 1
ATOM 6223 C C . ASP A 1 771 ? 15.482 -5.716 14.148 1.00 54.19 771 ASP A C 1
ATOM 6225 O O . ASP A 1 771 ? 15.589 -4.802 13.331 1.00 54.19 771 ASP A O 1
ATOM 6229 N N . LYS A 1 772 ? 15.330 -6.983 13.731 1.00 51.53 772 LYS A N 1
ATOM 6230 C CA . LYS A 1 772 ? 15.323 -7.390 12.311 1.00 51.53 772 LYS A CA 1
ATOM 6231 C C . LYS A 1 772 ? 14.658 -8.754 12.099 1.00 51.53 772 LYS A C 1
ATOM 6233 O O . LYS A 1 772 ? 15.355 -9.759 12.031 1.00 51.53 772 LYS A O 1
ATOM 6238 N N . THR A 1 773 ? 13.340 -8.821 11.924 1.00 41.94 773 THR A N 1
ATOM 6239 C CA . THR A 1 773 ? 12.701 -10.020 11.343 1.00 41.94 773 THR A CA 1
ATOM 6240 C C . THR A 1 773 ? 11.542 -9.649 10.418 1.00 41.94 773 THR A C 1
ATOM 6242 O O . THR A 1 773 ? 10.836 -8.659 10.617 1.00 41.94 773 THR A O 1
ATOM 6245 N N . GLY A 1 774 ? 11.380 -10.437 9.352 1.00 44.06 774 GLY A N 1
ATOM 6246 C CA . GLY A 1 774 ? 10.475 -10.178 8.230 1.00 44.06 774 GLY A CA 1
ATOM 6247 C C . GLY A 1 774 ? 8.978 -10.154 8.557 1.00 44.06 774 GLY A C 1
ATOM 6248 O O . GLY A 1 774 ? 8.208 -9.753 7.692 1.00 44.06 774 GLY A O 1
ATOM 6249 N N . LEU A 1 775 ? 8.547 -10.504 9.775 1.00 40.09 775 LEU A N 1
ATOM 6250 C CA . LEU A 1 775 ? 7.136 -10.398 10.179 1.00 40.09 775 LEU A CA 1
ATOM 6251 C C . LEU A 1 775 ? 6.660 -8.938 10.300 1.00 40.09 775 LEU A C 1
ATOM 6253 O O . LEU A 1 775 ? 5.507 -8.637 10.002 1.00 40.09 775 LEU A O 1
ATOM 6257 N N . SER A 1 776 ? 7.567 -8.014 10.643 1.00 40.03 776 SER A N 1
ATOM 6258 C CA . SER A 1 776 ? 7.296 -6.567 10.693 1.00 40.03 776 SER A CA 1
ATOM 6259 C C . SER A 1 776 ? 6.800 -6.008 9.346 1.00 40.03 776 SER A C 1
ATOM 6261 O O . SER A 1 776 ? 5.979 -5.095 9.321 1.00 40.03 776 SER A O 1
ATOM 6263 N N . LYS A 1 777 ? 7.213 -6.620 8.221 1.00 40.41 777 LYS A N 1
ATOM 6264 C CA . LYS A 1 777 ? 6.788 -6.242 6.860 1.00 40.41 777 LYS A CA 1
ATOM 6265 C C . LYS A 1 777 ? 5.335 -6.598 6.535 1.00 40.41 777 LYS A C 1
ATOM 6267 O O . LYS A 1 777 ? 4.742 -5.916 5.707 1.00 40.41 777 LYS A O 1
ATOM 6272 N N . TYR A 1 778 ? 4.783 -7.655 7.135 1.00 37.47 778 TYR A N 1
ATOM 6273 C CA . TYR A 1 778 ? 3.425 -8.126 6.829 1.00 37.47 778 TYR A CA 1
ATOM 6274 C C . TYR A 1 778 ? 2.354 -7.409 7.654 1.00 37.47 778 TYR A C 1
ATOM 6276 O O . TYR A 1 778 ? 1.227 -7.268 7.193 1.00 37.47 778 TYR A O 1
ATOM 6284 N N . LEU A 1 779 ? 2.714 -6.911 8.841 1.00 41.41 779 LEU A N 1
ATOM 6285 C CA . LEU A 1 779 ? 1.803 -6.167 9.715 1.00 41.41 779 LEU A CA 1
ATOM 6286 C C . LEU A 1 779 ? 1.847 -4.643 9.492 1.00 41.41 779 LEU A C 1
ATOM 6288 O O . LEU A 1 779 ? 0.964 -3.951 9.991 1.00 41.41 779 LEU A O 1
ATOM 6292 N N . ASN A 1 780 ? 2.835 -4.090 8.764 1.00 33.69 780 ASN A N 1
ATOM 6293 C CA . ASN A 1 780 ? 2.772 -2.712 8.250 1.00 33.69 780 ASN A CA 1
ATOM 6294 C C . ASN A 1 780 ? 3.841 -2.390 7.164 1.00 33.69 780 ASN A C 1
ATOM 6296 O O . ASN A 1 780 ? 4.999 -2.773 7.333 1.00 33.69 780 ASN A O 1
ATOM 6300 N N . PRO A 1 781 ? 3.536 -1.612 6.096 1.00 29.55 781 PRO A N 1
ATOM 6301 C CA . PRO A 1 781 ? 4.425 -1.453 4.933 1.00 29.55 781 PRO A CA 1
ATOM 6302 C C . PRO A 1 781 ? 5.459 -0.311 5.008 1.00 29.55 781 PRO A C 1
ATOM 6304 O O . PRO A 1 781 ? 6.137 -0.051 4.014 1.00 29.55 781 PRO A O 1
ATOM 6307 N N . THR A 1 782 ? 5.608 0.415 6.122 1.00 30.98 782 THR A N 1
ATOM 6308 C CA . THR A 1 782 ? 6.527 1.573 6.192 1.00 30.98 782 THR A CA 1
ATOM 6309 C C . THR A 1 782 ? 7.771 1.307 7.055 1.00 30.98 782 THR A C 1
ATOM 6311 O O . THR A 1 782 ? 7.675 1.212 8.279 1.00 30.98 782 THR A O 1
ATOM 6314 N N . PRO A 1 783 ? 8.983 1.242 6.461 1.00 32.56 783 PRO A N 1
ATOM 6315 C CA . PRO A 1 783 ? 10.221 1.070 7.204 1.00 32.56 783 PRO A CA 1
ATOM 6316 C C . PRO A 1 783 ? 10.750 2.440 7.645 1.00 32.56 783 PRO A C 1
ATOM 6318 O O . PRO A 1 783 ? 11.536 3.079 6.947 1.00 32.56 783 PRO A O 1
ATOM 6321 N N . LYS A 1 784 ? 10.346 2.909 8.828 1.00 33.12 784 LYS A N 1
ATOM 6322 C CA . LYS A 1 784 ? 11.097 3.948 9.550 1.00 33.12 784 LYS A CA 1
ATOM 6323 C C . LYS A 1 784 ? 11.735 3.317 10.782 1.00 33.12 784 LYS A C 1
ATOM 6325 O O . LYS A 1 784 ? 11.065 2.633 11.546 1.00 33.12 784 LYS A O 1
ATOM 6330 N N . LYS A 1 785 ? 13.042 3.544 10.955 1.00 33.78 785 LYS A N 1
ATOM 6331 C CA . LYS A 1 785 ? 13.827 3.157 12.137 1.00 33.78 785 LYS A CA 1
ATOM 6332 C C . LYS A 1 785 ? 13.183 3.753 13.398 1.00 33.78 785 LYS A C 1
ATOM 6334 O O . LYS A 1 785 ? 13.463 4.898 13.738 1.00 33.78 785 LYS A O 1
ATOM 6339 N N . GLN A 1 786 ? 12.329 2.999 14.077 1.00 38.06 786 GLN A N 1
ATOM 6340 C CA . GLN A 1 786 ? 11.896 3.289 15.441 1.00 38.06 786 GLN A CA 1
ATOM 6341 C C . GLN A 1 786 ? 12.463 2.197 16.346 1.00 38.06 786 GLN A C 1
ATOM 6343 O O . GLN A 1 786 ? 12.251 1.015 16.096 1.00 38.06 786 GLN A O 1
ATOM 6348 N N . ARG A 1 787 ? 13.214 2.607 17.376 1.00 39.06 787 ARG A N 1
ATOM 6349 C CA . ARG A 1 787 ? 13.551 1.752 18.524 1.00 39.06 787 ARG A CA 1
ATOM 6350 C C . ARG A 1 787 ? 12.246 1.186 19.109 1.00 39.06 787 ARG A C 1
ATOM 6352 O O . ARG A 1 787 ? 11.300 1.955 19.231 1.00 39.06 787 ARG A O 1
ATOM 6359 N N . GLY A 1 788 ? 12.250 -0.114 19.430 1.00 53.25 788 GLY A N 1
ATOM 6360 C CA . GLY A 1 788 ? 11.205 -0.945 20.065 1.00 53.25 788 GLY A CA 1
ATOM 6361 C C . GLY A 1 788 ? 9.835 -0.310 20.347 1.00 53.25 788 GLY A C 1
ATOM 6362 O O . GLY A 1 788 ? 9.720 0.631 21.128 1.00 53.25 788 GLY A O 1
ATOM 6363 N N . ARG A 1 789 ? 8.770 -0.865 19.750 1.00 64.62 789 ARG A N 1
ATOM 6364 C CA . ARG A 1 789 ? 7.379 -0.484 20.058 1.00 64.62 789 ARG A CA 1
ATOM 6365 C C . ARG A 1 789 ? 6.997 -0.952 21.470 1.00 64.62 789 ARG A C 1
ATOM 6367 O O . ARG A 1 789 ? 7.265 -2.095 21.825 1.00 64.62 789 ARG A O 1
ATOM 6374 N N . HIS A 1 790 ? 6.333 -0.086 22.236 1.00 77.75 790 HIS A N 1
ATOM 6375 C CA . HIS A 1 790 ? 5.929 -0.343 23.625 1.00 77.75 790 HIS A CA 1
ATOM 6376 C C . HIS A 1 790 ? 4.888 -1.483 23.729 1.00 77.75 790 HIS A C 1
ATOM 6378 O O . HIS A 1 790 ? 3.891 -1.431 23.001 1.00 77.75 790 HIS A O 1
ATOM 6384 N N . PRO A 1 791 ? 5.053 -2.473 24.633 1.00 77.81 791 PRO A N 1
ATOM 6385 C CA . PRO A 1 791 ? 4.234 -3.689 24.666 1.00 77.81 791 PRO A CA 1
ATOM 6386 C C . PRO A 1 791 ? 2.755 -3.393 24.937 1.00 77.81 791 PRO A C 1
ATOM 6388 O O . PRO A 1 791 ? 1.899 -3.900 24.222 1.00 77.81 791 PRO A O 1
ATOM 6391 N N . PHE A 1 792 ? 2.445 -2.476 25.857 1.00 80.81 792 PHE A N 1
ATOM 6392 C CA . PHE A 1 792 ? 1.057 -2.131 26.209 1.00 80.81 792 PHE A CA 1
ATOM 6393 C C . PHE A 1 792 ? 0.286 -1.356 25.134 1.00 80.81 792 PHE A C 1
ATOM 6395 O O . PHE A 1 792 ? -0.925 -1.216 25.237 1.00 80.81 792 PHE A O 1
ATOM 6402 N N . LYS A 1 793 ? 0.961 -0.844 24.093 1.00 72.25 793 LYS A N 1
ATOM 6403 C CA . LYS A 1 793 ? 0.263 -0.248 22.940 1.00 72.25 793 LYS A CA 1
ATOM 6404 C C . LYS A 1 793 ? -0.225 -1.301 21.950 1.00 72.25 793 LYS A C 1
ATOM 6406 O O . LYS A 1 793 ? -1.156 -1.037 21.205 1.00 72.25 793 LYS A O 1
ATOM 6411 N N . ILE A 1 794 ? 0.450 -2.447 21.899 1.00 66.19 794 ILE A N 1
ATOM 6412 C CA . ILE A 1 794 ? 0.137 -3.541 20.974 1.00 66.19 794 ILE A CA 1
ATOM 6413 C C . ILE A 1 794 ? -0.732 -4.594 21.668 1.00 66.19 794 ILE A C 1
ATOM 6415 O O . ILE A 1 794 ? -1.639 -5.136 21.049 1.00 66.19 794 ILE A O 1
ATOM 6419 N N . PHE A 1 795 ? -0.469 -4.837 22.953 1.00 74.12 795 PHE A N 1
ATOM 6420 C CA . PHE A 1 795 ? -1.197 -5.768 23.809 1.00 74.12 795 PHE A CA 1
ATOM 6421 C C . PHE A 1 795 ? -1.683 -5.032 25.070 1.00 74.12 795 PHE A C 1
ATOM 6423 O O . PHE A 1 795 ? -1.026 -5.115 26.116 1.00 74.12 795 PHE A O 1
ATOM 6430 N N . PRO A 1 796 ? -2.786 -4.262 24.992 1.00 71.56 796 PRO A N 1
ATOM 6431 C CA . PRO A 1 796 ? -3.324 -3.523 26.137 1.00 71.56 796 PRO A CA 1
ATOM 6432 C C . PRO A 1 796 ? -3.638 -4.413 27.346 1.00 71.56 796 PRO A C 1
ATOM 6434 O O . PRO A 1 796 ? -3.445 -3.983 28.481 1.00 71.56 796 PRO A O 1
ATOM 6437 N N . GLN A 1 797 ? -4.031 -5.671 27.115 1.00 70.69 797 GLN A N 1
ATOM 6438 C CA . GLN A 1 797 ? -4.298 -6.660 28.162 1.00 70.69 797 GLN A CA 1
ATOM 6439 C C . GLN A 1 797 ? -3.094 -6.883 29.090 1.00 70.69 797 GLN A C 1
ATOM 6441 O O . GLN A 1 797 ? -3.262 -6.985 30.301 1.00 70.69 797 GLN A O 1
ATOM 6446 N N . LEU A 1 798 ? -1.864 -6.820 28.562 1.00 79.75 798 LEU A N 1
ATOM 6447 C CA . LEU A 1 798 ? -0.659 -7.000 29.375 1.00 79.75 798 LEU A CA 1
ATOM 6448 C C . LEU A 1 798 ? -0.469 -5.870 30.397 1.00 79.75 798 LEU A C 1
ATOM 6450 O O . LEU A 1 798 ? 0.183 -6.078 31.415 1.00 79.75 798 LEU A O 1
ATOM 6454 N N . ALA A 1 799 ? -1.023 -4.675 30.160 1.00 80.69 799 ALA A N 1
ATOM 6455 C CA . ALA A 1 799 ? -0.972 -3.597 31.148 1.00 80.69 799 ALA A CA 1
ATOM 6456 C C . ALA A 1 799 ? -1.824 -3.934 32.378 1.00 80.69 799 ALA A C 1
ATOM 6458 O O . ALA A 1 799 ? -1.421 -3.659 33.508 1.00 80.69 799 ALA A O 1
ATOM 6459 N N . ILE A 1 800 ? -2.985 -4.555 32.155 1.00 76.00 800 ILE A N 1
ATOM 6460 C CA . ILE A 1 800 ? -3.875 -5.029 33.217 1.00 76.00 800 ILE A CA 1
ATOM 6461 C C . ILE A 1 800 ? -3.169 -6.141 33.995 1.00 76.00 800 ILE A C 1
ATOM 6463 O O . ILE A 1 800 ? -3.077 -6.064 35.217 1.00 76.00 800 ILE A O 1
ATOM 6467 N N . ASP A 1 801 ? -2.582 -7.108 33.290 1.00 82.31 801 ASP A N 1
ATOM 6468 C CA . ASP A 1 801 ? -1.858 -8.232 33.893 1.00 82.31 801 ASP A CA 1
ATOM 6469 C C . ASP A 1 801 ? -0.700 -7.767 34.772 1.00 82.31 801 ASP A C 1
ATOM 6471 O O . ASP A 1 801 ? -0.549 -8.207 35.911 1.00 82.31 801 ASP A O 1
ATOM 6475 N N . VAL A 1 802 ? 0.101 -6.819 34.279 1.00 86.25 802 VAL A N 1
ATOM 6476 C CA . VAL A 1 802 ? 1.226 -6.281 35.047 1.00 86.25 802 VAL A CA 1
ATOM 6477 C C . VAL A 1 802 ? 0.746 -5.467 36.248 1.00 86.25 802 VAL A C 1
ATOM 6479 O O . VAL A 1 802 ? 1.348 -5.567 37.316 1.00 86.25 802 VAL A O 1
ATOM 6482 N N . ASN A 1 803 ? -0.352 -4.716 36.127 1.00 83.38 803 ASN A N 1
ATOM 6483 C CA . ASN A 1 803 ? -0.952 -4.030 37.274 1.00 83.38 803 ASN A CA 1
ATOM 6484 C C . ASN A 1 80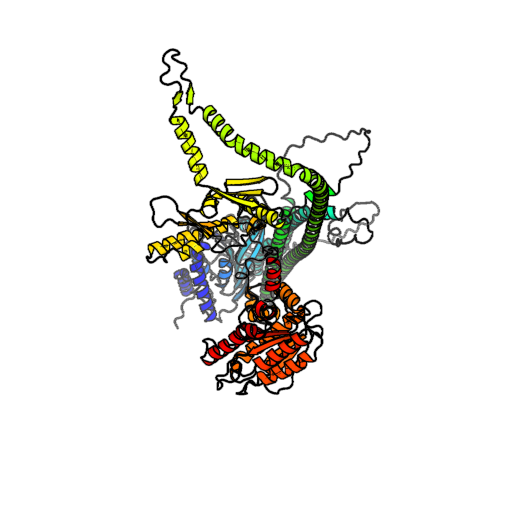3 ? -1.442 -5.023 38.339 1.00 83.38 803 ASN A C 1
ATOM 6486 O O . ASN A 1 803 ? -1.213 -4.789 39.528 1.00 83.38 803 ASN A O 1
ATOM 6490 N N . LYS A 1 804 ? -2.027 -6.158 37.929 1.00 83.44 804 LYS A N 1
ATOM 6491 C CA . LYS A 1 804 ? -2.406 -7.248 38.843 1.00 83.44 804 LYS A CA 1
ATOM 6492 C C . LYS A 1 804 ? -1.189 -7.835 39.563 1.00 83.44 804 LYS A C 1
ATOM 6494 O O . LYS A 1 804 ? -1.219 -8.002 40.779 1.00 83.44 804 LYS A O 1
ATOM 6499 N N . VAL A 1 805 ? -0.090 -8.085 38.845 1.00 85.62 805 VAL A N 1
ATOM 6500 C CA . VAL A 1 805 ? 1.167 -8.587 39.439 1.00 85.62 805 VAL A CA 1
ATOM 6501 C C . VAL A 1 805 ? 1.781 -7.579 40.416 1.00 85.62 805 VAL A C 1
ATOM 6503 O O . VAL A 1 805 ? 2.260 -7.958 41.489 1.00 85.62 805 VAL A O 1
ATOM 6506 N N . LYS A 1 806 ? 1.779 -6.293 40.047 1.00 84.94 806 LYS A N 1
ATOM 6507 C CA . LYS A 1 806 ? 2.382 -5.198 40.814 1.00 84.94 806 LYS A CA 1
ATOM 6508 C C . LYS A 1 806 ? 1.705 -4.995 42.172 1.00 84.94 806 LYS A C 1
ATOM 6510 O O . LYS A 1 806 ? 2.402 -4.791 43.166 1.00 84.94 806 LYS A O 1
ATOM 6515 N N . GLY A 1 807 ? 0.373 -5.035 42.217 1.00 78.31 807 GLY A N 1
ATOM 6516 C CA . GLY A 1 807 ? -0.397 -4.662 43.407 1.00 78.31 807 GLY A CA 1
ATOM 6517 C C . GLY A 1 807 ? -0.087 -3.237 43.904 1.00 78.31 807 GLY A C 1
ATOM 6518 O O . GLY A 1 807 ? 0.534 -2.432 43.209 1.00 78.31 807 GLY A O 1
ATOM 6519 N N . ASP A 1 808 ? -0.481 -2.916 45.138 1.00 73.94 808 ASP A N 1
ATOM 6520 C CA . ASP A 1 808 ? -0.412 -1.536 45.657 1.00 73.94 808 ASP A CA 1
ATOM 6521 C C . ASP A 1 808 ? 1.008 -1.044 45.986 1.00 73.94 808 ASP A C 1
ATOM 6523 O O . ASP A 1 808 ? 1.280 0.156 45.972 1.00 73.94 808 ASP A O 1
ATOM 6527 N N . LYS A 1 809 ? 1.918 -1.959 46.345 1.00 75.75 809 LYS A N 1
ATOM 6528 C CA . LYS A 1 809 ? 3.262 -1.631 46.869 1.00 75.75 809 LYS A CA 1
ATOM 6529 C C . LYS A 1 809 ? 4.407 -2.071 45.949 1.00 75.75 809 LYS A C 1
ATOM 6531 O O . LYS A 1 809 ? 5.568 -1.850 46.295 1.00 75.75 809 LYS A O 1
ATOM 6536 N N . GLY A 1 810 ? 4.080 -2.663 44.798 1.00 82.06 810 GLY A N 1
ATOM 6537 C CA . GLY A 1 810 ? 5.026 -3.335 43.911 1.00 82.06 810 GLY A CA 1
ATOM 6538 C C . GLY A 1 810 ? 5.529 -4.673 44.468 1.00 82.06 810 GLY A C 1
ATOM 6539 O O . GLY A 1 810 ? 5.393 -4.971 45.661 1.00 82.06 810 GLY A O 1
ATOM 6540 N N . ARG A 1 811 ? 6.103 -5.493 43.585 1.00 88.75 811 ARG A N 1
ATOM 6541 C CA . ARG A 1 811 ? 6.447 -6.895 43.845 1.00 88.75 811 ARG A CA 1
ATOM 6542 C C . ARG A 1 811 ? 7.814 -7.238 43.259 1.00 88.75 811 ARG A C 1
ATOM 6544 O O . ARG A 1 811 ? 8.029 -7.017 42.070 1.00 88.75 811 ARG A O 1
ATOM 6551 N N . ASP A 1 812 ? 8.692 -7.830 44.063 1.00 91.25 812 ASP A N 1
ATOM 6552 C CA . ASP A 1 812 ? 10.024 -8.237 43.604 1.00 91.25 812 ASP A CA 1
ATOM 6553 C C . ASP A 1 812 ? 9.918 -9.443 42.654 1.00 91.25 812 ASP A C 1
ATOM 6555 O O . ASP A 1 812 ? 9.137 -10.372 42.889 1.00 91.25 812 ASP A O 1
ATOM 6559 N N . GLN A 1 813 ? 10.707 -9.442 41.581 1.00 93.44 813 GLN A N 1
ATOM 6560 C CA . GLN A 1 813 ? 10.616 -10.429 40.502 1.00 93.44 813 GLN A CA 1
ATOM 6561 C C . GLN A 1 813 ? 11.881 -11.306 40.442 1.00 93.44 813 GLN A C 1
ATOM 6563 O O . GLN A 1 813 ? 12.990 -10.818 40.201 1.00 93.44 813 GLN A O 1
ATOM 6568 N N . ILE A 1 814 ? 11.715 -12.619 40.635 1.00 94.69 814 ILE A N 1
ATOM 6569 C CA . ILE A 1 814 ? 12.805 -13.607 40.649 1.00 94.69 814 ILE A CA 1
ATOM 6570 C C . ILE A 1 814 ? 12.605 -14.630 39.525 1.00 94.69 814 ILE A C 1
ATOM 6572 O O . ILE A 1 814 ? 11.538 -15.224 39.399 1.00 94.69 814 ILE A O 1
ATOM 6576 N N . PHE A 1 815 ? 13.651 -14.885 38.742 1.00 96.50 815 PHE A N 1
ATOM 6577 C CA . PHE A 1 815 ? 13.709 -15.946 37.739 1.00 96.50 815 PHE A CA 1
ATOM 6578 C C . PHE A 1 815 ? 14.624 -17.074 38.223 1.00 96.50 815 PHE A C 1
ATOM 6580 O O . PHE A 1 815 ? 15.765 -16.822 38.611 1.00 96.50 815 PHE A O 1
ATOM 6587 N N . LEU A 1 816 ? 14.149 -18.315 38.166 1.00 96.25 816 LEU A N 1
ATOM 6588 C CA . LEU A 1 816 ? 14.941 -19.521 38.405 1.00 96.25 816 LEU A CA 1
ATOM 6589 C C . LEU A 1 816 ? 14.971 -20.350 37.121 1.00 96.25 816 LEU A C 1
ATOM 6591 O O . LEU A 1 816 ? 13.927 -20.779 36.635 1.00 96.25 816 LEU A O 1
ATOM 6595 N N . VAL A 1 817 ? 16.161 -20.566 36.567 1.00 95.81 817 VAL A N 1
ATOM 6596 C CA . VAL A 1 817 ? 16.359 -21.314 35.324 1.00 95.81 817 VAL A CA 1
ATOM 6597 C C . VAL A 1 817 ? 16.960 -22.679 35.622 1.00 95.81 817 VAL A C 1
ATOM 6599 O O . VAL A 1 817 ? 18.027 -22.777 36.226 1.00 95.81 817 VAL A O 1
ATOM 6602 N N . ASP A 1 818 ? 16.285 -23.717 35.143 1.00 94.38 818 ASP A N 1
ATOM 6603 C CA . ASP A 1 818 ? 16.828 -25.064 35.040 1.00 94.38 818 ASP A CA 1
ATOM 6604 C C . ASP A 1 818 ? 17.867 -25.115 33.913 1.00 94.38 818 ASP A C 1
ATOM 6606 O O . ASP A 1 818 ? 17.542 -25.008 32.727 1.00 94.38 818 ASP A O 1
ATOM 6610 N N . ASP A 1 819 ? 19.132 -25.217 34.301 1.00 93.19 819 ASP A N 1
ATOM 6611 C CA . ASP A 1 819 ? 20.290 -25.284 33.412 1.00 93.19 819 ASP A CA 1
ATOM 6612 C C . ASP A 1 819 ? 20.878 -26.697 33.312 1.00 93.19 819 ASP A C 1
ATOM 6614 O O . ASP A 1 819 ? 22.042 -26.880 32.950 1.00 93.19 819 ASP A O 1
ATOM 6618 N N . SER A 1 820 ? 20.069 -27.718 33.591 1.00 92.19 820 SER A N 1
ATOM 6619 C CA . SER A 1 820 ? 20.451 -29.105 33.347 1.00 92.19 820 SER A CA 1
ATOM 6620 C C . SER A 1 820 ? 20.583 -29.423 31.849 1.00 92.19 820 SER A C 1
ATOM 6622 O O . SER A 1 820 ? 20.106 -28.708 30.959 1.00 92.19 820 SER A O 1
ATOM 6624 N N . ALA A 1 821 ? 21.251 -30.535 31.541 1.00 90.69 821 ALA A N 1
ATOM 6625 C CA . ALA A 1 821 ? 21.513 -30.983 30.178 1.00 90.69 821 ALA A CA 1
ATOM 6626 C C . ALA A 1 821 ? 20.229 -31.235 29.365 1.00 90.69 821 ALA A C 1
ATOM 6628 O O . ALA A 1 821 ? 20.244 -31.049 28.146 1.00 90.69 821 ALA A O 1
ATOM 6629 N N . SER A 1 822 ? 19.119 -31.607 30.014 1.00 90.19 822 SER A N 1
ATOM 6630 C CA . SER A 1 822 ? 17.824 -31.833 29.354 1.00 90.19 822 SER A CA 1
ATOM 6631 C C . SER A 1 822 ? 17.209 -30.534 28.811 1.00 90.19 822 SER A C 1
ATOM 6633 O O . SER A 1 822 ? 16.537 -30.550 27.786 1.00 90.19 822 SER A O 1
ATOM 6635 N N . MET A 1 823 ? 17.521 -29.382 29.412 1.00 92.69 823 MET A N 1
ATOM 6636 C CA . MET A 1 823 ? 17.040 -28.062 28.980 1.00 92.69 823 MET A CA 1
ATOM 6637 C C . MET A 1 823 ? 17.887 -27.432 27.861 1.00 92.69 823 MET A C 1
ATOM 6639 O O . MET A 1 823 ? 17.574 -26.348 27.359 1.00 92.69 823 MET A O 1
ATOM 6643 N N . LYS A 1 824 ? 18.971 -28.095 27.433 1.00 91.56 824 LYS A N 1
ATOM 6644 C CA . LYS A 1 824 ? 19.952 -27.550 26.480 1.00 91.56 824 LYS A CA 1
ATOM 6645 C C . LYS A 1 824 ? 19.337 -27.143 25.139 1.00 91.56 824 LYS A C 1
ATOM 6647 O O . LYS A 1 824 ? 19.719 -26.104 24.598 1.00 91.56 824 LYS A O 1
ATOM 6652 N N . ASN A 1 825 ? 18.387 -27.922 24.618 1.00 90.19 825 ASN A N 1
ATOM 6653 C CA . ASN A 1 825 ? 17.703 -27.623 23.353 1.00 90.19 825 ASN A CA 1
ATOM 6654 C C . ASN A 1 825 ? 16.785 -26.396 23.466 1.00 90.19 825 ASN A C 1
ATOM 6656 O O . ASN A 1 825 ? 16.598 -25.665 22.495 1.00 90.19 825 ASN A O 1
ATOM 6660 N N . HIS A 1 826 ? 16.278 -26.113 24.667 1.00 92.06 826 HIS A N 1
ATOM 6661 C CA . HIS A 1 826 ? 15.397 -24.980 24.941 1.00 92.06 826 HIS A CA 1
ATOM 6662 C C . HIS A 1 826 ? 16.141 -23.714 25.372 1.00 92.06 826 HIS A C 1
ATOM 6664 O O . HIS A 1 826 ? 15.510 -22.676 25.549 1.00 92.06 826 HIS A O 1
ATOM 6670 N N . LYS A 1 827 ? 17.473 -23.746 25.494 1.00 92.94 827 LYS A N 1
ATOM 6671 C CA . LYS A 1 827 ? 18.292 -22.627 25.989 1.00 92.94 827 LYS A CA 1
ATOM 6672 C C . LYS A 1 827 ? 17.981 -21.280 25.320 1.00 92.94 827 LYS A C 1
ATOM 6674 O O . LYS A 1 827 ? 17.941 -20.247 25.990 1.00 92.94 827 LYS A O 1
ATOM 6679 N N . GLU A 1 828 ? 17.747 -21.268 24.006 1.00 91.06 828 GLU A N 1
ATOM 6680 C CA . GLU A 1 828 ? 17.373 -20.037 23.298 1.00 91.06 828 GLU A CA 1
ATOM 6681 C C . GLU A 1 828 ? 15.971 -19.546 23.692 1.00 91.06 828 GLU A C 1
ATOM 6683 O O . GLU A 1 828 ? 15.794 -18.356 23.963 1.00 91.06 828 GLU A O 1
ATOM 6688 N N . ALA A 1 829 ? 14.997 -20.458 23.764 1.00 91.94 829 ALA A N 1
ATOM 6689 C CA . ALA A 1 829 ? 13.628 -20.160 24.174 1.00 91.94 829 ALA A CA 1
ATOM 6690 C C . ALA A 1 829 ? 13.580 -19.657 25.625 1.00 91.94 829 ALA A C 1
ATOM 6692 O O . ALA A 1 829 ? 12.962 -18.631 25.884 1.00 91.94 829 ALA A O 1
ATOM 6693 N N . VAL A 1 830 ? 14.321 -20.285 26.542 1.00 95.00 830 VAL A N 1
ATOM 6694 C CA . VAL A 1 830 ? 14.467 -19.851 27.943 1.00 95.00 830 VAL A CA 1
ATOM 6695 C C . VAL A 1 830 ? 14.993 -18.416 28.015 1.00 95.00 830 VAL A C 1
ATOM 6697 O O . VAL A 1 830 ? 14.382 -17.556 28.650 1.00 95.00 830 VAL A O 1
ATOM 6700 N N . GLY A 1 831 ? 16.084 -18.112 27.302 1.00 93.50 831 GLY A N 1
ATOM 6701 C CA . GLY A 1 831 ? 16.645 -16.759 27.272 1.00 93.50 831 GLY A CA 1
ATOM 6702 C C . GLY A 1 831 ? 15.683 -15.721 26.678 1.00 93.50 831 GLY A C 1
ATOM 6703 O O . GLY A 1 831 ? 15.647 -14.574 27.133 1.00 93.50 831 GLY A O 1
ATOM 6704 N N . ARG A 1 832 ? 14.883 -16.116 25.678 1.00 93.00 832 ARG A N 1
ATOM 6705 C CA . ARG A 1 832 ? 13.846 -15.271 25.071 1.00 93.00 832 ARG A CA 1
ATOM 6706 C C . ARG A 1 832 ? 12.704 -14.997 26.050 1.00 93.00 832 ARG A C 1
ATOM 6708 O O . ARG A 1 832 ? 12.365 -13.830 26.242 1.00 93.00 832 ARG A O 1
ATOM 6715 N N . THR A 1 833 ? 12.179 -16.029 26.709 1.00 95.19 833 THR A N 1
ATOM 6716 C CA . THR A 1 833 ? 11.115 -15.927 27.718 1.00 95.19 833 THR A CA 1
ATOM 6717 C C . THR A 1 833 ? 11.537 -15.030 28.878 1.00 95.19 833 THR A C 1
ATOM 6719 O O . THR A 1 833 ? 10.825 -14.073 29.181 1.00 95.19 833 THR A O 1
ATOM 6722 N N . CYS A 1 834 ? 12.730 -15.235 29.454 1.00 93.75 834 CYS A N 1
ATOM 6723 C CA . CYS A 1 834 ? 13.260 -14.365 30.513 1.00 93.75 834 CYS A CA 1
ATOM 6724 C C . CYS A 1 834 ? 13.291 -12.893 30.086 1.00 93.75 834 CYS A C 1
ATOM 6726 O O . CYS A 1 834 ? 12.881 -12.013 30.840 1.00 93.75 834 CYS A O 1
ATOM 6728 N N . ARG A 1 835 ? 13.751 -12.604 28.862 1.00 94.12 835 ARG A N 1
ATOM 6729 C CA . ARG A 1 835 ? 13.832 -11.225 28.373 1.00 94.12 835 ARG A CA 1
ATOM 6730 C C . ARG A 1 835 ? 12.471 -10.606 28.100 1.00 94.12 835 ARG A C 1
ATOM 6732 O O . ARG A 1 835 ? 12.306 -9.425 28.392 1.00 94.12 835 ARG A O 1
ATOM 6739 N N . VAL A 1 836 ? 11.531 -11.358 27.532 1.00 94.12 836 VAL A N 1
ATOM 6740 C CA . VAL A 1 836 ? 10.171 -10.872 27.264 1.00 94.12 836 VAL A CA 1
ATOM 6741 C C . VAL A 1 836 ? 9.459 -10.545 28.571 1.00 94.12 836 VAL A C 1
ATOM 6743 O O . VAL A 1 836 ? 8.983 -9.423 28.720 1.00 94.12 836 VAL A O 1
ATOM 6746 N N . LEU A 1 837 ? 9.461 -11.466 29.538 1.00 94.62 837 LEU A N 1
ATOM 6747 C CA . LEU A 1 837 ? 8.815 -11.245 30.832 1.00 94.62 837 LEU A CA 1
ATOM 6748 C C . LEU A 1 837 ? 9.467 -10.084 31.590 1.00 94.62 837 LEU A C 1
ATOM 6750 O O . LEU A 1 837 ? 8.769 -9.163 32.003 1.00 94.62 837 LEU A O 1
ATOM 6754 N N . ALA A 1 838 ? 10.801 -10.052 31.687 1.00 93.12 838 ALA A N 1
ATOM 6755 C CA . ALA A 1 838 ? 11.508 -8.946 32.334 1.00 93.12 838 ALA A CA 1
ATOM 6756 C C . ALA A 1 838 ? 11.269 -7.600 31.626 1.00 93.12 838 ALA A C 1
ATOM 6758 O O . ALA A 1 838 ? 11.203 -6.564 32.276 1.00 93.12 838 ALA A O 1
ATOM 6759 N N . TYR A 1 839 ? 11.127 -7.589 30.296 1.00 92.62 839 TYR A N 1
ATOM 6760 C CA . TYR A 1 839 ? 10.785 -6.378 29.550 1.00 92.62 839 TYR A CA 1
ATOM 6761 C C . TYR A 1 839 ? 9.367 -5.894 29.876 1.00 92.62 839 TYR A C 1
ATOM 6763 O O . TYR A 1 839 ? 9.199 -4.738 30.248 1.00 92.62 839 TYR A O 1
ATOM 6771 N N . VAL A 1 840 ? 8.367 -6.776 29.805 1.00 91.81 840 VAL A N 1
ATOM 6772 C CA . VAL A 1 840 ? 6.960 -6.447 30.093 1.00 91.81 840 VAL A CA 1
ATOM 6773 C C . VAL A 1 840 ? 6.781 -5.972 31.541 1.00 91.81 840 VAL A C 1
ATOM 6775 O O . VAL A 1 840 ? 6.180 -4.924 31.775 1.00 91.81 840 VAL A O 1
ATOM 6778 N N . LEU A 1 841 ? 7.373 -6.682 32.506 1.00 92.94 841 LEU A N 1
ATOM 6779 C CA . LEU A 1 841 ? 7.332 -6.323 33.928 1.00 92.94 841 LEU A CA 1
ATOM 6780 C C . LEU A 1 841 ? 8.038 -4.991 3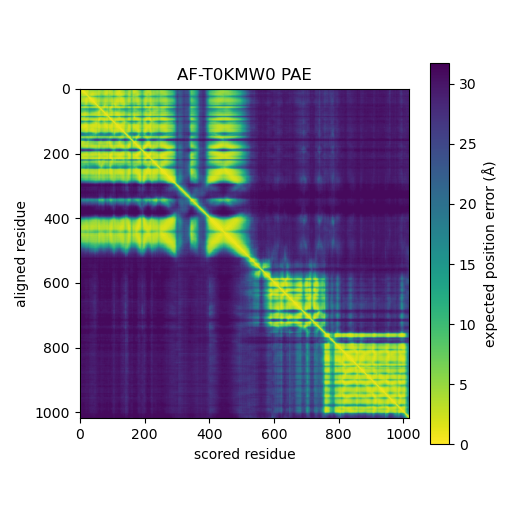4.216 1.00 92.94 841 LEU A C 1
ATOM 6782 O O . LEU A 1 841 ? 7.579 -4.222 35.063 1.00 92.94 841 LEU A O 1
ATOM 6786 N N . LYS A 1 842 ? 9.133 -4.696 33.502 1.00 90.94 842 LYS A N 1
ATOM 6787 C CA . LYS A 1 842 ? 9.855 -3.427 33.633 1.00 90.94 842 LYS A CA 1
ATOM 6788 C C . LYS A 1 842 ? 9.034 -2.250 33.116 1.00 90.94 842 LYS A C 1
ATOM 6790 O O . LYS A 1 842 ? 8.927 -1.250 33.816 1.00 90.94 842 LYS A O 1
ATOM 6795 N N . GLU A 1 843 ? 8.454 -2.360 31.922 1.00 88.50 843 GLU A N 1
ATOM 6796 C CA . GLU A 1 843 ? 7.669 -1.265 31.328 1.00 88.50 843 GLU A CA 1
ATOM 6797 C C . GLU A 1 843 ? 6.413 -0.940 32.159 1.00 88.50 843 GLU A C 1
ATOM 6799 O O . GLU A 1 843 ? 5.982 0.209 32.193 1.00 88.50 843 GLU A O 1
ATOM 6804 N N . GLY A 1 844 ? 5.843 -1.918 32.875 1.00 85.94 844 GLY A N 1
ATOM 6805 C CA . GLY A 1 844 ? 4.739 -1.678 33.820 1.00 85.94 844 GLY A CA 1
ATOM 6806 C C . GLY A 1 844 ? 5.166 -1.297 35.240 1.00 85.94 844 GLY A C 1
ATOM 6807 O O . GLY A 1 844 ? 4.310 -1.055 36.094 1.00 85.94 844 GLY A O 1
ATOM 6808 N N . GLY A 1 845 ? 6.472 -1.225 35.517 1.00 87.06 845 GLY A N 1
ATOM 6809 C CA . GLY A 1 845 ? 7.001 -0.879 36.836 1.00 87.06 845 GLY A CA 1
ATOM 6810 C C . GLY A 1 845 ? 6.528 -1.833 37.935 1.00 87.06 845 GLY A C 1
ATOM 6811 O O . GLY A 1 845 ? 6.098 -1.373 38.995 1.00 87.06 845 GLY A O 1
ATOM 6812 N N . ALA A 1 846 ? 6.530 -3.142 37.654 1.00 88.00 846 ALA A N 1
ATOM 6813 C CA . ALA A 1 846 ? 6.108 -4.172 38.604 1.00 88.00 846 ALA A CA 1
ATOM 6814 C C . ALA A 1 846 ? 7.089 -4.320 39.776 1.00 88.00 846 ALA A C 1
ATOM 6816 O O . ALA A 1 846 ? 6.659 -4.444 40.923 1.00 88.00 846 ALA A O 1
ATOM 6817 N N . ASP A 1 847 ? 8.392 -4.281 39.473 1.00 86.94 847 ASP A N 1
ATOM 6818 C CA . ASP A 1 847 ? 9.474 -4.377 40.452 1.00 86.94 847 ASP A CA 1
ATOM 6819 C C . ASP A 1 847 ? 9.878 -2.976 40.951 1.00 86.94 847 ASP A C 1
ATOM 6821 O O . ASP A 1 847 ? 10.333 -2.158 40.142 1.00 86.94 847 ASP A O 1
ATOM 6825 N N . PRO A 1 848 ? 9.736 -2.672 42.256 1.00 81.38 848 PRO A N 1
ATOM 6826 C CA . PRO A 1 848 ? 10.088 -1.366 42.816 1.00 81.38 848 PRO A CA 1
ATOM 6827 C C . PRO A 1 848 ? 11.565 -0.994 42.676 1.00 81.38 848 PRO A C 1
ATOM 6829 O O . PRO A 1 848 ? 11.893 0.190 42.679 1.00 81.38 848 PRO A O 1
ATOM 6832 N N . ASP A 1 849 ? 12.454 -1.988 42.608 1.00 83.69 849 ASP A N 1
ATOM 6833 C CA . ASP A 1 849 ? 13.898 -1.768 42.538 1.00 83.69 849 ASP A CA 1
ATOM 6834 C C . ASP A 1 849 ? 14.382 -1.647 41.079 1.00 83.69 849 ASP A C 1
ATOM 6836 O O . ASP A 1 849 ? 15.580 -1.475 40.838 1.00 83.69 849 ASP A O 1
ATOM 6840 N N .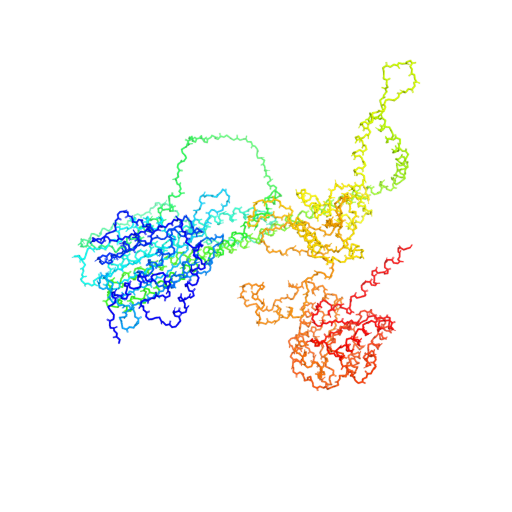 GLU A 1 850 ? 13.465 -1.771 40.109 1.00 82.88 850 GLU A N 1
ATOM 6841 C CA . GLU A 1 850 ? 13.727 -1.842 38.666 1.00 82.88 850 GLU A CA 1
ATOM 6842 C C . GLU A 1 850 ? 14.806 -2.878 38.288 1.00 82.88 850 GLU A C 1
ATOM 6844 O O . GLU A 1 850 ? 15.498 -2.730 37.275 1.00 82.88 850 GLU A O 1
ATOM 6849 N N . ALA A 1 851 ? 14.974 -3.928 39.098 1.00 88.12 851 ALA A N 1
ATOM 6850 C CA . ALA A 1 851 ? 16.036 -4.916 38.953 1.00 88.12 851 ALA A CA 1
ATOM 6851 C C . ALA A 1 851 ? 15.526 -6.335 39.206 1.00 88.12 851 ALA A C 1
ATOM 6853 O O . ALA A 1 851 ? 14.916 -6.611 40.228 1.00 88.12 851 ALA A O 1
ATOM 6854 N N . PHE A 1 852 ? 15.867 -7.248 38.302 1.00 92.75 852 PHE A N 1
ATOM 6855 C CA . PHE A 1 852 ? 15.437 -8.642 38.346 1.00 92.75 852 PHE A CA 1
ATOM 6856 C C . PHE A 1 852 ? 16.566 -9.529 38.861 1.00 92.75 852 PHE A C 1
ATOM 6858 O O . PHE A 1 852 ? 17.718 -9.355 38.446 1.00 92.75 852 PHE A O 1
ATOM 6865 N N . ASP A 1 853 ? 16.237 -10.497 39.716 1.00 92.94 853 ASP A N 1
ATOM 6866 C CA . ASP A 1 853 ? 17.182 -11.524 40.158 1.00 92.94 853 ASP A CA 1
ATOM 6867 C C . ASP A 1 853 ? 17.033 -12.791 39.302 1.00 92.94 853 ASP A C 1
ATOM 6869 O O . ASP A 1 853 ? 15.937 -13.328 39.166 1.00 92.94 853 ASP A O 1
ATOM 6873 N N . LEU A 1 854 ? 18.138 -13.295 38.756 1.00 95.25 854 LEU A N 1
ATOM 6874 C CA . LEU A 1 854 ? 18.217 -14.529 37.978 1.00 95.25 854 LEU A CA 1
ATOM 6875 C C . LEU A 1 854 ? 19.119 -15.543 38.694 1.00 95.25 854 LEU A C 1
ATOM 6877 O O . LEU A 1 854 ? 20.289 -15.266 38.974 1.00 95.25 854 LEU A O 1
ATOM 6881 N N . TYR A 1 855 ? 18.563 -16.721 38.952 1.00 94.50 855 TYR A N 1
ATOM 6882 C CA . TYR A 1 855 ? 19.219 -17.876 39.553 1.00 94.50 855 TYR A CA 1
ATOM 6883 C C . TYR A 1 855 ? 19.259 -19.038 38.562 1.00 94.50 855 TYR A C 1
ATOM 6885 O O . TYR A 1 855 ? 18.373 -19.175 37.718 1.00 94.50 855 TYR A O 1
ATOM 6893 N N . PHE A 1 856 ? 20.265 -19.891 38.708 1.00 93.12 856 PHE A N 1
ATOM 6894 C CA . PHE A 1 856 ? 20.388 -21.152 37.986 1.00 93.12 856 PHE A CA 1
ATOM 6895 C C . PHE A 1 856 ? 20.276 -22.317 38.969 1.00 93.12 856 PHE A C 1
ATOM 6897 O O . PHE A 1 856 ? 20.497 -22.143 40.170 1.00 93.12 856 PHE A O 1
ATOM 6904 N N . THR A 1 857 ? 19.892 -23.492 38.479 1.00 90.50 857 THR A N 1
ATOM 6905 C CA . THR A 1 857 ? 19.848 -24.701 39.308 1.00 90.50 857 THR A CA 1
ATOM 6906 C C . THR A 1 857 ? 21.238 -25.227 39.643 1.00 90.50 857 THR A C 1
ATOM 6908 O O . THR A 1 857 ? 21.413 -25.779 40.724 1.00 90.50 857 THR A O 1
ATOM 6911 N N . SER A 1 858 ? 22.233 -24.990 38.788 1.00 83.06 858 SER A N 1
ATOM 6912 C CA . SER A 1 858 ? 23.638 -25.192 39.133 1.00 83.06 858 SER A CA 1
ATOM 6913 C C . SER A 1 858 ? 24.119 -24.143 40.149 1.00 83.06 858 SER A C 1
ATOM 6915 O O . SER A 1 858 ? 23.588 -23.034 40.234 1.00 83.06 858 SER A O 1
ATOM 6917 N N . ALA A 1 859 ? 25.167 -24.459 40.915 1.00 72.69 859 ALA A N 1
ATOM 6918 C CA . ALA A 1 859 ? 25.746 -23.587 41.949 1.00 72.69 859 ALA A CA 1
ATOM 6919 C C . ALA A 1 859 ? 26.499 -22.345 41.395 1.00 72.69 859 ALA A C 1
ATOM 6921 O O . ALA A 1 859 ? 27.527 -21.928 41.935 1.00 72.69 859 ALA A O 1
ATOM 6922 N N . GLN A 1 860 ? 26.023 -21.765 40.292 1.00 77.50 860 GLN A N 1
ATOM 6923 C CA . GLN A 1 860 ? 26.569 -20.564 39.668 1.00 77.50 860 GLN A CA 1
ATOM 6924 C C . GLN A 1 860 ? 26.193 -19.282 40.437 1.00 77.50 860 GLN A C 1
ATOM 6926 O O . GLN A 1 860 ? 25.175 -19.240 41.133 1.00 77.50 860 GLN A O 1
ATOM 6931 N N . PRO A 1 861 ? 26.987 -18.198 40.309 1.00 80.56 861 PRO A N 1
ATOM 6932 C CA . PRO A 1 861 ? 26.642 -16.904 40.891 1.00 80.56 861 PRO A CA 1
ATOM 6933 C C . PRO A 1 861 ? 25.320 -16.371 40.327 1.00 80.56 861 PRO A C 1
ATOM 6935 O O . PRO A 1 861 ? 25.095 -16.403 39.116 1.00 80.56 861 PRO A O 1
ATOM 6938 N N . ASN A 1 862 ? 24.467 -15.827 41.193 1.00 85.62 862 ASN A N 1
ATOM 6939 C CA . ASN A 1 862 ? 23.223 -15.196 40.770 1.00 85.62 862 ASN A CA 1
ATOM 6940 C C . ASN A 1 862 ? 23.490 -13.869 40.038 1.00 85.62 862 ASN A C 1
ATOM 6942 O O . ASN A 1 862 ? 24.423 -13.132 40.363 1.00 85.62 862 ASN A O 1
ATOM 6946 N N . VAL A 1 863 ? 22.635 -13.535 39.072 1.00 91.19 863 VAL A N 1
ATOM 6947 C CA . VAL A 1 863 ? 22.729 -12.298 38.284 1.00 91.19 863 VAL A CA 1
ATOM 6948 C C . VAL A 1 863 ? 21.599 -11.360 38.689 1.00 91.19 863 VAL A C 1
ATOM 6950 O O . VAL A 1 863 ? 20.438 -11.743 38.632 1.00 91.19 863 VAL A O 1
ATOM 6953 N N . ARG A 1 864 ? 21.920 -10.117 39.061 1.00 92.81 864 ARG A N 1
ATOM 6954 C CA . ARG A 1 864 ? 20.930 -9.054 39.297 1.00 92.81 864 ARG A CA 1
ATOM 6955 C C . ARG A 1 864 ? 21.127 -7.937 38.278 1.00 92.81 864 ARG A C 1
ATOM 6957 O O . ARG A 1 864 ? 22.212 -7.363 38.215 1.00 92.81 864 ARG A O 1
ATOM 6964 N N . SER A 1 865 ? 20.109 -7.621 37.477 1.00 91.25 865 SER A N 1
ATOM 6965 C CA . SER A 1 865 ? 20.178 -6.519 36.501 1.00 91.25 865 SER A CA 1
ATOM 6966 C C . SER A 1 865 ? 18.816 -5.876 36.246 1.00 91.25 865 SER A C 1
ATOM 6968 O O . SER A 1 865 ? 17.791 -6.550 36.217 1.00 91.25 865 SER A O 1
ATOM 6970 N N . GLY A 1 866 ? 18.818 -4.564 35.996 1.00 85.44 866 GLY A N 1
ATOM 6971 C CA . GLY A 1 866 ? 17.650 -3.816 35.519 1.00 85.44 866 GLY A CA 1
ATOM 6972 C C . GLY A 1 866 ? 17.486 -3.791 33.998 1.00 85.44 866 GLY A C 1
ATOM 6973 O O . GLY A 1 866 ? 16.602 -3.112 33.471 1.00 85.44 866 GLY A O 1
ATOM 6974 N N . LYS A 1 867 ? 18.345 -4.486 33.243 1.00 88.88 867 LYS A N 1
ATOM 6975 C CA . LYS A 1 867 ? 18.222 -4.616 31.784 1.00 88.88 867 LYS A CA 1
ATOM 6976 C C . LYS A 1 867 ? 17.824 -6.040 31.420 1.00 88.88 867 LYS A C 1
ATOM 6978 O O . LYS A 1 867 ? 18.584 -6.979 31.639 1.00 88.88 867 LYS A O 1
ATOM 6983 N N . SER A 1 868 ? 16.683 -6.189 30.749 1.00 90.62 868 SER A N 1
ATOM 6984 C CA . SER A 1 868 ? 16.195 -7.493 30.276 1.00 90.62 868 SER A CA 1
ATOM 6985 C C . SER A 1 868 ? 17.148 -8.180 29.279 1.00 90.62 868 SER A C 1
ATOM 6987 O O . SER A 1 868 ? 17.166 -9.405 29.180 1.00 90.62 868 SER A O 1
ATOM 6989 N N . SER A 1 869 ? 17.996 -7.415 28.576 1.00 90.00 869 SER A N 1
ATOM 6990 C CA . SER A 1 869 ? 19.075 -7.942 27.725 1.00 90.00 869 SER A CA 1
ATOM 6991 C C . SER A 1 869 ? 20.167 -8.676 28.498 1.00 90.00 869 SER A C 1
ATOM 6993 O O . SER A 1 869 ? 20.744 -9.624 27.970 1.00 90.00 869 SER A O 1
ATOM 6995 N N . ASP A 1 870 ? 20.456 -8.252 29.728 1.00 91.75 870 ASP A N 1
ATOM 6996 C CA . ASP A 1 870 ? 21.533 -8.836 30.529 1.00 91.75 870 ASP A CA 1
ATOM 6997 C C . ASP A 1 870 ? 21.109 -10.207 31.067 1.00 91.75 870 ASP A C 1
ATOM 6999 O O . ASP A 1 870 ? 21.914 -11.134 31.069 1.00 91.75 870 ASP A O 1
ATOM 7003 N N . LEU A 1 871 ? 19.825 -10.364 31.420 1.00 91.62 871 LEU A N 1
ATOM 7004 C CA . LEU A 1 871 ? 19.239 -11.651 31.807 1.00 91.62 871 LEU A CA 1
ATOM 7005 C C . LEU A 1 871 ? 19.312 -12.661 30.655 1.00 91.62 871 LEU A C 1
ATOM 7007 O O . LEU A 1 871 ? 19.770 -13.784 30.852 1.00 91.62 871 LEU A O 1
ATOM 7011 N N . GLN A 1 872 ? 18.938 -12.257 29.433 1.00 93.38 872 GLN A N 1
ATOM 7012 C CA . GLN A 1 872 ? 19.089 -13.120 28.254 1.00 93.38 872 GLN A CA 1
ATOM 7013 C C . GLN A 1 872 ? 20.542 -13.544 28.050 1.00 93.38 872 GLN A C 1
ATOM 7015 O O . GLN A 1 872 ? 20.816 -14.714 27.788 1.00 93.38 872 GLN A O 1
ATOM 7020 N N . LYS A 1 873 ? 21.467 -12.583 28.146 1.00 92.69 873 LYS A N 1
ATOM 7021 C CA . LYS A 1 873 ? 22.891 -12.829 27.940 1.00 92.69 873 LYS A CA 1
ATOM 7022 C C . LYS A 1 873 ? 23.438 -13.810 28.979 1.00 92.69 873 LYS A C 1
ATOM 7024 O O . LYS A 1 873 ? 24.135 -14.743 28.598 1.00 92.69 873 LYS A O 1
ATOM 7029 N N . ALA A 1 874 ? 23.058 -13.662 30.248 1.00 92.75 874 ALA A N 1
ATOM 7030 C CA . ALA A 1 874 ? 23.436 -14.588 31.312 1.00 92.75 874 ALA A CA 1
ATOM 7031 C C . ALA A 1 874 ? 22.968 -16.025 31.022 1.00 92.75 874 ALA A C 1
ATOM 7033 O O . ALA A 1 874 ? 23.763 -16.958 31.118 1.00 92.75 874 ALA A O 1
ATOM 7034 N N . VAL A 1 875 ? 21.719 -16.211 30.574 1.00 92.69 875 VAL A N 1
ATOM 7035 C CA . VAL A 1 875 ? 21.217 -17.534 30.151 1.00 92.69 875 VAL A CA 1
ATOM 7036 C C . VAL A 1 875 ? 22.001 -18.067 28.946 1.00 92.69 875 VAL A C 1
ATOM 7038 O O . VAL A 1 875 ? 22.340 -19.246 28.897 1.00 92.69 875 VAL A O 1
ATOM 7041 N N . GLN A 1 876 ? 22.331 -17.213 27.974 1.00 91.50 876 GLN A N 1
ATOM 7042 C CA . GLN A 1 876 ? 23.085 -17.607 26.779 1.00 91.50 876 GLN A CA 1
ATOM 7043 C C . GLN A 1 876 ? 24.544 -17.987 27.075 1.00 91.50 876 GLN A C 1
ATOM 7045 O O . GLN A 1 876 ? 25.084 -18.874 26.409 1.00 91.50 876 GLN A O 1
ATOM 7050 N N . GLU A 1 877 ? 25.176 -17.363 28.065 1.00 90.62 877 GLU A N 1
ATOM 7051 C CA . GLU A 1 877 ? 26.554 -17.650 28.481 1.00 90.62 877 GLU A CA 1
ATOM 7052 C C . GLU A 1 877 ? 26.645 -18.858 29.432 1.00 90.62 877 GLU A C 1
ATOM 7054 O O . GLU A 1 877 ? 27.657 -19.562 29.424 1.00 90.62 877 GLU A O 1
ATOM 7059 N N . CYS A 1 878 ? 25.573 -19.160 30.173 1.00 88.19 878 CYS A N 1
ATOM 7060 C CA . CYS A 1 878 ? 25.476 -20.321 31.060 1.00 88.19 878 CYS A CA 1
ATOM 7061 C C . CYS A 1 878 ? 25.581 -21.656 30.292 1.00 88.19 878 CYS A C 1
ATOM 7063 O O . CYS A 1 878 ? 25.018 -21.823 29.204 1.00 88.19 878 CYS A O 1
ATOM 7065 N N . LYS A 1 879 ? 26.318 -22.637 30.825 1.00 86.56 879 LYS A N 1
ATOM 7066 C CA . LYS A 1 879 ? 26.484 -23.956 30.192 1.00 86.56 879 LYS A CA 1
ATOM 7067 C C . LYS A 1 879 ? 25.426 -24.931 30.705 1.00 86.56 879 LYS A C 1
ATOM 7069 O O . LYS A 1 879 ? 25.453 -25.300 31.865 1.00 86.56 879 LYS A O 1
ATOM 7074 N N . PHE A 1 880 ? 24.562 -25.395 29.802 1.00 90.50 880 PHE A N 1
ATOM 7075 C CA . PHE A 1 880 ? 23.515 -26.373 30.104 1.00 90.50 880 PHE A CA 1
ATOM 7076 C C . PHE A 1 880 ? 24.091 -27.787 29.969 1.00 90.50 880 PHE A C 1
ATOM 7078 O O . PHE A 1 880 ? 23.895 -28.454 28.948 1.00 90.50 880 PHE A O 1
ATOM 7085 N N . SER A 1 881 ? 24.960 -28.169 30.905 1.00 80.31 881 SER A N 1
ATOM 7086 C CA . SER A 1 881 ? 25.774 -29.392 30.807 1.00 80.31 881 SER A CA 1
ATOM 7087 C C . SER A 1 881 ? 25.625 -30.354 31.975 1.00 80.31 881 SER A C 1
ATOM 7089 O O . SER A 1 881 ? 26.128 -31.473 31.880 1.00 80.31 881 SER A O 1
ATOM 7091 N N . ASP A 1 882 ? 24.956 -29.946 33.047 1.00 80.38 882 ASP A N 1
ATOM 7092 C CA . ASP A 1 882 ? 24.871 -30.755 34.256 1.00 80.38 882 ASP A CA 1
ATOM 7093 C C . ASP A 1 882 ? 23.764 -31.804 34.099 1.00 80.38 882 ASP A C 1
ATOM 7095 O O . ASP A 1 882 ? 22.628 -31.494 33.751 1.00 80.38 882 ASP A O 1
ATOM 7099 N N . ASN A 1 883 ? 24.096 -33.077 34.319 1.00 74.19 883 ASN A N 1
ATOM 7100 C CA . ASN A 1 883 ? 23.146 -34.187 34.151 1.00 74.19 883 ASN A CA 1
ATOM 7101 C C . ASN A 1 883 ? 22.148 -34.312 35.315 1.00 74.19 883 ASN A C 1
ATOM 7103 O O . ASN A 1 883 ? 21.267 -35.168 35.281 1.00 74.19 883 ASN A O 1
ATOM 7107 N N . THR A 1 884 ? 22.313 -33.498 36.354 1.00 73.12 884 THR A N 1
ATOM 7108 C CA . THR A 1 884 ? 21.476 -33.458 37.551 1.00 73.12 884 THR A CA 1
ATOM 7109 C C . THR A 1 884 ? 20.920 -32.053 37.716 1.00 73.12 884 THR A C 1
ATOM 7111 O O . THR A 1 884 ? 21.626 -31.077 37.468 1.00 73.12 884 THR A O 1
ATOM 7114 N N . CYS A 1 885 ? 19.665 -31.947 38.141 1.00 83.62 885 CYS A N 1
ATOM 7115 C CA . CYS A 1 885 ? 19.015 -30.672 38.407 1.00 83.62 885 CYS A CA 1
ATOM 7116 C C . CYS A 1 885 ? 18.735 -30.550 39.910 1.00 83.62 885 CYS A C 1
ATOM 7118 O O . CYS A 1 885 ? 17.873 -31.243 40.453 1.00 83.62 885 CYS A O 1
ATOM 7120 N N . ASP A 1 886 ? 19.443 -29.642 40.584 1.00 85.56 886 ASP A N 1
ATOM 7121 C CA . ASP A 1 886 ? 19.317 -29.411 42.031 1.00 85.56 886 ASP A CA 1
ATOM 7122 C C . ASP A 1 886 ? 18.146 -28.465 42.369 1.00 85.56 886 ASP A C 1
ATOM 7124 O O . ASP A 1 886 ? 18.263 -27.555 43.195 1.00 85.56 886 ASP A O 1
ATOM 7128 N N . MET A 1 887 ? 16.985 -28.672 41.733 1.00 91.88 887 MET A N 1
ATOM 7129 C CA . MET A 1 887 ? 15.820 -27.784 41.849 1.00 91.88 887 MET A CA 1
ATOM 7130 C C . MET A 1 887 ? 15.392 -27.556 43.306 1.00 91.88 887 MET A C 1
ATOM 7132 O O . MET A 1 887 ? 15.114 -26.422 43.698 1.00 91.88 887 MET A O 1
ATOM 7136 N N . GLN A 1 888 ? 15.388 -28.610 44.131 1.00 90.19 888 GLN A N 1
ATOM 7137 C CA . GLN A 1 888 ? 15.045 -28.511 45.552 1.00 90.19 888 GLN A CA 1
ATOM 7138 C C . GLN A 1 888 ? 15.968 -27.531 46.289 1.00 90.19 888 GLN A C 1
ATOM 7140 O O . GLN A 1 888 ? 15.482 -26.627 46.968 1.00 90.19 888 GLN A O 1
ATOM 7145 N N . SER A 1 889 ? 17.287 -27.691 46.155 1.00 89.19 889 SER A N 1
ATOM 7146 C CA . SER A 1 889 ? 18.283 -26.862 46.846 1.00 89.19 889 SER A CA 1
ATOM 7147 C C . SER A 1 889 ? 18.212 -25.403 46.398 1.00 89.19 889 SER A C 1
ATOM 7149 O O . SER A 1 889 ? 18.252 -24.491 47.227 1.00 89.19 889 SER A O 1
ATOM 7151 N N . SER A 1 890 ? 18.053 -25.172 45.095 1.00 91.62 890 SER A N 1
ATOM 7152 C CA . SER A 1 890 ? 18.004 -23.824 44.523 1.00 91.62 890 SER A CA 1
ATOM 7153 C C . SER A 1 890 ? 16.711 -23.092 44.880 1.00 91.62 890 SER A C 1
ATOM 7155 O O . SER A 1 890 ? 16.746 -21.914 45.249 1.00 91.62 890 SER A O 1
ATOM 7157 N N . LEU A 1 891 ? 15.571 -23.789 44.882 1.00 92.81 891 LEU A N 1
ATOM 7158 C CA . LEU A 1 891 ? 14.313 -23.217 45.353 1.00 92.81 891 LEU A CA 1
ATOM 7159 C C . LEU A 1 891 ? 14.325 -22.993 46.875 1.00 92.81 891 LEU A C 1
ATOM 7161 O O . LEU A 1 891 ? 13.755 -22.013 47.350 1.00 92.81 891 LEU A O 1
ATOM 7165 N N . ASP A 1 892 ? 15.025 -23.829 47.649 1.00 91.69 892 ASP A N 1
ATOM 7166 C CA . ASP A 1 892 ? 15.217 -23.628 49.090 1.00 91.69 892 ASP A CA 1
ATOM 7167 C C . ASP A 1 892 ? 16.080 -22.393 49.401 1.00 91.69 892 ASP A C 1
ATOM 7169 O O . ASP A 1 892 ? 15.755 -21.608 50.301 1.00 91.69 892 ASP A O 1
ATOM 7173 N N . LEU A 1 893 ? 17.128 -22.146 48.612 1.00 91.19 893 LEU A N 1
ATOM 7174 C CA . LEU A 1 893 ? 17.924 -20.921 48.702 1.00 91.19 893 LEU A CA 1
ATOM 7175 C C . LEU A 1 893 ? 17.058 -19.678 48.446 1.00 91.19 893 LEU A C 1
ATOM 7177 O O . LEU A 1 893 ? 17.079 -18.729 49.238 1.00 91.19 893 LEU A O 1
ATOM 7181 N N . ILE A 1 894 ? 16.252 -19.701 47.380 1.00 92.62 894 ILE A N 1
ATOM 7182 C CA . ILE A 1 894 ? 15.321 -18.612 47.058 1.00 92.62 894 ILE A CA 1
ATOM 7183 C C . ILE A 1 894 ? 14.291 -18.449 48.175 1.00 92.62 894 ILE A C 1
ATOM 7185 O O . ILE A 1 894 ? 14.081 -17.335 48.649 1.00 92.62 894 ILE A O 1
ATOM 7189 N N . ALA A 1 895 ? 13.706 -19.538 48.672 1.00 91.75 895 ALA A N 1
ATOM 7190 C CA . ALA A 1 895 ? 12.741 -19.486 49.760 1.00 91.75 895 ALA A CA 1
ATOM 7191 C C . ALA A 1 895 ? 13.335 -18.848 51.028 1.00 91.75 895 ALA A C 1
ATOM 7193 O O . ALA A 1 895 ? 12.668 -18.050 51.682 1.00 91.75 895 ALA A O 1
ATOM 7194 N N . THR A 1 896 ? 14.598 -19.139 51.355 1.00 92.25 896 THR A N 1
ATOM 7195 C CA . THR A 1 896 ? 15.306 -18.504 52.481 1.00 92.25 896 THR A CA 1
ATOM 7196 C C . THR A 1 896 ? 15.414 -16.992 52.287 1.00 92.25 896 THR A C 1
ATOM 7198 O O . THR A 1 896 ? 15.131 -16.229 53.212 1.00 92.25 896 THR A O 1
ATOM 7201 N N . LYS A 1 897 ? 15.763 -16.549 51.073 1.00 89.44 897 LYS A N 1
ATOM 7202 C CA . LYS A 1 897 ? 15.834 -15.126 50.718 1.00 89.44 897 LYS A CA 1
ATOM 7203 C C . LYS A 1 897 ? 14.462 -14.450 50.793 1.00 89.44 897 LYS A C 1
ATOM 7205 O O . LYS A 1 897 ? 14.350 -13.359 51.340 1.00 89.44 897 LYS A O 1
ATOM 7210 N N . VAL A 1 898 ? 13.416 -15.105 50.290 1.00 90.62 898 VAL A N 1
ATOM 7211 C CA . VAL A 1 898 ? 12.038 -14.588 50.294 1.00 90.62 898 VAL A CA 1
ATOM 7212 C C . VAL A 1 898 ? 11.496 -14.446 51.716 1.00 90.62 898 VAL A C 1
ATOM 7214 O O . VAL A 1 898 ? 10.876 -13.438 52.029 1.00 90.62 898 VAL A O 1
ATOM 7217 N N . ILE A 1 899 ? 11.788 -15.397 52.605 1.00 89.44 899 ILE A N 1
ATOM 7218 C CA . ILE A 1 899 ? 11.406 -15.337 54.028 1.00 89.44 899 ILE A CA 1
ATOM 7219 C C . ILE A 1 899 ? 12.061 -14.147 54.750 1.00 89.44 899 ILE A C 1
ATOM 7221 O O . ILE A 1 899 ? 11.481 -13.577 55.674 1.00 89.44 899 ILE A O 1
ATOM 7225 N N . GLN A 1 900 ? 13.273 -13.764 54.341 1.00 86.56 900 GLN A N 1
ATOM 7226 C CA . GLN A 1 900 ? 13.971 -12.587 54.867 1.00 86.56 900 GLN A CA 1
ATOM 7227 C C . GLN A 1 900 ? 13.497 -11.277 54.215 1.00 86.56 900 GLN A C 1
ATOM 7229 O O . GLN A 1 900 ? 13.775 -10.194 54.737 1.00 86.56 900 GLN A O 1
ATOM 7234 N N . ASN A 1 901 ? 12.783 -11.363 53.089 1.00 80.31 901 ASN A N 1
ATOM 7235 C CA . ASN A 1 901 ? 12.289 -10.214 52.349 1.00 80.31 901 ASN A CA 1
ATOM 7236 C C . ASN A 1 901 ? 11.021 -9.636 53.000 1.00 80.31 901 ASN A C 1
ATOM 7238 O O . ASN A 1 901 ? 10.154 -10.348 53.502 1.00 80.31 901 ASN A O 1
ATOM 7242 N N . ARG A 1 902 ? 10.905 -8.306 52.986 1.00 75.62 902 ARG A N 1
ATOM 7243 C CA . ARG A 1 902 ? 9.745 -7.575 53.516 1.00 75.62 902 ARG A CA 1
ATOM 7244 C C . ARG A 1 902 ? 8.698 -7.241 52.453 1.00 75.62 902 ARG A C 1
ATOM 7246 O O . ARG A 1 902 ? 7.669 -6.682 52.823 1.00 75.62 902 ARG A O 1
ATOM 7253 N N . LYS A 1 903 ? 8.947 -7.546 51.177 1.00 84.25 903 LYS A N 1
ATOM 7254 C CA . LYS A 1 903 ? 8.048 -7.270 50.045 1.00 84.25 903 LYS A CA 1
ATOM 7255 C C . LYS A 1 903 ? 7.399 -8.552 49.506 1.00 84.25 903 LYS A C 1
ATOM 7257 O O . LYS A 1 903 ? 7.884 -9.652 49.768 1.00 84.25 903 LYS A O 1
ATOM 7262 N N . GLN A 1 904 ? 6.309 -8.388 48.753 1.00 89.62 904 GLN A N 1
ATOM 7263 C CA . GLN A 1 904 ? 5.703 -9.473 47.976 1.00 89.62 904 GLN A CA 1
ATOM 7264 C C . GLN A 1 904 ? 6.664 -9.924 46.868 1.00 89.62 904 GLN A C 1
ATOM 7266 O O . GLN A 1 904 ? 7.427 -9.102 46.354 1.00 89.62 904 GLN A O 1
ATOM 7271 N N . VAL A 1 905 ? 6.605 -11.199 46.474 1.00 91.62 905 VAL A N 1
ATOM 7272 C CA . VAL A 1 905 ? 7.528 -11.781 45.482 1.00 91.62 905 VAL A CA 1
ATOM 7273 C C . VAL A 1 905 ? 6.780 -12.605 44.427 1.00 91.62 905 VAL A C 1
ATOM 7275 O O . VAL A 1 905 ? 5.851 -13.343 44.756 1.00 91.62 905 VAL A O 1
ATOM 7278 N N . SER A 1 906 ? 7.194 -12.494 43.164 1.00 93.44 906 SER A N 1
ATOM 7279 C CA . SER A 1 906 ? 6.848 -13.432 42.085 1.00 93.44 906 SER A CA 1
ATOM 7280 C C . SER A 1 906 ? 8.083 -14.232 41.688 1.00 93.44 906 SER A C 1
ATOM 7282 O O . SER A 1 906 ? 9.143 -13.657 41.438 1.00 93.44 906 SER A O 1
ATOM 7284 N N . ILE A 1 907 ? 7.946 -15.555 41.627 1.00 95.25 907 ILE A N 1
ATOM 7285 C CA . ILE A 1 907 ? 9.010 -16.482 41.241 1.00 95.25 907 ILE A CA 1
ATOM 7286 C C . ILE A 1 907 ? 8.596 -17.167 39.937 1.00 95.25 907 ILE A C 1
ATOM 7288 O O . ILE A 1 907 ? 7.618 -17.906 39.920 1.00 95.25 907 ILE A O 1
ATOM 7292 N N . TYR A 1 908 ? 9.352 -16.959 38.861 1.00 96.81 908 TYR A N 1
ATOM 7293 C CA . TYR A 1 908 ? 9.161 -17.656 37.587 1.00 96.81 908 TYR A CA 1
ATOM 7294 C C . TYR A 1 908 ? 10.212 -18.756 37.455 1.00 96.81 908 TYR A C 1
ATOM 7296 O O . TYR A 1 908 ? 11.407 -18.469 37.360 1.00 96.81 908 TYR A O 1
ATOM 7304 N N . VAL A 1 909 ? 9.773 -20.011 37.448 1.00 97.00 909 VAL A N 1
ATOM 7305 C CA . VAL A 1 909 ? 10.636 -21.189 37.324 1.00 97.00 909 VAL A CA 1
ATOM 7306 C C . VAL A 1 909 ? 10.554 -21.720 35.895 1.00 97.00 909 VAL A C 1
ATOM 7308 O O . VAL A 1 909 ? 9.489 -22.138 35.454 1.00 97.00 909 VAL A O 1
ATOM 7311 N N . LEU A 1 910 ? 11.666 -21.702 35.159 1.00 96.94 910 LEU A N 1
ATOM 7312 C CA . LEU A 1 910 ? 11.756 -22.172 33.774 1.00 96.94 910 LEU A CA 1
ATOM 7313 C C . LEU A 1 910 ? 12.397 -23.564 33.763 1.00 96.94 910 LEU A C 1
ATOM 7315 O O . LEU A 1 910 ? 13.594 -23.676 34.020 1.00 96.94 910 LEU A O 1
ATOM 7319 N N . THR A 1 911 ? 11.617 -24.615 33.500 1.00 95.19 911 THR A N 1
ATOM 7320 C CA . THR A 1 911 ? 12.059 -26.019 33.655 1.00 95.19 911 THR A CA 1
ATOM 7321 C C . THR A 1 911 ? 11.265 -26.976 32.761 1.00 95.19 911 THR A C 1
ATOM 7323 O O . THR A 1 911 ? 10.192 -26.635 32.273 1.00 95.19 911 THR A O 1
ATOM 7326 N N . ASN A 1 912 ? 11.766 -28.193 32.567 1.00 92.00 912 ASN A N 1
ATOM 7327 C CA . ASN A 1 912 ? 11.030 -29.328 32.001 1.00 92.00 912 ASN A CA 1
ATOM 7328 C C . ASN A 1 912 ? 10.636 -30.362 33.080 1.00 92.00 912 ASN A C 1
ATOM 7330 O O . ASN A 1 912 ? 10.133 -31.433 32.767 1.00 92.00 912 ASN A O 1
ATOM 7334 N N . GLY A 1 913 ? 10.869 -30.095 34.369 1.00 90.75 913 GLY A N 1
ATOM 7335 C CA . GLY A 1 913 ? 10.494 -31.020 35.447 1.00 90.75 913 GLY A CA 1
ATOM 7336 C C . GLY A 1 913 ? 11.327 -32.313 35.510 1.00 90.75 913 GLY A C 1
ATOM 7337 O O . GLY A 1 913 ? 10.988 -33.234 36.265 1.00 90.75 913 GLY A O 1
ATOM 7338 N N . HIS A 1 914 ? 12.428 -32.415 34.754 1.00 91.00 914 HIS A N 1
ATOM 7339 C CA . HIS A 1 914 ? 13.325 -33.581 34.747 1.00 91.00 914 HIS A CA 1
ATOM 7340 C C . HIS A 1 914 ? 14.322 -33.536 35.920 1.00 91.00 914 HIS A C 1
ATOM 7342 O O . HIS A 1 914 ? 15.526 -33.690 35.737 1.00 91.00 914 HIS A O 1
ATOM 7348 N N . TRP A 1 915 ? 13.836 -33.313 37.145 1.00 88.44 915 TRP A N 1
ATOM 7349 C CA . TRP A 1 915 ? 14.707 -33.028 38.295 1.00 88.44 915 TRP A CA 1
ATOM 7350 C C . TRP A 1 915 ? 15.544 -34.229 38.737 1.00 88.44 915 TRP A C 1
ATOM 7352 O O . TRP A 1 915 ? 16.755 -34.131 38.921 1.00 88.44 915 TRP A O 1
ATOM 7362 N N . ASN A 1 916 ? 14.895 -35.388 38.851 1.00 84.62 916 ASN A N 1
ATOM 7363 C CA . ASN A 1 916 ? 15.556 -36.670 39.051 1.00 84.62 916 ASN A CA 1
ATOM 7364 C C . ASN A 1 916 ? 14.763 -37.771 38.336 1.00 84.62 916 ASN A C 1
ATOM 7366 O O . ASN A 1 916 ? 13.696 -38.178 38.793 1.00 84.62 916 ASN A O 1
ATOM 7370 N N . LEU A 1 917 ? 15.261 -38.239 37.191 1.00 79.31 917 LEU A N 1
ATOM 7371 C CA . LEU A 1 917 ? 14.593 -39.273 36.389 1.00 79.31 917 LEU A CA 1
ATOM 7372 C C . LEU A 1 917 ? 14.703 -40.682 36.997 1.00 79.31 917 LEU A C 1
ATOM 7374 O O . LEU A 1 917 ? 13.963 -41.572 36.598 1.00 79.31 917 LEU A O 1
ATOM 7378 N N . GLN A 1 918 ? 15.608 -40.890 37.957 1.00 78.12 918 GLN A N 1
ATOM 7379 C CA . GLN A 1 918 ? 15.791 -42.179 38.635 1.00 78.12 918 GLN A CA 1
ATOM 7380 C C . GLN A 1 918 ? 14.906 -42.328 39.878 1.00 78.12 918 GLN A C 1
ATOM 7382 O O . GLN A 1 918 ? 14.827 -43.415 40.443 1.00 78.12 918 GLN A O 1
ATOM 7387 N N . SER A 1 919 ? 14.265 -41.243 40.322 1.00 75.94 919 SER A N 1
ATOM 7388 C CA . SER A 1 919 ? 13.398 -41.240 41.496 1.00 75.94 919 SER A CA 1
ATOM 7389 C C . SER A 1 919 ? 11.928 -41.368 41.099 1.00 75.94 919 SER A C 1
ATOM 7391 O O . SER A 1 919 ? 11.419 -40.578 40.301 1.00 75.94 919 SER A O 1
ATOM 7393 N N . GLU A 1 920 ? 11.239 -42.326 41.718 1.00 67.75 920 GLU A N 1
ATOM 7394 C CA . GLU A 1 920 ? 9.778 -42.474 41.652 1.00 67.75 920 GLU A CA 1
ATOM 7395 C C . GLU A 1 920 ? 9.048 -41.510 42.610 1.00 67.75 920 GLU A C 1
ATOM 7397 O O . GLU A 1 920 ? 7.817 -41.493 42.662 1.00 67.75 920 GLU A O 1
ATOM 7402 N N . GLU A 1 921 ? 9.779 -40.694 43.384 1.00 76.25 921 GLU A N 1
ATOM 7403 C CA . GLU A 1 921 ? 9.164 -39.720 44.284 1.00 76.25 921 GLU A CA 1
ATOM 7404 C C . GLU A 1 921 ? 8.345 -38.678 43.520 1.00 76.25 921 GLU A C 1
ATOM 7406 O O . GLU A 1 921 ? 8.801 -38.081 42.540 1.00 76.25 921 GLU A O 1
ATOM 7411 N N . LYS A 1 922 ? 7.148 -38.400 44.047 1.00 73.69 922 LYS A N 1
ATOM 7412 C CA . LYS A 1 922 ? 6.136 -37.554 43.403 1.00 73.69 922 LYS A CA 1
ATOM 7413 C C . LYS A 1 922 ? 6.627 -36.148 43.044 1.00 73.69 922 LYS A C 1
ATOM 7415 O O . LYS A 1 922 ? 6.302 -35.668 41.966 1.00 73.69 922 LYS A O 1
ATOM 7420 N N . PHE A 1 923 ? 7.395 -35.503 43.926 1.00 80.31 923 PHE A N 1
ATOM 7421 C CA . PHE A 1 923 ? 7.813 -34.097 43.783 1.00 80.31 923 PHE A CA 1
ATOM 7422 C C . PHE A 1 923 ? 9.336 -33.901 43.753 1.00 80.31 923 PHE A C 1
ATOM 7424 O O . PHE A 1 923 ? 9.803 -32.766 43.686 1.00 80.31 923 PHE A O 1
ATOM 7431 N N . CYS A 1 924 ? 10.116 -34.985 43.858 1.00 83.50 924 CYS A N 1
ATOM 7432 C CA . CYS A 1 924 ? 11.580 -34.958 44.012 1.00 83.50 924 CYS A CA 1
ATOM 7433 C C . CYS A 1 924 ? 12.074 -33.920 45.048 1.00 83.50 924 CYS A C 1
ATOM 7435 O O . CYS A 1 924 ? 13.076 -33.243 44.824 1.00 83.50 924 CYS A O 1
ATOM 7437 N N . GLY A 1 925 ? 11.320 -33.740 46.140 1.00 84.81 925 GLY A N 1
ATOM 7438 C CA . GLY A 1 925 ? 11.620 -32.811 47.231 1.00 84.81 925 GLY A CA 1
ATOM 7439 C C . GLY A 1 925 ? 11.395 -31.319 46.946 1.00 84.81 925 GLY A C 1
ATOM 7440 O O . GLY A 1 925 ? 11.593 -30.503 47.847 1.00 84.81 925 GLY A O 1
ATOM 7441 N N . VAL A 1 926 ? 10.952 -30.929 45.744 1.00 90.31 926 VAL A N 1
ATOM 7442 C CA . VAL A 1 926 ? 10.657 -29.522 45.389 1.00 90.31 926 VAL A CA 1
ATOM 7443 C C . VAL A 1 926 ? 9.455 -28.968 46.160 1.00 90.31 926 VAL A C 1
ATOM 7445 O O . VAL A 1 926 ? 9.366 -27.766 46.407 1.00 90.31 926 VAL A O 1
ATOM 7448 N N . ASP A 1 927 ? 8.567 -29.834 46.639 1.00 89.12 927 ASP A N 1
ATOM 7449 C CA . ASP A 1 927 ? 7.457 -29.458 47.507 1.00 89.12 927 ASP A CA 1
ATOM 7450 C C . ASP A 1 927 ? 7.925 -28.949 48.885 1.00 89.12 927 ASP A C 1
ATOM 7452 O O . ASP A 1 927 ? 7.271 -28.093 49.483 1.00 89.12 927 ASP A O 1
ATOM 7456 N N . PHE A 1 928 ? 9.075 -29.404 49.395 1.00 89.69 928 PHE A N 1
ATOM 7457 C CA . PHE A 1 928 ? 9.588 -29.004 50.710 1.00 89.69 928 PHE A CA 1
ATOM 7458 C C . PHE A 1 928 ? 9.811 -27.484 50.861 1.00 89.69 928 PHE A C 1
ATOM 7460 O O . PHE A 1 928 ? 9.255 -26.899 51.807 1.00 89.69 928 PHE A O 1
ATOM 7467 N N . PRO A 1 929 ? 10.574 -26.806 49.975 1.00 92.06 929 PRO A N 1
ATOM 7468 C CA . PRO A 1 929 ? 10.745 -25.356 50.044 1.00 92.06 929 PRO A CA 1
ATOM 7469 C C . PRO A 1 929 ? 9.431 -24.594 49.821 1.00 92.06 929 PRO A C 1
ATOM 7471 O O . PRO A 1 929 ? 9.196 -23.594 50.505 1.00 92.06 929 PRO A O 1
ATOM 7474 N N . ILE A 1 930 ? 8.529 -25.091 48.965 1.00 91.12 930 ILE A N 1
ATOM 7475 C CA . ILE A 1 930 ? 7.204 -24.485 48.737 1.00 91.12 930 ILE A CA 1
ATOM 7476 C C . ILE A 1 930 ? 6.357 -24.562 50.015 1.00 91.12 930 ILE A C 1
ATOM 7478 O O . ILE A 1 930 ? 5.876 -23.546 50.519 1.00 91.12 930 ILE A O 1
ATOM 7482 N N . ARG A 1 931 ? 6.264 -25.738 50.646 1.00 89.88 931 ARG A N 1
ATOM 7483 C CA . ARG A 1 931 ? 5.578 -25.915 51.938 1.00 89.88 931 ARG A CA 1
ATOM 7484 C C . ARG A 1 931 ? 6.195 -25.066 53.042 1.00 89.88 931 ARG A C 1
ATOM 7486 O O . ARG A 1 931 ? 5.498 -24.677 53.980 1.00 89.88 931 ARG A O 1
ATOM 7493 N N . ARG A 1 932 ? 7.506 -24.808 52.997 1.00 90.19 932 ARG A N 1
ATOM 7494 C CA . ARG A 1 932 ? 8.173 -23.910 53.951 1.00 90.19 932 ARG A CA 1
ATOM 7495 C C . ARG A 1 932 ? 7.722 -22.461 53.759 1.00 90.19 932 ARG A C 1
ATOM 7497 O O . ARG A 1 932 ? 7.449 -21.796 54.757 1.00 90.19 932 ARG A O 1
ATOM 7504 N N . LEU A 1 933 ? 7.582 -22.005 52.514 1.00 89.81 933 LEU A N 1
ATOM 7505 C CA . LEU A 1 933 ? 7.012 -20.693 52.194 1.00 89.81 933 LEU A CA 1
ATOM 7506 C C . LEU A 1 933 ? 5.560 -20.584 52.660 1.00 89.81 933 LEU A C 1
ATOM 7508 O O . LEU A 1 933 ? 5.221 -19.627 53.352 1.00 89.81 933 LEU A O 1
ATOM 7512 N N . ILE A 1 934 ? 4.729 -21.595 52.392 1.00 88.38 934 ILE A N 1
ATOM 7513 C CA . ILE A 1 934 ? 3.329 -21.615 52.845 1.00 88.38 934 ILE A CA 1
ATOM 7514 C C . ILE A 1 934 ? 3.249 -21.547 54.376 1.00 88.38 934 ILE A C 1
ATOM 7516 O O . ILE A 1 934 ? 2.489 -20.749 54.926 1.00 88.38 934 ILE A O 1
ATOM 7520 N N . ARG A 1 935 ? 4.076 -22.326 55.087 1.00 88.44 935 ARG A N 1
ATOM 7521 C CA . ARG A 1 935 ? 4.162 -22.274 56.557 1.00 88.44 935 ARG A CA 1
ATOM 7522 C C . ARG A 1 935 ? 4.561 -20.893 57.067 1.00 88.44 935 ARG A C 1
ATOM 7524 O O . ARG A 1 935 ? 3.984 -20.434 58.048 1.00 88.44 935 ARG A O 1
ATOM 7531 N N . TYR A 1 936 ? 5.516 -20.231 56.418 1.00 88.38 936 TYR A N 1
ATOM 7532 C CA . TYR A 1 936 ? 5.915 -18.868 56.770 1.00 88.38 936 TYR A CA 1
ATOM 7533 C C . TYR A 1 936 ? 4.779 -17.861 56.541 1.00 88.38 936 TYR A C 1
ATOM 7535 O O . TYR A 1 936 ? 4.453 -17.099 57.446 1.00 88.38 936 TYR A O 1
ATOM 7543 N N . ILE A 1 937 ? 4.125 -17.917 55.376 1.00 87.31 937 ILE A N 1
ATOM 7544 C CA . ILE A 1 937 ? 2.969 -17.076 55.031 1.00 87.31 937 ILE A CA 1
ATOM 7545 C C . ILE A 1 937 ? 1.852 -17.239 56.071 1.00 87.31 937 ILE A C 1
ATOM 7547 O O . ILE A 1 937 ? 1.289 -16.242 56.515 1.00 87.31 937 ILE A O 1
ATOM 7551 N N . LYS A 1 938 ? 1.556 -18.480 56.491 1.00 85.75 938 LYS A N 1
ATOM 7552 C CA . LYS A 1 938 ? 0.560 -18.766 57.537 1.00 85.75 938 LYS A CA 1
ATOM 7553 C C . LYS A 1 938 ? 1.003 -18.261 58.915 1.00 85.75 938 LYS A C 1
ATOM 7555 O O . LYS A 1 938 ? 0.200 -17.669 59.623 1.00 85.75 938 LYS A O 1
ATOM 7560 N N . LYS A 1 939 ? 2.263 -18.489 59.300 1.00 87.81 939 LYS A N 1
ATOM 7561 C CA . LYS A 1 939 ? 2.790 -18.123 60.624 1.00 87.81 939 LYS A CA 1
ATOM 7562 C C . LYS A 1 939 ? 2.844 -16.609 60.842 1.00 87.81 939 LYS A C 1
ATOM 7564 O O . LYS A 1 939 ? 2.527 -16.147 61.930 1.00 87.81 939 LYS A O 1
ATOM 7569 N N . GLU A 1 940 ? 3.263 -15.859 59.829 1.00 86.56 940 GLU A N 1
ATOM 7570 C CA . GLU A 1 940 ? 3.435 -14.402 59.902 1.00 86.56 940 GLU A CA 1
ATOM 7571 C C . GLU A 1 940 ? 2.192 -13.625 59.432 1.00 86.56 940 GLU A C 1
ATOM 7573 O O . GLU A 1 940 ? 2.289 -12.424 59.172 1.00 86.56 940 GLU A O 1
ATOM 7578 N N . ASP A 1 941 ? 1.060 -14.320 59.266 1.00 84.06 941 ASP A N 1
ATOM 7579 C CA . ASP A 1 941 ? -0.225 -13.788 58.798 1.00 84.06 941 ASP A CA 1
ATOM 7580 C C . ASP A 1 941 ? -0.103 -12.893 57.550 1.00 84.06 941 ASP A C 1
ATOM 7582 O O . ASP A 1 941 ? -0.608 -11.772 57.466 1.00 84.06 941 ASP A O 1
ATOM 7586 N N . LYS A 1 942 ? 0.650 -13.376 56.556 1.00 83.19 942 LYS A N 1
ATOM 7587 C CA . LYS A 1 942 ? 0.815 -12.670 55.283 1.00 83.19 942 LYS A CA 1
ATOM 7588 C C . LYS A 1 942 ? -0.406 -12.885 54.386 1.00 83.19 942 LYS A C 1
ATOM 7590 O O . LYS A 1 942 ? -1.090 -13.917 54.443 1.00 83.19 942 LYS A O 1
ATOM 7595 N N . GLN A 1 943 ? -0.624 -11.922 53.489 1.00 77.44 943 GLN A N 1
ATOM 7596 C CA . GLN A 1 943 ? -1.612 -12.028 52.412 1.00 77.44 943 GLN A CA 1
ATOM 7597 C C . GLN A 1 943 ? -1.411 -13.327 51.613 1.00 77.44 943 GLN A C 1
ATOM 7599 O O . GLN A 1 943 ? -0.287 -13.805 51.459 1.00 77.44 943 GLN A O 1
ATOM 7604 N N . ARG A 1 944 ? -2.504 -13.923 51.122 1.00 73.44 944 ARG A N 1
ATOM 7605 C CA . ARG A 1 944 ? -2.461 -15.221 50.420 1.00 73.44 944 ARG A CA 1
ATOM 7606 C C . ARG A 1 944 ? -1.557 -15.189 49.186 1.00 73.44 944 ARG A C 1
ATOM 7608 O O . ARG A 1 944 ? -0.748 -16.089 49.028 1.00 73.44 944 ARG A O 1
ATOM 7615 N N . ASN A 1 945 ? -1.600 -14.102 48.423 1.00 78.25 945 ASN A N 1
ATOM 7616 C CA . ASN A 1 945 ? -0.772 -13.867 47.241 1.00 78.25 945 ASN A CA 1
ATOM 7617 C C . ASN A 1 945 ? 0.611 -13.256 47.559 1.00 78.25 945 ASN A C 1
ATOM 7619 O O . ASN A 1 945 ? 1.226 -12.653 46.679 1.00 78.25 945 ASN A O 1
ATOM 7623 N N . TRP A 1 946 ? 1.112 -13.347 48.802 1.00 85.06 946 TRP A N 1
ATOM 7624 C CA . TRP A 1 946 ? 2.409 -12.760 49.182 1.00 85.06 946 TRP A CA 1
ATOM 7625 C C . TRP A 1 946 ? 3.575 -13.321 48.359 1.00 85.06 946 TRP A C 1
ATOM 7627 O O . TRP A 1 946 ? 4.496 -12.584 48.006 1.00 85.06 946 TRP A O 1
ATOM 7637 N N . VAL A 1 947 ? 3.502 -14.610 48.023 1.00 89.44 947 VAL A N 1
ATOM 7638 C CA . VAL A 1 947 ? 4.396 -15.283 47.077 1.00 89.44 947 VAL A CA 1
ATOM 7639 C C . VAL A 1 947 ? 3.534 -15.939 46.008 1.00 89.44 947 VAL A C 1
ATOM 7641 O O . VAL A 1 947 ? 2.560 -16.593 46.362 1.00 89.44 947 VAL A O 1
ATOM 7644 N N . GLY A 1 948 ? 3.893 -15.769 44.737 1.00 90.69 948 GLY A N 1
ATOM 7645 C CA . GLY A 1 948 ? 3.354 -16.558 43.626 1.00 90.69 948 GLY A CA 1
ATOM 7646 C C . GLY A 1 948 ? 4.493 -17.266 42.898 1.00 90.69 948 GLY A C 1
ATOM 7647 O O . GLY A 1 948 ? 5.517 -16.638 42.620 1.00 90.69 948 GLY A O 1
ATOM 7648 N N . ILE A 1 949 ? 4.345 -18.563 42.634 1.00 93.06 949 ILE A N 1
ATOM 7649 C CA . ILE A 1 949 ? 5.337 -19.395 41.948 1.00 93.06 949 ILE A CA 1
ATOM 7650 C C . ILE A 1 949 ? 4.733 -19.883 40.634 1.00 93.06 949 ILE A C 1
ATOM 7652 O O . ILE A 1 949 ? 3.853 -20.736 40.627 1.00 93.06 949 ILE A O 1
ATOM 7656 N N . GLN A 1 950 ? 5.230 -19.361 39.517 1.00 94.69 950 GLN A N 1
ATOM 7657 C CA . GLN A 1 950 ? 4.813 -19.791 38.190 1.00 94.69 950 GLN A CA 1
ATOM 7658 C C . GLN A 1 950 ? 5.845 -20.748 37.597 1.00 94.69 950 GLN A C 1
ATOM 7660 O O . GLN A 1 950 ? 6.974 -20.348 37.302 1.00 94.69 950 GLN A O 1
ATOM 7665 N N . PHE A 1 951 ? 5.449 -21.992 37.342 1.00 95.31 951 PHE A N 1
ATOM 7666 C CA . PHE A 1 951 ? 6.247 -22.930 36.559 1.00 95.31 951 PHE A CA 1
ATOM 7667 C C . PHE A 1 951 ? 5.953 -22.759 35.067 1.00 95.31 951 PHE A C 1
ATOM 7669 O O . PHE A 1 951 ? 4.862 -23.077 34.591 1.00 95.31 951 PHE A O 1
ATOM 7676 N N . ILE A 1 952 ? 6.943 -22.283 34.315 1.00 96.12 952 ILE A N 1
ATOM 7677 C CA . ILE A 1 952 ? 6.899 -22.174 32.857 1.00 96.12 952 ILE A CA 1
ATOM 7678 C C . ILE A 1 952 ? 7.601 -23.398 32.275 1.00 96.12 952 ILE A C 1
ATOM 7680 O O . ILE A 1 952 ? 8.825 -23.532 32.374 1.00 96.12 952 ILE A O 1
ATOM 7684 N N . ARG A 1 953 ? 6.814 -24.299 31.684 1.00 93.69 953 ARG A N 1
ATOM 7685 C CA . ARG A 1 953 ? 7.303 -25.583 31.172 1.00 93.69 953 ARG A CA 1
ATOM 7686 C C . ARG A 1 953 ? 7.835 -25.479 29.747 1.00 93.69 953 ARG A C 1
ATOM 7688 O O . ARG A 1 953 ? 7.229 -24.807 28.912 1.00 93.69 953 ARG A O 1
ATOM 7695 N N . PHE A 1 954 ? 8.941 -26.175 29.487 1.00 93.38 954 PHE A N 1
ATOM 7696 C CA . PHE A 1 954 ? 9.590 -26.295 28.180 1.00 93.38 954 PHE A CA 1
ATOM 7697 C C . PHE A 1 954 ? 9.718 -27.777 27.820 1.00 93.38 954 PHE A C 1
ATOM 7699 O O . PHE A 1 954 ? 10.541 -28.469 28.404 1.00 93.38 954 PHE A O 1
ATOM 7706 N N . PHE A 1 955 ? 8.897 -28.261 26.890 1.00 89.56 955 PHE A N 1
ATOM 7707 C CA . PHE A 1 955 ? 8.933 -29.651 26.426 1.00 89.56 955 PHE A CA 1
ATOM 7708 C C . PHE A 1 955 ? 9.278 -29.727 24.942 1.00 89.56 955 PHE A C 1
ATOM 7710 O O . PHE A 1 955 ? 8.907 -28.842 24.161 1.00 89.56 955 PHE A O 1
ATOM 7717 N N . ASP A 1 956 ? 9.942 -30.810 24.549 1.00 80.56 956 ASP A N 1
ATOM 7718 C CA . ASP A 1 956 ? 10.190 -31.119 23.147 1.00 80.56 956 ASP A CA 1
ATOM 7719 C C . ASP A 1 956 ? 8.893 -31.562 22.455 1.00 80.56 956 ASP A C 1
ATOM 7721 O O . ASP A 1 956 ? 7.978 -32.096 23.076 1.00 80.56 956 ASP A O 1
ATOM 7725 N N . GLN A 1 957 ? 8.792 -31.326 21.145 1.00 76.12 957 GLN A N 1
ATOM 7726 C CA . GLN A 1 957 ? 7.666 -31.785 20.331 1.00 76.12 957 GLN A CA 1
ATOM 7727 C C . GLN A 1 957 ? 8.168 -32.771 19.271 1.00 76.12 957 GLN A C 1
ATOM 7729 O O . GLN A 1 957 ? 8.967 -32.372 18.417 1.00 76.12 957 GLN A O 1
ATOM 7734 N N . PRO A 1 958 ? 7.691 -34.032 19.266 1.00 76.75 958 PRO A N 1
ATOM 7735 C CA . PRO A 1 958 ? 6.710 -34.631 20.186 1.00 76.75 958 PRO A CA 1
ATOM 7736 C C . PRO A 1 958 ? 7.276 -34.919 21.592 1.00 76.75 958 PRO A C 1
ATOM 7738 O O . PRO A 1 958 ? 8.477 -35.119 21.742 1.00 76.75 958 PRO A O 1
ATOM 7741 N N . PHE A 1 959 ? 6.390 -35.005 22.595 1.00 78.81 959 PHE A N 1
ATOM 7742 C CA . PHE A 1 959 ? 6.751 -35.245 24.003 1.00 78.81 959 PHE A CA 1
ATOM 7743 C C . PHE A 1 959 ? 7.511 -36.565 24.191 1.00 78.81 959 PHE A C 1
ATOM 7745 O O . PHE A 1 959 ? 7.028 -37.629 23.782 1.00 78.81 959 PHE A O 1
ATOM 7752 N N . SER A 1 960 ? 8.649 -36.510 24.884 1.00 85.50 960 SER A N 1
ATOM 7753 C CA . SER A 1 960 ? 9.353 -37.700 25.373 1.00 85.50 960 SER A CA 1
ATOM 7754 C C . SER A 1 960 ? 8.606 -38.363 26.545 1.00 85.50 960 SER A C 1
ATOM 7756 O O . SER A 1 960 ? 7.633 -37.825 27.083 1.00 85.50 960 SER A O 1
ATOM 7758 N N . ASN A 1 961 ? 9.020 -39.569 26.948 1.00 85.00 961 ASN A N 1
ATOM 7759 C CA . ASN A 1 961 ? 8.436 -40.209 28.136 1.00 85.00 961 ASN A CA 1
ATOM 7760 C C . ASN A 1 961 ? 8.848 -39.467 29.416 1.00 85.00 961 ASN A C 1
ATOM 7762 O O . ASN A 1 961 ? 8.061 -39.365 30.355 1.00 85.00 961 ASN A O 1
ATOM 7766 N N . GLU A 1 962 ? 10.049 -38.901 29.415 1.00 86.50 962 GLU A N 1
ATOM 7767 C CA . GLU A 1 962 ? 10.574 -38.025 30.451 1.00 86.50 962 GLU A CA 1
ATOM 7768 C C . GLU A 1 962 ? 9.751 -36.728 30.547 1.00 86.50 962 GLU A C 1
ATOM 7770 O O . GLU A 1 962 ? 9.416 -36.307 31.651 1.00 86.50 962 GLU A O 1
ATOM 7775 N N . ASP A 1 963 ? 9.325 -36.143 29.418 1.00 88.50 963 ASP A N 1
ATOM 7776 C CA . ASP A 1 963 ? 8.440 -34.963 29.399 1.00 88.50 963 ASP A CA 1
ATOM 7777 C C . ASP A 1 963 ? 7.051 -35.257 29.958 1.00 88.50 963 ASP A C 1
ATOM 7779 O O . ASP A 1 963 ? 6.485 -34.416 30.650 1.00 88.50 963 ASP A O 1
ATOM 7783 N N . LYS A 1 964 ? 6.502 -36.454 29.719 1.00 86.50 964 LYS A N 1
ATOM 7784 C CA . LYS A 1 964 ? 5.233 -36.868 30.344 1.00 86.50 964 LYS A CA 1
ATOM 7785 C C . LYS A 1 964 ? 5.362 -36.937 31.863 1.00 86.50 964 LYS A C 1
ATOM 7787 O O . LYS A 1 964 ? 4.483 -36.447 32.566 1.00 86.50 964 LYS A O 1
ATOM 7792 N N . LEU A 1 965 ? 6.468 -37.496 32.359 1.00 87.44 965 LEU A N 1
ATOM 7793 C CA . LEU A 1 965 ? 6.760 -37.541 33.791 1.00 87.44 965 LEU A CA 1
ATOM 7794 C C . LEU A 1 965 ? 6.961 -36.129 34.365 1.00 87.44 965 LEU A C 1
ATOM 7796 O O . LEU A 1 965 ? 6.420 -35.808 35.420 1.00 87.44 965 LEU A O 1
ATOM 7800 N N . GLY A 1 966 ? 7.702 -35.266 33.665 1.00 88.75 966 GLY A N 1
ATOM 7801 C CA . GLY A 1 966 ? 7.876 -33.861 34.034 1.00 88.75 966 GLY A CA 1
ATOM 7802 C C . GLY A 1 966 ? 6.551 -33.094 34.068 1.00 88.75 966 GLY A C 1
ATOM 7803 O O . GLY A 1 966 ? 6.287 -32.356 35.015 1.00 88.75 966 GLY A O 1
ATOM 7804 N N . GLN A 1 967 ? 5.679 -33.313 33.081 1.00 88.38 967 GLN A N 1
ATOM 7805 C CA . GLN A 1 967 ? 4.343 -32.724 33.024 1.00 88.38 967 GLN A CA 1
ATOM 7806 C C . GLN A 1 967 ? 3.481 -33.171 34.204 1.00 88.38 967 GLN A C 1
ATOM 7808 O O . GLN A 1 967 ? 2.849 -32.334 34.842 1.00 88.38 967 GLN A O 1
ATOM 7813 N N . GLU A 1 968 ? 3.470 -34.467 34.508 1.00 86.81 968 GLU A N 1
ATOM 7814 C CA . GLU A 1 968 ? 2.723 -35.015 35.637 1.00 86.81 968 GLU A CA 1
ATOM 7815 C C . GLU A 1 968 ? 3.205 -34.422 36.968 1.00 86.81 968 GLU A C 1
ATOM 7817 O O . GLU A 1 968 ? 2.387 -34.012 37.787 1.00 86.81 968 GLU A O 1
ATOM 7822 N N . ARG A 1 969 ? 4.523 -34.277 37.164 1.00 89.56 969 ARG A N 1
ATOM 7823 C CA . ARG A 1 969 ? 5.093 -33.623 38.356 1.00 89.56 969 ARG A CA 1
ATOM 7824 C C . ARG A 1 969 ? 4.617 -32.180 38.516 1.00 89.56 969 ARG A C 1
ATOM 7826 O O . ARG A 1 969 ? 4.255 -31.783 39.620 1.00 89.56 969 ARG A O 1
ATOM 7833 N N . LEU A 1 970 ? 4.615 -31.402 37.433 1.00 90.12 970 LEU A N 1
ATOM 7834 C CA . LEU A 1 970 ? 4.200 -29.997 37.461 1.00 90.12 970 LEU A CA 1
ATOM 7835 C C . LEU A 1 970 ? 2.691 -29.834 37.688 1.00 90.12 970 LEU A C 1
ATOM 7837 O O . LEU A 1 970 ? 2.305 -29.000 38.497 1.00 90.12 970 LEU A O 1
ATOM 7841 N N . ILE A 1 971 ? 1.854 -30.649 37.033 1.00 85.12 971 ILE A N 1
ATOM 7842 C CA . ILE A 1 971 ? 0.394 -30.636 37.240 1.00 85.12 971 ILE A CA 1
ATOM 7843 C C . ILE A 1 971 ? 0.061 -31.000 38.686 1.00 85.12 971 ILE A C 1
ATOM 7845 O O . ILE A 1 971 ? -0.730 -30.320 39.326 1.00 85.12 971 ILE A O 1
ATOM 7849 N N . ARG A 1 972 ? 0.712 -32.025 39.247 1.00 83.50 972 ARG A N 1
ATOM 7850 C CA . ARG A 1 972 ? 0.489 -32.397 40.648 1.00 83.50 972 ARG A CA 1
ATOM 7851 C C . ARG A 1 972 ? 0.939 -31.314 41.629 1.00 83.50 972 ARG A C 1
ATOM 7853 O O . ARG A 1 972 ? 0.353 -31.197 42.697 1.00 83.50 972 ARG A O 1
ATOM 7860 N N . LEU A 1 973 ? 1.979 -30.538 41.315 1.00 85.75 973 LEU A N 1
ATOM 7861 C CA . LEU A 1 973 ? 2.395 -29.416 42.167 1.00 85.75 973 LEU A CA 1
ATOM 7862 C C . LEU A 1 973 ? 1.381 -28.269 42.188 1.00 85.75 973 LEU A C 1
ATOM 7864 O O . LEU A 1 973 ? 1.284 -27.602 43.212 1.00 85.75 973 LEU A O 1
ATOM 7868 N N . ASP A 1 974 ? 0.674 -28.053 41.084 1.00 84.62 974 ASP A N 1
ATOM 7869 C CA . ASP A 1 974 ? -0.427 -27.093 40.961 1.00 84.62 974 ASP A CA 1
ATOM 7870 C C . ASP A 1 974 ? -1.680 -27.632 41.687 1.00 84.62 974 ASP A C 1
ATOM 7872 O O . ASP A 1 974 ? -2.147 -27.036 42.651 1.00 84.62 974 ASP A O 1
ATOM 7876 N N . GLU A 1 975 ? -2.139 -28.841 41.344 1.00 80.88 975 GLU A N 1
ATOM 7877 C CA . GLU A 1 975 ? -3.420 -29.386 41.826 1.00 80.88 975 GLU A CA 1
ATOM 7878 C C . GLU A 1 975 ? -3.356 -30.054 43.219 1.00 80.88 975 GLU A C 1
ATOM 7880 O O . GLU A 1 975 ? -4.211 -29.828 44.077 1.00 80.88 975 GLU A O 1
ATOM 7885 N N . GLU A 1 976 ? -2.368 -30.921 43.484 1.00 74.88 976 GLU A N 1
ATOM 7886 C CA . GLU A 1 976 ? -2.337 -31.721 44.724 1.00 74.88 976 GLU A CA 1
ATOM 7887 C C . GLU A 1 976 ? -1.807 -30.906 45.913 1.00 74.88 976 GLU A C 1
ATOM 7889 O O . GLU A 1 976 ? -2.266 -31.072 47.047 1.00 74.88 976 GLU A O 1
ATOM 7894 N N . LEU A 1 977 ? -0.851 -30.002 45.680 1.00 71.62 977 LEU A N 1
ATOM 7895 C CA . LEU A 1 977 ? -0.225 -29.237 46.761 1.00 71.62 977 LEU A CA 1
ATOM 7896 C C . LEU A 1 977 ? -1.187 -28.220 47.394 1.00 71.62 977 LEU A C 1
ATOM 7898 O O . LEU A 1 977 ? -1.089 -27.953 48.596 1.00 71.62 977 LEU A O 1
ATOM 7902 N N . GLU A 1 978 ? -2.140 -27.707 46.614 1.00 65.38 978 GLU A N 1
ATOM 7903 C CA . GLU A 1 978 ? -3.242 -26.868 47.085 1.00 65.38 978 GLU A CA 1
ATOM 7904 C C . GLU A 1 978 ? -4.067 -27.592 48.159 1.00 65.38 978 GLU A C 1
ATOM 7906 O O . GLU A 1 978 ? -4.240 -27.075 49.270 1.00 65.38 978 GLU A O 1
ATOM 7911 N N . THR A 1 979 ? -4.511 -28.818 47.858 1.00 61.41 979 THR A N 1
ATOM 7912 C CA . THR A 1 979 ? -5.387 -29.601 48.747 1.00 61.41 979 THR A CA 1
ATOM 7913 C C . THR A 1 979 ? -4.737 -29.937 50.089 1.00 61.41 979 THR A C 1
ATOM 7915 O O . THR A 1 979 ? -5.411 -29.976 51.118 1.00 61.41 979 THR A O 1
ATOM 7918 N N . GLU A 1 980 ? -3.418 -30.132 50.113 1.00 59.91 980 GLU A N 1
ATOM 7919 C CA . GLU A 1 980 ? -2.686 -30.470 51.334 1.00 59.91 980 GLU A CA 1
ATOM 7920 C C . GLU A 1 980 ? -2.243 -29.244 52.146 1.00 59.91 980 GLU A C 1
ATOM 7922 O O . GLU A 1 980 ? -2.072 -29.329 53.367 1.00 59.91 980 GLU A O 1
ATOM 7927 N N . ALA A 1 981 ? -1.995 -28.112 51.484 1.00 61.34 981 ALA A N 1
ATOM 7928 C CA . ALA A 1 981 ? -1.399 -26.935 52.107 1.00 61.34 981 ALA A CA 1
ATOM 7929 C C . ALA A 1 981 ? -2.403 -25.801 52.376 1.00 61.34 981 ALA A C 1
ATOM 7931 O O . ALA A 1 981 ? -2.051 -24.861 53.099 1.00 61.34 981 ALA A O 1
ATOM 7932 N N . ASP A 1 982 ? -3.644 -25.895 51.877 1.00 64.06 982 ASP A N 1
ATOM 7933 C CA . ASP A 1 982 ? -4.757 -24.954 52.118 1.00 64.06 982 ASP A CA 1
ATOM 7934 C C . ASP A 1 982 ? -4.401 -23.494 51.735 1.00 64.06 982 ASP A C 1
ATOM 7936 O O . ASP A 1 982 ? -4.911 -22.509 52.271 1.00 64.06 982 ASP A O 1
ATOM 7940 N N . ARG A 1 983 ? -3.448 -23.345 50.808 1.00 70.56 983 ARG A N 1
ATOM 7941 C CA . ARG A 1 983 ? -3.128 -22.106 50.091 1.00 70.56 983 ARG A CA 1
ATOM 7942 C C . ARG A 1 983 ? -2.547 -22.473 48.732 1.00 70.56 983 ARG A C 1
ATOM 7944 O O . ARG A 1 983 ? -1.474 -23.069 48.687 1.00 70.56 983 ARG A O 1
ATOM 7951 N N . ASP A 1 984 ? -3.227 -22.052 47.677 1.00 77.00 984 ASP A N 1
ATOM 7952 C CA . ASP A 1 984 ? -2.714 -22.118 46.317 1.00 77.00 984 ASP A CA 1
ATOM 7953 C C . ASP A 1 984 ? -1.787 -20.922 46.048 1.00 77.00 984 ASP A C 1
ATOM 7955 O O . ASP A 1 984 ? -2.190 -19.761 46.162 1.00 77.00 984 ASP A O 1
ATOM 7959 N N . ILE A 1 985 ? -0.515 -21.217 45.787 1.00 84.94 985 ILE A N 1
ATOM 7960 C CA . ILE A 1 985 ? 0.508 -20.232 45.409 1.00 84.94 985 ILE A CA 1
ATOM 7961 C C . ILE A 1 985 ? 1.315 -20.699 44.188 1.00 84.94 985 ILE A C 1
ATOM 7963 O O . ILE A 1 985 ? 2.343 -20.087 43.886 1.00 84.94 985 ILE A O 1
ATOM 7967 N N . VAL A 1 986 ? 0.917 -21.805 43.544 1.00 88.38 986 VAL A N 1
ATOM 7968 C CA . VAL A 1 986 ? 1.687 -22.486 42.495 1.00 88.38 986 VAL A CA 1
ATOM 7969 C C . VAL A 1 986 ? 0.796 -22.715 41.283 1.00 88.38 986 VAL A C 1
ATOM 7971 O O . VAL A 1 986 ? -0.217 -23.377 41.396 1.00 88.38 986 VAL A O 1
ATOM 7974 N N . ASP A 1 987 ? 1.217 -22.248 40.113 1.00 90.62 987 ASP A N 1
ATOM 7975 C CA . ASP A 1 987 ? 0.517 -22.526 38.852 1.00 90.62 987 ASP A CA 1
ATOM 7976 C C . ASP A 1 987 ? 1.520 -22.962 37.778 1.00 90.62 987 ASP A C 1
ATOM 7978 O O . ASP A 1 987 ? 2.716 -22.632 37.844 1.00 90.62 987 ASP A O 1
ATOM 7982 N N . THR A 1 988 ? 1.057 -23.709 36.773 1.00 88.50 988 THR A N 1
ATOM 7983 C CA . THR A 1 988 ? 1.907 -24.150 35.661 1.00 88.50 988 THR A CA 1
ATOM 7984 C C . THR A 1 988 ? 1.344 -23.810 34.283 1.00 88.50 988 THR A C 1
ATOM 7986 O O . THR A 1 988 ? 0.171 -23.995 33.975 1.00 88.50 988 THR A O 1
ATOM 7989 N N . THR A 1 989 ? 2.214 -23.344 33.382 1.00 89.81 989 THR A N 1
ATOM 7990 C CA . THR A 1 989 ? 1.838 -23.021 31.999 1.00 89.81 989 THR A CA 1
ATOM 7991 C C . THR A 1 989 ? 2.964 -23.317 31.015 1.00 89.81 989 THR A C 1
ATOM 7993 O O . THR A 1 989 ? 4.139 -23.320 31.370 1.00 89.81 989 THR A O 1
ATOM 7996 N N . ASP A 1 990 ? 2.607 -23.582 29.761 1.00 87.44 990 ASP A N 1
ATOM 7997 C CA . ASP A 1 990 ? 3.553 -23.847 28.670 1.00 87.44 990 ASP A CA 1
ATOM 7998 C C . ASP A 1 990 ? 4.124 -22.551 28.086 1.00 87.44 990 ASP A C 1
ATOM 8000 O O . ASP A 1 990 ? 3.389 -21.580 27.905 1.00 87.44 990 ASP A O 1
ATOM 8004 N N . PHE A 1 991 ? 5.423 -22.536 27.769 1.00 85.94 991 PHE A N 1
ATOM 8005 C CA . PHE A 1 991 ? 6.114 -21.347 27.253 1.00 85.94 991 PHE A CA 1
ATOM 8006 C C . PHE A 1 991 ? 5.550 -20.813 25.918 1.00 85.94 991 PHE A C 1
ATOM 8008 O O . PHE A 1 991 ? 5.799 -19.659 25.569 1.00 85.94 991 PHE A O 1
ATOM 8015 N N . GLY A 1 992 ? 4.806 -21.630 25.165 1.00 80.25 992 GLY A N 1
ATOM 8016 C CA . GLY A 1 992 ? 4.118 -21.241 23.934 1.00 80.25 992 GLY A CA 1
ATOM 8017 C C . GLY A 1 992 ? 2.698 -20.700 24.143 1.00 80.25 992 GLY A C 1
ATOM 8018 O O . GLY A 1 992 ? 2.048 -20.311 23.170 1.00 80.25 992 GLY A O 1
ATOM 8019 N N . LYS A 1 993 ? 2.184 -20.689 25.380 1.00 80.31 993 LYS A N 1
ATOM 8020 C CA . LYS A 1 993 ? 0.850 -20.166 25.723 1.00 80.31 993 LYS A CA 1
ATOM 8021 C C . LYS A 1 993 ? 0.883 -18.654 25.969 1.00 80.31 993 LYS A C 1
ATOM 8023 O O . LYS A 1 993 ? 1.904 -17.995 25.780 1.00 80.31 993 LYS A O 1
ATOM 8028 N N . ASP A 1 994 ? -0.275 -18.100 26.319 1.00 81.25 994 ASP A N 1
ATOM 8029 C CA . ASP A 1 994 ? -0.431 -16.670 26.575 1.00 81.25 994 ASP A CA 1
ATOM 8030 C C . ASP A 1 994 ? 0.472 -16.200 27.726 1.00 81.25 994 ASP A C 1
ATOM 8032 O O . ASP A 1 994 ? 0.528 -16.831 28.786 1.00 81.25 994 ASP A O 1
ATOM 8036 N N . VAL A 1 995 ? 1.139 -15.066 27.521 1.00 87.38 995 VAL A N 1
ATOM 8037 C CA . VAL A 1 995 ? 1.918 -14.349 28.530 1.00 87.38 995 VAL A CA 1
ATOM 8038 C C . VAL A 1 995 ? 1.027 -13.925 29.697 1.00 87.38 995 VAL A C 1
ATOM 8040 O O . VAL A 1 995 ? 1.514 -13.932 30.823 1.00 87.38 995 VAL A O 1
ATOM 8043 N N . HIS A 1 996 ? -0.268 -13.661 29.472 1.00 86.06 996 HIS A N 1
ATOM 8044 C CA . HIS A 1 996 ? -1.250 -13.451 30.541 1.00 86.06 996 HIS A CA 1
ATOM 8045 C C . HIS A 1 996 ? -1.141 -14.548 31.604 1.00 86.06 996 HIS A C 1
ATOM 8047 O O . HIS A 1 996 ? -0.828 -14.270 32.759 1.00 86.06 996 HIS A O 1
ATOM 8053 N N . LYS A 1 997 ? -1.266 -15.817 31.188 1.00 85.50 997 LYS A N 1
ATOM 8054 C CA . LYS A 1 997 ? -1.200 -16.965 32.104 1.00 85.50 997 LYS A CA 1
ATOM 8055 C C . LYS A 1 997 ? 0.152 -17.079 32.803 1.00 85.50 997 LYS A C 1
ATOM 8057 O O . LYS A 1 997 ? 0.203 -17.486 33.952 1.00 85.50 997 LYS A O 1
ATOM 8062 N N . MET A 1 998 ? 1.245 -16.705 32.135 1.00 89.75 998 MET A N 1
ATOM 8063 C CA . MET A 1 998 ? 2.579 -16.716 32.753 1.00 89.75 998 MET A CA 1
ATOM 8064 C C . MET A 1 998 ? 2.740 -15.655 33.842 1.00 89.75 998 MET A C 1
ATOM 8066 O O . MET A 1 998 ? 3.551 -15.844 34.740 1.00 89.75 998 MET A O 1
ATOM 8070 N N . LEU A 1 999 ? 2.031 -14.530 33.741 1.00 89.06 999 LEU A N 1
ATOM 8071 C CA . LEU A 1 999 ? 2.128 -13.422 34.688 1.00 89.06 999 LEU A CA 1
ATOM 8072 C C . LEU A 1 999 ? 1.137 -13.569 35.844 1.00 89.06 999 LEU A C 1
ATOM 8074 O O . LEU A 1 999 ? 1.501 -13.347 36.997 1.00 89.06 999 LEU A O 1
ATOM 8078 N N . THR A 1 1000 ? -0.111 -13.922 35.538 1.00 84.94 1000 THR A N 1
ATOM 8079 C CA . THR A 1 1000 ? -1.227 -13.891 36.491 1.00 84.94 1000 THR A CA 1
ATOM 8080 C C . THR A 1 1000 ? -1.657 -15.268 36.980 1.00 84.94 1000 THR A C 1
ATOM 8082 O O . THR A 1 1000 ? -2.431 -15.315 37.926 1.00 84.94 1000 THR A O 1
ATOM 8085 N N . GLY A 1 1001 ? -1.176 -16.375 36.401 1.00 80.62 1001 GLY A N 1
ATOM 8086 C CA . GLY A 1 1001 ? -1.616 -17.741 36.726 1.00 80.62 1001 GLY A CA 1
ATOM 8087 C C . GLY A 1 1001 ? -1.610 -18.024 38.228 1.00 80.62 1001 GLY A C 1
ATOM 8088 O O . GLY A 1 1001 ? -2.671 -18.130 38.844 1.00 80.62 1001 GLY A O 1
ATOM 8089 N N . ALA A 1 1002 ? -0.432 -17.944 38.849 1.00 81.19 1002 ALA A N 1
ATOM 8090 C CA . ALA A 1 1002 ? -0.247 -18.104 40.298 1.00 81.19 1002 ALA A CA 1
ATOM 8091 C C . ALA A 1 1002 ? -0.902 -16.997 41.165 1.00 81.19 1002 ALA A C 1
ATOM 8093 O O . ALA A 1 1002 ? -0.796 -17.011 42.392 1.00 81.19 1002 ALA A O 1
ATOM 8094 N N . LEU A 1 1003 ? -1.537 -15.999 40.539 1.00 74.88 1003 LEU A N 1
ATOM 8095 C CA . LEU A 1 1003 ? -2.181 -14.837 41.152 1.00 74.88 1003 LEU A CA 1
ATOM 8096 C C . LEU A 1 1003 ? -3.628 -14.634 40.659 1.00 74.88 1003 LEU A C 1
ATOM 8098 O O . LEU A 1 1003 ? -4.113 -13.521 40.778 1.00 74.88 1003 LEU A O 1
ATOM 8102 N N . SER A 1 1004 ? -4.323 -15.596 40.056 1.00 60.56 1004 SER A N 1
ATOM 8103 C CA . SER A 1 1004 ? -5.662 -15.341 39.469 1.00 60.56 1004 SER A CA 1
ATOM 8104 C C . SER A 1 1004 ? -6.768 -16.154 40.133 1.00 60.56 1004 SER A C 1
ATOM 8106 O O . SER A 1 1004 ? -7.817 -15.598 40.442 1.00 60.56 1004 SER A O 1
ATOM 8108 N N . ARG A 1 1005 ? -6.495 -17.409 40.512 1.00 55.47 1005 ARG A N 1
ATOM 8109 C CA . ARG A 1 1005 ? -7.450 -18.286 41.220 1.00 55.47 1005 ARG A CA 1
ATOM 8110 C C . ARG A 1 1005 ? -7.935 -17.760 42.583 1.00 55.47 1005 ARG A C 1
ATOM 8112 O O . ARG A 1 1005 ? -8.852 -18.320 43.174 1.00 55.47 1005 ARG A O 1
ATOM 8119 N N . TRP A 1 1006 ? -7.348 -16.681 43.108 1.00 51.00 1006 TRP A N 1
ATOM 8120 C CA . TRP A 1 1006 ? -7.749 -16.097 44.391 1.00 51.00 1006 TRP A CA 1
ATOM 8121 C C . TRP A 1 1006 ? -8.897 -15.082 44.298 1.00 51.00 1006 TRP A C 1
ATOM 8123 O O . TRP A 1 1006 ? -9.576 -14.897 45.307 1.00 51.00 1006 TRP A O 1
ATOM 8133 N N . GLU A 1 1007 ? -9.120 -14.422 43.154 1.00 42.41 1007 GLU A N 1
ATOM 8134 C CA . GLU A 1 1007 ? -10.203 -13.427 43.001 1.00 42.41 1007 GLU A CA 1
ATOM 8135 C C . GLU A 1 1007 ? -11.572 -14.113 42.887 1.00 42.41 1007 GLU A C 1
ATOM 8137 O O . GLU A 1 1007 ? -12.539 -13.661 43.505 1.00 42.41 1007 GLU A O 1
ATOM 8142 N N . ASP A 1 1008 ? -11.630 -15.274 42.231 1.00 40.78 1008 ASP A N 1
ATOM 8143 C CA . ASP A 1 1008 ? -12.864 -16.056 42.078 1.00 40.78 1008 ASP A CA 1
ATOM 8144 C C . ASP A 1 1008 ? -13.395 -16.568 43.435 1.00 40.78 1008 ASP A C 1
ATOM 8146 O O . ASP A 1 1008 ? -14.597 -16.540 43.697 1.00 40.78 1008 ASP A O 1
ATOM 8150 N N . ALA A 1 1009 ? -12.502 -16.896 44.378 1.00 37.53 1009 ALA A N 1
ATOM 8151 C CA . ALA A 1 1009 ? -12.872 -17.309 45.737 1.00 37.53 1009 ALA A CA 1
ATOM 8152 C C . ALA A 1 1009 ? -13.296 -16.145 46.665 1.00 37.53 1009 ALA A C 1
ATOM 8154 O O . ALA A 1 1009 ? -13.820 -16.377 47.763 1.00 37.53 1009 ALA A O 1
ATOM 8155 N N . VAL A 1 1010 ? -13.045 -14.888 46.274 1.00 35.88 1010 VAL A N 1
ATOM 8156 C CA . VAL A 1 1010 ? -13.576 -13.699 46.968 1.00 35.88 1010 VAL A CA 1
ATOM 8157 C C . VAL A 1 1010 ? -14.975 -13.363 46.438 1.00 35.88 1010 VAL A C 1
ATOM 8159 O O . VAL A 1 1010 ? -15.827 -12.979 47.235 1.00 35.88 1010 VAL A O 1
ATOM 8162 N N . GLY A 1 1011 ? -15.248 -13.623 45.154 1.00 33.00 1011 GLY A N 1
ATOM 8163 C CA . GLY A 1 1011 ? -16.591 -13.525 44.570 1.00 33.00 1011 GLY A CA 1
ATOM 8164 C C . GLY A 1 1011 ? -17.572 -14.611 45.038 1.00 33.00 1011 GLY A C 1
ATOM 8165 O O . GLY A 1 1011 ? -18.774 -14.363 45.107 1.00 33.00 1011 GLY A O 1
ATOM 8166 N N . GLU A 1 1012 ? -17.092 -15.799 45.419 1.00 30.55 1012 GLU A N 1
ATOM 8167 C CA . GLU A 1 1012 ? -17.965 -16.867 45.937 1.00 30.55 1012 GLU A CA 1
ATOM 8168 C C . GLU A 1 1012 ? -18.397 -16.660 47.398 1.00 30.55 1012 GLU A C 1
ATOM 8170 O O . GLU A 1 1012 ? -19.514 -17.021 47.761 1.00 30.55 1012 GLU A O 1
ATOM 8175 N N . ARG A 1 1013 ? -17.600 -15.975 48.232 1.00 26.03 1013 ARG A N 1
ATOM 8176 C CA . ARG A 1 1013 ? -18.005 -15.674 49.621 1.00 26.03 1013 ARG A CA 1
ATOM 8177 C C . ARG A 1 1013 ? -19.058 -14.570 49.756 1.00 26.03 1013 ARG A C 1
ATOM 8179 O O . ARG A 1 1013 ? -19.663 -14.463 50.819 1.00 26.03 1013 ARG A O 1
ATOM 8186 N N . GLU A 1 1014 ? -19.308 -13.793 48.704 1.00 31.17 1014 GLU A N 1
ATOM 8187 C CA . GLU A 1 1014 ? -20.460 -12.880 48.634 1.00 31.17 1014 GLU A CA 1
ATOM 8188 C C . GLU A 1 1014 ? -21.740 -13.564 48.121 1.00 31.17 1014 GLU A C 1
ATOM 8190 O O . GLU A 1 1014 ? -22.824 -13.027 48.331 1.00 31.17 1014 GLU A O 1
ATOM 8195 N N . LYS A 1 1015 ? -21.660 -14.772 47.539 1.00 32.28 1015 LYS A N 1
ATOM 8196 C CA . LYS A 1 1015 ? -22.847 -15.561 47.152 1.00 32.28 1015 LYS A CA 1
ATOM 8197 C C . LYS A 1 1015 ? -23.440 -16.385 48.296 1.00 32.28 1015 LYS A C 1
ATOM 8199 O O . LYS A 1 1015 ? -24.643 -16.621 48.301 1.00 32.28 1015 LYS A O 1
ATOM 8204 N N . ASP A 1 1016 ? -22.645 -16.742 49.301 1.00 28.59 1016 ASP A N 1
ATOM 8205 C CA . ASP A 1 1016 ? -23.111 -17.541 50.447 1.00 28.59 1016 ASP A CA 1
ATOM 8206 C C . ASP A 1 1016 ? -23.826 -16.722 51.545 1.00 28.59 1016 ASP A C 1
ATOM 8208 O O . ASP A 1 1016 ? -24.213 -17.265 52.580 1.00 28.59 1016 ASP A O 1
ATOM 8212 N N . LEU A 1 1017 ? -24.033 -15.415 51.337 1.00 30.97 1017 LEU A N 1
ATOM 8213 C CA . LEU A 1 1017 ? -24.867 -14.561 52.200 1.00 30.97 1017 LEU A CA 1
ATOM 8214 C C . LEU A 1 1017 ? -26.264 -14.269 51.609 1.00 30.97 1017 LEU A C 1
ATOM 8216 O O . LEU A 1 1017 ? -27.037 -13.542 52.231 1.00 30.97 1017 LEU A O 1
ATOM 8220 N N . GLU A 1 1018 ? -26.611 -14.867 50.461 1.00 31.22 1018 GLU A N 1
ATOM 8221 C CA . GLU A 1 1018 ? -27.948 -14.802 49.840 1.00 31.22 1018 GLU A CA 1
ATOM 8222 C C . GLU A 1 1018 ? -28.604 -16.189 49.636 1.00 31.22 1018 GLU A C 1
ATOM 8224 O O . GLU A 1 1018 ? -29.287 -16.443 48.642 1.00 31.22 1018 GLU A O 1
ATOM 8229 N N . THR A 1 1019 ? -28.465 -17.083 50.618 1.00 32.22 1019 THR A N 1
ATOM 8230 C CA . THR A 1 1019 ? -29.486 -18.113 50.921 1.00 32.22 1019 THR A CA 1
ATOM 8231 C C . THR A 1 1019 ? -30.097 -17.825 52.274 1.00 32.22 1019 THR A C 1
ATOM 8233 O O . THR A 1 1019 ? -31.335 -17.956 52.403 1.00 32.22 1019 THR A O 1
#